Protein AF-M4RIV8-F1 (afdb_monomer)

pLDDT: mean 86.68, std 16.26, range [24.42, 98.62]

Foldseek 3Di:
DDWDDDPNWIWDKDWAADAAEEEEAEAQLDALVLCPLLCVLCRPHYGYMYTGFDQADPIDHDQDADALLVSLVVVVVVCVVVVQQAHEYEAAHSRLCNVLSNLVVNVRRHQAYEHELYDQALAVPDVVVVVVLVVLLVCCVPPNQLVSLQVVLCVQDVDPVCVVVSVVSSVSSRPTDPSRSNSSSVNRNPGHPLVCQLVRAHQYEYEYECAEPCHLQNVVVSQVSHHNYDYDYDYPHYSSCCNRPVVVVSVVCNVRCVVRRDPDDDDDDDDDDDDDDDDDDDDDDDDDDDDDDDDDDDDDDDDDDDDDDDDPDFVPQFFDDFDWDCQVVDTDGPLADQFDKDKAFPVNCVQQVPFWPCSCCFVHAQWHWADAAFDHQQIWIAALLAWDRDQDPQFFILEWEEEQLHTDGGSFNVRDGDWQFGMKMWTAAADCFRNNASQHGTYIYTYHDDADQDWKKKWKWKAWPQRWTKIKIKIKHDPPHPFKIKMKIKIWTWGFAPEAQPQPGHGANTWTKIKIKMKIWGCVDPFKIKIKIKIKMKTWHWTHFWWFLDFAPVCLQVVNDDTDDTDPDGRYFNALAPGGIKIKIKIKIKMWMWGPPDPFKIKIKIKMKIKMWIKGKDQLFSHSDSAWIKIKIKIKIKIKMKIWMWGD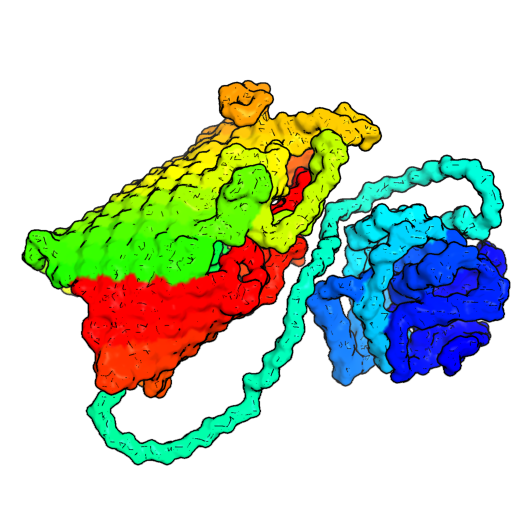DPFKTKIKMKIKMKMKMWIKMKIKHWAACVNVVNDPPPPRYDDIDIWIKMLTWMKIKIKIKIKMKMWGNPDPFKIKIKIKMKMKMKMKIFIWMFTAPDSVSPHTPPGTQDGDIDMDMDMDMKIKIKMWTHPDPFKIKMKMKTKGKHAKGADSFHGCVQPVCNRPIAGIKMKIKIKIWIWGQDPSFKTKIKIWMKIKIFLDKDFDKAFTDRPPPPDRPAIIGGIYSFWIKMKTKMKMWMWGHPDPQKIKIKIKMAMDMFTPFGAGPNDTCRVPFDRAPRFRIKMKIKIKGWDQDVLFKIKMKMKMKIWTAWGQNDRVSPVSQTWGIDMAIKMKIKMAGNVNQKIKMKIKTRPVQDWTFNHWDDCVVVVGSGTITRTDDGIMIMIMMMGMD

Structure (mmCIF, N/CA/C/O backbone):
data_AF-M4RIV8-F1
#
_entry.id   AF-M4RIV8-F1
#
loop_
_atom_site.group_PDB
_atom_site.id
_atom_site.type_symbol
_atom_site.label_atom_id
_atom_site.label_alt_id
_atom_site.label_comp_id
_atom_site.label_asym_id
_atom_site.label_entity_id
_atom_site.label_seq_id
_atom_site.pdbx_PDB_ins_code
_atom_site.Cartn_x
_atom_site.Cartn_y
_atom_site.Cartn_z
_atom_site.occupancy
_atom_site.B_iso_or_equiv
_atom_site.auth_seq_id
_atom_site.auth_comp_id
_atom_site.auth_asym_id
_atom_site.auth_atom_id
_atom_site.pdbx_PDB_model_num
ATOM 1 N N . MET A 1 1 ? 2.128 -39.794 -53.988 1.00 53.44 1 MET A N 1
ATOM 2 C CA . MET A 1 1 ? 2.038 -39.937 -52.521 1.00 53.44 1 MET A CA 1
ATOM 3 C C . MET A 1 1 ? 2.884 -41.119 -52.139 1.00 53.44 1 MET A C 1
ATOM 5 O O . MET A 1 1 ? 2.705 -42.186 -52.722 1.00 53.44 1 MET A O 1
ATOM 9 N N . ALA A 1 2 ? 3.857 -40.899 -51.270 1.00 85.31 2 ALA A N 1
ATOM 10 C CA . ALA A 1 2 ? 4.840 -41.907 -50.932 1.00 85.31 2 ALA A CA 1
ATOM 11 C C . ALA A 1 2 ? 4.856 -42.111 -49.417 1.00 85.31 2 ALA A C 1
ATOM 13 O O . ALA A 1 2 ? 4.636 -41.180 -48.645 1.00 85.31 2 ALA A O 1
ATOM 14 N N . TYR A 1 3 ? 5.067 -43.360 -49.008 1.00 94.38 3 TYR A N 1
ATOM 15 C CA . TYR A 1 3 ? 5.180 -43.739 -47.607 1.00 94.38 3 TYR A CA 1
ATOM 16 C C . TYR A 1 3 ? 6.569 -44.309 -47.352 1.00 94.38 3 TYR A C 1
ATOM 18 O O . TYR A 1 3 ? 7.156 -44.946 -48.229 1.00 94.38 3 TYR A O 1
ATOM 26 N N . PHE A 1 4 ? 7.071 -44.118 -46.141 1.00 95.25 4 PHE A N 1
ATOM 27 C CA . PHE A 1 4 ? 8.259 -44.800 -45.641 1.00 95.25 4 PHE A CA 1
ATOM 28 C C . PHE A 1 4 ? 7.998 -45.328 -44.230 1.00 95.25 4 PHE A C 1
ATOM 30 O O . PHE A 1 4 ? 7.038 -44.922 -43.571 1.00 95.25 4 PHE A O 1
ATOM 37 N N . TYR A 1 5 ? 8.834 -46.263 -43.787 1.00 94.31 5 TYR A N 1
ATOM 38 C CA . TYR A 1 5 ? 8.731 -46.856 -42.459 1.00 94.31 5 TYR A CA 1
ATOM 39 C C . TYR A 1 5 ? 9.925 -46.442 -41.610 1.00 94.31 5 TYR A C 1
ATOM 41 O O . TYR A 1 5 ? 11.071 -46.598 -42.027 1.00 94.31 5 TYR A O 1
ATOM 49 N N . HIS A 1 6 ? 9.653 -45.955 -40.404 1.00 94.56 6 HIS A N 1
ATOM 50 C CA . HIS A 1 6 ? 10.663 -45.690 -39.381 1.00 94.56 6 HIS A CA 1
ATOM 51 C C . HIS A 1 6 ? 10.020 -45.840 -38.004 1.00 94.56 6 HIS A C 1
ATOM 53 O O . HIS A 1 6 ? 8.845 -45.528 -37.837 1.00 94.56 6 HIS A O 1
ATOM 59 N N . ASP A 1 7 ? 10.763 -46.381 -37.036 1.00 90.00 7 ASP A N 1
ATOM 60 C CA . ASP A 1 7 ? 10.267 -46.627 -35.668 1.00 90.00 7 ASP A CA 1
ATOM 61 C C . ASP A 1 7 ? 8.952 -47.451 -35.612 1.00 90.00 7 ASP A C 1
ATOM 63 O O . ASP A 1 7 ? 8.078 -47.225 -34.781 1.00 90.00 7 ASP A O 1
ATOM 67 N N . ASN A 1 8 ? 8.801 -48.421 -36.529 1.00 88.88 8 ASN A N 1
ATOM 68 C CA . ASN A 1 8 ? 7.589 -49.236 -36.736 1.00 88.88 8 ASN A CA 1
ATOM 69 C C . ASN A 1 8 ? 6.311 -48.451 -37.088 1.00 88.88 8 ASN A C 1
ATOM 71 O O . ASN A 1 8 ? 5.216 -48.989 -36.940 1.00 88.88 8 ASN A O 1
ATOM 75 N N . LEU A 1 9 ? 6.436 -47.214 -37.568 1.00 92.56 9 LEU A N 1
ATOM 76 C CA . LEU A 1 9 ? 5.321 -46.392 -38.030 1.00 92.56 9 LEU A CA 1
ATOM 77 C C . LEU A 1 9 ? 5.393 -46.206 -39.543 1.00 92.56 9 LEU A C 1
ATOM 79 O O . LEU A 1 9 ? 6.470 -45.958 -40.096 1.00 92.56 9 LEU A O 1
ATOM 83 N N . ARG A 1 10 ? 4.241 -46.283 -40.216 1.00 95.81 10 ARG A N 1
ATOM 84 C CA . ARG A 1 10 ? 4.114 -45.870 -41.616 1.00 95.81 10 ARG A CA 1
ATOM 85 C C . ARG A 1 10 ? 3.889 -44.360 -41.689 1.00 95.81 10 ARG A C 1
ATOM 87 O O . ARG A 1 10 ? 2.839 -43.867 -41.280 1.00 95.81 10 ARG A O 1
ATOM 94 N N . MET A 1 11 ? 4.845 -43.630 -42.251 1.00 95.75 11 MET A N 1
ATOM 95 C CA . MET A 1 11 ? 4.776 -42.175 -42.391 1.00 95.75 11 MET A CA 1
ATOM 96 C C . MET A 1 11 ? 4.590 -41.750 -43.842 1.00 95.75 11 MET A C 1
ATOM 98 O O . MET A 1 11 ? 5.171 -42.345 -44.750 1.00 95.75 11 MET A O 1
ATOM 102 N N . HIS A 1 12 ? 3.769 -40.727 -44.047 1.00 96.56 12 HIS A N 1
ATOM 103 C CA . HIS A 1 12 ? 3.420 -40.170 -45.346 1.00 96.56 12 HIS A CA 1
ATOM 104 C C . HIS A 1 12 ? 4.257 -38.929 -45.672 1.00 96.56 12 HIS A C 1
ATOM 106 O O . HIS A 1 12 ? 4.550 -38.111 -44.801 1.00 96.56 12 HIS A O 1
ATOM 112 N N . TYR A 1 13 ? 4.608 -38.760 -46.945 1.00 97.38 13 TYR A N 1
ATOM 113 C CA . TYR A 1 13 ? 5.195 -37.528 -47.452 1.00 97.38 13 TYR A CA 1
ATOM 114 C C . TYR A 1 13 ? 4.775 -37.245 -48.901 1.00 97.38 13 TYR A C 1
ATOM 116 O O . TYR A 1 13 ? 4.408 -38.136 -49.680 1.00 97.38 13 TYR A O 1
ATOM 124 N N . LEU A 1 14 ? 4.863 -35.969 -49.263 1.00 96.50 14 LEU A N 1
ATOM 125 C CA . LEU A 1 14 ? 4.780 -35.476 -50.634 1.00 96.50 14 LEU A CA 1
ATOM 126 C C . LEU A 1 14 ? 6.192 -35.174 -51.142 1.00 96.50 14 LEU A C 1
ATOM 128 O O . LEU A 1 14 ? 7.031 -34.726 -50.367 1.00 96.50 14 LEU A O 1
ATOM 132 N N . ASP A 1 15 ? 6.442 -35.414 -52.427 1.00 95.50 15 ASP A N 1
ATOM 133 C CA . ASP A 1 15 ? 7.724 -35.165 -53.098 1.00 95.50 15 ASP A CA 1
ATOM 134 C C . ASP A 1 15 ? 7.426 -34.648 -54.509 1.00 95.50 15 ASP A C 1
ATOM 136 O O . ASP A 1 15 ? 6.780 -35.343 -55.301 1.00 95.50 15 ASP A O 1
ATOM 140 N N . GLN A 1 16 ? 7.805 -33.401 -54.784 1.00 95.31 16 GLN A N 1
ATOM 141 C CA . GLN A 1 16 ? 7.481 -32.701 -56.025 1.00 95.31 16 GLN A CA 1
ATOM 142 C C . GLN A 1 16 ? 8.617 -31.759 -56.444 1.00 95.31 16 GLN A C 1
ATOM 144 O O . GLN A 1 16 ? 9.271 -31.145 -55.607 1.00 95.31 16 GLN A O 1
ATOM 149 N N . GLY A 1 17 ? 8.822 -31.606 -57.754 1.00 91.25 17 GLY A N 1
ATOM 150 C CA . GLY A 1 17 ? 9.868 -30.745 -58.314 1.00 91.25 17 GLY A CA 1
ATOM 151 C C . GLY A 1 17 ? 11.208 -31.457 -58.519 1.00 91.25 17 GLY A C 1
ATOM 152 O O . GLY A 1 17 ? 11.319 -32.679 -58.404 1.00 91.25 17 GLY A O 1
ATOM 153 N N . GLN A 1 18 ? 12.225 -30.681 -58.884 1.00 87.06 18 GLN A N 1
ATOM 154 C CA . GLN A 1 18 ? 13.603 -31.114 -59.151 1.00 87.06 18 GLN A CA 1
ATOM 155 C C . GLN A 1 18 ? 14.561 -30.013 -58.672 1.00 87.06 18 GLN A C 1
ATOM 157 O O . GLN A 1 18 ? 14.175 -28.851 -58.615 1.00 87.06 18 GLN A O 1
ATOM 162 N N . GLY A 1 19 ? 15.812 -30.348 -58.349 1.00 88.81 19 GLY A N 1
ATOM 163 C CA . GLY A 1 19 ? 16.811 -29.374 -57.883 1.00 88.81 19 GLY A CA 1
ATOM 164 C C . GLY A 1 19 ? 17.256 -29.614 -56.442 1.00 88.81 19 GLY A C 1
ATOM 165 O O . GLY A 1 19 ? 17.209 -30.748 -55.961 1.00 88.81 19 GLY A O 1
ATOM 166 N N . SER A 1 20 ? 17.722 -28.563 -55.756 1.00 90.12 20 SER A N 1
ATOM 167 C CA . SER A 1 20 ? 18.224 -28.703 -54.383 1.00 90.12 20 SER A CA 1
ATOM 168 C C . SER A 1 20 ? 17.087 -29.102 -53.425 1.00 90.12 20 SER A C 1
ATOM 170 O O . SER A 1 20 ? 15.998 -28.524 -53.516 1.00 90.12 20 SER A O 1
ATOM 172 N N . PRO A 1 21 ? 17.284 -30.097 -52.536 1.00 96.12 21 PRO A N 1
ATOM 173 C CA . PRO A 1 21 ? 16.193 -30.603 -51.707 1.00 96.12 21 PRO A CA 1
ATOM 174 C C . PRO A 1 21 ? 15.770 -29.628 -50.603 1.00 96.12 21 PRO A C 1
ATOM 176 O O . PRO A 1 21 ? 16.613 -29.129 -49.853 1.00 96.12 21 PRO A O 1
ATOM 179 N N . VAL A 1 22 ? 14.459 -29.415 -50.459 1.00 97.50 22 VAL A N 1
ATOM 180 C CA . VAL A 1 22 ? 13.844 -28.597 -49.401 1.00 97.50 22 VAL A CA 1
ATOM 181 C C . VAL A 1 22 ? 12.796 -29.427 -48.662 1.00 97.50 22 VAL A C 1
ATOM 183 O O . VAL A 1 22 ? 11.799 -29.841 -49.247 1.00 97.50 22 VAL A O 1
ATOM 186 N N . LEU A 1 23 ? 13.004 -29.653 -47.367 1.00 98.06 23 LEU A N 1
ATOM 187 C CA . LEU A 1 23 ? 12.079 -30.367 -46.490 1.00 98.06 23 LEU A CA 1
ATOM 188 C C . LEU A 1 23 ? 11.131 -29.388 -45.782 1.00 98.06 23 LEU A C 1
ATOM 190 O O . LEU A 1 23 ? 11.582 -28.518 -45.042 1.00 98.06 23 LEU A O 1
ATOM 194 N N . LEU A 1 24 ? 9.823 -29.566 -45.951 1.00 98.25 24 LEU A N 1
ATOM 195 C CA . LEU A 1 24 ? 8.771 -28.797 -45.288 1.00 98.25 24 LEU A CA 1
ATOM 196 C C . LEU A 1 24 ? 8.186 -29.583 -44.106 1.00 98.25 24 LEU A C 1
ATOM 198 O O . LEU A 1 24 ? 7.744 -30.725 -44.265 1.00 98.25 24 LEU A O 1
ATOM 202 N N . LEU A 1 25 ? 8.143 -28.952 -42.929 1.00 98.19 25 LEU A N 1
ATOM 203 C CA . LEU A 1 25 ? 7.615 -29.524 -41.686 1.00 98.19 25 LEU A CA 1
ATOM 204 C C . LEU A 1 25 ? 6.471 -28.658 -41.146 1.00 98.19 25 LEU A C 1
ATOM 206 O O . LEU A 1 25 ? 6.653 -27.477 -40.851 1.00 98.19 25 LEU A O 1
ATOM 210 N N . HIS A 1 26 ? 5.278 -29.241 -41.026 1.00 96.31 26 HIS A N 1
ATOM 211 C CA . HIS A 1 26 ? 4.049 -28.522 -40.675 1.00 96.31 26 HIS A CA 1
ATOM 212 C C . HIS A 1 26 ? 3.862 -28.297 -39.158 1.00 96.31 26 HIS A C 1
ATOM 214 O O . HIS A 1 26 ? 4.545 -28.882 -38.315 1.00 96.31 26 HIS A O 1
ATOM 220 N N . GLY A 1 27 ? 2.880 -27.459 -38.809 1.00 93.69 27 GLY A N 1
ATOM 221 C CA . GLY A 1 27 ? 2.515 -27.137 -37.427 1.00 93.69 27 GLY A CA 1
ATOM 222 C C . GLY A 1 27 ? 1.645 -28.189 -36.731 1.00 93.69 27 GLY A C 1
ATOM 223 O O . GLY A 1 27 ? 1.191 -29.162 -37.335 1.00 93.69 27 GLY A O 1
ATOM 224 N N . LEU A 1 28 ? 1.368 -27.978 -35.443 1.00 91.75 28 LEU A N 1
ATOM 225 C CA . LEU A 1 28 ? 0.462 -28.835 -34.675 1.00 91.75 28 LEU A CA 1
ATOM 226 C C . LEU A 1 28 ? -0.973 -28.709 -35.214 1.00 91.75 28 LEU A C 1
ATOM 228 O O . LEU A 1 28 ? -1.502 -27.601 -35.304 1.00 91.75 28 LEU A O 1
ATOM 232 N N . GLY A 1 29 ? -1.620 -29.836 -35.520 1.00 86.88 29 GLY A N 1
ATOM 233 C CA . GLY A 1 29 ? -2.974 -29.829 -36.093 1.00 86.88 29 GLY A CA 1
ATOM 234 C C . GLY A 1 29 ? -3.049 -29.496 -37.585 1.00 86.88 29 GLY A C 1
ATOM 235 O O . GLY A 1 29 ? -4.139 -29.292 -38.115 1.00 86.88 29 GLY A O 1
ATOM 236 N N . SER A 1 30 ? -1.890 -29.446 -38.240 1.00 90.81 30 SER A N 1
ATOM 237 C CA . SER A 1 30 ? -1.699 -29.232 -39.674 1.00 90.81 30 SER A CA 1
ATOM 238 C C . SER A 1 30 ? -1.207 -30.532 -40.335 1.00 90.81 30 SER A C 1
ATOM 240 O O . SER A 1 30 ? -1.018 -31.540 -39.650 1.00 90.81 30 SER A O 1
ATOM 242 N N . CYS A 1 31 ? -1.038 -30.530 -41.657 1.00 92.75 31 CYS A N 1
ATOM 243 C CA . CYS A 1 31 ? -0.463 -31.634 -42.433 1.00 92.75 31 CYS A CA 1
ATOM 244 C C . CYS A 1 31 ? 0.297 -31.114 -43.668 1.00 92.75 31 CYS A C 1
ATOM 246 O O . CYS A 1 31 ? 0.262 -29.924 -43.982 1.00 92.75 31 CYS A O 1
ATOM 248 N N . ALA A 1 32 ? 0.948 -32.001 -44.417 1.00 92.44 32 ALA A N 1
ATOM 249 C CA . ALA A 1 32 ? 1.683 -31.707 -45.646 1.00 92.44 32 ALA A CA 1
ATOM 250 C C . ALA A 1 32 ? 0.832 -30.962 -46.690 1.00 92.44 32 ALA A C 1
ATOM 252 O O . ALA A 1 32 ? 1.346 -30.149 -47.452 1.00 92.44 32 ALA A O 1
ATOM 253 N N . GLN A 1 33 ? -0.489 -31.159 -46.690 1.00 90.69 33 GLN A N 1
ATOM 254 C CA . GLN A 1 33 ? -1.399 -30.442 -47.586 1.00 90.69 33 GLN A CA 1
ATOM 255 C C . GLN A 1 33 ? -1.612 -28.960 -47.211 1.00 90.69 33 GLN A C 1
ATOM 257 O O . GLN A 1 33 ? -2.317 -28.258 -47.936 1.00 90.69 33 GLN A O 1
ATOM 262 N N . ASP A 1 34 ? -1.146 -28.473 -46.053 1.00 91.25 34 ASP A N 1
ATOM 263 C CA . ASP A 1 34 ? -1.141 -27.030 -45.735 1.00 91.25 34 ASP A CA 1
ATOM 264 C C . ASP A 1 34 ? -0.034 -26.290 -46.489 1.00 91.25 34 ASP A C 1
ATOM 266 O O . ASP A 1 34 ? -0.121 -25.079 -46.649 1.00 91.25 34 ASP A O 1
ATOM 270 N N . TRP A 1 35 ? 0.948 -27.020 -47.021 1.00 94.56 35 TRP A N 1
ATOM 271 C CA . TRP A 1 35 ? 2.056 -26.468 -47.789 1.00 94.56 35 TRP A CA 1
ATOM 272 C C . TRP A 1 35 ? 1.790 -26.367 -49.292 1.00 94.56 35 TRP A C 1
ATOM 274 O O . TRP A 1 35 ? 2.702 -26.017 -50.024 1.00 94.56 35 TRP A O 1
ATOM 284 N N . LEU A 1 36 ? 0.585 -26.674 -49.792 1.00 93.19 36 LEU A N 1
ATOM 285 C CA . LEU A 1 36 ? 0.332 -26.760 -51.244 1.00 93.19 36 LEU A CA 1
ATOM 286 C C . LEU A 1 36 ? 0.772 -25.504 -52.017 1.00 93.19 36 LEU A C 1
ATOM 288 O O . LEU A 1 36 ? 1.392 -25.640 -53.065 1.00 93.19 36 LEU A O 1
ATOM 292 N N . LEU A 1 37 ? 0.523 -24.308 -51.470 1.00 94.31 37 LEU A N 1
ATOM 293 C CA . LEU A 1 37 ? 0.918 -23.038 -52.095 1.00 94.31 37 LEU A CA 1
ATOM 294 C C . LEU A 1 37 ? 2.439 -22.824 -52.095 1.00 94.31 37 LEU A C 1
ATOM 296 O O . LEU A 1 37 ? 2.976 -22.203 -53.007 1.00 94.31 37 LEU A O 1
ATOM 300 N N . GLN A 1 38 ? 3.142 -23.335 -51.083 1.00 97.00 38 GLN A N 1
ATOM 301 C CA . GLN A 1 38 ? 4.604 -23.294 -51.017 1.00 97.00 38 GLN A CA 1
ATOM 302 C C . GLN A 1 38 ? 5.232 -24.377 -51.897 1.00 97.00 38 GLN A C 1
ATOM 304 O O . GLN A 1 38 ? 6.250 -24.127 -52.526 1.00 97.00 38 GLN A O 1
ATOM 309 N N . ILE A 1 39 ? 4.637 -25.573 -51.957 1.00 96.00 39 ILE A N 1
ATOM 310 C CA . ILE A 1 39 ? 5.086 -26.665 -52.828 1.00 96.00 39 ILE A CA 1
ATOM 311 C C . ILE A 1 39 ? 4.999 -26.214 -54.283 1.00 96.00 39 ILE A C 1
ATOM 313 O O . ILE A 1 39 ? 5.976 -26.363 -55.007 1.00 96.00 39 ILE A O 1
ATOM 317 N N . GLU A 1 40 ? 3.874 -25.625 -54.691 1.00 94.12 40 GLU A N 1
ATOM 318 C CA . GLU A 1 40 ? 3.691 -25.094 -56.043 1.00 94.12 40 GLU A CA 1
ATOM 319 C C . GLU A 1 40 ? 4.782 -24.071 -56.386 1.00 94.12 40 GLU A C 1
ATOM 321 O O . GLU A 1 40 ? 5.532 -24.297 -57.333 1.00 94.12 40 GLU A O 1
ATOM 326 N N . ALA A 1 41 ? 4.962 -23.042 -55.551 1.00 93.69 41 ALA A N 1
ATOM 327 C CA . ALA A 1 41 ? 5.942 -21.982 -55.790 1.00 93.69 41 ALA A CA 1
ATOM 328 C C . ALA A 1 41 ? 7.408 -22.458 -55.754 1.00 93.69 41 ALA A C 1
ATOM 330 O O . ALA A 1 41 ? 8.216 -22.054 -56.584 1.00 93.69 41 ALA A O 1
ATOM 331 N N . LEU A 1 42 ? 7.781 -23.317 -54.801 1.00 94.56 42 LEU A N 1
ATOM 332 C CA . LEU A 1 42 ? 9.174 -23.747 -54.632 1.00 94.56 42 LEU A CA 1
ATOM 333 C C . LEU A 1 42 ? 9.570 -24.867 -55.606 1.00 94.56 42 LEU A C 1
ATOM 335 O O . LEU A 1 42 ? 10.750 -24.994 -55.937 1.00 94.56 42 LEU A O 1
ATOM 339 N N . SER A 1 43 ? 8.612 -25.671 -56.087 1.00 93.94 43 SER A N 1
ATOM 340 C CA . SER A 1 43 ? 8.890 -26.806 -56.984 1.00 93.94 43 SER A CA 1
ATOM 341 C C . SER A 1 43 ? 9.383 -26.407 -58.378 1.00 93.94 43 SER A C 1
ATOM 343 O O . SER A 1 43 ? 9.896 -27.259 -59.107 1.00 93.94 43 SER A O 1
ATOM 345 N N . GLU A 1 44 ? 9.289 -25.120 -58.731 1.00 89.69 44 GLU A N 1
ATOM 346 C CA . GLU A 1 44 ? 9.867 -24.562 -59.958 1.00 89.69 44 GLU A CA 1
ATOM 347 C C . GLU A 1 44 ? 11.404 -24.637 -59.972 1.00 89.69 44 GLU A C 1
ATOM 349 O O . GLU A 1 44 ? 12.016 -24.751 -61.038 1.00 89.69 44 GLU A O 1
ATOM 354 N N . HIS A 1 45 ? 12.040 -24.594 -58.795 1.00 88.44 45 HIS A N 1
ATOM 355 C CA . HIS A 1 45 ? 13.500 -24.505 -58.658 1.00 88.44 45 HIS A CA 1
ATOM 356 C C . HIS A 1 45 ? 14.108 -25.484 -57.644 1.00 88.44 45 HIS A C 1
ATOM 358 O O . HIS A 1 45 ? 15.331 -25.649 -57.605 1.00 88.44 45 HIS A O 1
ATOM 364 N N . HIS A 1 46 ? 13.277 -26.134 -56.831 1.00 93.81 46 HIS A N 1
ATOM 365 C CA . HIS A 1 46 ? 13.700 -27.043 -55.774 1.00 93.81 46 HIS A CA 1
ATOM 366 C C . HIS A 1 46 ? 12.953 -28.377 -55.851 1.00 93.81 46 HIS A C 1
ATOM 368 O O . HIS A 1 46 ? 11.816 -28.460 -56.315 1.00 93.81 46 HIS A O 1
ATOM 374 N N . ARG A 1 47 ? 13.575 -29.439 -55.327 1.00 95.62 47 ARG A N 1
ATOM 375 C CA . ARG A 1 47 ? 12.860 -30.681 -55.014 1.00 95.62 47 ARG A CA 1
ATOM 376 C C . ARG A 1 47 ? 12.252 -30.532 -53.622 1.00 95.62 47 ARG A C 1
ATOM 378 O O . ARG A 1 47 ? 12.970 -30.572 -52.625 1.00 95.62 47 ARG A O 1
ATOM 385 N N . VAL A 1 48 ? 10.945 -30.321 -53.553 1.00 97.00 48 VAL A N 1
ATOM 386 C CA . VAL A 1 48 ? 10.216 -30.005 -52.323 1.00 97.00 48 VAL A CA 1
ATOM 387 C C . VAL A 1 48 ? 9.600 -31.269 -51.742 1.00 97.00 48 VAL A C 1
ATOM 389 O O . VAL A 1 48 ? 8.804 -31.947 -52.390 1.00 97.00 48 VAL A O 1
ATOM 392 N N . ILE A 1 49 ? 9.950 -31.563 -50.494 1.00 97.75 49 ILE A N 1
ATOM 393 C CA . ILE A 1 49 ? 9.503 -32.745 -49.766 1.00 97.75 49 ILE A CA 1
ATOM 394 C C . ILE A 1 49 ? 8.711 -32.278 -48.551 1.00 97.75 49 ILE A C 1
ATOM 396 O O . ILE A 1 49 ? 9.271 -31.632 -47.677 1.00 97.75 49 ILE A O 1
ATOM 400 N N . ALA A 1 50 ? 7.421 -32.593 -48.461 1.00 97.69 50 ALA A N 1
ATOM 401 C CA . ALA A 1 50 ? 6.591 -32.227 -47.312 1.00 97.69 50 ALA A CA 1
ATOM 402 C C . ALA A 1 50 ? 6.227 -33.474 -46.504 1.00 97.69 50 ALA A C 1
ATOM 404 O O . ALA A 1 50 ? 5.509 -34.344 -46.997 1.00 97.69 50 ALA A O 1
ATOM 405 N N . LEU A 1 51 ? 6.729 -33.564 -45.272 1.00 97.62 51 LEU A N 1
ATOM 406 C CA . LEU A 1 51 ? 6.509 -34.706 -44.382 1.00 97.62 51 LEU A CA 1
ATOM 407 C C . LEU A 1 51 ? 5.265 -34.480 -43.518 1.00 97.62 51 LEU A C 1
ATOM 409 O O . LEU A 1 51 ? 5.159 -33.453 -42.846 1.00 97.62 51 LEU A O 1
ATOM 413 N N . ASP A 1 52 ? 4.376 -35.472 -43.472 1.00 96.44 52 ASP A N 1
ATOM 414 C CA . ASP A 1 52 ? 3.402 -35.589 -42.390 1.00 96.44 52 ASP A CA 1
ATOM 415 C C . ASP A 1 52 ? 4.097 -36.166 -41.154 1.00 96.44 52 ASP A C 1
ATOM 417 O O . ASP A 1 52 ? 4.525 -37.323 -41.142 1.00 96.44 52 ASP A O 1
ATOM 421 N N . LEU A 1 53 ? 4.215 -35.368 -40.095 1.00 95.56 53 LEU A N 1
ATOM 422 C CA . LEU A 1 53 ? 4.793 -35.821 -38.829 1.00 95.56 53 LEU A CA 1
ATOM 423 C C . LEU A 1 53 ? 3.958 -36.966 -38.232 1.00 95.56 53 LEU A C 1
ATOM 425 O O . LEU A 1 53 ? 2.747 -37.036 -38.449 1.00 95.56 53 LEU A O 1
ATOM 429 N N . ARG A 1 54 ? 4.577 -37.853 -37.435 1.00 94.31 54 ARG A N 1
ATOM 430 C CA . ARG A 1 54 ? 3.855 -38.960 -36.773 1.00 94.31 54 ARG A CA 1
ATOM 431 C C . ARG A 1 54 ? 2.572 -38.458 -36.088 1.00 94.31 54 ARG A C 1
ATOM 433 O O . ARG A 1 54 ? 2.570 -37.416 -35.422 1.00 94.31 54 ARG A O 1
ATOM 440 N N . GLY A 1 55 ? 1.465 -39.175 -36.284 1.00 91.94 55 GLY A N 1
ATOM 441 C CA . GLY A 1 55 ? 0.152 -38.798 -35.757 1.00 91.94 55 GLY A CA 1
ATOM 442 C C . GLY A 1 55 ? -0.553 -37.614 -36.435 1.00 91.94 55 GLY A C 1
ATOM 443 O O . GLY A 1 55 ? -1.589 -37.181 -35.929 1.00 91.94 55 GLY A O 1
ATOM 444 N N . HIS A 1 56 ? -0.021 -37.088 -37.542 1.00 93.31 56 HIS A N 1
ATOM 445 C CA . HIS A 1 56 ? -0.622 -36.012 -38.333 1.00 93.31 56 HIS A CA 1
ATOM 446 C C . HIS A 1 56 ? -0.848 -36.446 -39.786 1.00 93.31 56 HIS A C 1
ATOM 448 O O . HIS A 1 56 ? -0.165 -37.332 -40.293 1.00 93.31 56 HIS A O 1
ATOM 454 N N . GLY A 1 57 ? -1.798 -35.794 -40.464 1.00 92.19 57 GLY A N 1
ATOM 455 C CA . GLY A 1 57 ? -2.092 -36.054 -41.875 1.00 92.19 57 GLY A CA 1
ATOM 456 C C . GLY A 1 57 ? -2.400 -37.526 -42.152 1.00 92.19 57 GLY A C 1
ATOM 457 O O . GLY A 1 57 ? -3.280 -38.104 -41.515 1.00 92.19 57 GLY A O 1
ATOM 458 N N . GLU A 1 58 ? -1.684 -38.117 -43.108 1.00 93.31 58 GLU A N 1
ATOM 459 C CA . GLU A 1 58 ? -1.816 -39.539 -43.461 1.00 93.31 58 GLU A CA 1
ATOM 460 C C . GLU A 1 58 ? -0.772 -40.447 -42.784 1.00 93.31 58 GLU A C 1
ATOM 462 O O . GLU A 1 58 ? -0.745 -41.659 -43.032 1.00 93.31 58 GLU A O 1
ATOM 467 N N . SER A 1 59 ? 0.087 -39.884 -41.928 1.00 94.75 59 SER A N 1
ATOM 468 C CA . SER A 1 59 ? 1.014 -40.659 -41.103 1.00 94.75 59 SER A CA 1
ATOM 469 C C . SER A 1 59 ? 0.271 -41.392 -39.988 1.00 94.75 59 SER A C 1
ATOM 471 O O . SER A 1 59 ? -0.723 -40.915 -39.439 1.00 94.75 59 SER A O 1
ATOM 473 N N . GLU A 1 60 ? 0.762 -42.580 -39.644 1.00 93.75 60 GLU A N 1
ATOM 474 C CA . GLU A 1 60 ? 0.119 -43.460 -38.673 1.00 93.75 60 GLU A CA 1
ATOM 475 C C . GLU A 1 60 ? -0.047 -42.800 -37.291 1.00 93.75 60 GLU A C 1
ATOM 477 O O . GLU A 1 60 ? 0.814 -42.052 -36.812 1.00 93.75 60 GLU A O 1
ATOM 482 N N . THR A 1 61 ? -1.188 -43.068 -36.649 1.00 91.44 61 THR A N 1
ATOM 483 C CA . THR A 1 61 ? -1.516 -42.567 -35.308 1.00 91.44 61 THR A CA 1
ATOM 484 C C . THR A 1 61 ? -0.618 -43.190 -34.251 1.00 91.44 61 THR A C 1
ATOM 486 O O . THR A 1 61 ? -0.265 -44.365 -34.337 1.00 91.44 61 THR A O 1
ATOM 489 N N . VAL A 1 62 ? -0.320 -42.440 -33.195 1.00 91.38 62 VAL A N 1
ATOM 490 C CA . VAL A 1 62 ? 0.617 -42.855 -32.147 1.00 91.38 62 VAL A CA 1
ATOM 491 C C . VAL A 1 62 ? -0.076 -43.018 -30.800 1.00 91.38 62 VAL A C 1
ATOM 493 O O . VAL A 1 62 ? -0.902 -42.205 -30.391 1.00 91.38 62 VAL A O 1
ATOM 496 N N . SER A 1 63 ? 0.283 -44.086 -30.088 1.00 87.00 63 SER A N 1
ATOM 497 C CA . SER A 1 63 ? -0.311 -44.459 -28.794 1.00 87.00 63 SER A CA 1
ATOM 498 C C . SER A 1 63 ? 0.673 -44.398 -27.623 1.00 87.00 63 SER A C 1
ATOM 500 O O . SER A 1 63 ? 0.270 -44.556 -26.470 1.00 87.00 63 SER A O 1
ATOM 502 N N . ARG A 1 64 ? 1.963 -44.156 -27.896 1.00 88.88 64 ARG A N 1
ATOM 503 C CA . ARG A 1 64 ? 3.036 -44.089 -26.894 1.00 88.88 64 ARG A CA 1
ATOM 504 C C . ARG A 1 64 ? 3.669 -42.695 -26.858 1.00 88.88 64 ARG A C 1
ATOM 506 O O . ARG A 1 64 ? 3.834 -42.102 -27.924 1.00 88.88 64 ARG A O 1
ATOM 513 N N . PRO A 1 65 ? 4.044 -42.181 -25.670 1.00 90.62 65 PRO A N 1
ATOM 514 C CA . PRO A 1 65 ? 4.740 -40.904 -25.552 1.00 90.62 65 PRO A CA 1
ATOM 515 C C . PRO A 1 65 ? 6.024 -40.849 -26.375 1.00 90.62 65 PRO A C 1
ATOM 517 O O . PRO A 1 65 ? 6.751 -41.835 -26.472 1.00 90.62 65 PRO A O 1
ATOM 520 N N . TYR A 1 66 ? 6.302 -39.671 -26.924 1.00 93.75 66 TYR A N 1
ATOM 521 C CA . TYR A 1 66 ? 7.523 -39.364 -27.654 1.00 93.75 66 TYR A CA 1
ATOM 522 C C . TYR A 1 66 ? 7.964 -37.930 -27.343 1.00 93.75 66 TYR A C 1
ATOM 524 O O . TYR A 1 66 ? 7.216 -37.120 -26.801 1.00 93.75 66 TYR A O 1
ATOM 532 N N . GLU A 1 67 ? 9.208 -37.635 -27.688 1.00 93.81 67 GLU A N 1
ATOM 533 C CA . GLU A 1 67 ? 9.861 -36.330 -27.509 1.00 93.81 67 GLU A CA 1
ATOM 534 C C . GLU A 1 67 ? 10.197 -35.698 -28.867 1.00 93.81 67 GLU A C 1
ATOM 536 O O . GLU A 1 67 ? 10.209 -36.397 -29.882 1.00 93.81 67 GLU A O 1
ATOM 541 N N . MET A 1 68 ? 10.562 -34.411 -28.882 1.00 95.06 68 MET A N 1
ATOM 542 C CA . MET A 1 68 ? 10.915 -33.686 -30.113 1.00 95.06 68 MET A CA 1
ATOM 543 C C . MET A 1 68 ? 12.030 -34.369 -30.925 1.00 95.06 68 MET A C 1
ATOM 545 O O . MET A 1 68 ? 11.938 -34.445 -32.147 1.00 95.06 68 MET A O 1
ATOM 549 N N . LYS A 1 69 ? 13.021 -34.980 -30.257 1.00 94.38 69 LYS A N 1
ATOM 550 C CA . LYS A 1 69 ? 14.095 -35.759 -30.902 1.00 94.38 69 LYS A CA 1
ATOM 551 C C . LYS A 1 69 ? 13.597 -36.917 -31.771 1.00 94.38 69 LYS A C 1
ATOM 553 O O . LYS A 1 69 ? 14.250 -37.262 -32.749 1.00 94.38 69 LYS A O 1
ATOM 558 N N . HIS A 1 70 ? 12.436 -37.496 -31.455 1.00 95.38 70 HIS A N 1
ATOM 559 C CA . HIS A 1 70 ? 11.846 -38.565 -32.263 1.00 95.38 70 HIS A CA 1
ATOM 560 C C . HIS A 1 70 ? 11.235 -38.004 -33.553 1.00 95.38 70 HIS A C 1
ATOM 562 O O . HIS A 1 70 ? 11.431 -38.587 -34.611 1.00 95.38 70 HIS A O 1
ATOM 568 N N . LEU A 1 71 ? 10.586 -36.834 -33.486 1.00 95.75 71 LEU A N 1
ATOM 569 C CA . LEU A 1 71 ? 10.091 -36.127 -34.675 1.00 95.75 71 LEU A CA 1
ATOM 570 C C . LEU A 1 71 ? 11.242 -35.687 -35.594 1.00 95.75 71 LEU A C 1
ATOM 572 O O . LEU A 1 71 ? 11.136 -35.782 -36.814 1.00 95.75 71 LEU A O 1
ATOM 576 N N . ALA A 1 72 ? 12.364 -35.242 -35.021 1.00 96.19 72 ALA A N 1
ATOM 577 C CA . ALA A 1 72 ? 13.573 -34.938 -35.790 1.00 96.19 72 ALA A CA 1
ATOM 578 C C . ALA A 1 72 ? 14.175 -36.204 -36.424 1.00 96.19 72 ALA A C 1
ATOM 580 O O . ALA A 1 72 ? 14.565 -36.195 -37.592 1.00 96.19 72 ALA A O 1
ATOM 581 N N . SER A 1 73 ? 14.183 -37.319 -35.687 1.00 95.69 73 SER A N 1
ATOM 582 C CA . SER A 1 73 ? 14.618 -38.616 -36.209 1.00 95.69 73 SER A CA 1
ATOM 583 C C . SER A 1 73 ? 13.770 -39.083 -37.397 1.00 95.69 73 SER A C 1
ATOM 585 O O . SER A 1 73 ? 14.337 -39.601 -38.356 1.00 95.69 73 SER A O 1
ATOM 587 N N . ASP A 1 74 ? 12.453 -38.847 -37.383 1.00 95.75 74 ASP A N 1
ATOM 588 C CA . ASP A 1 74 ? 11.558 -39.151 -38.511 1.00 95.75 74 ASP A CA 1
ATOM 589 C C . ASP A 1 74 ? 11.958 -38.396 -39.779 1.00 95.75 74 ASP A C 1
ATOM 591 O O . ASP A 1 74 ? 12.100 -38.987 -40.850 1.00 95.75 74 ASP A O 1
ATOM 595 N N . ALA A 1 75 ? 12.189 -37.089 -39.644 1.00 96.44 75 ALA A N 1
ATOM 596 C CA . ALA A 1 75 ? 12.636 -36.240 -40.738 1.00 96.44 75 ALA A CA 1
ATOM 597 C C . ALA A 1 75 ? 13.994 -36.698 -41.297 1.00 96.44 75 ALA A C 1
ATOM 599 O O . ALA A 1 75 ? 14.147 -36.841 -42.510 1.00 96.44 75 ALA A O 1
ATOM 600 N N . MET A 1 76 ? 14.965 -37.006 -40.432 1.00 95.44 76 MET A N 1
ATOM 601 C CA . MET A 1 76 ? 16.265 -37.546 -40.853 1.00 95.44 76 MET A CA 1
ATOM 602 C C . MET A 1 76 ? 16.144 -38.904 -41.550 1.00 95.44 76 MET A C 1
ATOM 604 O O . MET A 1 76 ? 16.832 -39.150 -42.543 1.00 95.44 76 MET A O 1
ATOM 608 N N . ALA A 1 77 ? 15.286 -39.791 -41.043 1.00 95.19 77 ALA A N 1
ATOM 609 C CA . ALA A 1 77 ? 15.050 -41.098 -41.639 1.00 95.19 77 ALA A CA 1
ATOM 610 C C . ALA A 1 77 ? 14.448 -40.973 -43.043 1.00 95.19 77 ALA A C 1
ATOM 612 O O . ALA A 1 77 ? 14.881 -41.694 -43.940 1.00 95.19 77 ALA A O 1
ATOM 613 N N . LEU A 1 78 ? 13.535 -40.018 -43.262 1.00 96.19 78 LEU A N 1
ATOM 614 C CA . LEU A 1 78 ? 13.015 -39.720 -44.597 1.00 96.19 78 LEU A CA 1
ATOM 615 C C . LEU A 1 78 ? 14.127 -39.255 -45.542 1.00 96.19 78 LEU A C 1
ATOM 617 O O . LEU A 1 78 ? 14.261 -39.798 -46.636 1.00 96.19 78 LEU A O 1
ATOM 621 N N . MET A 1 79 ? 14.947 -38.285 -45.123 1.00 95.50 79 MET A N 1
ATOM 622 C CA . MET A 1 79 ? 16.041 -37.769 -45.960 1.00 95.50 79 MET A CA 1
ATOM 623 C C . MET A 1 79 ? 17.047 -38.870 -46.312 1.00 95.50 79 MET A C 1
ATOM 625 O O . MET A 1 79 ? 17.488 -38.969 -47.455 1.00 95.50 79 MET A O 1
ATOM 629 N N . LYS A 1 80 ? 17.347 -39.763 -45.360 1.00 94.00 80 LYS A N 1
ATOM 630 C CA . LYS A 1 80 ? 18.188 -40.942 -45.595 1.00 94.00 80 LYS A CA 1
ATOM 631 C C . LYS A 1 80 ? 17.534 -41.940 -46.555 1.00 94.00 80 LYS A C 1
ATOM 633 O O . LYS A 1 80 ? 18.216 -42.453 -47.434 1.00 94.00 80 LYS A O 1
ATOM 638 N N . ASN A 1 81 ? 16.238 -42.213 -46.398 1.00 94.69 81 ASN A N 1
ATOM 639 C CA . ASN A 1 81 ? 15.478 -43.120 -47.264 1.00 94.69 81 ASN A CA 1
ATOM 640 C C . ASN A 1 81 ? 15.384 -42.609 -48.711 1.00 94.69 81 ASN A C 1
ATOM 642 O O . ASN A 1 81 ? 15.308 -43.405 -49.638 1.00 94.69 81 ASN A O 1
ATOM 646 N N . LEU A 1 82 ? 15.397 -41.289 -48.898 1.00 94.56 82 LEU A N 1
ATOM 647 C CA . LEU A 1 82 ? 15.419 -40.637 -50.208 1.00 94.56 82 LEU A CA 1
ATOM 648 C C . LEU A 1 82 ? 16.835 -40.435 -50.773 1.00 94.56 82 LEU A C 1
ATOM 650 O O . LEU A 1 82 ? 16.970 -39.841 -51.841 1.00 94.56 82 LEU A O 1
ATOM 654 N N . GLU A 1 83 ? 17.864 -40.914 -50.065 1.00 94.19 83 GLU A N 1
ATOM 655 C CA . GLU A 1 83 ? 19.279 -40.775 -50.430 1.00 94.19 83 GLU A CA 1
ATOM 656 C C . GLU A 1 83 ? 19.706 -39.310 -50.636 1.00 94.19 83 GLU A C 1
ATOM 658 O O . GLU A 1 83 ? 20.439 -38.977 -51.564 1.00 94.19 83 GLU A O 1
ATOM 663 N N . LEU A 1 84 ? 19.249 -38.414 -49.752 1.00 92.31 84 LEU A N 1
ATOM 664 C CA . LEU A 1 84 ? 19.529 -36.977 -49.809 1.00 92.31 84 LEU A CA 1
ATOM 665 C C . LEU A 1 84 ? 20.580 -36.588 -48.755 1.00 92.31 84 LEU A C 1
ATOM 667 O O . LEU A 1 84 ? 20.228 -36.324 -47.602 1.00 92.31 84 LEU A O 1
ATOM 671 N N . PRO A 1 85 ? 21.880 -36.547 -49.114 1.00 81.62 85 PRO A N 1
ATOM 672 C CA . PRO A 1 85 ? 22.957 -36.289 -48.158 1.00 81.62 85 PRO A CA 1
ATOM 673 C C . PRO A 1 85 ? 23.044 -34.820 -47.725 1.00 81.62 85 PRO A C 1
ATOM 675 O O . PRO A 1 85 ? 23.707 -34.526 -46.732 1.00 81.62 85 PRO A O 1
ATOM 678 N N . ALA A 1 86 ? 22.399 -33.903 -48.451 1.00 91.00 86 ALA A N 1
ATOM 679 C CA . ALA A 1 86 ? 22.346 -32.491 -48.112 1.00 91.00 86 ALA A CA 1
ATOM 680 C C . ALA A 1 86 ? 20.985 -31.889 -48.489 1.00 91.00 86 ALA A C 1
ATOM 682 O O . ALA A 1 86 ? 20.476 -32.153 -49.579 1.00 91.00 86 ALA A O 1
ATOM 683 N N . TYR A 1 87 ? 20.390 -31.111 -47.585 1.00 95.12 87 TYR A N 1
ATOM 684 C CA . TYR A 1 87 ? 19.056 -30.532 -47.769 1.00 95.12 87 TYR A CA 1
ATOM 685 C C . TYR A 1 87 ? 18.870 -29.255 -46.940 1.00 95.12 87 TYR A C 1
ATOM 687 O O . TYR A 1 87 ? 19.594 -29.004 -45.973 1.00 95.12 87 TYR A O 1
ATOM 695 N N . GLN A 1 88 ? 17.875 -28.455 -47.316 1.00 96.75 88 GLN A N 1
ATOM 696 C CA . GLN A 1 88 ? 17.401 -27.291 -46.565 1.00 96.75 88 GLN A CA 1
ATOM 697 C C . GLN A 1 88 ? 16.077 -27.631 -45.868 1.00 96.75 88 GLN A C 1
ATOM 699 O O . GLN A 1 88 ? 15.349 -28.507 -46.333 1.00 96.75 88 GLN A O 1
ATOM 704 N N . VAL A 1 89 ? 15.743 -26.966 -44.759 1.00 97.94 89 VAL A N 1
ATOM 705 C CA . VAL A 1 89 ? 14.496 -27.233 -44.009 1.00 97.94 89 VAL A CA 1
ATOM 706 C C . VAL A 1 89 ? 13.682 -25.960 -43.829 1.00 97.94 89 VAL A C 1
ATOM 708 O O . VAL A 1 89 ? 14.236 -24.919 -43.502 1.00 97.94 89 VAL A O 1
ATOM 711 N N . VAL A 1 90 ? 12.362 -26.053 -43.972 1.00 98.38 90 VAL A N 1
ATOM 712 C CA . VAL A 1 90 ? 11.401 -25.009 -43.604 1.00 98.38 90 VAL A CA 1
ATOM 713 C C . VAL A 1 90 ? 10.420 -25.589 -42.591 1.00 98.38 90 VAL A C 1
ATOM 715 O O . VAL A 1 90 ? 9.612 -26.463 -42.908 1.00 98.38 90 VAL A O 1
ATOM 718 N N . GLY A 1 91 ? 10.492 -25.111 -41.352 1.00 97.81 91 GLY A N 1
ATOM 719 C CA . GLY A 1 91 ? 9.664 -25.580 -40.249 1.00 97.81 91 GLY A CA 1
ATOM 720 C C . GLY A 1 91 ? 8.673 -24.527 -39.774 1.00 97.81 91 GLY A C 1
ATOM 721 O O . GLY A 1 91 ? 9.070 -23.450 -39.337 1.00 97.81 91 GLY A O 1
ATOM 722 N N . PHE A 1 92 ? 7.382 -24.861 -39.783 1.00 96.19 92 PHE A N 1
ATOM 723 C CA . PHE A 1 92 ? 6.313 -24.011 -39.260 1.00 96.19 92 PHE A CA 1
ATOM 724 C C . PHE A 1 92 ? 5.806 -24.515 -37.901 1.00 96.19 92 PHE A C 1
ATOM 726 O O . PHE A 1 92 ? 5.401 -25.671 -37.783 1.00 96.19 92 PHE A O 1
ATOM 733 N N . SER A 1 93 ? 5.767 -23.646 -36.880 1.00 94.06 93 SER A N 1
ATOM 734 C CA . SER A 1 93 ? 5.208 -23.956 -35.552 1.00 94.06 93 SER A CA 1
ATOM 735 C C . SER A 1 93 ? 5.859 -25.217 -34.949 1.00 94.06 93 SER A C 1
ATOM 737 O O . SER A 1 93 ? 7.073 -25.229 -34.757 1.00 94.06 93 SER A O 1
ATOM 739 N N . LEU A 1 94 ? 5.117 -26.310 -34.710 1.00 95.25 94 LEU A N 1
ATOM 740 C CA . LEU A 1 94 ? 5.691 -27.613 -34.323 1.00 95.25 94 LEU A CA 1
ATOM 741 C C . LEU A 1 94 ? 6.874 -28.022 -35.221 1.00 95.25 94 LEU A C 1
ATOM 743 O O . LEU A 1 94 ? 7.921 -28.402 -34.706 1.00 95.25 94 LEU A O 1
ATOM 747 N N . GLY A 1 95 ? 6.755 -27.883 -36.542 1.00 96.94 95 GLY A N 1
ATOM 748 C CA . GLY A 1 95 ? 7.837 -28.170 -37.483 1.00 96.94 95 GLY A CA 1
ATOM 749 C C . GLY A 1 95 ? 9.071 -27.284 -37.290 1.00 96.94 95 GLY A C 1
ATOM 750 O O . GLY A 1 95 ? 10.190 -27.731 -37.528 1.00 96.94 95 GLY A O 1
ATOM 751 N N . GLY A 1 96 ? 8.906 -26.057 -36.789 1.00 96.31 96 GLY A N 1
ATOM 752 C CA . GLY A 1 96 ? 10.022 -25.190 -36.401 1.00 96.31 96 GLY A CA 1
ATOM 753 C C . GLY A 1 96 ? 10.780 -25.732 -35.185 1.00 96.31 96 GLY A C 1
ATOM 754 O O . GLY A 1 96 ? 12.006 -25.719 -35.169 1.00 96.31 96 GLY A O 1
ATOM 755 N N . MET A 1 97 ? 10.074 -26.293 -34.197 1.00 96.12 97 MET A N 1
ATOM 756 C CA . MET A 1 97 ? 10.705 -26.984 -33.058 1.00 96.12 97 MET A CA 1
ATOM 757 C C . MET A 1 97 ? 11.472 -28.233 -33.506 1.00 96.12 97 MET A C 1
ATOM 759 O O . MET A 1 97 ? 12.597 -28.465 -33.069 1.00 96.12 97 MET A O 1
ATOM 763 N N . VAL A 1 98 ? 10.898 -28.998 -34.440 1.00 97.38 98 VAL A N 1
ATOM 764 C CA . VAL A 1 98 ? 11.587 -30.135 -35.069 1.00 97.38 98 VAL A CA 1
ATOM 765 C C . VAL A 1 98 ? 12.840 -29.669 -35.817 1.00 97.38 98 VAL A C 1
ATOM 767 O O . VAL A 1 98 ? 13.866 -30.334 -35.761 1.00 97.38 98 VAL A O 1
ATOM 770 N N . THR A 1 99 ? 12.790 -28.505 -36.465 1.00 97.25 99 THR A N 1
ATOM 771 C CA . THR A 1 99 ? 13.925 -27.924 -37.202 1.00 97.25 99 THR A CA 1
ATOM 772 C C . THR A 1 99 ? 15.084 -27.547 -36.279 1.00 97.25 99 THR A C 1
ATOM 774 O O . THR A 1 99 ? 16.234 -27.861 -36.578 1.00 97.25 99 THR A O 1
ATOM 777 N N . PHE A 1 100 ? 14.796 -26.954 -35.121 1.00 96.00 100 PHE A N 1
ATOM 778 C CA . PHE A 1 100 ? 15.809 -26.686 -34.098 1.00 96.00 100 PHE A CA 1
ATOM 779 C C . PHE A 1 100 ? 16.496 -27.965 -33.603 1.00 96.00 100 PHE A C 1
ATOM 781 O O . PHE A 1 100 ? 17.718 -28.019 -33.476 1.00 96.00 100 PHE A O 1
ATOM 788 N N . GLU A 1 101 ? 15.714 -29.011 -33.353 1.00 95.56 101 GLU A N 1
ATOM 789 C CA . GLU A 1 101 ? 16.231 -30.313 -32.936 1.00 95.56 101 GLU A CA 1
ATOM 790 C C . GLU A 1 101 ? 17.068 -30.974 -34.053 1.00 95.56 101 GLU A C 1
ATOM 792 O O . GLU A 1 101 ? 18.155 -31.498 -33.798 1.00 95.56 101 GLU A O 1
ATOM 797 N N . LEU A 1 102 ? 16.621 -30.871 -35.311 1.00 93.94 102 LEU A N 1
ATOM 798 C CA . LEU A 1 102 ? 17.370 -31.307 -36.493 1.00 93.94 102 LEU A CA 1
ATOM 799 C C . LEU A 1 102 ? 18.723 -30.602 -36.603 1.00 93.94 102 LEU A C 1
ATOM 801 O O . LEU A 1 102 ? 19.720 -31.262 -36.882 1.00 93.94 102 LEU A O 1
ATOM 805 N N . ALA A 1 103 ? 18.797 -29.296 -36.349 1.00 93.25 103 ALA A N 1
ATOM 806 C CA . ALA A 1 103 ? 20.047 -28.541 -36.448 1.00 93.25 103 ALA A CA 1
ATOM 807 C C . ALA A 1 103 ? 21.138 -29.038 -35.482 1.00 93.25 103 ALA A C 1
ATOM 809 O O . ALA A 1 103 ? 22.329 -28.948 -35.797 1.00 93.25 103 ALA A O 1
ATOM 810 N N . LEU A 1 104 ? 20.750 -29.616 -34.338 1.00 90.56 104 LEU A N 1
ATOM 811 C CA . LEU A 1 104 ? 21.683 -30.233 -33.390 1.00 90.56 104 LEU A CA 1
ATOM 812 C C . LEU A 1 104 ? 22.166 -31.615 -33.840 1.00 90.56 104 LEU A C 1
ATOM 814 O O . LEU A 1 104 ? 23.326 -31.956 -33.601 1.00 90.56 104 LEU A O 1
ATOM 818 N N . GLN A 1 105 ? 21.294 -32.397 -34.481 1.00 88.44 105 GLN A N 1
ATOM 819 C CA . GLN A 1 105 ? 21.555 -33.796 -34.841 1.00 88.44 105 GLN A CA 1
ATOM 820 C C . GLN A 1 105 ? 22.154 -33.960 -36.251 1.00 88.44 105 GLN A C 1
ATOM 822 O O . GLN A 1 105 ? 22.948 -34.868 -36.487 1.00 88.44 105 GLN A O 1
ATOM 827 N N . ALA A 1 106 ? 21.824 -33.059 -37.179 1.00 85.38 106 ALA A N 1
ATOM 828 C CA . ALA A 1 106 ? 22.129 -33.129 -38.609 1.00 85.38 106 ALA A CA 1
ATOM 829 C C . ALA A 1 106 ? 23.140 -32.048 -39.051 1.00 85.38 106 ALA A C 1
ATOM 831 O O . ALA A 1 106 ? 23.010 -31.446 -40.116 1.00 85.38 106 ALA A O 1
ATOM 832 N N . LYS A 1 107 ? 24.165 -31.777 -38.225 1.00 79.56 107 LYS A N 1
ATOM 833 C CA . LYS A 1 107 ? 25.106 -30.649 -38.409 1.00 79.56 107 LYS A CA 1
ATOM 834 C C . LYS A 1 107 ? 25.813 -30.613 -39.768 1.00 79.56 107 LYS A C 1
ATOM 836 O O . LYS A 1 107 ? 26.133 -29.534 -40.252 1.00 79.56 107 LYS A O 1
ATOM 841 N N . THR A 1 108 ? 26.088 -31.774 -40.360 1.00 78.69 108 THR A N 1
ATOM 842 C CA . THR A 1 108 ? 26.828 -31.898 -41.627 1.00 78.69 108 THR A CA 1
ATOM 843 C C . THR A 1 108 ? 25.935 -32.040 -42.859 1.00 78.69 108 THR A C 1
ATOM 845 O O . THR A 1 108 ? 26.428 -31.857 -43.968 1.00 78.69 108 THR A O 1
ATOM 848 N N . THR A 1 109 ? 24.649 -32.359 -42.683 1.00 86.88 109 THR A N 1
ATOM 849 C CA . THR A 1 109 ? 23.697 -32.617 -43.777 1.00 86.88 109 THR A CA 1
ATOM 850 C C . THR A 1 109 ? 22.678 -31.483 -43.954 1.00 86.88 109 THR A C 1
ATOM 852 O O . THR A 1 109 ? 22.201 -31.258 -45.064 1.00 86.88 109 THR A O 1
ATOM 855 N N . LEU A 1 110 ? 22.370 -30.716 -42.900 1.00 92.50 110 LEU A N 1
ATOM 856 C CA . LEU A 1 110 ? 21.501 -29.539 -42.976 1.00 92.50 110 LEU A CA 1
ATOM 857 C C . LEU A 1 110 ? 22.269 -28.321 -43.518 1.00 92.50 110 LEU A C 1
ATOM 859 O O . LEU A 1 110 ? 23.163 -27.805 -42.848 1.00 92.50 110 LEU A O 1
ATOM 863 N N . GLN A 1 111 ? 21.912 -27.852 -44.717 1.00 93.19 111 GLN A N 1
ATOM 864 C CA . GLN A 1 111 ? 22.597 -26.746 -45.403 1.00 93.19 111 GLN A CA 1
ATOM 865 C C . GLN A 1 111 ? 22.118 -25.362 -44.959 1.00 93.19 111 GLN A C 1
ATOM 867 O O . GLN A 1 111 ? 22.940 -24.465 -44.797 1.00 93.19 111 GLN A O 1
ATOM 872 N N . ALA A 1 112 ? 20.809 -25.197 -44.769 1.00 95.19 112 ALA A N 1
ATOM 873 C CA . ALA A 1 112 ? 20.168 -23.974 -44.293 1.00 95.19 112 ALA A CA 1
ATOM 874 C C . ALA A 1 112 ? 18.811 -24.317 -43.668 1.00 95.19 112 ALA A C 1
ATOM 876 O O . ALA A 1 112 ? 18.231 -25.367 -43.971 1.00 95.19 112 ALA A O 1
ATOM 877 N N . MET A 1 113 ? 18.295 -23.441 -42.808 1.00 96.62 113 MET A N 1
ATOM 878 C CA . MET A 1 113 ? 16.995 -23.651 -42.178 1.00 96.62 113 MET A CA 1
ATOM 879 C C . MET A 1 113 ? 16.148 -22.386 -42.082 1.00 96.62 113 MET A C 1
ATOM 881 O O . MET A 1 113 ? 16.657 -21.291 -41.858 1.00 96.62 113 MET A O 1
ATOM 885 N N . VAL A 1 114 ? 14.836 -22.558 -42.219 1.00 98.19 114 VAL A N 1
ATOM 886 C CA . VAL A 1 114 ? 13.827 -21.519 -42.040 1.00 98.19 114 VAL A CA 1
ATOM 887 C C . VAL A 1 114 ? 12.889 -21.910 -40.903 1.00 98.19 114 VAL A C 1
ATOM 889 O O . VAL A 1 114 ? 12.371 -23.027 -40.876 1.00 98.19 114 VAL A O 1
ATOM 892 N N . ILE A 1 115 ? 12.645 -20.988 -39.974 1.00 97.88 115 ILE A N 1
ATOM 893 C CA . ILE A 1 115 ? 11.792 -21.189 -38.799 1.00 97.88 115 ILE A CA 1
ATOM 894 C C . ILE A 1 115 ? 10.648 -20.177 -38.847 1.00 97.88 115 ILE A C 1
ATOM 896 O O . ILE A 1 115 ? 10.872 -18.981 -38.690 1.00 97.88 115 ILE A O 1
ATOM 900 N N . ILE A 1 116 ? 9.415 -20.648 -39.031 1.00 97.50 116 ILE A N 1
ATOM 901 C CA . ILE A 1 116 ? 8.221 -19.800 -39.154 1.00 97.50 116 ILE A CA 1
ATOM 902 C C . ILE A 1 116 ? 7.386 -19.912 -37.877 1.00 97.50 116 ILE A C 1
ATOM 904 O O . ILE A 1 116 ? 6.943 -21.009 -37.520 1.00 97.50 116 ILE A O 1
ATOM 908 N N . ASN A 1 117 ? 7.146 -18.781 -37.205 1.00 95.19 117 ASN A N 1
ATOM 909 C CA . ASN A 1 117 ? 6.297 -18.677 -36.007 1.00 95.19 117 ASN A CA 1
ATOM 910 C C . ASN A 1 117 ? 6.567 -19.761 -34.947 1.00 95.19 117 ASN A C 1
ATOM 912 O O . ASN A 1 117 ? 5.651 -20.418 -34.451 1.00 95.19 117 ASN A O 1
ATOM 916 N N . SER A 1 118 ? 7.840 -19.985 -34.620 1.00 94.44 118 SER A N 1
ATOM 917 C CA . SER A 1 118 ? 8.277 -20.968 -33.622 1.00 94.44 118 SER A CA 1
ATOM 918 C C . SER A 1 118 ? 9.443 -20.418 -32.798 1.00 94.44 118 SER A C 1
ATOM 920 O O . SER A 1 118 ? 9.957 -19.348 -33.101 1.00 94.44 118 SER A O 1
ATOM 922 N N . GLY A 1 119 ? 9.857 -21.143 -31.758 1.00 92.31 119 GLY A N 1
ATOM 923 C CA . GLY A 1 119 ? 11.019 -20.817 -30.933 1.00 92.31 119 GLY A CA 1
ATOM 924 C C . GLY A 1 119 ? 11.748 -22.072 -30.435 1.00 92.31 119 GLY A C 1
ATOM 925 O O . GLY A 1 119 ? 11.201 -23.176 -30.520 1.00 92.31 119 GLY A O 1
ATOM 926 N N . PRO A 1 120 ? 12.978 -21.924 -29.919 1.00 92.44 120 PRO A N 1
ATOM 927 C CA . PRO A 1 120 ? 13.842 -23.038 -29.513 1.00 92.44 120 PRO A CA 1
ATOM 928 C C . PRO A 1 120 ? 13.489 -23.632 -28.145 1.00 92.44 120 PRO A C 1
ATOM 930 O O . PRO A 1 120 ? 14.134 -24.578 -27.698 1.00 92.44 120 PRO A O 1
ATOM 933 N N . GLN A 1 121 ? 12.490 -23.094 -27.445 1.00 88.88 121 GLN A N 1
ATOM 934 C CA . GLN A 1 121 ? 12.016 -23.663 -26.191 1.00 88.88 121 GLN A CA 1
ATOM 935 C C . GLN A 1 121 ? 10.548 -23.375 -25.912 1.00 88.88 121 GLN A C 1
ATOM 937 O O . GLN A 1 121 ? 9.994 -22.348 -26.296 1.00 88.88 121 GLN A O 1
ATOM 942 N N . VAL A 1 122 ? 9.960 -24.291 -25.150 1.00 76.50 122 VAL A N 1
ATOM 943 C CA . VAL A 1 122 ? 8.693 -24.126 -24.431 1.00 76.50 122 VAL A CA 1
ATOM 944 C C . VAL A 1 122 ? 8.904 -24.356 -22.925 1.00 76.50 122 VAL A C 1
ATOM 946 O O . VAL A 1 122 ? 8.153 -23.819 -22.101 1.00 76.50 122 VAL A O 1
ATOM 949 N N . ALA A 1 123 ? 9.939 -25.119 -22.536 1.00 45.59 123 ALA A N 1
ATOM 950 C CA . ALA A 1 123 ? 10.301 -25.341 -21.136 1.00 45.59 123 ALA A CA 1
ATOM 951 C C . ALA A 1 123 ? 10.731 -24.018 -20.467 1.00 45.59 123 ALA A C 1
ATOM 953 O O . ALA A 1 123 ? 11.610 -23.319 -20.957 1.00 45.59 123 ALA A O 1
ATOM 954 N N . GLY A 1 124 ? 10.062 -23.662 -19.362 1.00 49.47 124 GLY A N 1
ATOM 955 C CA . GLY A 1 124 ? 10.027 -22.295 -18.805 1.00 49.47 124 GLY A CA 1
ATOM 956 C C . GLY A 1 124 ? 8.645 -21.615 -18.885 1.00 49.47 124 GLY A C 1
ATOM 957 O O . GLY A 1 124 ? 8.537 -20.398 -18.712 1.00 49.47 124 GLY A O 1
ATOM 958 N N . MET A 1 125 ? 7.588 -22.392 -19.173 1.00 52.50 125 MET A N 1
ATOM 959 C CA . MET A 1 125 ? 6.210 -21.920 -19.384 1.00 52.50 125 MET A CA 1
ATOM 960 C C . MET A 1 125 ? 5.727 -20.875 -18.364 1.00 52.50 125 MET A C 1
ATOM 962 O O . MET A 1 125 ? 5.753 -21.119 -17.156 1.00 52.50 125 MET A O 1
ATOM 966 N N . SER A 1 126 ? 5.142 -19.778 -18.858 1.00 54.00 126 SER A N 1
ATOM 967 C CA . SER A 1 126 ? 4.234 -18.951 -18.056 1.00 54.00 126 SER A CA 1
ATOM 968 C C . SER A 1 126 ? 3.030 -19.791 -17.591 1.00 54.00 126 SER A C 1
ATOM 970 O O . SER A 1 126 ? 2.584 -20.716 -18.283 1.00 54.00 126 SER A O 1
ATOM 972 N N . ARG A 1 127 ? 2.454 -19.471 -16.423 1.00 53.06 127 ARG A N 1
ATOM 973 C CA . ARG A 1 127 ? 1.218 -20.123 -15.938 1.00 53.06 127 ARG A CA 1
ATOM 974 C C . ARG A 1 127 ? 0.066 -19.987 -16.947 1.00 53.06 127 ARG A C 1
ATOM 976 O O . ARG A 1 127 ? -0.731 -20.914 -17.074 1.00 53.06 127 ARG A O 1
ATOM 983 N N . SER A 1 128 ? 0.038 -18.906 -17.732 1.00 54.00 128 SER A N 1
ATOM 984 C CA . SER A 1 128 ? -0.944 -18.689 -18.801 1.00 54.00 128 SER A CA 1
ATOM 985 C C . SER A 1 128 ? -0.846 -19.719 -19.933 1.00 54.00 128 SER A C 1
ATOM 987 O O . SER A 1 128 ? -1.877 -20.216 -20.382 1.00 54.00 128 SER A O 1
ATOM 989 N N . LEU A 1 129 ? 0.359 -20.121 -20.354 1.00 57.38 129 LEU A N 1
ATOM 990 C CA . LEU A 1 129 ? 0.528 -21.141 -21.394 1.00 57.38 129 LEU A CA 1
ATOM 991 C C . LEU A 1 129 ? 0.191 -22.546 -20.869 1.00 57.38 129 LEU A C 1
ATOM 993 O O . LEU A 1 129 ? -0.483 -23.309 -21.560 1.00 57.38 129 LEU A O 1
ATOM 997 N N . ARG A 1 130 ? 0.552 -22.863 -19.613 1.00 63.44 130 ARG A N 1
ATOM 998 C CA . ARG A 1 130 ? 0.119 -24.104 -18.927 1.00 63.44 130 ARG A CA 1
ATOM 999 C C . ARG A 1 130 ? -1.396 -24.200 -18.835 1.00 63.44 130 ARG A C 1
ATOM 1001 O O . ARG A 1 130 ? -1.962 -25.257 -19.099 1.00 63.44 130 ARG A O 1
ATOM 1008 N N . TRP A 1 131 ? -2.043 -23.093 -18.487 1.00 65.62 131 TRP A N 1
ATOM 1009 C CA . TRP A 1 131 ? -3.493 -22.990 -18.428 1.00 65.62 131 TRP A CA 1
ATOM 1010 C C . TRP A 1 131 ? -4.128 -23.152 -19.810 1.00 65.62 131 TRP A C 1
ATOM 1012 O O . TRP A 1 131 ? -5.067 -23.924 -19.952 1.00 65.62 131 TRP A O 1
ATOM 1022 N N . GLN A 1 132 ? -3.583 -22.525 -20.856 1.00 67.19 132 GLN A N 1
ATOM 1023 C CA . GLN A 1 132 ? -4.070 -22.706 -22.228 1.00 67.19 132 GLN A CA 1
ATOM 1024 C C . GLN A 1 132 ? -3.914 -24.152 -22.718 1.00 67.19 132 GLN A C 1
ATOM 1026 O O . GLN A 1 132 ? -4.840 -24.693 -23.321 1.00 67.19 132 GLN A O 1
ATOM 1031 N N . LEU A 1 133 ? -2.782 -24.804 -22.436 1.00 71.12 133 LEU A N 1
ATOM 1032 C CA . LEU A 1 133 ? -2.576 -26.225 -22.732 1.00 71.12 133 LEU A CA 1
ATOM 1033 C C . LEU A 1 133 ? -3.548 -27.103 -21.929 1.00 71.12 133 LEU A C 1
ATOM 1035 O O . LEU A 1 133 ? -4.179 -27.991 -22.499 1.00 71.12 133 LEU A O 1
ATOM 1039 N N . GLY A 1 134 ? -3.744 -26.806 -20.642 1.00 75.06 134 GLY A N 1
ATOM 1040 C CA . GLY A 1 134 ? -4.720 -27.466 -19.774 1.00 75.06 134 GLY A CA 1
ATOM 1041 C C . GLY A 1 134 ? -6.159 -27.316 -20.271 1.00 75.06 134 GLY A C 1
ATOM 1042 O O . GLY A 1 134 ? -6.883 -28.305 -20.342 1.00 75.06 134 GLY A O 1
ATOM 1043 N N . ILE A 1 135 ? -6.552 -26.119 -20.716 1.00 77.69 135 ILE A N 1
ATOM 1044 C CA . ILE A 1 135 ? -7.846 -25.859 -21.357 1.00 77.69 135 ILE A CA 1
ATOM 1045 C C . ILE A 1 135 ? -7.972 -26.678 -22.637 1.00 77.69 135 ILE A C 1
ATOM 1047 O O . ILE A 1 135 ? -9.011 -27.289 -22.848 1.00 77.69 135 ILE A O 1
ATOM 1051 N N . ARG A 1 136 ? -6.943 -26.739 -23.491 1.00 80.81 136 ARG A N 1
ATOM 1052 C CA . ARG A 1 136 ? -6.998 -27.559 -24.714 1.00 80.81 136 ARG A CA 1
ATOM 1053 C C . ARG A 1 136 ? -7.202 -29.034 -24.372 1.00 80.81 136 ARG A C 1
ATOM 1055 O O . ARG A 1 136 ? -8.069 -29.669 -24.962 1.00 80.81 136 ARG A O 1
ATOM 1062 N N . LEU A 1 137 ? -6.484 -29.560 -23.378 1.00 81.81 137 LEU A N 1
ATOM 1063 C CA . LEU A 1 137 ? -6.668 -30.932 -22.892 1.00 81.81 137 LEU A CA 1
ATOM 1064 C C . LEU A 1 137 ? -8.075 -31.162 -22.312 1.00 81.81 137 LEU A C 1
ATOM 1066 O O . LEU A 1 137 ? -8.684 -32.198 -22.588 1.00 81.81 137 LEU A O 1
ATOM 1070 N N . LEU A 1 138 ? -8.615 -30.192 -21.566 1.00 81.19 138 LEU A N 1
ATOM 1071 C CA . LEU A 1 138 ? -9.972 -30.225 -21.016 1.00 81.19 138 LEU A CA 1
ATOM 1072 C C . LEU A 1 138 ? -11.033 -30.187 -22.124 1.00 81.19 138 LEU A C 1
ATOM 1074 O O . LEU A 1 138 ? -11.943 -31.008 -22.122 1.00 81.19 138 LEU A O 1
ATOM 1078 N N . VAL A 1 139 ? -10.897 -29.291 -23.104 1.00 83.44 139 VAL A N 1
ATOM 1079 C CA . VAL A 1 139 ? -11.800 -29.174 -24.258 1.00 83.44 139 VAL A CA 1
ATOM 1080 C C . VAL A 1 139 ? -11.794 -30.463 -25.070 1.00 83.44 139 VAL A C 1
ATOM 1082 O O . VAL A 1 139 ? -12.862 -30.943 -25.427 1.00 83.44 139 VAL A O 1
ATOM 1085 N N . ILE A 1 140 ? -10.635 -31.087 -25.301 1.00 85.81 140 ILE A N 1
ATOM 1086 C CA . ILE A 1 140 ? -10.582 -32.395 -25.974 1.00 85.81 140 ILE A CA 1
ATOM 1087 C C . ILE A 1 140 ? -11.329 -33.450 -25.156 1.00 85.81 140 ILE A C 1
ATOM 1089 O O . ILE A 1 140 ? -12.070 -34.247 -25.724 1.00 85.81 140 ILE A O 1
ATOM 1093 N N . LYS A 1 141 ? -11.147 -33.458 -23.828 1.00 79.56 141 LYS A N 1
ATOM 1094 C CA . LYS A 1 141 ? -11.777 -34.435 -22.929 1.00 79.56 141 LYS A CA 1
ATOM 1095 C C . LYS A 1 141 ? -13.298 -34.264 -22.835 1.00 79.56 141 LYS A C 1
ATOM 1097 O O . LYS A 1 141 ? -13.994 -35.265 -22.723 1.00 79.56 141 LYS A O 1
ATOM 1102 N N . VAL A 1 142 ? -13.799 -33.029 -22.8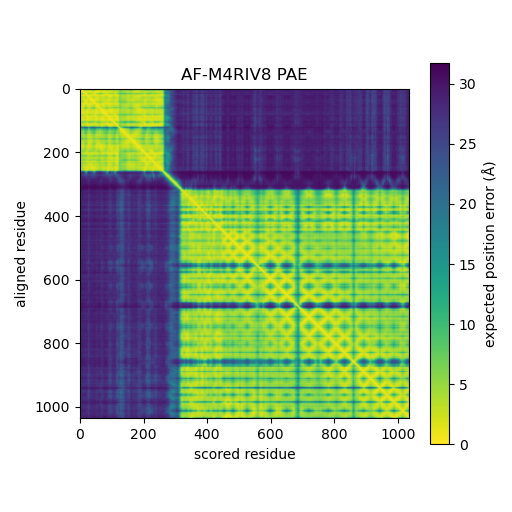57 1.00 81.81 142 VAL A N 1
ATOM 1103 C CA . VAL A 1 142 ? -15.217 -32.707 -22.607 1.00 81.81 142 VAL A CA 1
ATOM 1104 C C . VAL A 1 142 ? -16.013 -32.512 -23.902 1.00 81.81 142 VAL A C 1
ATOM 1106 O O . VAL A 1 142 ? -17.175 -32.896 -23.968 1.00 81.81 142 VAL A O 1
ATOM 1109 N N . LEU A 1 143 ? -15.408 -31.915 -24.932 1.00 84.81 143 LEU A N 1
ATOM 1110 C CA . LEU A 1 143 ? -16.091 -31.419 -26.136 1.00 84.81 143 LEU A CA 1
ATOM 1111 C C . LEU A 1 143 ? -15.545 -31.994 -27.460 1.00 84.81 143 LEU A C 1
ATOM 1113 O O . LEU A 1 143 ? -16.152 -31.779 -28.511 1.00 84.81 143 LEU A O 1
ATOM 1117 N N . GLY A 1 144 ? -14.421 -32.717 -27.426 1.00 88.44 144 GLY A N 1
ATOM 1118 C CA . GLY A 1 144 ? -13.816 -33.391 -28.581 1.00 88.44 144 GLY A CA 1
ATOM 1119 C C . GLY A 1 144 ? -13.024 -32.486 -29.541 1.00 88.44 144 GLY A C 1
ATOM 1120 O O . GLY A 1 144 ? -13.006 -31.258 -29.426 1.00 88.44 144 GLY A O 1
ATOM 1121 N N . MET A 1 145 ? -12.359 -33.113 -30.523 1.00 89.75 145 MET A N 1
ATOM 1122 C CA . MET A 1 145 ? -11.447 -32.445 -31.472 1.00 89.75 145 MET A CA 1
ATOM 1123 C C . MET A 1 145 ? -12.138 -31.423 -32.382 1.00 89.75 145 MET A C 1
ATOM 1125 O O . MET A 1 145 ? -11.561 -30.378 -32.672 1.00 89.75 145 MET A O 1
ATOM 1129 N N . ARG A 1 146 ? -13.403 -31.654 -32.760 1.00 90.06 146 ARG A N 1
ATOM 1130 C CA . ARG A 1 146 ? -14.173 -30.722 -33.602 1.00 90.06 146 ARG A CA 1
ATOM 1131 C C . ARG A 1 146 ? -14.340 -29.348 -32.952 1.00 90.06 146 ARG A C 1
ATOM 1133 O O . ARG A 1 146 ? -14.091 -28.318 -33.571 1.00 90.06 146 ARG A O 1
ATOM 1140 N N . ARG A 1 147 ? -14.731 -29.320 -31.672 1.00 89.12 147 ARG A N 1
ATOM 1141 C CA . ARG A 1 147 ? -14.901 -28.064 -30.923 1.00 89.12 147 ARG A CA 1
ATOM 1142 C C . ARG A 1 147 ? -13.571 -27.352 -30.711 1.00 89.12 147 ARG A C 1
ATOM 1144 O O . ARG A 1 147 ? -13.531 -26.127 -30.794 1.00 89.12 147 ARG A O 1
ATOM 1151 N N . LEU A 1 148 ? -12.494 -28.106 -30.493 1.00 89.00 148 LEU A N 1
ATOM 1152 C CA . LEU A 1 148 ? -11.150 -27.544 -30.435 1.00 89.00 148 LEU A CA 1
ATOM 1153 C C . LEU A 1 148 ? -10.749 -26.899 -31.774 1.00 89.00 148 LEU A C 1
ATOM 1155 O O . LEU A 1 148 ? -10.267 -25.767 -31.774 1.00 89.00 148 LEU A O 1
ATOM 1159 N N . GLY A 1 149 ? -10.993 -27.585 -32.895 1.00 88.50 149 GLY A N 1
ATOM 1160 C CA . GLY A 1 149 ? -10.728 -27.086 -34.245 1.00 88.50 149 GLY A CA 1
ATOM 1161 C C . GLY A 1 149 ? -11.445 -25.768 -34.535 1.00 88.50 149 GLY A C 1
ATOM 1162 O O . GLY A 1 149 ? -10.805 -24.814 -34.965 1.00 88.50 149 GLY A O 1
ATOM 1163 N N . HIS A 1 150 ? -12.735 -25.669 -34.196 1.00 89.88 150 HIS A N 1
ATOM 1164 C CA . HIS A 1 150 ? -13.519 -24.435 -34.353 1.00 89.88 150 HIS A CA 1
ATOM 1165 C C . HIS A 1 150 ? -12.957 -23.258 -33.538 1.00 89.88 150 HIS A C 1
ATOM 1167 O O . HIS A 1 150 ? -12.831 -22.141 -34.044 1.00 89.88 150 HIS A O 1
ATOM 1173 N N . LEU A 1 151 ? -12.596 -23.496 -32.270 1.00 87.94 151 LEU A N 1
ATOM 1174 C CA . LEU A 1 151 ? -12.046 -22.459 -31.387 1.00 87.94 151 LEU A CA 1
ATOM 1175 C C . LEU A 1 151 ? -10.678 -21.960 -31.867 1.00 87.94 151 LEU A C 1
ATOM 1177 O O . LEU A 1 151 ? -10.434 -20.754 -31.881 1.00 87.94 151 LEU A O 1
ATOM 1181 N N . ILE A 1 152 ? -9.794 -22.876 -32.273 1.00 87.62 152 ILE A N 1
ATOM 1182 C CA . ILE A 1 152 ? -8.463 -22.521 -32.775 1.00 87.62 152 ILE A CA 1
ATOM 1183 C C . ILE A 1 152 ? -8.575 -21.851 -34.149 1.00 87.62 152 ILE A C 1
ATOM 1185 O O . ILE A 1 152 ? -7.955 -20.811 -34.357 1.00 87.62 152 ILE A O 1
ATOM 1189 N N . GLY A 1 153 ? -9.416 -22.368 -35.048 1.00 88.44 153 GLY A N 1
ATOM 1190 C CA . GLY A 1 153 ? -9.622 -21.811 -36.385 1.00 88.44 153 GLY A CA 1
ATOM 1191 C C . GLY A 1 153 ? -10.082 -20.353 -36.353 1.00 88.44 153 GLY A C 1
ATOM 1192 O O . GLY A 1 153 ? -9.533 -19.527 -37.076 1.00 88.44 153 GLY A O 1
ATOM 1193 N N . LYS A 1 154 ? -11.011 -19.994 -35.454 1.00 88.69 154 LYS A N 1
ATOM 1194 C CA . LYS A 1 154 ? -11.420 -18.591 -35.251 1.00 88.69 154 LYS A CA 1
ATOM 1195 C C . LYS A 1 154 ? -10.284 -17.680 -34.784 1.00 88.69 154 LYS A C 1
ATOM 1197 O O . LYS A 1 154 ? -10.278 -16.505 -35.129 1.00 88.69 154 LYS A O 1
ATOM 1202 N N . LYS A 1 155 ? -9.352 -18.204 -33.985 1.00 86.62 155 LYS A N 1
ATOM 1203 C CA . LYS A 1 155 ? -8.212 -17.433 -33.472 1.00 86.62 155 LYS A CA 1
ATOM 1204 C C . LYS A 1 155 ? -7.122 -17.249 -34.532 1.00 86.62 155 LYS A C 1
ATOM 1206 O O . LYS A 1 155 ? -6.536 -16.171 -34.604 1.00 86.62 155 LYS A O 1
ATOM 1211 N N . LEU A 1 156 ? -6.856 -18.293 -35.322 1.00 85.75 156 LEU A N 1
ATOM 1212 C CA . LEU A 1 156 ? -5.874 -18.267 -36.411 1.00 85.75 156 LEU A CA 1
ATOM 1213 C C . LEU A 1 156 ? -6.334 -17.375 -37.565 1.00 85.75 156 LEU A C 1
ATOM 1215 O O . LEU A 1 156 ? -5.531 -16.627 -38.108 1.00 85.75 156 LEU A O 1
ATOM 1219 N N . PHE A 1 157 ? -7.627 -17.412 -37.884 1.00 91.25 157 PHE A N 1
ATOM 1220 C CA . PHE A 1 157 ? -8.202 -16.713 -39.026 1.00 91.25 157 PHE A CA 1
ATOM 1221 C C . PHE A 1 157 ? -9.413 -15.878 -38.579 1.00 91.25 157 PHE A C 1
ATOM 1223 O O . PHE A 1 157 ? -10.544 -16.364 -38.669 1.00 91.25 157 PHE A O 1
ATOM 1230 N N . PRO A 1 158 ? -9.236 -14.669 -38.020 1.00 84.31 158 PRO A N 1
ATOM 1231 C CA . PRO A 1 158 ? -10.339 -13.881 -37.465 1.00 84.31 158 PRO A CA 1
ATOM 1232 C C . PRO A 1 158 ? -11.104 -13.050 -38.505 1.00 84.31 158 PRO A C 1
ATOM 1234 O O . PRO A 1 158 ? -12.249 -12.688 -38.249 1.00 84.31 158 PRO A O 1
ATOM 1237 N N . LEU A 1 159 ? -10.521 -12.764 -39.675 1.00 85.25 159 LEU A N 1
ATOM 1238 C CA . LEU A 1 159 ? -11.112 -11.843 -40.652 1.00 85.25 159 LEU A CA 1
ATOM 1239 C C . LEU A 1 159 ? -12.334 -12.465 -41.345 1.00 85.25 159 LEU A C 1
ATOM 1241 O O . LEU A 1 159 ? -12.387 -13.680 -41.572 1.00 85.25 159 LEU A O 1
ATOM 1245 N N . GLU A 1 160 ? -13.330 -11.654 -41.704 1.00 80.50 160 GLU A N 1
ATOM 1246 C CA . GLU A 1 160 ? -14.576 -12.146 -42.315 1.00 80.50 160 GLU A CA 1
ATOM 1247 C C . GLU A 1 160 ? -14.311 -12.927 -43.616 1.00 80.50 160 GLU A C 1
ATOM 1249 O O . GLU A 1 160 ? -14.838 -14.030 -43.777 1.00 80.50 160 GLU A O 1
ATOM 1254 N N . GLY A 1 161 ? -13.375 -12.462 -44.452 1.00 84.31 161 GLY A N 1
ATOM 1255 C CA . GLY A 1 161 ? -12.970 -13.118 -45.705 1.00 84.31 161 GLY A CA 1
ATOM 1256 C C . GLY A 1 161 ? -12.254 -14.472 -45.563 1.00 84.31 161 GLY A C 1
ATOM 1257 O O . GLY A 1 161 ? -12.108 -15.193 -46.544 1.00 84.31 161 GLY A O 1
ATOM 1258 N N . GLN A 1 162 ? -11.843 -14.882 -44.357 1.00 90.25 162 GLN A N 1
ATOM 1259 C CA . GLN A 1 162 ? -11.059 -16.111 -44.143 1.00 90.25 162 GLN A CA 1
ATOM 1260 C C . GLN A 1 162 ? -11.917 -17.350 -43.807 1.00 90.25 162 GLN A C 1
ATOM 1262 O O . GLN A 1 162 ? -11.440 -18.328 -43.227 1.00 90.25 162 GLN A O 1
ATOM 1267 N N . GLN A 1 163 ? -13.207 -17.349 -44.156 1.00 88.75 163 GLN A N 1
ATOM 1268 C CA . GLN A 1 163 ? -14.124 -18.445 -43.816 1.00 88.75 163 GLN A CA 1
ATOM 1269 C C . GLN A 1 163 ? -13.727 -19.794 -44.440 1.00 88.75 163 GLN A C 1
ATOM 1271 O O . GLN A 1 163 ? -13.878 -20.839 -43.797 1.00 88.75 163 GLN A O 1
ATOM 1276 N N . ALA A 1 164 ? -13.172 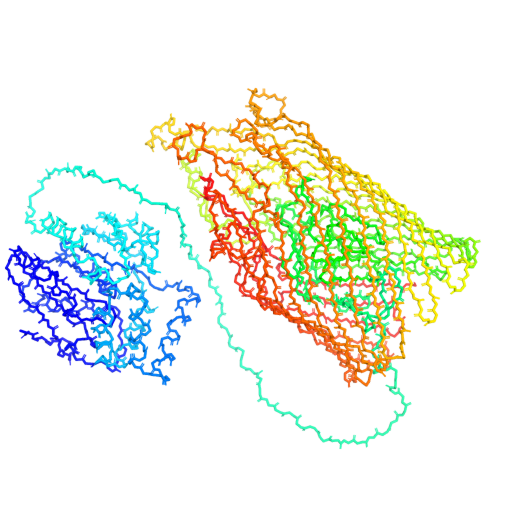-19.778 -45.655 1.00 87.94 164 ALA A N 1
ATOM 1277 C CA . ALA A 1 164 ? -12.670 -20.980 -46.316 1.00 87.94 164 ALA A CA 1
ATOM 1278 C C . ALA A 1 164 ? -11.467 -21.592 -45.570 1.00 87.94 164 ALA A C 1
ATOM 1280 O O . ALA A 1 164 ? -11.422 -22.809 -45.380 1.00 87.94 164 ALA A O 1
ATOM 1281 N N . LEU A 1 165 ? -10.542 -20.757 -45.075 1.00 89.00 165 LEU A N 1
ATOM 1282 C CA . LEU A 1 165 ? -9.387 -21.194 -44.278 1.00 89.00 165 LEU A CA 1
ATOM 1283 C C . LEU A 1 165 ? -9.830 -21.806 -42.943 1.00 89.00 165 LEU A C 1
ATOM 1285 O O . LEU A 1 165 ? -9.409 -22.913 -42.608 1.00 89.00 165 LEU A O 1
ATOM 1289 N N . ARG A 1 166 ? -10.766 -21.152 -42.235 1.00 91.75 166 ARG A N 1
ATOM 1290 C CA . ARG A 1 166 ? -11.365 -21.687 -40.995 1.00 91.75 166 ARG A CA 1
ATOM 1291 C C . ARG A 1 166 ? -11.972 -23.072 -41.203 1.00 91.75 166 ARG A C 1
ATOM 1293 O O . ARG A 1 166 ? -11.692 -23.981 -40.429 1.00 91.75 166 ARG A O 1
ATOM 1300 N N . SER A 1 167 ? -12.769 -23.229 -42.258 1.00 88.62 167 SER A N 1
ATOM 1301 C CA . SER A 1 167 ? -13.485 -24.479 -42.541 1.00 88.62 167 SER A CA 1
ATOM 1302 C C . SER A 1 167 ? -12.523 -25.619 -42.892 1.00 88.62 167 SER A C 1
ATOM 1304 O O . SER A 1 167 ? -12.688 -26.739 -42.411 1.00 88.62 167 SER A O 1
ATOM 1306 N N . ARG A 1 168 ? -11.478 -25.333 -43.684 1.00 88.19 168 ARG A N 1
ATOM 1307 C CA . ARG A 1 168 ? -10.430 -26.310 -44.027 1.00 88.19 168 ARG A CA 1
ATOM 1308 C C . ARG A 1 168 ? -9.622 -26.732 -42.799 1.00 88.19 168 ARG A C 1
ATOM 1310 O O . ARG A 1 168 ? -9.402 -27.926 -42.607 1.00 88.19 168 ARG A O 1
ATOM 1317 N N . PHE A 1 169 ? -9.226 -25.779 -41.957 1.00 88.81 169 PHE A N 1
ATOM 1318 C CA . PHE A 1 169 ? -8.496 -26.061 -40.722 1.00 88.81 169 PHE A CA 1
ATOM 1319 C C . PHE A 1 169 ? -9.344 -26.866 -39.723 1.00 88.81 169 PHE A C 1
ATOM 1321 O O . PHE A 1 169 ? -8.870 -27.852 -39.164 1.00 88.81 169 PHE A O 1
ATOM 1328 N N . GLU A 1 170 ? -10.621 -26.509 -39.535 1.00 90.12 170 GLU A N 1
ATOM 1329 C CA . GLU A 1 170 ? -11.538 -27.251 -38.660 1.00 90.12 170 GLU A CA 1
ATOM 1330 C C . GLU A 1 170 ? -11.727 -28.701 -39.130 1.00 90.12 170 GLU A C 1
ATOM 1332 O O . GLU A 1 170 ? -11.688 -29.620 -38.306 1.00 90.12 170 GLU A O 1
ATOM 1337 N N . ALA A 1 171 ? -11.886 -28.926 -40.439 1.00 88.12 171 ALA A N 1
ATOM 1338 C CA . ALA A 1 171 ? -12.006 -30.269 -41.003 1.00 88.12 171 ALA A CA 1
ATOM 1339 C C . ALA A 1 171 ? -10.757 -31.124 -40.720 1.00 88.12 171 ALA A C 1
ATOM 1341 O O . ALA A 1 171 ? -10.885 -32.272 -40.293 1.00 88.12 171 ALA A O 1
ATOM 1342 N N . ARG A 1 172 ? -9.555 -30.550 -40.871 1.00 86.31 172 ARG A N 1
ATOM 1343 C CA . ARG A 1 172 ? -8.275 -31.232 -40.602 1.00 86.31 172 ARG A CA 1
ATOM 1344 C C . ARG A 1 172 ? -8.086 -31.551 -39.124 1.00 86.31 172 ARG A C 1
ATOM 1346 O O . ARG A 1 172 ? -7.797 -32.689 -38.769 1.00 86.31 172 ARG A O 1
ATOM 1353 N N . MET A 1 173 ? -8.359 -30.581 -38.255 1.00 86.50 173 MET A N 1
ATOM 1354 C CA . MET A 1 173 ? -8.335 -30.780 -36.805 1.00 86.50 173 MET A CA 1
ATOM 1355 C C . MET A 1 173 ? -9.333 -31.844 -36.342 1.00 86.50 173 MET A C 1
ATOM 1357 O O . MET A 1 173 ? -9.051 -32.573 -35.395 1.00 86.50 173 MET A O 1
ATOM 1361 N N . THR A 1 174 ? -10.491 -31.944 -36.999 1.00 86.81 174 THR A N 1
ATOM 1362 C CA . THR A 1 174 ? -11.509 -32.957 -36.687 1.00 86.81 174 THR A CA 1
ATOM 1363 C C . THR A 1 174 ? -11.076 -34.362 -37.109 1.00 86.81 174 THR A C 1
ATOM 1365 O O . THR A 1 174 ? -11.428 -35.321 -36.428 1.00 86.81 174 THR A O 1
ATOM 1368 N N . ALA A 1 175 ? -10.320 -34.487 -38.203 1.00 85.94 175 ALA A N 1
ATOM 1369 C CA . ALA A 1 175 ? -9.830 -35.767 -38.714 1.00 85.94 175 ALA A CA 1
ATOM 1370 C C . ALA A 1 175 ? -8.627 -36.330 -37.930 1.00 85.94 175 ALA A C 1
ATOM 1372 O O . ALA A 1 175 ? -8.325 -37.515 -38.048 1.00 85.94 175 ALA A O 1
ATOM 1373 N N . MET A 1 176 ? -7.946 -35.506 -37.131 1.00 88.00 176 MET A N 1
ATOM 1374 C CA . MET A 1 176 ? -6.761 -35.917 -36.378 1.00 88.00 176 MET A CA 1
ATOM 1375 C C . MET A 1 176 ? -7.120 -36.716 -35.117 1.00 88.00 176 MET A C 1
ATOM 1377 O O . MET A 1 176 ? -8.022 -36.350 -34.358 1.00 88.00 176 MET A O 1
ATOM 1381 N N . ASP A 1 177 ? -6.356 -37.775 -34.847 1.00 90.25 177 ASP A N 1
ATOM 1382 C CA . ASP A 1 177 ? -6.517 -38.577 -33.637 1.00 90.25 177 ASP A CA 1
ATOM 1383 C C . ASP A 1 177 ? -6.210 -37.762 -32.365 1.00 90.25 177 ASP A C 1
ATOM 1385 O O . ASP A 1 177 ? -5.156 -37.138 -32.204 1.00 90.25 177 ASP A O 1
ATOM 1389 N N . ALA A 1 178 ? -7.149 -37.797 -31.419 1.00 89.94 178 ALA A N 1
ATOM 1390 C CA . ALA A 1 178 ? -7.067 -37.037 -30.179 1.00 89.94 178 ALA A CA 1
ATOM 1391 C C . ALA A 1 178 ? -5.912 -37.498 -29.279 1.00 89.94 178 ALA A C 1
ATOM 1393 O O . ALA A 1 178 ? -5.395 -36.696 -28.498 1.00 89.94 178 ALA A O 1
ATOM 1394 N N . THR A 1 179 ? -5.522 -38.775 -29.345 1.00 90.62 179 THR A N 1
ATOM 1395 C CA . THR A 1 179 ? -4.399 -39.304 -28.555 1.00 90.62 179 THR A CA 1
ATOM 1396 C C . THR A 1 179 ? -3.083 -38.770 -29.102 1.00 90.62 179 THR A C 1
ATOM 1398 O O . THR A 1 179 ? -2.311 -38.172 -28.353 1.00 90.62 179 THR A O 1
ATOM 1401 N N . SER A 1 180 ? -2.893 -38.864 -30.414 1.00 92.19 180 SER A N 1
ATOM 1402 C CA . SER A 1 180 ? -1.739 -38.335 -31.138 1.00 92.19 180 SER A CA 1
ATOM 1403 C C . SER A 1 180 ? -1.546 -36.837 -30.880 1.00 92.19 180 SER A C 1
ATOM 1405 O O . SER A 1 180 ? -0.451 -36.406 -30.524 1.00 92.19 180 SER A O 1
ATOM 1407 N N . TYR A 1 181 ? -2.627 -36.048 -30.911 1.00 92.50 181 TYR A N 1
ATOM 1408 C CA . TYR A 1 181 ? -2.567 -34.620 -30.585 1.00 92.50 181 TYR A CA 1
ATOM 1409 C C . TYR A 1 181 ? -2.125 -34.338 -29.143 1.00 92.50 181 TYR A C 1
ATOM 1411 O O . TYR A 1 181 ? -1.339 -33.425 -28.891 1.00 92.50 181 TYR A O 1
ATOM 1419 N N . LYS A 1 182 ? -2.620 -35.114 -28.168 1.00 90.44 182 LYS A N 1
ATOM 1420 C CA . LYS A 1 182 ? -2.224 -34.966 -26.757 1.00 90.44 182 LYS A CA 1
ATOM 1421 C C . LYS A 1 182 ? -0.749 -35.294 -26.553 1.00 90.44 182 LYS A C 1
ATOM 1423 O O . LYS A 1 182 ? -0.080 -34.578 -25.814 1.00 90.44 182 LYS A O 1
ATOM 1428 N N . LEU A 1 183 ? -0.253 -36.345 -27.202 1.00 92.38 183 LEU A N 1
ATOM 1429 C CA . LEU A 1 183 ? 1.153 -36.738 -27.133 1.00 92.38 183 LEU A CA 1
ATOM 1430 C C . LEU A 1 183 ? 2.053 -35.685 -27.798 1.00 92.38 183 LEU A C 1
ATOM 1432 O O . LEU A 1 183 ? 3.072 -35.312 -27.222 1.00 92.38 183 LEU A O 1
ATOM 1436 N N . ALA A 1 184 ? 1.626 -35.103 -28.923 1.00 91.94 184 ALA A N 1
ATOM 1437 C CA . ALA A 1 184 ? 2.308 -33.967 -29.540 1.00 91.94 184 ALA A CA 1
ATOM 1438 C C . ALA A 1 184 ? 2.348 -32.741 -28.609 1.00 91.94 184 ALA A C 1
ATOM 1440 O O . ALA A 1 184 ? 3.397 -32.122 -28.446 1.00 91.94 184 ALA A O 1
ATOM 1441 N N . LEU A 1 185 ? 1.239 -32.413 -27.933 1.00 89.88 185 LEU A N 1
ATOM 1442 C CA . LEU A 1 185 ? 1.204 -31.338 -26.932 1.00 89.88 185 LEU A CA 1
ATOM 1443 C C . LEU A 1 185 ? 2.148 -31.600 -25.751 1.00 89.88 185 LEU A C 1
ATOM 1445 O O . LEU A 1 185 ? 2.755 -30.660 -25.242 1.00 89.88 185 LEU A O 1
ATOM 1449 N N . GLN A 1 186 ? 2.275 -32.853 -25.310 1.00 88.00 186 GLN A N 1
ATOM 1450 C CA . GLN A 1 186 ? 3.219 -33.238 -24.258 1.00 88.00 186 GLN A CA 1
ATOM 1451 C C . GLN A 1 186 ? 4.671 -33.087 -24.723 1.00 88.00 186 GLN A C 1
ATOM 1453 O O . GLN A 1 186 ? 5.478 -32.521 -23.988 1.00 88.00 186 GLN A O 1
ATOM 1458 N N . ALA A 1 187 ? 4.984 -33.517 -25.949 1.00 90.88 187 ALA A N 1
ATOM 1459 C CA . ALA A 1 187 ? 6.303 -33.339 -26.551 1.00 90.88 187 ALA A CA 1
ATOM 1460 C C . ALA A 1 187 ? 6.672 -31.851 -26.678 1.00 90.88 187 ALA A C 1
ATOM 1462 O O . ALA A 1 187 ? 7.780 -31.462 -26.317 1.00 90.88 187 ALA A O 1
ATOM 1463 N N . ILE A 1 188 ? 5.725 -31.009 -27.113 1.00 90.56 188 ILE A N 1
ATOM 1464 C CA . ILE A 1 188 ? 5.880 -29.547 -27.165 1.00 90.56 188 ILE A CA 1
ATOM 1465 C C . ILE A 1 188 ? 6.140 -28.988 -25.765 1.00 90.56 188 ILE A C 1
ATOM 1467 O O . ILE A 1 188 ? 7.079 -28.225 -25.579 1.00 90.56 188 ILE A O 1
ATOM 1471 N N . ALA A 1 189 ? 5.346 -29.372 -24.761 1.00 85.44 189 ALA A N 1
ATOM 1472 C CA . ALA A 1 189 ? 5.485 -28.852 -23.399 1.00 85.44 189 ALA A CA 1
ATOM 1473 C C . ALA A 1 189 ? 6.836 -29.199 -22.743 1.00 85.44 189 ALA A C 1
ATOM 1475 O O . ALA A 1 189 ? 7.285 -28.470 -21.857 1.00 85.44 189 ALA A O 1
ATOM 1476 N N . ALA A 1 190 ? 7.467 -30.298 -23.168 1.00 86.12 190 ALA A N 1
ATOM 1477 C CA . ALA A 1 190 ? 8.772 -30.748 -22.693 1.00 86.12 190 ALA A CA 1
ATOM 1478 C C . ALA A 1 190 ? 9.958 -30.225 -23.531 1.00 86.12 190 ALA A C 1
ATOM 1480 O O . ALA A 1 190 ? 11.105 -30.438 -23.146 1.00 86.12 190 ALA A O 1
ATOM 1481 N N . PHE A 1 191 ? 9.712 -29.553 -24.660 1.00 91.94 191 PHE A N 1
ATOM 1482 C CA . PHE A 1 191 ? 10.764 -29.148 -25.591 1.00 91.94 191 PHE A CA 1
ATOM 1483 C C . PHE A 1 191 ? 11.580 -27.949 -25.083 1.00 91.94 191 PHE A C 1
ATOM 1485 O O . PHE A 1 191 ? 11.028 -26.895 -24.747 1.00 91.94 191 PHE A O 1
ATOM 1492 N N . SER A 1 192 ? 12.909 -28.086 -25.075 1.00 91.12 192 SER A N 1
ATOM 1493 C CA . SER A 1 192 ? 13.848 -26.965 -24.997 1.00 91.12 192 SER A CA 1
ATOM 1494 C C . SER A 1 192 ? 15.219 -27.345 -25.540 1.00 91.12 192 SER A C 1
ATOM 1496 O O . SER A 1 192 ? 15.822 -28.323 -25.107 1.00 91.12 192 SER A O 1
ATOM 1498 N N . VAL A 1 193 ? 15.720 -26.517 -26.451 1.00 93.19 193 VAL A N 1
ATOM 1499 C CA . VAL A 1 193 ? 17.106 -26.513 -26.925 1.00 93.19 193 VAL A CA 1
ATOM 1500 C C . VAL A 1 193 ? 17.744 -25.126 -26.826 1.00 93.19 193 VAL A C 1
ATOM 1502 O O . VAL A 1 193 ? 18.817 -24.911 -27.382 1.00 93.19 193 VAL A O 1
ATOM 1505 N N . GLN A 1 194 ? 17.122 -24.189 -26.098 1.00 91.56 194 GLN A N 1
ATOM 1506 C CA . GLN A 1 194 ? 17.575 -22.795 -25.954 1.00 91.56 194 GLN A CA 1
ATOM 1507 C C . GLN A 1 194 ? 19.062 -22.687 -25.607 1.00 91.56 194 GLN A C 1
ATOM 1509 O O . GLN A 1 194 ? 19.773 -21.872 -26.179 1.00 91.56 194 GLN A O 1
ATOM 1514 N N . GLN A 1 195 ? 19.549 -23.535 -24.701 1.00 88.94 195 GLN A N 1
ATOM 1515 C CA . GLN A 1 195 ? 20.949 -23.514 -24.271 1.00 88.94 195 GLN A CA 1
ATOM 1516 C C . GLN A 1 195 ? 21.933 -23.931 -25.373 1.00 88.94 195 GLN A C 1
ATOM 1518 O O . GLN A 1 195 ? 23.120 -23.677 -25.238 1.00 88.94 195 GLN A O 1
ATOM 1523 N N . HIS A 1 196 ? 21.466 -24.537 -26.466 1.00 91.69 196 HIS A N 1
ATOM 1524 C CA . HIS A 1 196 ? 22.302 -25.079 -27.538 1.00 91.69 196 HIS A CA 1
ATOM 1525 C C . HIS A 1 196 ? 22.202 -24.297 -28.855 1.00 91.69 196 HIS A C 1
ATOM 1527 O O . HIS A 1 196 ? 22.910 -24.634 -29.802 1.00 91.69 196 HIS A O 1
ATOM 1533 N N . ILE A 1 197 ? 21.357 -23.263 -28.950 1.00 92.94 197 ILE A N 1
ATOM 1534 C CA . ILE A 1 197 ? 21.143 -22.537 -30.216 1.00 92.94 197 ILE A CA 1
ATOM 1535 C C . ILE A 1 197 ? 22.400 -21.810 -30.710 1.00 92.94 197 ILE A C 1
ATOM 1537 O O . ILE A 1 197 ? 22.628 -21.732 -31.912 1.00 92.94 197 ILE A O 1
ATOM 1541 N N . HIS A 1 198 ? 23.272 -21.381 -29.794 1.00 90.25 198 HIS A N 1
ATOM 1542 C CA . HIS A 1 198 ? 24.556 -20.755 -30.120 1.00 90.25 198 HIS A CA 1
ATOM 1543 C C . HIS A 1 198 ? 25.536 -21.716 -30.824 1.00 90.25 198 HIS A C 1
ATOM 1545 O O . HIS A 1 198 ? 26.513 -21.287 -31.434 1.00 90.25 198 HIS A O 1
ATOM 1551 N N . LEU A 1 199 ? 25.287 -23.031 -30.754 1.00 88.31 199 LEU A N 1
ATOM 1552 C CA . LEU A 1 199 ? 26.083 -24.060 -31.428 1.00 88.31 199 LEU A CA 1
ATOM 1553 C C . LEU A 1 199 ? 25.626 -24.315 -32.873 1.00 88.31 199 LEU A C 1
ATOM 1555 O O . LEU A 1 199 ? 26.279 -25.084 -33.583 1.00 88.31 199 LEU A O 1
ATOM 1559 N N . MET A 1 200 ? 24.506 -23.727 -33.302 1.00 91.62 200 MET A N 1
ATOM 1560 C CA . MET A 1 200 ? 23.959 -23.882 -34.651 1.00 91.62 200 MET A CA 1
ATOM 1561 C C . MET A 1 200 ? 24.681 -22.916 -35.593 1.00 91.62 200 MET A C 1
ATOM 1563 O O . MET A 1 200 ? 24.713 -21.717 -35.351 1.00 91.62 200 MET A O 1
ATOM 1567 N N . GLN A 1 201 ? 25.314 -23.446 -36.639 1.00 86.94 201 GLN A N 1
ATOM 1568 C CA . GLN A 1 201 ? 26.164 -22.672 -37.561 1.00 86.94 201 GLN A CA 1
ATOM 1569 C C . GLN A 1 201 ? 25.531 -22.505 -38.949 1.00 86.94 201 GLN A C 1
ATOM 1571 O O . GLN A 1 201 ? 26.068 -21.795 -39.801 1.00 86.94 201 GLN A O 1
ATOM 1576 N N . GLN A 1 202 ? 24.414 -23.190 -39.195 1.00 90.00 202 GLN A N 1
ATOM 1577 C CA . GLN A 1 202 ? 23.694 -23.169 -40.459 1.00 90.00 202 GLN A CA 1
ATOM 1578 C C . GLN A 1 202 ? 23.085 -21.777 -40.702 1.00 90.00 202 GLN A C 1
ATOM 1580 O O . GLN A 1 202 ? 22.506 -21.211 -39.770 1.00 90.00 202 GLN A O 1
ATOM 1585 N N . PRO A 1 203 ? 23.146 -21.238 -41.937 1.00 95.50 203 PRO A N 1
ATOM 1586 C CA . PRO A 1 203 ? 22.357 -20.075 -42.324 1.00 95.50 203 PRO A CA 1
ATOM 1587 C C . PRO A 1 203 ? 20.897 -20.268 -41.920 1.00 95.50 203 PRO A C 1
ATOM 1589 O O . PRO A 1 203 ? 20.277 -21.279 -42.271 1.00 95.50 203 PRO A O 1
ATOM 1592 N N . THR A 1 204 ? 20.371 -19.316 -41.156 1.00 96.94 204 THR A N 1
ATOM 1593 C CA . THR A 1 204 ? 19.054 -19.427 -40.535 1.00 96.94 204 THR A CA 1
ATOM 1594 C C . THR A 1 204 ? 18.204 -18.209 -40.861 1.00 96.94 204 THR A C 1
ATOM 1596 O O . THR A 1 204 ? 18.597 -17.078 -40.595 1.00 96.94 204 THR A O 1
ATOM 1599 N N . LEU A 1 205 ? 17.004 -18.436 -41.384 1.00 97.69 205 LEU A N 1
ATOM 1600 C CA . LEU A 1 205 ? 15.990 -17.401 -41.538 1.00 97.69 205 LEU A CA 1
ATOM 1601 C C . LEU A 1 205 ? 14.848 -17.659 -40.560 1.00 97.69 205 LEU A C 1
ATOM 1603 O O . LEU A 1 205 ? 14.199 -18.700 -40.591 1.00 97.69 205 LEU A O 1
ATOM 1607 N N . VAL A 1 206 ? 14.568 -16.697 -39.697 1.00 97.69 206 VAL A N 1
ATOM 1608 C CA . VAL A 1 206 ? 13.413 -16.721 -38.807 1.00 97.69 206 VAL A CA 1
ATOM 1609 C C . VAL A 1 206 ? 12.349 -15.802 -39.379 1.00 97.69 206 VAL A C 1
ATOM 1611 O O . VAL A 1 206 ? 12.616 -14.638 -39.639 1.00 97.69 206 VAL A O 1
ATOM 1614 N N . ILE A 1 207 ? 11.136 -16.314 -39.559 1.00 97.50 207 ILE A N 1
ATOM 1615 C CA . ILE A 1 207 ? 9.992 -15.551 -40.058 1.00 97.50 207 ILE A CA 1
ATOM 1616 C C . ILE A 1 207 ? 8.964 -15.429 -38.934 1.00 97.50 207 ILE A C 1
ATOM 1618 O O . ILE A 1 207 ? 8.481 -16.436 -38.401 1.00 97.50 207 ILE A O 1
ATOM 1622 N N . SER A 1 208 ? 8.618 -14.193 -38.583 1.00 96.06 208 SER A N 1
ATOM 1623 C CA . SER A 1 208 ? 7.545 -13.876 -37.644 1.00 96.06 208 SER A CA 1
ATOM 1624 C C . SER A 1 208 ? 6.380 -13.204 -38.350 1.00 96.06 208 SER A C 1
ATOM 1626 O O . SER A 1 208 ? 6.567 -12.244 -39.085 1.00 96.06 208 SER A O 1
ATOM 1628 N N . ALA A 1 209 ? 5.163 -13.624 -38.043 1.00 94.00 209 ALA A N 1
ATOM 1629 C CA . ALA A 1 209 ? 3.995 -12.771 -38.205 1.00 94.00 209 ALA A CA 1
ATOM 1630 C C . ALA A 1 209 ? 4.027 -11.621 -37.179 1.00 94.00 209 ALA A C 1
ATOM 1632 O O . ALA A 1 209 ? 4.467 -11.821 -36.040 1.00 94.00 209 ALA A O 1
ATOM 1633 N N . ASP A 1 210 ? 3.554 -10.436 -37.570 1.00 92.19 210 ASP A N 1
ATOM 1634 C CA . ASP A 1 210 ? 3.429 -9.256 -36.699 1.00 92.19 210 ASP A CA 1
ATOM 1635 C C . ASP A 1 210 ? 2.343 -9.426 -35.622 1.00 92.19 210 ASP A C 1
ATOM 1637 O O . ASP A 1 210 ? 2.486 -8.922 -34.511 1.00 92.19 210 ASP A O 1
ATOM 1641 N N . GLN A 1 211 ? 1.293 -10.203 -35.914 1.00 89.38 211 GLN A N 1
ATOM 1642 C CA . GLN A 1 211 ? 0.209 -10.536 -34.980 1.00 89.38 211 GLN A CA 1
ATOM 1643 C C . GLN A 1 211 ? 0.265 -11.998 -34.498 1.00 89.38 211 GLN A C 1
ATOM 1645 O O . GLN A 1 211 ? -0.766 -12.612 -34.190 1.00 89.38 211 GLN A O 1
ATOM 1650 N N . ASP A 1 212 ? 1.457 -12.600 -34.459 1.00 85.75 212 ASP A N 1
ATOM 1651 C CA . ASP A 1 212 ? 1.639 -13.946 -33.921 1.00 85.75 212 ASP A CA 1
ATOM 1652 C C . ASP A 1 212 ? 1.397 -14.005 -32.400 1.00 85.75 212 ASP A C 1
ATOM 1654 O O . ASP A 1 212 ? 1.659 -13.055 -31.666 1.00 85.75 212 ASP A O 1
ATOM 1658 N N . TYR A 1 213 ? 0.927 -15.149 -31.889 1.00 76.75 213 TYR A N 1
ATOM 1659 C CA . TYR A 1 213 ? 0.759 -15.313 -30.440 1.00 76.75 213 TYR A CA 1
ATOM 1660 C C . TYR A 1 213 ? 2.086 -15.532 -29.699 1.00 76.75 213 TYR A C 1
ATOM 1662 O O . TYR A 1 213 ? 2.102 -15.443 -28.470 1.00 76.75 213 TYR A O 1
ATOM 1670 N N . THR A 1 214 ? 3.173 -15.866 -30.407 1.00 74.88 214 THR A N 1
ATOM 1671 C CA . THR A 1 214 ? 4.533 -15.716 -29.879 1.00 74.88 214 THR A CA 1
ATOM 1672 C C . THR A 1 214 ? 5.076 -14.370 -30.368 1.00 74.88 214 THR A C 1
ATOM 1674 O O . THR A 1 214 ? 5.190 -14.188 -31.579 1.00 74.88 214 THR A O 1
ATOM 1677 N N . PRO A 1 215 ? 5.371 -13.406 -29.479 1.00 79.31 215 PRO A N 1
ATOM 1678 C CA . PRO A 1 215 ? 5.748 -12.056 -29.894 1.00 79.31 215 PRO A CA 1
ATOM 1679 C C . PRO A 1 215 ? 6.967 -12.023 -30.823 1.00 79.31 215 PRO A C 1
ATOM 1681 O O . PRO A 1 215 ? 7.844 -12.886 -30.738 1.00 79.31 215 PRO A O 1
ATOM 1684 N N . VAL A 1 216 ? 7.044 -10.999 -31.679 1.00 87.62 216 VAL A N 1
ATOM 1685 C CA . VAL A 1 216 ? 8.227 -10.725 -32.517 1.00 87.62 216 VAL A CA 1
ATOM 1686 C C . VAL A 1 216 ? 9.473 -10.549 -31.641 1.00 87.62 216 VAL A C 1
ATOM 1688 O O . VAL A 1 216 ? 10.519 -11.110 -31.960 1.00 87.62 216 VAL A O 1
ATOM 1691 N N . SER A 1 217 ? 9.340 -9.865 -30.498 1.00 82.12 217 SER A N 1
ATOM 1692 C CA . SER A 1 217 ? 10.424 -9.641 -29.531 1.00 82.12 217 SER A CA 1
ATOM 1693 C C . SER A 1 217 ? 11.060 -10.944 -29.041 1.00 82.12 217 SER A C 1
ATOM 1695 O O . SER A 1 217 ? 12.273 -11.087 -29.099 1.00 82.12 217 SER A O 1
ATOM 1697 N N . MET A 1 218 ? 10.255 -11.955 -28.693 1.00 83.75 218 MET A N 1
ATOM 1698 C CA . MET A 1 218 ? 10.766 -13.275 -28.291 1.00 83.75 218 MET A CA 1
ATOM 1699 C C . MET A 1 218 ? 11.652 -13.911 -29.373 1.00 83.75 218 MET A C 1
ATOM 1701 O O . MET A 1 218 ? 12.617 -14.608 -29.058 1.00 83.75 218 MET A O 1
ATOM 1705 N N . LYS A 1 219 ? 11.311 -13.715 -30.653 1.00 91.62 219 LYS A N 1
ATOM 1706 C CA . LYS A 1 219 ? 12.098 -14.256 -31.765 1.00 91.62 219 LYS A CA 1
ATOM 1707 C C . LYS A 1 219 ? 13.357 -13.440 -32.013 1.00 91.62 219 LYS A C 1
ATOM 1709 O O . LYS A 1 219 ? 14.406 -14.030 -32.251 1.00 91.62 219 LYS A O 1
ATOM 1714 N N . ALA A 1 220 ? 13.269 -12.117 -31.891 1.00 88.38 220 ALA A N 1
ATOM 1715 C CA . ALA A 1 220 ? 14.432 -11.238 -31.928 1.00 88.38 220 ALA A CA 1
ATOM 1716 C C . ALA A 1 220 ? 15.463 -11.637 -30.857 1.00 88.38 220 ALA A C 1
ATOM 1718 O O . ALA A 1 220 ? 16.642 -11.776 -31.179 1.00 88.38 220 ALA A O 1
ATOM 1719 N N . ASP A 1 221 ? 15.010 -11.944 -29.637 1.00 84.81 221 ASP A N 1
ATOM 1720 C CA . ASP A 1 221 ? 15.869 -12.334 -28.513 1.00 84.81 221 ASP A CA 1
ATOM 1721 C C . ASP A 1 221 ? 16.712 -13.588 -28.813 1.00 84.81 221 ASP A C 1
ATOM 1723 O O . ASP A 1 221 ? 17.920 -13.613 -28.563 1.00 84.81 221 ASP A O 1
ATOM 1727 N N . TYR A 1 222 ? 16.119 -14.658 -29.362 1.00 91.25 222 TYR A N 1
ATOM 1728 C CA . TYR A 1 222 ? 16.894 -15.871 -29.652 1.00 91.25 222 TYR A CA 1
ATOM 1729 C C . TYR A 1 222 ? 17.685 -15.774 -30.962 1.00 91.25 222 TYR A C 1
ATOM 1731 O O . TYR A 1 222 ? 18.732 -16.411 -31.068 1.00 91.25 222 TYR A O 1
ATOM 1739 N N . VAL A 1 223 ? 17.236 -14.972 -31.937 1.00 93.44 223 VAL A N 1
ATOM 1740 C CA . VAL A 1 223 ? 17.979 -14.720 -33.185 1.00 93.44 223 VAL A CA 1
ATOM 1741 C C . VAL A 1 223 ? 19.311 -14.033 -32.896 1.00 93.44 223 VAL A C 1
ATOM 1743 O O . VAL A 1 223 ? 20.322 -14.429 -33.467 1.00 93.44 223 VAL A O 1
ATOM 1746 N N . GLN A 1 224 ? 19.351 -13.091 -31.947 1.00 88.88 224 GLN A N 1
ATOM 1747 C CA . GLN A 1 224 ? 20.600 -12.450 -31.506 1.00 88.88 224 GLN A CA 1
ATOM 1748 C C . GLN A 1 224 ? 21.634 -13.448 -30.957 1.00 88.88 224 GLN A C 1
ATOM 1750 O O . GLN A 1 224 ? 22.833 -13.193 -31.006 1.00 88.88 224 GLN A O 1
ATOM 1755 N N . ASN A 1 225 ? 21.174 -14.598 -30.461 1.00 86.88 225 ASN A N 1
ATOM 1756 C CA . ASN A 1 225 ? 22.005 -15.644 -29.869 1.00 86.88 225 ASN A CA 1
ATOM 1757 C C . ASN A 1 225 ? 22.311 -16.802 -30.839 1.00 86.88 225 ASN A C 1
ATOM 1759 O O . ASN A 1 225 ? 22.879 -17.818 -30.429 1.00 86.88 225 ASN A O 1
ATOM 1763 N N . MET A 1 226 ? 21.932 -16.675 -32.115 1.00 91.44 226 MET A N 1
ATOM 1764 C CA . MET A 1 226 ? 22.178 -17.672 -33.155 1.00 91.44 226 MET A CA 1
ATOM 1765 C C . MET A 1 226 ? 23.155 -17.139 -34.209 1.00 91.44 226 MET A C 1
ATOM 1767 O O . MET A 1 226 ? 22.851 -16.168 -34.905 1.00 91.44 226 MET A O 1
ATOM 1771 N N . PRO A 1 227 ? 24.315 -17.790 -34.388 1.00 81.44 227 PRO A N 1
ATOM 1772 C CA . PRO A 1 227 ? 25.228 -17.468 -35.475 1.00 81.44 227 PRO A CA 1
ATOM 1773 C C . PRO A 1 227 ? 24.529 -17.597 -36.835 1.00 81.44 227 PRO A C 1
ATOM 1775 O O . PRO A 1 227 ? 23.883 -18.604 -37.112 1.00 81.44 227 PRO A O 1
ATOM 1778 N N . ASN A 1 228 ? 24.692 -16.598 -37.707 1.00 89.19 228 ASN A N 1
ATOM 1779 C CA . ASN A 1 228 ? 24.136 -16.586 -39.069 1.00 89.19 228 ASN A CA 1
ATOM 1780 C C . ASN A 1 228 ? 22.595 -16.647 -39.144 1.00 89.19 228 ASN A C 1
ATOM 1782 O O . ASN A 1 228 ? 22.056 -17.159 -40.131 1.00 89.19 228 ASN A O 1
ATOM 1786 N N . ALA A 1 229 ? 21.891 -16.137 -38.126 1.00 94.88 229 ALA A N 1
ATOM 1787 C CA . ALA A 1 229 ? 20.437 -16.005 -38.137 1.00 94.88 229 ALA A CA 1
ATOM 1788 C C . ALA A 1 229 ? 19.973 -14.584 -38.499 1.00 94.88 229 ALA A C 1
ATOM 1790 O O . ALA A 1 229 ? 20.537 -13.598 -38.030 1.00 94.88 229 ALA A O 1
ATOM 1791 N N . VAL A 1 230 ? 18.911 -14.483 -39.300 1.00 94.75 230 VAL A N 1
ATOM 1792 C CA . VAL A 1 230 ? 18.214 -13.225 -39.620 1.00 94.75 230 VAL A CA 1
ATOM 1793 C C . VAL A 1 230 ? 16.724 -13.343 -39.307 1.00 94.75 230 VAL A C 1
ATOM 1795 O O . VAL A 1 230 ? 16.154 -14.427 -39.430 1.00 94.75 230 VAL A O 1
ATOM 1798 N N . LEU A 1 231 ? 16.096 -12.242 -38.887 1.00 96.12 231 LEU A N 1
ATOM 1799 C CA . LEU A 1 231 ? 14.666 -12.168 -38.579 1.00 96.12 231 LEU A CA 1
ATOM 1800 C C . LEU A 1 231 ? 13.937 -11.331 -39.635 1.00 96.12 231 LEU A C 1
ATOM 1802 O O . LEU A 1 231 ? 14.265 -10.165 -39.822 1.00 96.12 231 LEU A O 1
ATOM 1806 N N . GLU A 1 232 ? 12.907 -11.909 -40.244 1.00 96.69 232 GLU A N 1
ATOM 1807 C CA . GLU A 1 232 ? 11.967 -11.242 -41.145 1.00 96.69 232 GLU A CA 1
ATOM 1808 C C . GLU A 1 232 ? 10.574 -11.192 -40.514 1.00 96.69 232 GLU A C 1
ATOM 1810 O O . GLU A 1 232 ? 10.103 -12.176 -39.932 1.00 96.69 232 GLU A O 1
ATOM 1815 N N . VAL A 1 233 ? 9.894 -10.049 -40.638 1.00 95.94 233 VAL A N 1
ATOM 1816 C CA . VAL A 1 233 ? 8.546 -9.847 -40.089 1.00 95.94 233 VAL A CA 1
ATOM 1817 C C . VAL A 1 233 ? 7.547 -9.636 -41.223 1.00 95.94 233 VAL A C 1
ATOM 1819 O O . VAL A 1 233 ? 7.646 -8.680 -41.987 1.00 95.94 233 VAL A O 1
ATOM 1822 N N . ILE A 1 234 ? 6.553 -10.519 -41.323 1.00 93.06 234 ILE A N 1
ATOM 1823 C CA . ILE A 1 234 ? 5.467 -10.406 -42.299 1.00 93.06 234 ILE A CA 1
ATOM 1824 C C . ILE A 1 234 ? 4.307 -9.650 -41.653 1.00 93.06 234 ILE A C 1
ATOM 1826 O O . ILE A 1 234 ? 3.638 -10.167 -40.758 1.00 93.06 234 ILE A O 1
ATOM 1830 N N . ALA A 1 235 ? 4.074 -8.428 -42.137 1.00 88.81 235 ALA A N 1
ATOM 1831 C CA . ALA A 1 235 ? 2.965 -7.583 -41.711 1.00 88.81 235 ALA A CA 1
ATOM 1832 C C . ALA A 1 235 ? 1.602 -8.126 -42.172 1.00 88.81 235 ALA A C 1
ATOM 1834 O O . ALA A 1 235 ? 1.491 -8.679 -43.278 1.00 88.81 235 ALA A O 1
ATOM 1835 N N . ASP A 1 236 ? 0.570 -7.876 -41.363 1.00 87.81 236 ASP A N 1
ATOM 1836 C CA . ASP A 1 236 ? -0.804 -8.364 -41.546 1.00 87.81 236 ASP A CA 1
ATOM 1837 C C . ASP A 1 236 ? -0.892 -9.902 -41.606 1.00 87.81 236 ASP A C 1
ATOM 1839 O O . ASP A 1 236 ? -1.657 -10.489 -42.373 1.00 87.81 236 ASP A O 1
ATOM 1843 N N . SER A 1 237 ? -0.064 -10.580 -40.808 1.00 90.88 237 SER A N 1
ATOM 1844 C CA . SER A 1 237 ? -0.035 -12.041 -40.706 1.00 90.88 237 SER A CA 1
ATOM 1845 C C . SER A 1 237 ? -0.265 -12.474 -39.264 1.00 90.88 237 SER A C 1
ATOM 1847 O O . SER A 1 237 ? 0.017 -11.751 -38.310 1.00 90.88 237 SER A O 1
ATOM 1849 N N . ARG A 1 238 ? -0.785 -13.683 -39.078 1.00 89.94 238 ARG A N 1
ATOM 1850 C CA . ARG A 1 238 ? -0.958 -14.320 -37.770 1.00 89.94 238 ARG A CA 1
ATOM 1851 C C . ARG A 1 238 ? -0.160 -15.609 -37.722 1.00 89.94 238 ARG A C 1
ATOM 1853 O O . ARG A 1 238 ? 0.650 -15.908 -38.589 1.00 89.94 238 ARG A O 1
ATOM 1860 N N . HIS A 1 239 ? -0.393 -16.408 -36.683 1.00 92.31 239 HIS A N 1
ATOM 1861 C CA . HIS A 1 239 ? 0.355 -17.642 -36.481 1.00 92.31 239 HIS A CA 1
ATOM 1862 C C . HIS A 1 239 ? 0.361 -18.558 -37.711 1.00 92.31 239 HIS A C 1
ATOM 1864 O O . HIS A 1 239 ? 1.372 -19.186 -37.983 1.00 92.31 239 HIS A O 1
ATOM 1870 N N . ALA A 1 240 ? -0.723 -18.624 -38.486 1.00 91.44 240 ALA A N 1
ATOM 1871 C CA . ALA A 1 240 ? -0.852 -19.499 -39.650 1.00 91.44 240 ALA A CA 1
ATOM 1872 C C . ALA A 1 240 ? -0.283 -18.888 -40.953 1.00 91.44 240 ALA A C 1
ATOM 1874 O O . ALA A 1 240 ? -0.899 -19.035 -42.009 1.00 91.44 240 ALA A O 1
ATOM 1875 N N . THR A 1 241 ? 0.898 -18.259 -40.894 1.00 93.75 241 THR A N 1
ATOM 1876 C CA . THR A 1 241 ? 1.533 -17.533 -42.013 1.00 93.75 241 THR A CA 1
ATOM 1877 C C . THR A 1 241 ? 1.553 -18.262 -43.362 1.00 93.75 241 THR A C 1
ATOM 1879 O O . THR A 1 241 ? 1.198 -17.636 -44.361 1.00 93.75 241 THR A O 1
ATOM 1882 N N . PRO A 1 242 ? 1.874 -19.575 -43.448 1.00 94.44 242 PRO A N 1
ATOM 1883 C CA . PRO A 1 242 ? 1.842 -20.290 -44.730 1.00 94.44 242 PRO A CA 1
ATOM 1884 C C . PRO A 1 242 ? 0.481 -20.298 -45.435 1.00 94.44 242 PRO A C 1
ATOM 1886 O O . PRO A 1 242 ? 0.418 -20.442 -46.654 1.00 94.44 242 PRO A O 1
ATOM 1889 N N . MET A 1 243 ? -0.601 -20.133 -44.672 1.00 92.94 243 MET A N 1
ATOM 1890 C CA . MET A 1 243 ? -1.976 -20.146 -45.165 1.00 92.94 243 MET A CA 1
ATOM 1891 C C . MET A 1 243 ? -2.575 -18.741 -45.293 1.00 92.94 243 MET A C 1
ATOM 1893 O O . MET A 1 243 ? -3.442 -18.546 -46.141 1.00 92.94 243 MET A O 1
ATOM 1897 N N . ASP A 1 244 ? -2.176 -17.788 -44.440 1.00 89.50 244 ASP A N 1
ATOM 1898 C CA . ASP A 1 244 ? -2.769 -16.444 -44.410 1.00 89.50 244 ASP A CA 1
ATOM 1899 C C . ASP A 1 244 ? -2.062 -15.417 -45.314 1.00 89.50 244 ASP A C 1
ATOM 1901 O O . ASP A 1 244 ? -2.744 -14.578 -45.898 1.00 89.50 244 ASP A O 1
ATOM 1905 N N . GLN A 1 245 ? -0.740 -15.520 -45.491 1.00 93.88 245 GLN A N 1
ATOM 1906 C CA . GLN A 1 245 ? 0.091 -14.628 -46.312 1.00 93.88 245 GLN A CA 1
ATOM 1907 C C . GLN A 1 245 ? 1.043 -15.443 -47.219 1.00 93.88 245 GLN A C 1
ATOM 1909 O O . GLN A 1 245 ? 2.265 -15.256 -47.173 1.00 93.88 245 GLN A O 1
ATOM 1914 N N . PRO A 1 246 ? 0.513 -16.364 -48.052 1.00 94.50 246 PRO A N 1
ATOM 1915 C CA . PRO A 1 246 ? 1.320 -17.301 -48.835 1.00 94.50 246 PRO A CA 1
ATOM 1916 C C . PRO A 1 246 ? 2.236 -16.606 -49.847 1.00 94.50 246 PRO A C 1
ATOM 1918 O O . PRO A 1 246 ? 3.383 -17.012 -49.981 1.00 94.50 246 PRO A O 1
ATOM 1921 N N . ASP A 1 247 ? 1.784 -15.535 -50.504 1.00 94.00 247 ASP A N 1
ATOM 1922 C CA . ASP A 1 247 ? 2.567 -14.856 -51.548 1.00 94.00 247 ASP A CA 1
ATOM 1923 C C . ASP A 1 247 ? 3.808 -14.160 -50.974 1.00 94.00 247 ASP A C 1
ATOM 1925 O O . ASP A 1 247 ? 4.920 -14.325 -51.482 1.00 94.00 247 ASP A O 1
ATOM 1929 N N . LYS A 1 248 ? 3.637 -13.430 -49.860 1.00 94.69 248 LYS A N 1
ATOM 1930 C CA . LYS A 1 248 ? 4.747 -12.779 -49.144 1.00 94.69 248 LYS A CA 1
ATOM 1931 C C . LYS A 1 248 ? 5.731 -13.816 -48.609 1.00 94.69 248 LYS A C 1
ATOM 1933 O O . LYS A 1 248 ? 6.940 -13.644 -48.746 1.00 94.69 248 LYS A O 1
ATOM 1938 N N . LEU A 1 249 ? 5.212 -14.903 -48.029 1.00 96.06 249 LEU A N 1
ATOM 1939 C CA . LEU A 1 249 ? 6.043 -15.992 -47.530 1.00 96.06 249 LEU A CA 1
ATOM 1940 C C . LEU A 1 249 ? 6.842 -16.647 -48.665 1.00 96.06 249 LEU A C 1
ATOM 1942 O O . LEU A 1 249 ? 8.045 -16.838 -48.523 1.00 96.06 249 LEU A O 1
ATOM 1946 N N . ASN A 1 250 ? 6.200 -16.960 -49.790 1.00 96.50 250 ASN A N 1
ATOM 1947 C CA . ASN A 1 250 ? 6.831 -17.619 -50.933 1.00 96.50 250 ASN A CA 1
ATOM 1948 C C . ASN A 1 250 ? 7.969 -16.779 -51.523 1.00 96.50 250 ASN A C 1
ATOM 1950 O O . ASN A 1 250 ? 9.017 -17.334 -51.858 1.00 96.50 250 ASN A O 1
ATOM 1954 N N . LEU A 1 251 ? 7.798 -15.455 -51.600 1.00 93.94 251 LEU A N 1
ATOM 1955 C CA . LEU A 1 251 ? 8.843 -14.537 -52.055 1.00 93.94 251 LEU A CA 1
ATOM 1956 C C . LEU A 1 251 ? 10.087 -14.612 -51.156 1.00 93.94 251 LEU A C 1
ATOM 1958 O O . LEU A 1 251 ? 11.199 -14.816 -51.646 1.00 93.94 251 LEU A O 1
ATOM 1962 N N . ILE A 1 252 ? 9.884 -14.512 -49.840 1.00 94.44 252 ILE A N 1
ATOM 1963 C CA . ILE A 1 252 ? 10.956 -14.554 -48.838 1.00 94.44 252 ILE A CA 1
ATOM 1964 C C . ILE A 1 252 ? 11.655 -15.925 -48.842 1.00 94.44 252 ILE A C 1
ATOM 1966 O O . ILE A 1 252 ? 12.886 -16.000 -48.863 1.00 94.44 252 ILE A O 1
ATOM 1970 N N . LEU A 1 253 ? 10.880 -17.017 -48.869 1.00 95.44 253 LEU A N 1
ATOM 1971 C CA . LEU A 1 253 ? 11.411 -18.381 -48.917 1.00 95.44 253 LEU A CA 1
ATOM 1972 C C . LEU A 1 253 ? 12.260 -18.609 -50.167 1.00 95.44 253 LEU A C 1
ATOM 1974 O O . LEU A 1 253 ? 13.371 -19.121 -50.057 1.00 95.44 253 LEU A O 1
ATOM 1978 N N . SER A 1 254 ? 11.767 -18.202 -51.337 1.00 91.56 254 SER A N 1
ATOM 1979 C CA . SER A 1 254 ? 12.475 -18.397 -52.605 1.00 91.56 254 SER A CA 1
ATOM 1980 C C . SER A 1 254 ? 13.813 -17.659 -52.614 1.00 91.56 254 SER A C 1
ATOM 1982 O O . SER A 1 254 ? 14.827 -18.226 -53.014 1.00 91.56 254 SER A O 1
ATOM 1984 N N . GLN A 1 255 ? 13.852 -16.425 -52.104 1.00 90.88 255 GLN A N 1
ATOM 1985 C CA . GLN A 1 255 ? 15.082 -15.637 -52.032 1.00 90.88 255 GLN A CA 1
ATOM 1986 C C . GLN A 1 255 ? 16.136 -16.290 -51.123 1.00 90.88 255 GLN A C 1
ATOM 1988 O O . GLN A 1 255 ? 17.303 -16.417 -51.508 1.00 90.88 255 GLN A O 1
ATOM 1993 N N . PHE A 1 256 ? 15.736 -16.738 -49.933 1.00 94.62 256 PHE A N 1
ATOM 1994 C CA . PHE A 1 256 ? 16.655 -17.348 -48.973 1.00 94.62 256 PHE A CA 1
ATOM 1995 C C . PHE A 1 256 ? 17.138 -18.736 -49.422 1.00 94.62 256 PHE A C 1
ATOM 1997 O O . PHE A 1 256 ? 18.344 -18.994 -49.458 1.00 94.62 256 PHE A O 1
ATOM 2004 N N . LEU A 1 257 ? 16.211 -19.612 -49.825 1.00 93.06 257 LEU A N 1
ATOM 2005 C CA . LEU A 1 257 ? 16.513 -20.992 -50.220 1.00 93.06 257 LEU A CA 1
ATOM 2006 C C . LEU A 1 257 ? 17.330 -21.068 -51.514 1.00 93.06 257 LEU A C 1
ATOM 2008 O O . LEU A 1 257 ? 18.140 -21.983 -51.677 1.00 93.06 257 LEU A O 1
ATOM 2012 N N . HIS A 1 258 ? 17.159 -20.108 -52.426 1.00 86.81 258 HIS A N 1
ATOM 2013 C CA . HIS A 1 258 ? 17.986 -20.018 -53.624 1.00 86.81 258 HIS A CA 1
ATOM 2014 C C . HIS A 1 258 ? 19.417 -19.576 -53.290 1.00 86.81 258 HIS A C 1
ATOM 2016 O O . HIS A 1 258 ? 20.376 -20.174 -53.777 1.00 86.81 258 HIS A O 1
ATOM 2022 N N . THR A 1 259 ? 19.567 -18.577 -52.413 1.00 85.38 259 THR A N 1
ATOM 2023 C CA . THR A 1 259 ? 20.875 -18.037 -52.000 1.00 85.38 259 THR A CA 1
ATOM 2024 C C . THR A 1 259 ? 21.733 -19.083 -51.284 1.00 85.38 259 THR A C 1
ATOM 2026 O O . THR A 1 259 ? 22.947 -19.127 -51.478 1.00 85.38 259 THR A O 1
ATOM 2029 N N . HIS A 1 260 ? 21.111 -19.955 -50.486 1.00 85.00 260 HIS A N 1
ATOM 2030 C CA . HIS A 1 260 ? 21.816 -20.962 -49.687 1.00 85.00 260 HIS A CA 1
ATOM 2031 C C . HIS A 1 260 ? 21.737 -22.395 -50.240 1.00 85.00 260 HIS A C 1
ATOM 2033 O O . HIS A 1 260 ? 22.347 -23.300 -49.673 1.00 85.00 260 HIS A O 1
ATOM 2039 N N . GLY A 1 261 ? 21.047 -22.598 -51.367 1.00 66.88 261 GLY A N 1
ATOM 2040 C CA . GLY A 1 261 ? 20.879 -23.897 -52.026 1.00 66.88 261 GLY A CA 1
ATOM 2041 C C . GLY A 1 261 ? 21.870 -24.210 -53.155 1.00 66.88 261 GLY A C 1
ATOM 2042 O O . GLY A 1 261 ? 21.759 -25.279 -53.752 1.00 66.88 261 GLY A O 1
ATOM 2043 N N . GLN A 1 262 ? 22.801 -23.304 -53.480 1.00 61.41 262 GLN A N 1
ATOM 2044 C CA . GLN A 1 262 ? 23.835 -23.501 -54.511 1.00 61.41 262 GLN A CA 1
ATOM 2045 C C . GLN A 1 262 ? 25.119 -24.092 -53.898 1.00 61.41 262 GLN A C 1
ATOM 2047 O O . GLN A 1 262 ? 25.550 -23.675 -52.821 1.00 61.41 262 GLN A O 1
ATOM 2052 N N . GLU A 1 263 ? 25.755 -25.061 -54.570 1.00 47.72 263 GLU A N 1
ATOM 2053 C CA . GLU A 1 263 ? 27.004 -25.685 -54.100 1.00 47.72 263 GLU A CA 1
ATOM 2054 C C . GLU A 1 263 ? 28.107 -24.641 -53.823 1.00 47.72 263 GLU A C 1
ATOM 2056 O O . GLU A 1 263 ? 28.378 -23.752 -54.633 1.00 47.72 263 GLU A O 1
ATOM 2061 N N . LYS A 1 264 ? 28.768 -24.761 -52.660 1.00 38.78 264 LYS A N 1
ATOM 2062 C CA . LYS A 1 264 ? 29.782 -23.820 -52.155 1.00 38.78 264 LYS A CA 1
ATOM 2063 C C . LYS A 1 264 ? 30.899 -23.534 -53.175 1.00 38.78 264 LYS A C 1
ATOM 2065 O O . LYS A 1 264 ? 31.815 -24.336 -53.347 1.00 38.78 264 LYS A O 1
ATOM 2070 N N . LYS A 1 265 ? 30.937 -22.297 -53.679 1.00 28.38 265 LYS A N 1
ATOM 2071 C CA . LYS A 1 265 ? 32.181 -21.538 -53.899 1.00 28.38 265 LYS A CA 1
ATOM 2072 C C . LYS A 1 265 ? 32.168 -20.313 -52.975 1.00 28.38 265 LYS A C 1
ATOM 2074 O O . LYS A 1 265 ? 31.216 -19.547 -52.969 1.00 28.38 265 LYS A O 1
ATOM 2079 N N . VAL A 1 266 ? 33.209 -20.165 -52.163 1.00 29.88 266 VAL A N 1
ATOM 2080 C CA . VAL A 1 266 ? 33.438 -19.073 -51.189 1.00 29.88 266 VAL A CA 1
ATOM 2081 C C . VAL A 1 266 ? 34.363 -18.020 -51.838 1.00 29.88 266 VAL A C 1
ATOM 2083 O O . VAL A 1 266 ? 35.211 -18.456 -52.621 1.00 29.88 266 VAL A O 1
ATOM 2086 N N . PRO A 1 267 ? 34.377 -16.710 -51.480 1.00 46.25 267 PRO A N 1
ATOM 2087 C CA . PRO A 1 267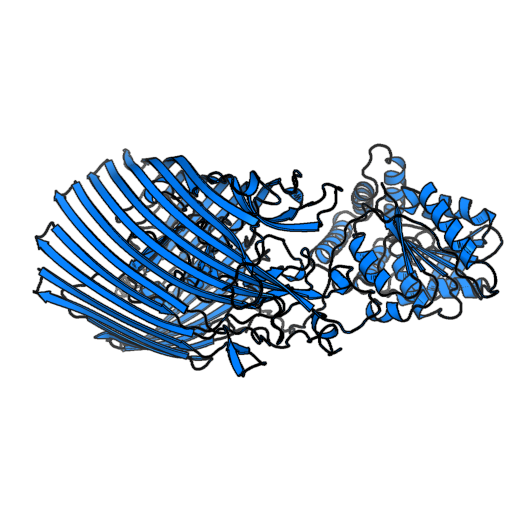 ? 33.373 -15.821 -50.850 1.00 46.25 267 PRO A CA 1
ATOM 2088 C C . PRO A 1 267 ? 33.153 -14.474 -51.602 1.00 46.25 267 PRO A C 1
ATOM 2090 O O . PRO A 1 267 ? 34.004 -14.056 -52.376 1.00 46.25 267 PRO A O 1
ATOM 2093 N N . HIS A 1 268 ? 32.098 -13.721 -51.249 1.00 27.42 268 HIS A N 1
ATOM 2094 C CA . HIS A 1 268 ? 32.132 -12.258 -51.007 1.00 27.42 268 HIS A CA 1
ATOM 2095 C C . HIS A 1 268 ? 30.886 -11.837 -50.193 1.00 27.42 268 HIS A C 1
ATOM 2097 O O . HIS A 1 268 ? 29.816 -12.403 -50.421 1.00 27.42 268 HIS A O 1
ATOM 2103 N N . PRO A 1 269 ? 30.981 -10.878 -49.250 1.00 34.91 269 PRO A N 1
ATOM 2104 C CA . PRO A 1 269 ? 29.820 -10.401 -48.504 1.00 34.91 269 PRO A CA 1
ATOM 2105 C C . PRO A 1 269 ? 29.008 -9.424 -49.368 1.00 34.91 269 PRO A C 1
ATOM 2107 O O . PRO A 1 269 ? 29.522 -8.393 -49.799 1.00 34.91 269 PRO A O 1
ATOM 2110 N N . ILE A 1 270 ? 27.743 -9.753 -49.629 1.00 32.09 270 ILE A N 1
ATOM 2111 C CA . ILE A 1 270 ? 26.773 -8.850 -50.260 1.00 32.09 270 ILE A CA 1
ATOM 2112 C C . ILE A 1 270 ? 25.901 -8.267 -49.143 1.00 32.09 270 ILE A C 1
ATOM 2114 O O . ILE A 1 270 ? 25.241 -9.008 -48.418 1.00 32.09 270 ILE A O 1
ATOM 2118 N N . ASN A 1 271 ? 25.920 -6.940 -49.003 1.00 31.06 271 ASN A N 1
ATOM 2119 C CA . ASN A 1 271 ? 25.013 -6.188 -48.135 1.00 31.06 271 ASN A CA 1
ATOM 2120 C C . ASN A 1 271 ? 23.578 -6.275 -48.676 1.00 31.06 271 ASN A C 1
ATOM 2122 O O . ASN A 1 271 ? 23.325 -5.852 -49.805 1.00 31.06 271 ASN A O 1
ATOM 2126 N N . PHE A 1 272 ? 22.637 -6.739 -47.855 1.00 28.34 272 PHE A N 1
ATOM 2127 C CA . PHE A 1 272 ? 21.207 -6.527 -48.080 1.00 28.34 272 PHE A CA 1
ATOM 2128 C C . PHE A 1 272 ? 20.753 -5.265 -47.326 1.00 28.34 272 PHE A C 1
ATOM 2130 O O . PHE A 1 272 ? 21.035 -5.150 -46.134 1.00 28.34 272 PHE A O 1
ATOM 2137 N N . PRO A 1 273 ? 20.055 -4.314 -47.973 1.00 30.39 273 PRO A N 1
ATOM 2138 C CA . PRO A 1 273 ? 19.449 -3.181 -47.292 1.00 30.39 273 PRO A CA 1
ATOM 2139 C C . PRO A 1 273 ? 17.997 -3.528 -46.944 1.00 30.39 273 PRO A C 1
ATOM 2141 O O . PRO A 1 273 ? 17.154 -3.594 -47.835 1.00 30.39 273 PRO A O 1
ATOM 2144 N N . ILE A 1 274 ? 17.680 -3.732 -45.664 1.00 30.97 274 ILE A N 1
ATOM 2145 C CA . ILE A 1 274 ? 16.287 -3.823 -45.202 1.00 30.97 274 ILE A CA 1
ATOM 2146 C C . ILE A 1 274 ? 16.122 -2.965 -43.945 1.00 30.97 274 ILE A C 1
ATOM 2148 O O . ILE A 1 274 ? 16.856 -3.100 -42.969 1.00 30.97 274 ILE A O 1
ATOM 2152 N N . LYS A 1 275 ? 15.159 -2.038 -44.015 1.00 28.23 275 LYS A N 1
ATOM 2153 C CA . LYS A 1 275 ? 14.696 -1.182 -42.919 1.00 28.23 275 LYS A CA 1
ATOM 2154 C C . LYS A 1 275 ? 13.891 -2.025 -41.930 1.00 28.23 275 LYS A C 1
ATOM 2156 O O . LYS A 1 275 ? 12.831 -2.527 -42.289 1.00 28.23 275 LYS A O 1
ATOM 2161 N N . LEU A 1 276 ? 14.349 -2.108 -40.685 1.00 26.88 276 LEU A N 1
ATOM 2162 C CA . LEU A 1 276 ? 13.553 -2.613 -39.570 1.00 26.88 276 LEU A CA 1
ATOM 2163 C C . LEU A 1 276 ? 12.710 -1.465 -38.995 1.00 26.88 276 LEU A C 1
ATOM 2165 O O . LEU A 1 276 ? 13.239 -0.499 -38.457 1.00 26.88 276 LEU A O 1
ATOM 2169 N N . HIS A 1 277 ? 11.391 -1.573 -39.132 1.00 27.92 277 HIS A N 1
ATOM 2170 C CA . HIS A 1 277 ? 10.421 -0.945 -38.237 1.00 27.92 277 HIS A CA 1
ATOM 2171 C C . HIS A 1 277 ? 9.869 -2.068 -37.363 1.00 27.92 277 HIS A C 1
ATOM 2173 O O . HIS A 1 277 ? 9.051 -2.836 -37.856 1.00 27.92 277 HIS A O 1
ATOM 2179 N N . TYR A 1 278 ? 10.326 -2.196 -36.116 1.00 27.77 278 TYR A N 1
ATOM 2180 C CA . TYR A 1 278 ? 9.438 -2.278 -34.952 1.00 27.77 278 TYR A CA 1
ATOM 2181 C C . TYR A 1 278 ? 10.215 -2.404 -33.637 1.00 27.77 278 TYR A C 1
ATOM 2183 O O . TYR A 1 278 ? 11.266 -3.037 -33.566 1.00 27.77 278 TYR A O 1
ATOM 2191 N N . ASN A 1 279 ? 9.604 -1.809 -32.616 1.00 25.05 279 ASN A N 1
ATOM 2192 C CA . ASN A 1 279 ? 9.987 -1.706 -31.216 1.00 25.05 279 ASN A CA 1
ATOM 2193 C C . ASN A 1 279 ? 10.384 -3.036 -30.555 1.00 25.05 279 ASN A C 1
ATOM 2195 O O . ASN A 1 279 ? 9.606 -3.992 -30.513 1.00 25.05 279 ASN A O 1
ATOM 2199 N N . ASN A 1 280 ? 11.570 -3.023 -29.945 1.00 27.47 280 ASN A N 1
ATOM 2200 C CA . ASN A 1 280 ? 11.930 -3.868 -28.805 1.00 27.47 280 ASN A CA 1
ATOM 2201 C C . ASN A 1 280 ? 11.167 -3.352 -27.557 1.00 27.47 280 ASN A C 1
ATOM 2203 O O . ASN A 1 280 ? 10.787 -2.188 -27.529 1.00 27.47 280 ASN A O 1
ATOM 2207 N N . LYS A 1 281 ? 10.880 -4.098 -26.488 1.00 29.50 281 LYS A N 1
ATOM 2208 C CA . LYS A 1 281 ? 11.644 -5.128 -25.762 1.00 29.50 281 LYS A CA 1
ATOM 2209 C C . LYS A 1 281 ? 10.658 -5.979 -24.887 1.00 29.50 281 LYS A C 1
ATOM 2211 O O . LYS A 1 281 ? 9.458 -5.938 -25.150 1.00 29.50 281 LYS A O 1
ATOM 2216 N N . PRO A 1 282 ? 11.073 -6.681 -23.811 1.00 35.19 282 PRO A N 1
ATOM 2217 C CA . PRO A 1 282 ? 11.897 -7.897 -23.772 1.00 35.19 282 PRO A CA 1
ATOM 2218 C C . PRO A 1 282 ? 11.209 -9.033 -22.967 1.00 35.19 282 PRO A C 1
ATOM 2220 O O . PRO A 1 282 ? 10.126 -8.855 -22.415 1.00 35.19 282 PRO A O 1
ATOM 2223 N N . GLU A 1 283 ? 11.831 -10.217 -22.884 1.00 33.09 283 GLU A N 1
ATOM 2224 C CA . GLU A 1 283 ? 12.329 -10.789 -21.609 1.00 33.09 283 GLU A CA 1
ATOM 2225 C C . GLU A 1 283 ? 12.339 -12.328 -21.580 1.00 33.09 283 GLU A C 1
ATOM 2227 O O . GLU A 1 283 ? 11.320 -12.993 -21.803 1.00 33.09 283 GLU A O 1
ATOM 2232 N N . LYS A 1 284 ? 13.447 -12.887 -21.067 1.00 30.39 284 LYS A N 1
ATOM 2233 C CA . LYS A 1 284 ? 13.380 -13.679 -19.824 1.00 30.39 284 LYS A CA 1
ATOM 2234 C C . LYS A 1 284 ? 14.737 -13.975 -19.189 1.00 30.39 284 LYS A C 1
ATOM 2236 O O . LYS A 1 284 ? 15.649 -14.457 -19.855 1.00 30.39 284 LYS A O 1
ATOM 2241 N N . LEU A 1 285 ? 14.770 -13.868 -17.858 1.00 27.08 285 LEU A N 1
ATOM 2242 C CA . LEU A 1 285 ? 15.637 -14.671 -16.995 1.00 27.08 285 LEU A CA 1
ATOM 2243 C C . LEU A 1 285 ? 15.004 -16.014 -16.611 1.00 27.08 285 LEU A C 1
ATOM 2245 O O . LEU A 1 285 ? 13.789 -16.161 -16.453 1.00 27.08 285 LEU A O 1
ATOM 2249 N N . MET A 1 286 ? 15.914 -16.966 -16.409 1.00 29.55 286 MET A N 1
ATOM 2250 C CA . MET A 1 286 ? 15.815 -18.192 -15.612 1.00 29.55 286 MET A CA 1
ATOM 2251 C C . MET A 1 286 ? 15.763 -17.845 -14.113 1.00 29.55 286 MET A C 1
ATOM 2253 O O . MET A 1 286 ? 16.447 -16.937 -13.667 1.00 29.55 286 MET A O 1
ATOM 2257 N N . ASN A 1 287 ? 14.814 -18.395 -13.352 1.00 25.78 287 ASN A N 1
ATOM 2258 C CA . ASN A 1 287 ? 14.801 -19.699 -12.658 1.00 25.78 287 ASN A CA 1
ATOM 2259 C C . ASN A 1 287 ? 15.741 -19.782 -11.447 1.00 25.78 287 ASN A C 1
ATOM 2261 O O . ASN A 1 287 ? 16.943 -19.963 -11.603 1.00 25.78 287 ASN A O 1
ATOM 2265 N N . MET A 1 288 ? 15.139 -19.865 -10.257 1.00 24.42 288 MET A N 1
ATOM 2266 C CA . MET A 1 288 ? 15.741 -20.535 -9.107 1.00 24.42 288 MET A CA 1
ATOM 2267 C C . MET A 1 288 ? 14.717 -21.471 -8.451 1.00 24.42 288 MET A C 1
ATOM 2269 O O . MET A 1 288 ? 13.513 -21.214 -8.438 1.00 24.42 288 MET A O 1
ATOM 2273 N N . ASN A 1 289 ? 15.214 -22.637 -8.041 1.00 27.28 289 ASN A N 1
ATOM 2274 C CA . ASN A 1 289 ? 14.460 -23.832 -7.678 1.00 27.28 289 ASN A CA 1
ATOM 2275 C C . ASN A 1 289 ? 13.859 -23.731 -6.271 1.00 27.28 289 ASN A C 1
ATOM 2277 O O . ASN A 1 289 ? 14.565 -23.381 -5.333 1.00 27.28 289 ASN A O 1
ATOM 2281 N N . MET A 1 290 ? 12.610 -24.178 -6.097 1.00 25.77 290 MET A N 1
ATOM 2282 C CA . MET A 1 290 ? 12.060 -24.494 -4.776 1.00 25.77 290 MET A CA 1
ATOM 2283 C C . MET A 1 290 ? 11.630 -25.955 -4.661 1.00 25.77 290 MET A C 1
ATOM 2285 O O . MET A 1 290 ? 11.064 -26.570 -5.570 1.00 25.77 290 MET A O 1
ATOM 2289 N N . CYS A 1 291 ? 11.970 -26.469 -3.486 1.00 25.48 291 CYS A N 1
ATOM 2290 C CA . CYS A 1 291 ? 11.911 -27.832 -3.004 1.00 25.48 291 CYS A CA 1
ATOM 2291 C C . CYS A 1 291 ? 10.478 -28.391 -2.988 1.00 25.48 291 CYS A C 1
ATOM 2293 O O . CYS A 1 291 ? 9.524 -27.720 -2.599 1.00 25.48 291 CYS A O 1
ATOM 2295 N N . ARG A 1 292 ? 10.332 -29.649 -3.413 1.00 28.55 292 ARG A N 1
ATOM 2296 C CA . ARG A 1 292 ? 9.070 -30.396 -3.415 1.00 28.55 292 ARG A CA 1
ATOM 2297 C C . ARG A 1 292 ? 8.897 -31.118 -2.078 1.00 28.55 292 ARG A C 1
ATOM 2299 O O . ARG A 1 292 ? 9.663 -32.031 -1.797 1.00 28.55 292 ARG A O 1
ATOM 2306 N N . THR A 1 293 ? 7.839 -30.819 -1.332 1.00 26.22 293 THR A N 1
ATOM 2307 C CA . THR A 1 293 ? 7.225 -31.770 -0.386 1.00 26.22 293 THR A CA 1
ATOM 2308 C C . THR A 1 293 ? 5.694 -31.650 -0.453 1.00 26.22 293 THR A C 1
ATOM 2310 O O . THR A 1 293 ? 5.179 -30.535 -0.542 1.00 26.22 293 THR A O 1
ATOM 2313 N N . PRO A 1 294 ? 4.942 -32.769 -0.501 1.00 34.06 294 PRO A N 1
ATOM 2314 C CA . PRO A 1 294 ? 3.499 -32.743 -0.703 1.00 34.06 294 PRO A CA 1
ATOM 2315 C C . PRO A 1 294 ? 2.752 -32.691 0.636 1.00 34.06 294 PRO A C 1
ATOM 2317 O O . PRO A 1 294 ? 2.905 -33.570 1.482 1.00 34.06 294 PRO A O 1
ATOM 2320 N N . LEU A 1 295 ? 1.894 -31.683 0.803 1.00 26.05 295 LEU A N 1
ATOM 2321 C CA . LEU A 1 295 ? 0.914 -31.614 1.883 1.00 26.05 295 LEU A CA 1
ATOM 2322 C C . LEU A 1 295 ? -0.354 -32.372 1.450 1.00 26.05 295 LEU A C 1
ATOM 2324 O O . LEU A 1 295 ? -1.254 -31.820 0.822 1.00 26.05 295 LEU A O 1
ATOM 2328 N N . THR A 1 296 ? -0.414 -33.664 1.760 1.00 31.95 296 THR A N 1
ATOM 2329 C CA . THR A 1 296 ? -1.663 -34.439 1.810 1.00 31.95 296 THR A CA 1
ATOM 2330 C C . THR A 1 296 ? -2.029 -34.639 3.271 1.00 31.95 296 THR A C 1
ATOM 2332 O O . THR A 1 296 ? -1.464 -35.528 3.894 1.00 31.95 296 THR A O 1
ATOM 2335 N N . LEU A 1 297 ? -2.960 -33.844 3.811 1.00 27.11 297 LEU A N 1
ATOM 2336 C CA . LEU A 1 297 ? -3.869 -34.280 4.880 1.00 27.11 297 LEU A CA 1
ATOM 2337 C C . LEU A 1 297 ? -4.983 -33.239 5.103 1.00 27.11 297 LEU A C 1
ATOM 2339 O O . LEU A 1 297 ? -4.804 -32.275 5.837 1.00 27.11 297 LEU A O 1
ATOM 2343 N N . LEU A 1 298 ? -6.150 -33.435 4.483 1.00 30.11 298 LEU A N 1
ATOM 2344 C CA . LEU A 1 298 ? -7.411 -32.883 4.989 1.00 30.11 298 LEU A CA 1
ATOM 2345 C C . LEU A 1 298 ? -8.582 -33.686 4.413 1.00 30.11 298 LEU A C 1
ATOM 2347 O O . LEU A 1 298 ? -9.106 -33.360 3.355 1.00 30.11 298 LEU A O 1
ATOM 2351 N N . ALA A 1 299 ? -8.942 -34.779 5.086 1.00 32.25 299 ALA A N 1
ATOM 2352 C CA . ALA A 1 299 ? -10.254 -35.417 4.971 1.00 32.25 299 ALA A CA 1
ATOM 2353 C C . ALA A 1 299 ? -10.377 -36.560 5.990 1.00 32.25 299 ALA A C 1
ATOM 2355 O O . ALA A 1 299 ? -10.166 -37.715 5.641 1.00 32.25 299 ALA A O 1
ATOM 2356 N N . THR A 1 300 ? -10.773 -36.253 7.228 1.00 28.31 300 THR A N 1
ATOM 2357 C CA . THR A 1 300 ? -11.620 -37.189 7.985 1.00 28.31 300 THR A CA 1
ATOM 2358 C C . THR A 1 300 ? -12.421 -36.455 9.052 1.00 28.31 300 THR A C 1
ATOM 2360 O O . THR A 1 300 ? -11.867 -35.795 9.925 1.00 28.31 300 THR A O 1
ATOM 2363 N N . LEU A 1 301 ? -13.741 -36.592 8.923 1.00 32.38 301 LEU A N 1
ATOM 2364 C CA . LEU A 1 301 ? -14.775 -36.334 9.916 1.00 32.38 301 LEU A CA 1
ATOM 2365 C C . LEU A 1 301 ? -14.357 -36.769 11.330 1.00 32.38 301 LEU A C 1
ATOM 2367 O O . LEU A 1 301 ? -13.958 -37.915 11.519 1.00 32.38 301 LEU A O 1
ATOM 2371 N N . CYS A 1 302 ? -14.655 -35.930 12.321 1.00 25.41 302 CYS A N 1
ATOM 2372 C CA . CYS A 1 302 ? -15.043 -36.400 13.649 1.00 25.41 302 CYS A CA 1
ATOM 2373 C C . CYS A 1 302 ? -16.438 -35.855 13.970 1.00 25.41 302 CYS A C 1
ATOM 2375 O O . CYS A 1 302 ? -16.609 -34.689 14.314 1.00 25.41 302 CYS A O 1
ATOM 2377 N N . ILE A 1 303 ? -17.436 -36.728 13.831 1.00 34.41 303 ILE A N 1
ATOM 2378 C CA . ILE A 1 303 ? -18.719 -36.628 14.527 1.00 34.41 303 ILE A CA 1
ATOM 2379 C C . ILE A 1 303 ? -18.405 -36.915 16.000 1.00 34.41 303 ILE A C 1
ATOM 2381 O O . ILE A 1 303 ? -17.933 -38.009 16.307 1.00 34.41 303 ILE A O 1
ATOM 2385 N N . LEU A 1 304 ? -18.636 -35.960 16.903 1.00 30.66 304 LEU A N 1
ATOM 2386 C CA . LEU A 1 304 ? -18.609 -36.215 18.346 1.00 30.66 304 LEU A CA 1
ATOM 2387 C C . LEU A 1 304 ? -20.042 -36.209 18.895 1.00 30.66 304 LEU A C 1
ATOM 2389 O O . LEU A 1 304 ? -20.834 -35.343 18.515 1.00 30.66 304 LEU A O 1
ATOM 2393 N N . PRO A 1 305 ? -20.398 -37.177 19.758 1.00 39.06 305 PRO A N 1
ATOM 2394 C CA . PRO A 1 305 ? -21.717 -37.253 20.353 1.00 39.06 305 PRO A CA 1
ATOM 2395 C C . PRO A 1 305 ? -21.862 -36.192 21.446 1.00 39.06 305 PRO A C 1
ATOM 2397 O O . PRO A 1 305 ? -20.936 -35.918 22.209 1.00 39.06 305 PRO A O 1
ATOM 2400 N N . ALA A 1 306 ? -23.062 -35.626 21.531 1.00 30.69 306 ALA A N 1
ATOM 2401 C CA . ALA A 1 306 ? -23.488 -34.801 22.644 1.00 30.69 306 ALA A CA 1
ATOM 2402 C C . ALA A 1 306 ? -23.451 -35.619 23.945 1.00 30.69 306 ALA A C 1
ATOM 2404 O O . ALA A 1 306 ? -24.156 -36.620 24.075 1.00 30.69 306 ALA A O 1
ATOM 2405 N N . VAL A 1 307 ? -22.667 -35.162 24.919 1.00 30.08 307 VAL A N 1
ATOM 2406 C CA . VAL A 1 307 ? -22.840 -35.533 26.324 1.00 30.08 307 VAL A CA 1
ATOM 2407 C C . VAL A 1 307 ? -23.059 -34.239 27.089 1.00 30.08 307 VAL A C 1
ATOM 2409 O O . VAL A 1 307 ? -22.164 -33.409 27.217 1.00 30.08 307 VAL A O 1
ATOM 2412 N N . ALA A 1 308 ? -24.297 -34.057 27.534 1.00 32.81 308 ALA A N 1
ATOM 2413 C CA . ALA A 1 308 ? -24.695 -32.994 28.432 1.00 32.81 308 ALA A CA 1
ATOM 2414 C C . ALA A 1 308 ? -24.166 -33.295 29.840 1.00 32.81 308 ALA A C 1
ATOM 2416 O O . ALA A 1 308 ? -24.550 -34.302 30.432 1.00 32.81 308 ALA A O 1
ATOM 2417 N N . GLN A 1 309 ? -23.339 -32.404 30.386 1.00 28.92 309 GLN A N 1
ATOM 2418 C CA . GLN A 1 309 ? -23.213 -32.201 31.827 1.00 28.92 309 GLN A CA 1
ATOM 2419 C C . GLN A 1 309 ? -23.112 -30.702 32.121 1.00 28.92 309 GLN A C 1
ATOM 2421 O O . GLN A 1 309 ? -22.358 -29.962 31.498 1.00 28.92 309 GLN A O 1
ATOM 2426 N N . SER A 1 310 ? -23.964 -30.294 33.051 1.00 30.81 310 SER A N 1
ATOM 2427 C CA . SER A 1 310 ? -24.160 -28.970 33.627 1.00 30.81 310 SER A CA 1
ATOM 2428 C C . SER A 1 310 ? -23.003 -28.526 34.524 1.00 30.81 310 SER A C 1
ATOM 2430 O O . SER A 1 310 ? -22.599 -29.310 35.380 1.00 30.81 310 SER A O 1
ATOM 2432 N N . SER A 1 311 ? -22.614 -27.249 34.453 1.00 26.61 311 SER A N 1
ATOM 2433 C CA . SER A 1 311 ? -22.421 -26.399 35.645 1.00 26.61 311 SER A CA 1
ATOM 2434 C C . SER A 1 311 ? -22.139 -24.939 35.257 1.00 26.61 311 SER A C 1
ATOM 2436 O O . SER A 1 311 ? -21.196 -24.654 34.521 1.00 26.61 311 SER A O 1
ATOM 2438 N N . ASP A 1 312 ? -22.968 -24.046 35.795 1.00 29.16 312 ASP A N 1
ATOM 2439 C CA . ASP A 1 312 ? -23.120 -22.594 35.588 1.00 29.16 312 ASP A CA 1
ATOM 2440 C C . ASP A 1 312 ? -21.910 -21.694 35.945 1.00 29.16 312 ASP A C 1
ATOM 2442 O O . ASP A 1 312 ? -22.054 -20.722 36.680 1.00 29.16 312 ASP A O 1
ATOM 2446 N N . LEU A 1 313 ? -20.699 -21.952 35.437 1.00 30.59 313 LEU A N 1
ATOM 2447 C CA . LEU A 1 313 ? -19.540 -21.067 35.705 1.00 30.59 313 LEU A CA 1
ATOM 2448 C C . LEU A 1 313 ? -18.707 -20.669 34.471 1.00 30.59 313 LEU A C 1
ATOM 2450 O O . LEU A 1 313 ? -17.598 -20.169 34.615 1.00 30.59 313 LEU A O 1
ATOM 2454 N N . GLN A 1 314 ? -19.239 -20.831 33.255 1.00 30.00 314 GLN A N 1
ATOM 2455 C CA . GLN A 1 314 ? -18.502 -20.580 32.000 1.00 30.00 314 GLN A CA 1
ATOM 2456 C C . GLN A 1 314 ? -19.082 -19.457 31.120 1.00 30.00 314 GLN A C 1
ATOM 2458 O O . GLN A 1 314 ? -18.722 -19.315 29.952 1.00 30.00 314 GLN A O 1
ATOM 2463 N N . GLN A 1 315 ? -19.998 -18.648 31.656 1.00 29.06 315 GLN A N 1
ATOM 2464 C CA . GLN A 1 315 ? -20.802 -17.728 30.844 1.00 29.06 315 GLN A CA 1
ATOM 2465 C C . GLN A 1 315 ? -20.073 -16.436 30.426 1.00 29.06 315 GLN A C 1
ATOM 2467 O O . GLN A 1 315 ? -20.610 -15.677 29.627 1.00 29.06 315 GLN A O 1
ATOM 2472 N N . GLN A 1 316 ? -18.846 -16.202 30.907 1.00 35.75 316 GLN A N 1
ATOM 2473 C CA . GLN A 1 316 ? -18.087 -14.975 30.625 1.00 35.75 316 GLN A CA 1
ATOM 2474 C C . GLN A 1 316 ? -17.023 -15.136 29.518 1.00 35.75 316 GLN A C 1
ATOM 2476 O O . GLN A 1 316 ? -16.581 -14.142 28.958 1.00 35.75 316 GLN A O 1
ATOM 2481 N N . GLU A 1 317 ? -16.662 -16.367 29.128 1.00 43.28 317 GLU A N 1
ATOM 2482 C CA . GLU A 1 317 ? -15.640 -16.635 28.091 1.00 43.28 317 GLU A CA 1
ATOM 2483 C C . GLU A 1 317 ? -16.189 -16.722 26.652 1.00 43.28 317 GLU A C 1
ATOM 2485 O O . GLU A 1 317 ? -15.417 -16.822 25.699 1.00 43.28 317 GLU A O 1
ATOM 2490 N N . THR A 1 318 ? -17.513 -16.722 26.459 1.00 51.28 318 THR A N 1
ATOM 2491 C CA . THR A 1 318 ? -18.135 -16.998 25.145 1.00 51.28 318 THR A CA 1
ATOM 2492 C C . THR A 1 318 ? -18.694 -15.773 24.420 1.00 51.28 318 THR A C 1
ATOM 2494 O O . THR A 1 318 ? -19.090 -15.905 23.264 1.00 51.28 318 THR A O 1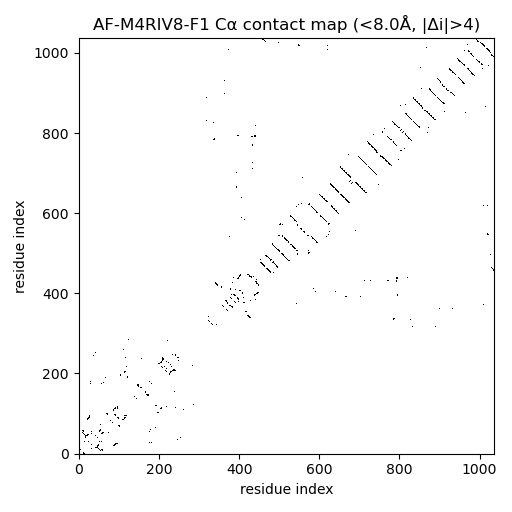
ATOM 2497 N N . SER A 1 319 ? -18.713 -14.588 25.038 1.00 57.22 319 SER A N 1
ATOM 2498 C CA . SER A 1 319 ? -19.210 -13.364 24.396 1.00 57.22 319 SER A CA 1
ATOM 2499 C C . SER A 1 319 ? -18.089 -12.576 23.718 1.00 57.22 319 SER A C 1
ATOM 2501 O O . SER A 1 319 ? -17.126 -12.186 24.375 1.00 57.22 319 SER A O 1
ATOM 2503 N N . ILE A 1 320 ? -18.236 -12.283 22.425 1.00 75.25 320 ILE A N 1
ATOM 2504 C CA . ILE A 1 320 ? -17.347 -11.368 21.702 1.00 75.25 320 ILE A CA 1
ATOM 2505 C C . ILE A 1 320 ? -17.531 -9.939 22.236 1.00 75.25 320 ILE A C 1
ATOM 2507 O O . ILE A 1 320 ? -18.641 -9.403 22.224 1.00 75.25 320 ILE A O 1
ATOM 2511 N N . GLU A 1 321 ? -16.435 -9.305 22.654 1.00 74.62 321 GLU A N 1
ATOM 2512 C CA . GLU A 1 321 ? -16.424 -7.901 23.071 1.00 74.62 321 GLU A CA 1
ATOM 2513 C C . GLU A 1 321 ? -16.799 -6.960 21.915 1.00 74.62 321 GLU A C 1
ATOM 2515 O O . GLU A 1 321 ? -16.386 -7.128 20.763 1.00 74.62 321 GLU A O 1
ATOM 2520 N N . LYS A 1 322 ? -17.609 -5.942 22.225 1.00 81.69 322 LYS A N 1
ATOM 2521 C CA . LYS A 1 322 ? -18.016 -4.922 21.256 1.00 81.69 322 LYS A CA 1
ATOM 2522 C C . LYS A 1 322 ? -16.894 -3.896 21.101 1.00 81.69 322 LYS A C 1
ATOM 2524 O O . LYS A 1 322 ? -16.679 -3.077 21.989 1.00 81.69 322 LYS A O 1
ATOM 2529 N N . ILE A 1 323 ? -16.215 -3.917 19.956 1.00 83.56 323 ILE A N 1
ATOM 2530 C CA . ILE A 1 323 ? -15.175 -2.935 19.626 1.00 83.56 323 ILE A CA 1
ATOM 2531 C C . ILE A 1 323 ? -15.839 -1.596 19.277 1.00 83.56 323 ILE A C 1
ATOM 2533 O O . ILE A 1 323 ? -16.629 -1.513 18.329 1.00 83.56 323 ILE A O 1
ATOM 2537 N N . GLN A 1 324 ? -15.505 -0.561 20.048 1.00 90.00 324 GLN A N 1
ATOM 2538 C CA . GLN A 1 324 ? -15.899 0.823 19.788 1.00 90.00 324 GLN A CA 1
ATOM 2539 C C . GLN A 1 324 ? -14.880 1.484 18.862 1.00 90.00 324 GLN A C 1
ATOM 2541 O O . GLN A 1 324 ? -13.671 1.332 19.041 1.00 90.00 324 GLN A O 1
ATOM 2546 N N . VAL A 1 325 ? -15.367 2.234 17.880 1.00 90.94 325 VAL A N 1
ATOM 2547 C CA . VAL A 1 325 ? -14.530 2.970 16.931 1.00 90.94 325 VAL A CA 1
ATOM 2548 C C . VAL A 1 325 ? -15.038 4.395 16.771 1.00 90.94 325 VAL A C 1
ATOM 2550 O O . VAL A 1 325 ? -16.219 4.669 16.967 1.00 90.94 325 VAL A O 1
ATOM 2553 N N . THR A 1 326 ? -14.155 5.304 16.362 1.00 89.44 326 THR A N 1
ATOM 2554 C CA . THR A 1 326 ? -14.499 6.702 16.057 1.00 89.44 326 THR A CA 1
ATOM 2555 C C . THR A 1 326 ? -14.463 6.990 14.558 1.00 89.44 326 THR A C 1
ATOM 2557 O O . THR A 1 326 ? -14.134 8.096 14.120 1.00 89.44 326 THR A O 1
ATOM 2560 N N . ALA A 1 327 ? -14.801 5.983 13.748 1.00 83.88 327 ALA A N 1
ATOM 2561 C CA . ALA A 1 327 ? -14.762 6.027 12.285 1.00 83.88 327 ALA A CA 1
ATOM 2562 C C . ALA A 1 327 ? -15.664 7.117 11.676 1.00 83.88 327 ALA A C 1
ATOM 2564 O O . ALA A 1 327 ? -15.410 7.577 10.571 1.00 83.88 327 ALA A O 1
ATOM 2565 N N . ARG A 1 328 ? -16.710 7.560 12.387 1.00 86.88 328 ARG A N 1
ATOM 2566 C CA . ARG A 1 328 ? -17.573 8.676 11.961 1.00 86.88 328 ARG A CA 1
ATOM 2567 C C . ARG A 1 328 ? -17.404 9.934 12.814 1.00 86.88 328 ARG A C 1
ATOM 2569 O O . ARG A 1 328 ? -18.363 10.672 13.005 1.00 86.88 328 ARG A O 1
ATOM 2576 N N . LYS A 1 329 ? -16.203 10.138 13.377 1.00 87.38 329 LYS A N 1
ATOM 2577 C CA . LYS A 1 329 ? -15.898 11.205 14.356 1.00 87.38 329 LYS A CA 1
ATOM 2578 C C . LYS A 1 329 ? -16.774 11.146 15.627 1.00 87.38 329 LYS A C 1
ATOM 2580 O O . LYS A 1 329 ? -16.807 12.085 16.409 1.00 87.38 329 LYS A O 1
ATOM 2585 N N . ARG A 1 330 ? -17.429 10.005 15.863 1.00 86.12 330 ARG A N 1
ATOM 2586 C CA . ARG A 1 330 ? -18.289 9.690 17.012 1.00 86.12 330 ARG A CA 1
ATOM 2587 C C . ARG A 1 330 ? -18.070 8.241 17.440 1.00 86.12 330 ARG A C 1
ATOM 2589 O O . ARG A 1 330 ? -17.729 7.423 16.588 1.00 86.12 330 ARG A O 1
ATOM 2596 N N . SER A 1 331 ? -18.231 7.948 18.728 1.00 86.00 331 SER A N 1
ATOM 2597 C CA . SER A 1 331 ? -18.005 6.608 19.286 1.00 86.00 331 SER A CA 1
ATOM 2598 C C . SER A 1 331 ? -19.171 5.679 18.950 1.00 86.00 331 SER A C 1
ATOM 2600 O O . SER A 1 331 ? -20.301 5.937 19.358 1.00 86.00 331 SER A O 1
ATOM 2602 N N . GLU A 1 332 ? -18.911 4.620 18.186 1.00 87.94 332 GLU A N 1
ATOM 2603 C CA . GLU A 1 332 ? -19.919 3.639 17.780 1.00 87.94 332 GLU A CA 1
ATOM 2604 C C . GLU A 1 332 ? -19.345 2.226 17.731 1.00 87.94 332 GLU A C 1
ATOM 2606 O O . GLU A 1 332 ? -18.172 2.011 17.418 1.00 87.94 332 GLU A O 1
ATOM 2611 N N . THR A 1 333 ? -20.202 1.230 17.955 1.00 90.31 333 THR A N 1
ATOM 2612 C CA . THR A 1 333 ? -19.810 -0.171 17.805 1.00 90.31 333 THR A CA 1
ATOM 2613 C C . THR A 1 333 ? -19.611 -0.504 16.329 1.00 90.31 333 THR A C 1
ATOM 2615 O O . THR A 1 333 ? -20.490 -0.254 15.508 1.00 90.31 333 THR A O 1
ATOM 2618 N N . MET A 1 334 ? -18.489 -1.144 15.986 1.00 89.38 334 MET A N 1
ATOM 2619 C CA . MET A 1 334 ? -18.116 -1.478 14.601 1.00 89.38 334 MET A CA 1
ATOM 2620 C C . MET A 1 334 ? -19.211 -2.236 13.814 1.00 89.38 334 MET A C 1
ATOM 2622 O O . MET A 1 334 ? -19.373 -2.025 12.606 1.00 89.38 334 MET A O 1
ATOM 2626 N N . GLN A 1 335 ? -19.989 -3.088 14.496 1.00 90.44 335 GLN A N 1
ATOM 2627 C CA . GLN A 1 335 ? -21.100 -3.858 13.912 1.00 90.44 335 GLN A CA 1
ATOM 2628 C C . GLN A 1 335 ? -22.320 -2.997 13.532 1.00 90.44 335 GLN A C 1
ATOM 2630 O O . GLN A 1 335 ? -23.143 -3.428 12.731 1.00 90.44 335 GLN A O 1
ATOM 2635 N N . HIS A 1 336 ? -22.432 -1.771 14.053 1.00 91.38 336 HIS A N 1
ATOM 2636 C CA . HIS A 1 336 ? -23.567 -0.860 13.826 1.00 91.38 336 HIS A CA 1
ATOM 2637 C C . HIS A 1 336 ? -23.247 0.294 12.865 1.00 91.38 336 HIS A C 1
ATOM 2639 O O . HIS A 1 336 ? -24.100 1.145 12.591 1.00 91.38 336 HIS A O 1
ATOM 2645 N N . ILE A 1 337 ? -22.026 0.322 12.326 1.00 92.00 337 ILE A N 1
ATOM 2646 C CA . ILE A 1 337 ? -21.575 1.345 11.381 1.00 92.00 337 ILE A CA 1
ATOM 2647 C C . ILE A 1 337 ? -21.826 0.863 9.945 1.00 92.00 337 ILE A C 1
ATOM 2649 O O . ILE A 1 337 ? -21.313 -0.199 9.571 1.00 92.00 337 ILE A O 1
ATOM 2653 N N . PRO A 1 338 ? -22.539 1.636 9.106 1.00 92.81 338 PRO A N 1
ATOM 2654 C CA . PRO A 1 338 ? -22.835 1.283 7.717 1.00 92.81 338 PRO A CA 1
ATOM 2655 C C . PRO A 1 338 ? -21.669 1.640 6.778 1.00 92.81 338 PRO A C 1
ATOM 2657 O O . PRO A 1 338 ? -21.768 2.491 5.889 1.00 92.81 338 PRO A O 1
ATOM 2660 N N . LEU A 1 339 ? -20.514 1.043 7.064 1.00 91.88 339 LEU A N 1
ATOM 2661 C CA . LEU A 1 339 ? -19.260 1.193 6.331 1.00 91.88 339 LEU A CA 1
ATOM 2662 C C . LEU A 1 339 ? -18.378 -0.038 6.574 1.00 91.88 339 LEU A C 1
ATOM 2664 O O . LEU A 1 339 ? -18.340 -0.565 7.693 1.00 91.88 339 LEU A O 1
ATOM 2668 N N . ALA A 1 340 ? -17.621 -0.458 5.563 1.00 93.69 340 ALA A N 1
ATOM 2669 C CA . ALA A 1 340 ? -16.551 -1.437 5.720 1.00 93.69 340 ALA A CA 1
ATOM 2670 C C . ALA A 1 340 ? -15.411 -0.870 6.596 1.00 93.69 340 ALA A C 1
ATOM 2672 O O . ALA A 1 340 ? -14.606 -0.045 6.160 1.00 93.69 340 ALA A O 1
ATOM 2673 N N . VAL A 1 341 ? -15.352 -1.315 7.853 1.00 93.31 341 VAL A N 1
ATOM 2674 C CA . VAL A 1 341 ? -14.359 -0.904 8.857 1.00 93.31 341 VAL A CA 1
ATOM 2675 C C . VAL A 1 341 ? -13.747 -2.150 9.474 1.00 93.31 341 VAL A C 1
ATOM 2677 O O . VAL A 1 341 ? -14.470 -3.080 9.822 1.00 93.31 341 VAL A O 1
ATOM 2680 N N . SER A 1 342 ? -12.426 -2.142 9.623 1.00 92.62 342 SER A N 1
ATOM 2681 C CA . SER A 1 342 ? -11.692 -3.098 10.454 1.00 92.62 342 SER A CA 1
ATOM 2682 C C . SER A 1 342 ? -11.058 -2.342 11.615 1.00 92.62 342 SER A C 1
ATOM 2684 O O . SER A 1 342 ? -10.515 -1.258 11.414 1.00 92.62 342 SER A O 1
ATOM 2686 N N . ALA A 1 343 ? -11.116 -2.894 12.823 1.00 91.88 343 ALA A N 1
ATOM 2687 C CA . ALA A 1 343 ? -10.485 -2.296 13.990 1.00 91.88 343 ALA A CA 1
ATOM 2688 C C . ALA A 1 343 ? -9.753 -3.355 14.810 1.00 91.88 343 ALA A C 1
ATOM 2690 O O . ALA A 1 343 ? -10.278 -4.444 15.040 1.00 91.88 343 ALA A O 1
ATOM 2691 N N . LEU A 1 344 ? -8.537 -3.020 15.232 1.00 91.06 344 LEU A N 1
ATOM 2692 C CA . LEU A 1 344 ? -7.706 -3.857 16.084 1.00 91.06 344 LEU A CA 1
ATOM 2693 C C . LEU A 1 344 ? -7.399 -3.093 17.365 1.00 91.06 344 LEU A C 1
ATOM 2695 O O . LEU A 1 344 ? -6.699 -2.084 17.327 1.00 91.06 344 LEU A O 1
ATOM 2699 N N . ASP A 1 345 ? -7.929 -3.575 18.483 1.00 90.56 345 ASP A N 1
ATOM 2700 C CA . ASP A 1 345 ? -7.582 -3.079 19.813 1.00 90.56 345 ASP A CA 1
ATOM 2701 C C . ASP A 1 345 ? -6.209 -3.597 20.279 1.00 90.56 345 ASP A C 1
ATOM 2703 O O . ASP A 1 345 ? -5.591 -4.463 19.649 1.00 90.56 345 ASP A O 1
ATOM 2707 N N . LYS A 1 346 ? -5.735 -3.074 21.413 1.00 85.94 346 LYS A N 1
ATOM 2708 C CA . LYS A 1 346 ? -4.493 -3.499 22.074 1.00 85.94 346 LYS A CA 1
ATOM 2709 C C . LYS A 1 346 ? -4.361 -5.022 22.176 1.00 85.94 346 LYS A C 1
ATOM 2711 O O . LYS A 1 346 ? -3.300 -5.572 21.887 1.00 85.94 346 LYS A O 1
ATOM 2716 N N . THR A 1 347 ? -5.417 -5.715 22.590 1.00 82.88 347 THR A N 1
ATOM 2717 C CA . THR A 1 347 ? -5.373 -7.159 22.824 1.00 82.88 347 THR A CA 1
ATOM 2718 C C . THR A 1 347 ? -5.266 -7.936 21.511 1.00 82.88 347 THR A C 1
ATOM 2720 O O . THR A 1 347 ? -4.535 -8.925 21.441 1.00 82.88 347 THR A O 1
ATOM 2723 N N . ALA A 1 348 ? -5.951 -7.495 20.456 1.00 85.56 348 ALA A N 1
ATOM 2724 C CA . ALA A 1 348 ? -5.845 -8.062 19.116 1.00 85.56 348 ALA A CA 1
ATOM 2725 C C . ALA A 1 348 ? -4.460 -7.822 18.493 1.00 85.56 348 ALA A C 1
ATOM 2727 O O . ALA A 1 348 ? -3.904 -8.744 17.888 1.00 85.56 348 ALA A O 1
ATOM 2728 N N . ILE A 1 349 ? -3.896 -6.623 18.682 1.00 88.56 349 ILE A N 1
ATOM 2729 C CA . ILE A 1 349 ? -2.541 -6.242 18.250 1.00 88.56 349 ILE A CA 1
ATOM 2730 C C . ILE A 1 349 ? -1.495 -7.159 18.896 1.00 88.56 349 ILE A C 1
ATOM 2732 O O . ILE A 1 349 ? -0.700 -7.774 18.185 1.00 88.56 349 ILE A O 1
ATOM 2736 N N . GLU A 1 350 ? -1.540 -7.319 20.225 1.00 82.44 350 GLU A N 1
ATOM 2737 C CA . GLU A 1 350 ? -0.605 -8.169 20.977 1.00 82.44 350 GLU A CA 1
ATOM 2738 C C . GLU A 1 350 ? -0.742 -9.653 20.579 1.00 82.44 350 GLU A C 1
ATOM 2740 O O . GLU A 1 350 ? 0.250 -10.315 20.279 1.00 82.44 350 GLU A O 1
ATOM 2745 N N . ARG A 1 351 ? -1.972 -10.184 20.502 1.00 82.38 351 ARG A N 1
ATOM 2746 C CA . ARG A 1 351 ? -2.225 -11.602 20.157 1.00 82.38 351 ARG A CA 1
ATOM 2747 C C . ARG A 1 351 ? -1.831 -11.976 18.730 1.00 82.38 351 ARG A C 1
ATOM 2749 O O . ARG A 1 351 ? -1.558 -13.151 18.477 1.00 82.38 351 ARG A O 1
ATOM 2756 N N . SER A 1 352 ? -1.852 -11.008 17.818 1.00 84.44 352 SER A N 1
ATOM 2757 C CA . SER A 1 352 ? -1.525 -11.210 16.402 1.00 84.44 352 SER A CA 1
ATOM 2758 C C . SER A 1 352 ? -0.091 -10.787 16.063 1.00 84.44 352 SER A C 1
ATOM 2760 O O . SER A 1 352 ? 0.271 -10.795 14.889 1.00 84.44 352 SER A O 1
ATOM 2762 N N . ALA A 1 353 ? 0.721 -10.427 17.070 1.00 86.62 353 ALA A N 1
ATOM 2763 C CA . ALA A 1 353 ? 2.105 -9.973 16.907 1.00 86.62 353 ALA A CA 1
ATOM 2764 C C . ALA A 1 353 ? 2.254 -8.834 15.873 1.00 86.62 353 ALA A C 1
ATOM 2766 O O . ALA A 1 353 ? 3.180 -8.820 15.053 1.00 86.62 353 ALA A O 1
ATOM 2767 N N . ILE A 1 354 ? 1.308 -7.887 15.891 1.00 88.56 354 ILE A N 1
ATOM 2768 C CA . ILE A 1 354 ? 1.343 -6.687 15.048 1.00 88.56 354 ILE A CA 1
ATOM 2769 C C . ILE A 1 354 ? 2.294 -5.694 15.717 1.00 88.56 354 ILE A C 1
ATOM 2771 O O . ILE A 1 354 ? 1.995 -5.157 16.781 1.00 88.56 354 ILE A O 1
ATOM 2775 N N . ASN A 1 355 ? 3.454 -5.469 15.107 1.00 86.94 355 ASN A N 1
ATOM 2776 C CA . ASN A 1 355 ? 4.521 -4.636 15.661 1.00 86.94 355 ASN A CA 1
ATOM 2777 C C . ASN A 1 355 ? 4.586 -3.257 14.985 1.00 86.94 355 ASN A C 1
ATOM 2779 O O . ASN A 1 355 ? 4.997 -2.288 15.622 1.00 86.94 355 ASN A O 1
ATOM 2783 N N . ASN A 1 356 ? 4.124 -3.153 13.737 1.00 87.75 356 ASN A N 1
ATOM 2784 C CA . ASN A 1 356 ? 4.053 -1.914 12.958 1.00 87.75 356 ASN A CA 1
ATOM 2785 C C . ASN A 1 356 ? 2.854 -1.927 11.992 1.00 87.75 356 ASN A C 1
ATOM 2787 O O . ASN A 1 356 ? 2.117 -2.913 11.903 1.00 87.75 356 ASN A O 1
ATOM 2791 N N . LEU A 1 357 ? 2.655 -0.833 11.248 1.00 85.94 357 LEU A N 1
ATOM 2792 C CA . LEU A 1 357 ? 1.543 -0.727 10.297 1.00 85.94 357 LEU A CA 1
ATOM 2793 C C . LEU A 1 357 ? 1.616 -1.723 9.125 1.00 85.94 357 LEU A C 1
ATOM 2795 O O . LEU A 1 357 ? 0.564 -2.083 8.602 1.00 85.94 357 LEU A O 1
ATOM 2799 N N . VAL A 1 358 ? 2.800 -2.209 8.727 1.00 88.38 358 VAL A N 1
ATOM 2800 C CA . VAL A 1 358 ? 2.933 -3.200 7.636 1.00 88.38 358 VAL A CA 1
ATOM 2801 C C . VAL A 1 358 ? 2.239 -4.513 8.006 1.00 88.38 358 VAL A C 1
ATOM 2803 O O . VAL A 1 358 ? 1.556 -5.120 7.182 1.00 88.38 358 VAL A O 1
ATOM 2806 N N . ASP A 1 359 ? 2.328 -4.918 9.275 1.00 89.06 359 ASP A N 1
ATOM 2807 C CA . ASP A 1 359 ? 1.702 -6.148 9.769 1.00 89.06 359 ASP A CA 1
ATOM 2808 C C . ASP A 1 359 ? 0.161 -6.133 9.649 1.00 89.06 359 ASP A C 1
ATOM 2810 O O . ASP A 1 359 ? -0.468 -7.195 9.537 1.00 89.06 359 ASP A O 1
ATOM 2814 N N . LEU A 1 360 ? -0.463 -4.943 9.610 1.00 89.00 360 LEU A N 1
ATOM 2815 C CA . LEU A 1 360 ? -1.915 -4.786 9.439 1.00 89.00 360 LEU A CA 1
ATOM 2816 C C . LEU A 1 360 ? -2.417 -5.341 8.109 1.00 89.00 360 LEU A C 1
ATOM 2818 O O . LEU A 1 360 ? -3.587 -5.714 8.022 1.00 89.00 360 LEU A O 1
ATOM 2822 N N . GLN A 1 361 ? -1.547 -5.439 7.098 1.00 87.44 361 GLN A N 1
ATOM 2823 C CA . GLN A 1 361 ? -1.881 -6.030 5.804 1.00 87.44 361 GLN A CA 1
ATOM 2824 C C . GLN A 1 361 ? -2.520 -7.418 5.954 1.00 87.44 361 GLN A C 1
ATOM 2826 O O . GLN A 1 361 ? -3.421 -7.781 5.204 1.00 87.44 361 GLN A O 1
ATOM 2831 N N . SER A 1 362 ? -2.083 -8.188 6.953 1.00 83.19 362 SER A N 1
ATOM 2832 C CA . SER A 1 362 ? -2.605 -9.530 7.229 1.00 83.19 362 SER A CA 1
ATOM 2833 C C . SER A 1 362 ? -3.997 -9.532 7.876 1.00 83.19 362 SER A C 1
ATOM 2835 O O . SER A 1 362 ? -4.710 -10.535 7.823 1.00 83.19 362 SER A O 1
ATOM 2837 N N . GLN A 1 363 ? -4.403 -8.419 8.487 1.00 89.25 363 GLN A N 1
ATOM 2838 C CA . GLN A 1 363 ? -5.602 -8.322 9.323 1.00 89.25 363 GLN A CA 1
ATOM 2839 C C . GLN A 1 363 ? -6.744 -7.552 8.656 1.00 89.25 363 GLN A C 1
ATOM 2841 O O . GLN A 1 363 ? -7.871 -7.609 9.145 1.00 89.25 363 GLN A O 1
ATOM 2846 N N . VAL A 1 364 ? -6.492 -6.891 7.522 1.00 93.25 364 VAL A N 1
ATOM 2847 C CA . VAL A 1 364 ? -7.485 -6.060 6.832 1.00 93.25 364 VAL A CA 1
ATOM 2848 C C . VAL A 1 364 ? -7.644 -6.476 5.362 1.00 93.25 364 VAL A C 1
ATOM 2850 O O . VAL A 1 364 ? -6.650 -6.507 4.634 1.00 93.25 364 VAL A O 1
ATOM 2853 N N . PRO A 1 365 ? -8.876 -6.735 4.879 1.00 90.44 365 PRO A N 1
ATOM 2854 C CA . PRO A 1 365 ? -9.153 -6.984 3.468 1.00 90.44 365 PRO A CA 1
ATOM 2855 C C . PRO A 1 365 ? -8.656 -5.883 2.555 1.00 90.44 365 PRO A C 1
ATOM 2857 O O . PRO A 1 365 ? -8.824 -4.699 2.847 1.00 90.44 365 PRO A O 1
ATOM 2860 N N . SER A 1 366 ? -8.131 -6.289 1.398 1.00 92.38 366 SER A N 1
ATOM 2861 C CA . SER A 1 366 ? -7.784 -5.370 0.308 1.00 92.38 366 SER A CA 1
ATOM 2862 C C . SER A 1 366 ? -6.805 -4.256 0.690 1.00 92.38 366 SER A C 1
ATOM 2864 O O . SER A 1 366 ? -6.664 -3.302 -0.077 1.00 92.38 366 SER A O 1
ATOM 2866 N N . LEU A 1 367 ? -6.141 -4.370 1.843 1.00 94.38 367 LEU A N 1
ATOM 2867 C CA . LEU A 1 367 ? -5.053 -3.504 2.255 1.00 94.38 367 LEU A CA 1
ATOM 2868 C C . LEU A 1 367 ? -3.755 -4.054 1.662 1.00 94.38 367 LEU A C 1
ATOM 2870 O O . LEU A 1 367 ? -3.477 -5.252 1.733 1.00 94.38 367 LEU A O 1
ATOM 2874 N N . SER A 1 368 ? -2.946 -3.172 1.093 1.00 91.88 368 SER A N 1
ATOM 2875 C CA . SER A 1 368 ? -1.534 -3.426 0.850 1.00 91.88 368 SER A CA 1
ATOM 2876 C C . SER A 1 368 ? -0.740 -2.272 1.423 1.00 91.88 368 SER A C 1
ATOM 2878 O O . SER A 1 368 ? -1.049 -1.113 1.156 1.00 91.88 368 SER A O 1
ATOM 2880 N N . ILE A 1 369 ? 0.240 -2.586 2.259 1.00 91.44 369 ILE A N 1
ATOM 2881 C CA . ILE A 1 369 ? 1.090 -1.596 2.904 1.00 91.44 369 ILE A CA 1
ATOM 2882 C C . ILE A 1 369 ? 2.509 -2.139 2.955 1.00 91.44 369 ILE A C 1
ATOM 2884 O O . ILE A 1 369 ? 2.727 -3.275 3.362 1.00 91.44 369 ILE A O 1
ATOM 2888 N N . TYR A 1 370 ? 3.469 -1.350 2.492 1.00 89.62 370 TYR A N 1
ATOM 2889 C CA . TYR A 1 370 ? 4.874 -1.737 2.456 1.00 89.62 370 TYR A CA 1
ATOM 2890 C C . TYR A 1 370 ? 5.771 -0.498 2.453 1.00 89.62 370 TYR A C 1
ATOM 2892 O O . TYR A 1 370 ? 5.324 0.608 2.143 1.00 89.62 370 TYR A O 1
ATOM 2900 N N . ALA A 1 371 ? 7.041 -0.682 2.813 1.00 89.00 371 ALA A N 1
ATOM 2901 C CA . ALA A 1 371 ? 8.042 0.373 2.715 1.00 89.00 371 ALA A CA 1
ATOM 2902 C C . ALA A 1 371 ? 8.302 0.736 1.251 1.00 89.00 371 ALA A C 1
ATOM 2904 O O . ALA A 1 371 ? 8.391 -0.154 0.397 1.00 89.00 371 ALA A O 1
ATOM 2905 N N . ALA A 1 372 ? 8.422 2.030 0.965 1.00 85.31 372 ALA A N 1
ATOM 2906 C CA . ALA A 1 372 ? 8.724 2.522 -0.368 1.00 85.31 372 ALA A CA 1
ATOM 2907 C C . ALA A 1 372 ? 10.088 2.007 -0.874 1.00 85.31 372 ALA A C 1
ATOM 2909 O O . ALA A 1 372 ? 10.828 1.271 -0.215 1.00 85.31 372 ALA A O 1
ATOM 2910 N N . ARG A 1 373 ? 10.403 2.346 -2.120 1.00 82.50 373 ARG A N 1
ATOM 2911 C CA . ARG A 1 373 ? 11.667 1.959 -2.747 1.00 82.50 373 ARG A CA 1
ATOM 2912 C C . ARG A 1 373 ? 12.807 2.794 -2.163 1.00 82.50 373 ARG A C 1
ATOM 2914 O O . ARG A 1 373 ? 12.647 3.999 -2.010 1.00 82.50 373 ARG A O 1
ATOM 2921 N N . GLY A 1 374 ? 13.923 2.151 -1.827 1.00 76.31 374 GLY A N 1
ATOM 2922 C CA . GLY A 1 374 ? 15.110 2.814 -1.272 1.00 76.31 374 GLY A CA 1
ATOM 2923 C C . GLY A 1 374 ? 15.026 3.210 0.208 1.00 76.31 374 GLY A C 1
ATOM 2924 O O . GLY A 1 374 ? 16.063 3.420 0.828 1.00 76.31 374 GLY A O 1
ATOM 2925 N N . THR A 1 375 ? 13.833 3.234 0.810 1.00 82.19 375 THR A N 1
ATOM 2926 C CA . THR A 1 375 ? 13.632 3.621 2.215 1.00 82.19 375 THR A CA 1
ATOM 2927 C C . THR A 1 375 ? 12.919 2.531 3.015 1.00 82.19 375 THR A C 1
ATOM 2929 O O . THR A 1 375 ? 12.171 1.720 2.465 1.00 82.19 375 THR A O 1
ATOM 2932 N N . SER A 1 376 ? 13.154 2.504 4.328 1.00 80.44 376 SER A N 1
ATOM 2933 C CA . SER A 1 376 ? 12.574 1.507 5.243 1.00 80.44 376 SER A CA 1
ATOM 2934 C C . SER A 1 376 ? 11.354 2.030 6.018 1.00 80.44 376 SER A C 1
ATOM 2936 O O . SER A 1 376 ? 10.578 1.229 6.535 1.00 80.44 376 SER A O 1
ATOM 2938 N N . SER A 1 377 ? 11.132 3.350 6.049 1.00 82.25 377 SER A N 1
ATOM 2939 C CA . SER A 1 377 ? 10.104 4.010 6.876 1.00 82.25 377 SER A CA 1
ATOM 2940 C C . SER A 1 377 ? 9.074 4.847 6.110 1.00 82.25 377 SER A C 1
ATOM 2942 O O . SER A 1 377 ? 8.075 5.284 6.689 1.00 82.25 377 SER A O 1
ATOM 2944 N N . THR A 1 378 ? 9.250 5.045 4.800 1.00 88.12 378 THR A N 1
ATOM 2945 C CA . THR A 1 378 ? 8.240 5.711 3.965 1.00 88.12 378 THR A CA 1
ATOM 2946 C C . THR A 1 378 ? 7.115 4.738 3.617 1.00 88.12 378 THR A C 1
ATOM 2948 O O . THR A 1 378 ? 7.356 3.699 3.000 1.00 88.12 378 THR A O 1
ATOM 2951 N N . ALA A 1 379 ? 5.873 5.068 3.971 1.00 88.81 379 ALA A N 1
ATOM 2952 C CA . ALA A 1 379 ? 4.731 4.185 3.746 1.00 88.81 379 ALA A CA 1
ATOM 2953 C C . ALA A 1 379 ? 4.200 4.273 2.307 1.00 88.81 379 ALA A C 1
ATOM 2955 O O . ALA A 1 379 ? 3.824 5.342 1.833 1.00 88.81 379 ALA A O 1
ATOM 2956 N N . THR A 1 380 ? 4.079 3.131 1.633 1.00 90.44 380 THR A N 1
ATOM 2957 C CA . THR A 1 380 ? 3.246 2.978 0.434 1.00 90.44 380 THR A CA 1
ATOM 2958 C C . THR A 1 380 ? 1.986 2.216 0.815 1.00 90.44 380 THR A C 1
ATOM 2960 O O . THR A 1 380 ? 2.087 1.102 1.324 1.00 90.44 380 THR A O 1
ATOM 2963 N N . VAL A 1 381 ? 0.806 2.806 0.595 1.00 92.06 381 VAL A N 1
ATOM 2964 C CA . VAL A 1 381 ? -0.478 2.246 1.050 1.00 92.06 381 VAL A CA 1
ATOM 2965 C C . VAL A 1 381 ? -1.495 2.207 -0.087 1.00 92.06 381 VAL A C 1
ATOM 2967 O O . VAL A 1 381 ? -1.738 3.215 -0.752 1.00 92.06 381 VAL A O 1
ATOM 2970 N N . TYR A 1 382 ? -2.132 1.050 -0.253 1.00 93.25 382 TYR A N 1
ATOM 2971 C CA . TYR A 1 382 ? -3.259 0.816 -1.148 1.00 93.25 382 TYR A CA 1
ATOM 2972 C C . TYR A 1 382 ? -4.429 0.218 -0.371 1.00 93.25 382 TYR A C 1
ATOM 2974 O O . TYR A 1 382 ? -4.258 -0.745 0.375 1.00 93.25 382 TYR A O 1
ATOM 2982 N N . ILE A 1 383 ? -5.635 0.741 -0.587 1.00 95.38 383 ILE A N 1
ATOM 2983 C CA . ILE A 1 383 ? -6.884 0.129 -0.116 1.00 95.38 383 ILE A CA 1
ATOM 2984 C C . ILE A 1 383 ? -7.799 -0.056 -1.321 1.00 95.38 383 ILE A C 1
ATOM 2986 O O . ILE A 1 383 ? -8.030 0.885 -2.079 1.00 95.38 383 ILE A O 1
ATOM 2990 N N . ARG A 1 384 ? -8.300 -1.283 -1.529 1.00 94.25 384 ARG A N 1
ATOM 2991 C CA . ARG A 1 384 ? -9.123 -1.651 -2.702 1.00 94.25 384 ARG A CA 1
ATOM 2992 C C . ARG A 1 384 ? -8.449 -1.297 -4.036 1.00 94.25 384 ARG A C 1
ATOM 2994 O O . ARG A 1 384 ? -9.125 -0.983 -5.007 1.00 94.25 384 ARG A O 1
ATOM 3001 N N . GLY A 1 385 ? -7.117 -1.341 -4.079 1.00 90.44 385 GLY A N 1
ATOM 3002 C CA . GLY A 1 385 ? -6.319 -1.003 -5.261 1.00 90.44 385 GLY A CA 1
ATOM 3003 C C . GLY A 1 385 ? -6.205 0.485 -5.588 1.00 90.44 385 GLY A C 1
ATOM 3004 O O . GLY A 1 385 ? -5.710 0.834 -6.655 1.00 90.44 385 GLY A O 1
ATOM 3005 N N . VAL A 1 386 ? -6.642 1.360 -4.681 1.00 91.88 386 VAL A N 1
ATOM 3006 C CA . VAL A 1 386 ? -6.441 2.809 -4.766 1.00 91.88 386 VAL A CA 1
ATOM 3007 C C . VAL A 1 386 ? -5.320 3.202 -3.808 1.00 91.88 386 VAL A C 1
ATOM 3009 O O . VAL A 1 386 ? -5.401 2.913 -2.614 1.00 91.88 386 VAL A O 1
ATOM 3012 N N . GLY A 1 387 ? -4.281 3.851 -4.324 1.00 88.06 387 GLY A N 1
ATOM 3013 C CA . GLY A 1 387 ? -3.091 4.245 -3.571 1.00 88.06 387 GLY A CA 1
ATOM 3014 C C . GLY A 1 387 ? -2.079 4.961 -4.460 1.00 88.06 387 GLY A C 1
ATOM 3015 O O . GLY A 1 387 ? -2.402 5.337 -5.586 1.00 88.06 387 GLY A O 1
ATOM 3016 N N . GLN A 1 388 ? -0.870 5.178 -3.943 1.00 82.94 388 GLN A N 1
ATOM 3017 C CA . GLN A 1 388 ? 0.206 5.860 -4.662 1.00 82.94 388 GLN A CA 1
ATOM 3018 C C . GLN A 1 388 ? 1.570 5.304 -4.246 1.00 82.94 388 GLN A C 1
ATOM 3020 O O . GLN A 1 388 ? 1.842 5.197 -3.054 1.00 82.94 388 GLN A O 1
ATOM 3025 N N . SER A 1 389 ? 2.429 4.977 -5.216 1.00 74.88 389 SER A N 1
ATOM 3026 C CA . SER A 1 389 ? 3.762 4.389 -4.974 1.00 74.88 389 SER A CA 1
ATOM 3027 C C . SER A 1 389 ? 4.921 5.383 -5.002 1.00 74.88 389 SER A C 1
ATOM 3029 O O . SER A 1 389 ? 6.050 4.996 -4.711 1.00 74.88 389 SER A O 1
ATOM 3031 N N . ASP A 1 390 ? 4.685 6.615 -5.447 1.00 78.12 390 ASP A N 1
ATOM 3032 C CA . ASP A 1 390 ? 5.731 7.624 -5.620 1.00 78.12 390 ASP A CA 1
ATOM 3033 C C . ASP A 1 390 ? 5.659 8.680 -4.501 1.00 78.12 390 ASP A C 1
ATOM 3035 O O . ASP A 1 390 ? 4.713 9.474 -4.499 1.00 78.12 390 ASP A O 1
ATOM 3039 N N . PRO A 1 391 ? 6.593 8.676 -3.528 1.00 76.31 391 PRO A N 1
ATOM 3040 C CA . PRO A 1 391 ? 6.479 9.461 -2.300 1.00 76.31 391 PRO A CA 1
ATOM 3041 C C . PRO A 1 391 ? 7.118 10.862 -2.388 1.00 76.31 391 PRO A C 1
ATOM 3043 O O . PRO A 1 391 ? 7.656 11.356 -1.398 1.00 76.31 391 PRO A O 1
ATOM 3046 N N . LEU A 1 392 ? 7.101 11.517 -3.553 1.00 81.31 392 LEU A N 1
ATOM 3047 C CA . LEU A 1 392 ? 7.638 12.879 -3.687 1.00 81.31 392 LEU A CA 1
ATOM 3048 C C . LEU A 1 392 ? 6.726 13.940 -3.067 1.00 81.31 392 LEU A C 1
ATOM 3050 O O . LEU A 1 392 ? 5.507 13.812 -3.101 1.00 81.31 392 LEU A O 1
ATOM 3054 N N . TRP A 1 393 ? 7.311 15.053 -2.608 1.00 86.12 393 TRP A N 1
ATOM 3055 C CA . TRP A 1 393 ? 6.583 16.168 -1.979 1.00 86.12 393 TRP A CA 1
ATOM 3056 C C . TRP A 1 393 ? 5.552 16.844 -2.896 1.00 86.12 393 TRP A C 1
ATOM 3058 O O . TRP A 1 393 ? 4.599 17.455 -2.413 1.00 86.12 393 TRP A O 1
ATOM 3068 N N . GLY A 1 394 ? 5.733 16.716 -4.214 1.00 79.56 394 GLY A N 1
ATOM 3069 C CA . GLY A 1 394 ? 4.795 17.194 -5.226 1.00 79.56 394 GLY A CA 1
ATOM 3070 C C . GLY A 1 394 ? 3.562 16.309 -5.420 1.00 79.56 394 GLY A C 1
ATOM 3071 O O . GLY A 1 394 ? 2.665 16.716 -6.152 1.00 79.56 394 GLY A O 1
ATOM 3072 N N . ALA A 1 395 ? 3.498 15.127 -4.798 1.00 81.06 395 ALA A N 1
ATOM 3073 C CA . ALA A 1 395 ? 2.392 14.179 -4.904 1.00 81.06 395 ALA A CA 1
ATOM 3074 C C . ALA A 1 395 ? 1.877 13.777 -3.514 1.00 81.06 395 ALA A C 1
ATOM 3076 O O . ALA A 1 395 ? 2.628 13.671 -2.550 1.00 81.06 395 ALA A O 1
ATOM 3077 N N . GLU A 1 396 ? 0.574 13.533 -3.402 1.00 83.62 396 GLU A N 1
ATOM 3078 C CA . GLU A 1 396 ? -0.047 13.143 -2.132 1.00 83.62 396 GLU A CA 1
ATOM 3079 C C . GLU A 1 396 ? -0.539 11.689 -2.171 1.00 83.62 396 GLU A C 1
ATOM 3081 O O . GLU A 1 396 ? -0.873 11.176 -3.247 1.00 83.62 396 GLU A O 1
ATOM 3086 N N . PRO A 1 397 ? -0.576 10.987 -1.022 1.00 86.62 397 PRO A N 1
ATOM 3087 C CA . PRO A 1 397 ? -1.057 9.611 -0.966 1.00 86.62 397 PRO A CA 1
ATOM 3088 C C . PRO A 1 397 ? -2.571 9.525 -1.222 1.00 86.62 397 PRO A C 1
ATOM 3090 O O . PRO A 1 397 ? -3.327 10.443 -0.922 1.00 86.62 397 PRO A O 1
ATOM 3093 N N . GLY A 1 398 ? -3.039 8.399 -1.771 1.00 87.12 398 GLY A N 1
ATOM 3094 C CA . GLY A 1 398 ? -4.475 8.146 -2.008 1.00 87.12 398 GLY A CA 1
ATOM 3095 C C . GLY A 1 398 ? -5.245 7.592 -0.797 1.00 87.12 398 GLY A C 1
ATOM 3096 O O . GLY A 1 398 ? -6.471 7.446 -0.857 1.00 87.12 398 GLY A O 1
ATOM 3097 N N . VAL A 1 399 ? -4.526 7.266 0.280 1.00 93.25 399 VAL A N 1
ATOM 3098 C CA . VAL A 1 399 ? -5.042 6.753 1.555 1.00 93.25 399 VAL A CA 1
ATOM 3099 C C . VAL A 1 399 ? -4.502 7.640 2.672 1.00 93.25 399 VAL A C 1
ATOM 3101 O O . VAL A 1 399 ? -3.289 7.795 2.800 1.00 93.25 399 VAL A O 1
ATOM 3104 N N . GLY A 1 400 ? -5.394 8.205 3.487 1.00 92.50 400 GLY A N 1
ATOM 3105 C CA . GLY A 1 400 ? -5.000 9.111 4.565 1.00 92.50 400 GLY A CA 1
ATOM 3106 C C . GLY A 1 400 ? -4.595 8.360 5.829 1.00 92.50 400 GLY A C 1
ATOM 3107 O O . GLY A 1 400 ? -5.300 7.446 6.256 1.00 92.50 400 GLY A O 1
ATOM 3108 N N . ILE A 1 401 ? -3.490 8.765 6.454 1.00 92.94 401 ILE A N 1
ATOM 3109 C CA . ILE A 1 401 ? -3.053 8.250 7.757 1.00 92.94 401 ILE A CA 1
ATOM 3110 C C . ILE A 1 401 ? -3.302 9.332 8.810 1.00 92.94 401 ILE A C 1
ATOM 3112 O O . ILE A 1 401 ? -2.990 10.502 8.591 1.00 92.94 401 ILE A O 1
ATOM 3116 N N . TYR A 1 402 ? -3.883 8.943 9.943 1.00 93.19 402 TYR A N 1
ATOM 3117 C CA . TYR A 1 402 ? -4.215 9.840 11.045 1.00 93.19 402 TYR A CA 1
ATOM 3118 C C . TYR A 1 402 ? -3.600 9.345 12.351 1.00 93.19 402 TYR A C 1
ATOM 3120 O O . TYR A 1 402 ? -3.743 8.171 12.682 1.00 93.19 402 TYR A O 1
ATOM 3128 N N . LEU A 1 403 ? -2.997 10.251 13.117 1.00 92.31 403 LEU A N 1
ATOM 3129 C CA . LEU A 1 403 ? -2.539 10.030 14.488 1.00 92.31 403 LEU A CA 1
ATOM 3130 C C . LEU A 1 403 ? -3.412 10.877 15.422 1.00 92.31 403 LEU A C 1
ATOM 3132 O O . LEU A 1 403 ? -3.344 12.099 15.373 1.00 92.31 403 LEU A O 1
ATOM 3136 N N . ASP A 1 404 ? -4.285 10.242 16.206 1.00 91.38 404 ASP A N 1
ATOM 3137 C CA . ASP A 1 404 ? -5.255 10.916 17.094 1.00 91.38 404 ASP A CA 1
ATOM 3138 C C . ASP A 1 404 ? -6.065 12.029 16.401 1.00 91.38 404 ASP A C 1
ATOM 3140 O O . ASP A 1 404 ? -6.142 13.164 16.862 1.00 91.38 404 ASP A O 1
ATOM 3144 N N . ASP A 1 405 ? -6.667 11.692 15.258 1.00 91.69 405 ASP A N 1
ATOM 3145 C CA . ASP A 1 405 ? -7.413 12.609 14.379 1.00 91.69 405 ASP A CA 1
ATOM 3146 C C . ASP A 1 405 ? -6.571 13.692 13.669 1.00 91.69 405 ASP A C 1
ATOM 3148 O O . ASP A 1 405 ? -7.120 14.424 12.842 1.00 91.69 405 ASP A O 1
ATOM 3152 N N . VAL A 1 406 ? -5.252 13.752 13.880 1.00 94.25 406 VAL A N 1
ATOM 3153 C CA . VAL A 1 406 ? -4.335 14.607 13.109 1.00 94.25 406 VAL A CA 1
ATOM 3154 C C . VAL A 1 406 ? -3.931 13.901 11.818 1.00 94.25 406 VAL A C 1
ATOM 3156 O O . VAL A 1 406 ? -3.331 12.831 11.854 1.00 94.25 406 VAL A O 1
ATOM 3159 N N . TYR A 1 407 ? -4.252 14.499 10.670 1.00 92.69 407 TYR A N 1
ATOM 3160 C CA . TYR A 1 407 ? -3.833 14.002 9.355 1.00 92.69 407 TYR A CA 1
ATOM 3161 C C . TYR A 1 407 ? -2.313 14.114 9.187 1.00 92.69 407 TYR A C 1
ATOM 3163 O O . TYR A 1 407 ? -1.754 15.184 9.424 1.00 92.69 407 TYR A O 1
ATOM 3171 N N . LEU A 1 408 ? -1.661 13.041 8.741 1.00 91.12 408 LEU A N 1
ATOM 3172 C CA . LEU A 1 408 ? -0.257 13.040 8.333 1.00 91.12 408 LEU A CA 1
ATOM 3173 C C . LEU A 1 408 ? -0.184 13.242 6.813 1.00 91.12 408 LEU A C 1
ATOM 3175 O O . LEU A 1 408 ? -0.512 12.335 6.048 1.00 91.12 408 LEU A O 1
ATOM 3179 N N . ALA A 1 409 ? 0.209 14.438 6.359 1.00 86.94 409 ALA A N 1
ATOM 3180 C CA . ALA A 1 409 ? 0.199 14.776 4.933 1.00 86.94 409 ALA A CA 1
ATOM 3181 C C . ALA A 1 409 ? 1.317 14.125 4.115 1.00 86.94 409 ALA A C 1
ATOM 3183 O O . ALA A 1 409 ? 1.238 14.129 2.879 1.00 86.94 409 ALA A O 1
ATOM 3184 N N . ARG A 1 410 ? 2.346 13.592 4.778 1.00 87.94 410 ARG A N 1
ATOM 3185 C CA . ARG A 1 410 ? 3.514 12.990 4.141 1.00 87.94 410 ARG A CA 1
ATOM 3186 C C . ARG A 1 410 ? 3.701 11.533 4.565 1.00 87.94 410 ARG A C 1
ATOM 3188 O O . ARG A 1 410 ? 3.470 11.200 5.727 1.00 87.94 410 ARG A O 1
ATOM 3195 N N . PRO A 1 411 ? 4.067 10.647 3.619 1.00 83.56 411 PRO A N 1
ATOM 3196 C CA . PRO A 1 411 ? 4.293 9.234 3.903 1.00 83.56 411 PRO A CA 1
ATOM 3197 C C . PRO A 1 411 ? 5.646 8.948 4.579 1.00 83.56 411 PRO A C 1
ATOM 3199 O O . PRO A 1 411 ? 5.846 7.831 5.060 1.00 83.56 411 PRO A O 1
ATOM 3202 N N . GLN A 1 412 ? 6.585 9.901 4.592 1.00 85.75 412 GLN A N 1
ATOM 3203 C CA . GLN A 1 412 ? 7.870 9.800 5.290 1.00 85.75 412 GLN A CA 1
ATOM 3204 C C . GLN A 1 412 ? 7.641 9.627 6.797 1.00 85.75 412 GLN A C 1
ATOM 3206 O O . GLN A 1 412 ? 6.823 10.323 7.394 1.00 85.75 412 GLN A O 1
ATOM 3211 N N . GLY A 1 413 ? 8.304 8.638 7.403 1.00 79.31 413 GLY A N 1
ATOM 3212 C CA . GLY A 1 413 ? 8.106 8.296 8.815 1.00 79.31 413 GLY A CA 1
ATOM 3213 C C . GLY A 1 413 ? 6.699 7.784 9.158 1.00 79.31 413 GLY A C 1
ATOM 3214 O O . GLY A 1 413 ? 6.388 7.599 10.331 1.00 79.31 413 GLY A O 1
ATOM 3215 N N . ALA A 1 414 ? 5.833 7.541 8.165 1.00 78.19 414 ALA A N 1
ATOM 3216 C CA . ALA A 1 414 ? 4.456 7.116 8.398 1.00 78.19 414 ALA A CA 1
ATOM 3217 C C . ALA A 1 414 ? 4.315 5.602 8.617 1.00 78.19 414 ALA A C 1
ATOM 3219 O O . ALA A 1 414 ? 3.238 5.157 9.012 1.00 78.19 414 ALA A O 1
ATOM 3220 N N . LEU A 1 415 ? 5.368 4.795 8.408 1.00 75.25 415 LEU A N 1
ATOM 3221 C CA . LEU A 1 415 ? 5.421 3.406 8.885 1.00 75.25 415 LEU A CA 1
ATOM 3222 C C . LEU A 1 415 ? 5.673 3.361 10.395 1.00 75.25 415 LEU A C 1
ATOM 3224 O O . LEU A 1 415 ? 6.712 2.906 10.863 1.00 75.25 415 LEU A O 1
ATOM 3228 N N . LEU A 1 416 ? 4.693 3.842 11.155 1.00 76.19 416 LEU A N 1
ATOM 3229 C CA . LEU A 1 416 ? 4.777 3.950 12.604 1.00 76.19 416 LEU A CA 1
ATOM 3230 C C . LEU A 1 416 ? 4.939 2.564 13.243 1.00 76.19 416 LEU A C 1
ATOM 3232 O O . LEU A 1 416 ? 4.086 1.679 13.085 1.00 76.19 416 LEU A O 1
ATOM 3236 N N . ASP A 1 417 ? 6.014 2.391 14.007 1.00 81.00 417 ASP A N 1
ATOM 3237 C CA . ASP A 1 417 ? 6.096 1.317 14.988 1.00 81.00 417 ASP A CA 1
ATOM 3238 C C . ASP A 1 417 ? 5.076 1.572 16.098 1.00 81.00 417 ASP A C 1
ATOM 3240 O O . ASP A 1 417 ? 4.888 2.697 16.567 1.00 81.00 417 ASP A O 1
ATOM 3244 N N . LEU A 1 418 ? 4.379 0.516 16.516 1.00 77.38 418 LEU A N 1
ATOM 3245 C CA . LEU A 1 418 ? 3.283 0.655 17.467 1.00 77.38 418 LEU A CA 1
ATOM 3246 C C . LEU A 1 418 ? 3.838 0.947 18.877 1.00 77.38 418 LEU A C 1
ATOM 3248 O O . LEU A 1 418 ? 4.297 0.038 19.584 1.00 77.38 418 LEU A O 1
ATOM 3252 N N . LEU A 1 419 ? 3.775 2.216 19.289 1.00 83.75 419 LEU A N 1
ATOM 3253 C CA . LEU A 1 419 ? 4.132 2.746 20.609 1.00 83.75 419 LEU A CA 1
ATOM 3254 C C . LEU A 1 419 ? 2.879 3.277 21.332 1.00 83.75 419 LEU A C 1
ATOM 3256 O O . LEU A 1 419 ? 2.244 4.224 20.872 1.00 83.75 419 LEU A O 1
ATOM 3260 N N . ASP A 1 420 ? 2.537 2.664 22.470 1.00 85.19 420 ASP A N 1
ATOM 3261 C CA . ASP A 1 420 ? 1.399 3.043 23.336 1.00 85.19 420 ASP A CA 1
ATOM 3262 C C . ASP A 1 420 ? 0.047 3.180 22.593 1.00 85.19 420 ASP A C 1
ATOM 3264 O O . ASP A 1 420 ? -0.707 4.141 22.765 1.00 85.19 420 ASP A O 1
ATOM 3268 N N . VAL A 1 421 ? -0.253 2.196 21.737 1.00 89.38 421 VAL A N 1
ATOM 3269 C CA . VAL A 1 421 ? -1.493 2.114 20.946 1.00 89.38 421 VAL A CA 1
ATOM 3270 C C . VAL A 1 421 ? -2.670 1.661 21.798 1.00 89.38 421 VAL A C 1
ATOM 3272 O O . VAL A 1 421 ? -2.592 0.647 22.493 1.00 89.38 421 VAL A O 1
ATOM 3275 N N . GLU A 1 422 ? -3.795 2.360 21.670 1.00 90.94 422 GLU A N 1
ATOM 3276 C CA . GLU A 1 422 ? -5.092 1.880 22.143 1.00 90.94 422 GLU A CA 1
ATOM 3277 C C . GLU A 1 422 ? -5.747 0.979 21.096 1.00 90.94 422 GLU A C 1
ATOM 3279 O O . GLU A 1 422 ? -6.166 -0.140 21.403 1.00 90.94 422 GLU A O 1
ATOM 3284 N N . ARG A 1 423 ? -5.806 1.461 19.847 1.00 92.44 423 ARG A N 1
ATOM 3285 C CA . ARG A 1 423 ? -6.318 0.709 18.699 1.00 92.44 423 ARG A CA 1
ATOM 3286 C C . ARG A 1 423 ? -5.888 1.314 17.362 1.00 92.44 423 ARG A C 1
ATOM 3288 O O . ARG A 1 423 ? -5.524 2.489 17.284 1.00 92.44 423 ARG A O 1
ATOM 3295 N N . VAL A 1 424 ? -6.022 0.524 16.301 1.00 93.94 424 VAL A N 1
ATOM 3296 C CA . VAL A 1 424 ? -5.940 0.984 14.910 1.00 93.94 424 VAL A CA 1
ATOM 3297 C C . VAL A 1 424 ? -7.275 0.745 14.211 1.00 93.94 424 VAL A C 1
ATOM 3299 O O . VAL A 1 424 ? -7.826 -0.351 14.291 1.00 93.94 424 VAL A O 1
ATOM 3302 N N . GLU A 1 425 ? -7.792 1.757 13.516 1.00 94.56 425 GLU A N 1
ATOM 3303 C CA . GLU A 1 425 ? -9.020 1.682 12.712 1.00 94.56 425 GLU A CA 1
ATOM 3304 C C . GLU A 1 425 ? -8.668 1.835 11.224 1.00 94.56 425 GLU A C 1
ATOM 3306 O O . GLU A 1 425 ? -7.981 2.782 10.848 1.00 94.56 425 GLU A O 1
ATOM 3311 N N . VAL A 1 426 ? -9.158 0.944 10.361 1.00 95.56 426 VAL A N 1
ATOM 3312 C CA . VAL A 1 426 ? -9.007 1.042 8.901 1.00 95.56 426 VAL A CA 1
ATOM 3313 C C . VAL A 1 426 ? -10.380 1.162 8.252 1.00 95.56 426 VAL A C 1
ATOM 3315 O O . VAL A 1 426 ? -11.204 0.247 8.325 1.00 95.56 426 VAL A O 1
ATOM 3318 N N . LEU A 1 427 ? -10.614 2.304 7.611 1.00 95.38 427 LEU A N 1
ATOM 3319 C CA . LEU A 1 427 ? -11.827 2.634 6.876 1.00 95.38 427 LEU A CA 1
ATOM 3320 C C . LEU A 1 427 ? -11.601 2.331 5.396 1.00 95.38 427 LEU A C 1
ATOM 3322 O O . LEU A 1 427 ? -10.700 2.904 4.782 1.00 95.38 427 LEU A O 1
ATOM 3326 N N . ARG A 1 428 ? -12.414 1.439 4.825 1.00 95.44 428 ARG A N 1
ATOM 3327 C CA . ARG A 1 428 ? -12.281 0.996 3.433 1.00 95.44 428 ARG A CA 1
ATOM 3328 C C . ARG A 1 428 ? -13.282 1.708 2.533 1.00 95.44 428 ARG A C 1
ATOM 3330 O O . ARG A 1 428 ? -14.452 1.854 2.877 1.00 95.44 428 ARG A O 1
ATOM 3337 N N . GLY A 1 429 ? -12.815 2.120 1.358 1.00 94.06 429 GLY A N 1
ATOM 3338 C CA . GLY A 1 429 ? -13.591 2.930 0.428 1.00 94.06 429 GLY A CA 1
ATOM 3339 C C . GLY A 1 429 ? -13.569 4.425 0.776 1.00 94.06 429 GLY A C 1
ATOM 3340 O O . GLY A 1 429 ? -13.053 4.814 1.825 1.00 94.06 429 GLY A O 1
ATOM 3341 N N . PRO A 1 430 ? -14.125 5.277 -0.099 1.00 95.31 430 PRO A N 1
ATOM 3342 C CA . PRO A 1 430 ? -13.894 6.716 -0.040 1.00 95.31 430 PRO A CA 1
ATOM 3343 C C . PRO A 1 430 ? -14.396 7.378 1.253 1.00 95.31 430 PRO A C 1
ATOM 3345 O O . PRO A 1 430 ? -15.548 7.180 1.640 1.00 95.31 430 PRO A O 1
ATOM 3348 N N . GLN A 1 431 ? -13.557 8.213 1.880 1.00 93.00 431 GLN A N 1
ATOM 3349 C CA . GLN A 1 431 ? -13.853 8.923 3.141 1.00 93.00 431 GLN A CA 1
ATOM 3350 C C . GLN A 1 431 ? -13.884 10.458 3.001 1.00 93.00 431 GLN A C 1
ATOM 3352 O O . GLN A 1 431 ? -13.731 11.197 3.980 1.00 93.00 431 GLN A O 1
ATOM 3357 N N . GLY A 1 432 ? -14.153 10.952 1.788 1.00 90.56 432 GLY A N 1
ATOM 3358 C CA . GLY A 1 432 ? -14.082 12.377 1.453 1.00 90.56 432 GLY A CA 1
ATOM 3359 C C . GLY A 1 432 ? -14.974 13.289 2.300 1.00 90.56 432 GLY A C 1
ATOM 3360 O O . GLY A 1 432 ? -14.618 14.437 2.535 1.00 90.56 432 GLY A O 1
ATOM 3361 N N . THR A 1 433 ? -16.111 12.808 2.809 1.00 93.19 433 THR A N 1
ATOM 3362 C CA . THR A 1 433 ? -17.037 13.638 3.598 1.00 93.19 433 THR A CA 1
ATOM 3363 C C . THR A 1 433 ? -16.474 14.033 4.971 1.00 93.19 433 THR A C 1
ATOM 3365 O O . THR A 1 433 ? -16.441 15.216 5.298 1.00 93.19 433 THR A O 1
ATOM 3368 N N . LEU A 1 434 ? -16.013 13.074 5.780 1.00 91.56 434 LEU A N 1
ATOM 3369 C CA . LEU A 1 434 ? -15.569 13.346 7.158 1.00 91.56 434 LEU A CA 1
ATOM 3370 C C . LEU A 1 434 ? -14.066 13.598 7.274 1.00 91.56 434 LEU A C 1
ATOM 3372 O O . LEU A 1 434 ? -13.636 14.358 8.136 1.00 91.56 434 LEU A O 1
ATOM 3376 N N . TYR A 1 435 ? -13.270 12.972 6.410 1.00 90.56 435 TYR A N 1
ATOM 3377 C CA . TYR A 1 435 ? -11.810 13.025 6.479 1.00 90.56 435 TYR A CA 1
ATOM 3378 C C . TYR A 1 435 ? -11.207 13.921 5.393 1.00 90.56 435 TYR A C 1
ATOM 3380 O O . TYR A 1 435 ? -10.116 14.462 5.569 1.00 90.56 435 TYR A O 1
ATOM 3388 N N . GLY A 1 436 ? -11.966 14.192 4.327 1.00 87.94 436 GLY A N 1
ATOM 3389 C CA . GLY A 1 436 ? -11.599 15.170 3.313 1.00 87.94 436 GLY A CA 1
ATOM 3390 C C . GLY A 1 436 ? -10.628 14.626 2.277 1.00 87.94 436 GLY A C 1
ATOM 3391 O O . GLY A 1 436 ? -10.732 13.483 1.830 1.00 87.94 436 GLY A O 1
ATOM 3392 N N . ARG A 1 437 ? -9.719 15.502 1.857 1.00 85.44 437 ARG A N 1
ATOM 3393 C CA . ARG A 1 437 ? -8.733 15.240 0.810 1.00 85.44 437 ARG A CA 1
ATOM 3394 C C . ARG A 1 437 ? -7.925 13.971 1.078 1.00 85.44 437 ARG A C 1
ATOM 3396 O O . ARG A 1 437 ? -7.684 13.621 2.229 1.00 85.44 437 ARG A O 1
ATOM 3403 N N . ASN A 1 438 ? -7.468 13.330 0.005 1.00 84.31 438 ASN A N 1
ATOM 3404 C CA . ASN A 1 438 ? -6.478 12.246 0.038 1.00 84.31 438 ASN A CA 1
ATOM 3405 C C . ASN A 1 438 ? -6.957 10.981 0.769 1.00 84.31 438 ASN A C 1
ATOM 3407 O O . ASN A 1 438 ? -6.166 10.173 1.246 1.00 84.31 438 ASN A O 1
ATOM 3411 N N . THR A 1 439 ? -8.277 10.785 0.820 1.00 89.88 439 THR A N 1
ATOM 3412 C CA . THR A 1 439 ? -8.924 9.589 1.382 1.00 89.88 439 THR A CA 1
ATOM 3413 C C . THR A 1 439 ? -9.789 8.870 0.346 1.00 89.88 439 THR A C 1
ATOM 3415 O O . THR A 1 439 ? -10.910 8.427 0.606 1.00 89.88 439 THR A O 1
ATOM 3418 N N . VAL A 1 440 ? -9.271 8.780 -0.881 1.00 91.12 440 VAL A N 1
ATOM 3419 C CA . VAL A 1 440 ? -9.967 8.194 -2.036 1.00 91.12 440 VAL A CA 1
ATOM 3420 C C . VAL A 1 440 ? -10.140 6.688 -1.871 1.00 91.12 440 VAL A C 1
ATOM 3422 O O . VAL A 1 440 ? -11.232 6.168 -2.099 1.00 91.12 440 VAL A O 1
ATOM 3425 N N . GLY A 1 441 ? -9.075 5.994 -1.459 1.00 90.75 441 GLY A N 1
ATOM 3426 C CA . GLY A 1 441 ? -9.111 4.556 -1.181 1.00 90.75 441 GLY A CA 1
ATOM 3427 C C . GLY A 1 441 ? -9.646 4.225 0.211 1.00 90.75 441 GLY A C 1
ATOM 3428 O O . GLY A 1 441 ? -10.236 3.162 0.413 1.00 90.75 441 GLY A O 1
ATOM 3429 N N . GLY A 1 442 ? -9.461 5.142 1.162 1.00 94.94 442 GLY A N 1
ATOM 3430 C CA . GLY A 1 442 ? -9.819 4.955 2.562 1.00 94.94 442 GLY A CA 1
ATOM 3431 C C . GLY A 1 442 ? -8.957 5.780 3.508 1.00 94.94 442 GLY A C 1
ATOM 3432 O O . GLY A 1 442 ? -8.298 6.739 3.096 1.00 94.94 442 GLY A O 1
ATOM 3433 N N . ALA A 1 443 ? -8.959 5.387 4.779 1.00 94.50 443 ALA A N 1
ATOM 3434 C CA . ALA A 1 443 ? -8.131 5.998 5.812 1.00 94.50 443 ALA A CA 1
ATOM 3435 C C . ALA A 1 443 ? -7.690 4.975 6.870 1.00 94.50 443 ALA A C 1
ATOM 3437 O O . ALA A 1 443 ? -8.410 4.020 7.160 1.00 94.50 443 ALA A O 1
ATOM 3438 N N . ILE A 1 444 ? -6.520 5.203 7.465 1.00 94.19 444 ILE A N 1
ATOM 3439 C CA . ILE A 1 444 ? -5.975 4.451 8.599 1.00 94.19 444 ILE A CA 1
ATOM 3440 C C . ILE A 1 444 ? -5.840 5.418 9.771 1.00 94.19 444 ILE A C 1
ATOM 3442 O O . ILE A 1 444 ? -5.216 6.469 9.643 1.00 94.19 444 ILE A O 1
ATOM 3446 N N . LYS A 1 445 ? -6.409 5.072 10.922 1.00 93.62 445 LYS A N 1
ATOM 3447 C CA . LYS A 1 445 ? -6.327 5.871 12.143 1.00 93.62 445 LYS A CA 1
ATOM 3448 C C . LYS A 1 445 ? -5.576 5.102 13.211 1.00 93.62 445 LYS A C 1
ATOM 3450 O O . LYS A 1 445 ? -5.990 4.016 13.605 1.00 93.62 445 LYS A O 1
ATOM 3455 N N . TYR A 1 446 ? -4.512 5.709 13.700 1.00 92.06 446 TYR A N 1
ATOM 3456 C CA . TYR A 1 446 ? -3.758 5.295 14.865 1.00 92.06 446 TYR A CA 1
ATOM 3457 C C . TYR A 1 446 ? -4.273 6.081 16.069 1.00 92.06 446 TYR A C 1
ATOM 3459 O O . TYR A 1 446 ? -4.192 7.311 16.091 1.00 92.06 446 TYR A O 1
ATOM 3467 N N . ILE A 1 447 ? -4.838 5.380 17.052 1.00 93.06 447 ILE A N 1
ATOM 3468 C CA . ILE A 1 447 ? -5.363 5.991 18.273 1.00 93.06 447 ILE A CA 1
ATOM 3469 C C . ILE A 1 447 ? -4.488 5.569 19.444 1.00 93.06 447 ILE A C 1
ATOM 3471 O O . ILE A 1 447 ? -4.313 4.377 19.716 1.00 93.06 447 ILE A O 1
ATOM 3475 N N . THR A 1 448 ? -3.934 6.561 20.128 1.00 92.56 448 THR A N 1
ATOM 3476 C CA . THR A 1 448 ? -3.039 6.364 21.269 1.00 92.56 448 THR A CA 1
ATOM 3477 C C . THR A 1 448 ? -3.810 6.214 22.563 1.00 92.56 448 THR A C 1
ATOM 3479 O O . THR A 1 448 ? -4.926 6.715 22.706 1.00 92.56 448 THR A O 1
ATOM 3482 N N . ARG A 1 449 ? -3.201 5.521 23.524 1.00 90.81 449 ARG A N 1
ATOM 3483 C CA . ARG A 1 449 ? -3.791 5.340 24.845 1.00 90.81 449 ARG A CA 1
ATOM 3484 C C . ARG A 1 449 ? -3.883 6.679 25.574 1.00 90.81 449 ARG A C 1
ATOM 3486 O O . ARG A 1 449 ? -2.879 7.361 25.783 1.00 90.81 449 ARG A O 1
ATOM 3493 N N . ARG A 1 450 ? -5.090 7.039 26.014 1.00 90.50 450 ARG A N 1
ATOM 3494 C CA . ARG A 1 450 ? -5.290 8.215 26.876 1.00 90.50 450 ARG A CA 1
ATOM 3495 C C . ARG A 1 450 ? -4.817 7.925 28.315 1.00 90.50 450 ARG A C 1
ATOM 3497 O O . ARG A 1 450 ? -5.015 6.808 28.798 1.00 90.50 450 ARG A O 1
ATOM 3504 N N . PRO A 1 451 ? -4.210 8.901 29.023 1.00 91.69 451 PRO A N 1
ATOM 3505 C CA . PRO A 1 451 ? -3.846 8.742 30.430 1.00 91.69 451 PRO A CA 1
ATOM 3506 C C . PRO A 1 451 ? -5.070 8.514 31.329 1.00 91.69 451 PRO A C 1
ATOM 3508 O O . PRO A 1 451 ? -6.109 9.141 31.128 1.00 91.69 451 PRO A O 1
ATOM 3511 N N . SER A 1 452 ? -4.913 7.680 32.357 1.00 89.25 452 SER A N 1
ATOM 3512 C CA . SER A 1 452 ? -5.903 7.437 33.416 1.00 89.25 452 SER A CA 1
ATOM 3513 C C . SER A 1 452 ? -5.426 7.973 34.770 1.00 89.25 452 SER A C 1
ATOM 3515 O O . SER A 1 452 ? -4.242 8.252 34.952 1.00 89.25 452 SER A O 1
ATOM 3517 N N . ASP A 1 453 ? -6.339 8.095 35.740 1.00 89.19 453 ASP A N 1
ATOM 3518 C CA . ASP A 1 453 ? -5.990 8.440 37.129 1.00 89.19 453 ASP A CA 1
ATOM 3519 C C . ASP A 1 453 ? -5.147 7.357 37.809 1.00 89.19 453 ASP A C 1
ATOM 3521 O O . ASP A 1 453 ? -4.242 7.661 38.589 1.00 89.19 453 ASP A O 1
ATOM 3525 N N . GLU A 1 454 ? -5.428 6.092 37.501 1.00 92.00 454 GLU A N 1
ATOM 3526 C CA . GLU A 1 454 ? -4.642 4.973 38.001 1.00 92.00 454 GLU A CA 1
ATOM 3527 C C . GLU A 1 454 ? -3.245 5.000 37.390 1.00 92.00 454 GLU A C 1
ATOM 3529 O O . GLU A 1 454 ? -3.083 5.086 36.167 1.00 92.00 454 GLU A O 1
ATOM 3534 N N . PHE A 1 455 ? -2.238 4.931 38.263 1.00 93.75 455 PHE A N 1
ATOM 3535 C CA . PHE A 1 455 ? -0.864 4.787 37.822 1.00 93.75 455 PHE A CA 1
ATOM 3536 C C . PHE A 1 455 ? -0.699 3.420 37.163 1.00 93.75 455 PHE A C 1
ATOM 3538 O O . PHE A 1 455 ? -1.000 2.400 37.776 1.00 93.75 455 PHE A O 1
ATOM 3545 N N . SER A 1 456 ? -0.199 3.415 35.934 1.00 92.94 456 SER A N 1
ATOM 3546 C CA . SER A 1 456 ? 0.192 2.205 35.222 1.00 92.94 456 SER A CA 1
ATOM 3547 C C . SER A 1 456 ? 1.565 2.403 34.607 1.00 92.94 456 SER A C 1
ATOM 3549 O O . SER A 1 456 ? 1.865 3.472 34.069 1.00 92.94 456 SER A O 1
ATOM 3551 N N . ALA A 1 457 ? 2.394 1.368 34.645 1.00 93.56 457 ALA A N 1
ATOM 3552 C CA . ALA A 1 457 ? 3.658 1.351 33.923 1.00 93.56 457 ALA A CA 1
ATOM 3553 C C . ALA A 1 457 ? 3.807 0.037 33.162 1.00 93.56 457 ALA A C 1
ATOM 3555 O O . ALA A 1 457 ? 3.429 -1.022 33.645 1.00 93.56 457 ALA A O 1
ATOM 3556 N N . LYS A 1 458 ? 4.355 0.096 31.954 1.00 93.69 458 LYS A N 1
ATOM 3557 C CA . LYS A 1 458 ? 4.604 -1.056 31.094 1.00 93.69 458 LYS A CA 1
ATOM 3558 C C . LYS A 1 458 ? 6.032 -0.980 30.575 1.00 93.69 458 LYS A C 1
ATOM 3560 O O . LYS A 1 458 ? 6.445 0.065 30.081 1.00 93.69 458 LYS A O 1
ATOM 3565 N N . ALA A 1 459 ? 6.763 -2.079 30.668 1.00 95.44 459 ALA A N 1
ATOM 3566 C CA . ALA A 1 459 ? 8.042 -2.270 30.005 1.00 95.44 459 ALA A CA 1
ATOM 3567 C C . ALA A 1 459 ? 7.945 -3.500 29.100 1.00 95.44 459 ALA A C 1
ATOM 3569 O O . ALA A 1 459 ? 7.478 -4.552 29.531 1.00 95.44 459 ALA A O 1
ATOM 3570 N N . ASP A 1 460 ? 8.380 -3.378 27.853 1.00 94.38 460 ASP A N 1
ATOM 3571 C CA . ASP A 1 460 ? 8.463 -4.475 26.894 1.00 94.38 460 ASP A CA 1
ATOM 3572 C C . ASP A 1 460 ? 9.897 -4.564 26.375 1.00 94.38 460 ASP A C 1
ATOM 3574 O O . ASP A 1 460 ? 10.443 -3.571 25.899 1.00 94.38 460 ASP A O 1
ATOM 3578 N N . VAL A 1 461 ? 10.490 -5.753 26.419 1.00 96.88 461 VAL A N 1
ATOM 3579 C CA . VAL A 1 461 ? 11.791 -6.049 25.808 1.00 96.88 461 VAL A CA 1
ATOM 3580 C C . VAL A 1 461 ? 11.608 -7.197 24.828 1.00 96.88 461 VAL A C 1
ATOM 3582 O O . VAL A 1 461 ? 11.004 -8.211 25.178 1.00 96.88 461 VAL A O 1
ATOM 3585 N N . ALA A 1 462 ? 12.112 -7.053 23.607 1.00 96.94 462 ALA A N 1
ATOM 3586 C CA . ALA A 1 462 ? 12.095 -8.107 22.601 1.00 96.94 462 ALA A CA 1
ATOM 3587 C C . ALA A 1 462 ? 13.509 -8.407 22.114 1.00 96.94 462 ALA A C 1
ATOM 3589 O O . ALA A 1 462 ? 14.245 -7.490 21.767 1.00 96.94 462 ALA A O 1
ATOM 3590 N N . LEU A 1 463 ? 13.857 -9.692 22.089 1.00 98.06 463 LEU A N 1
ATOM 3591 C CA . LEU A 1 463 ? 15.125 -10.213 21.592 1.00 98.06 463 LEU A CA 1
ATOM 3592 C C . LEU A 1 463 ? 14.837 -11.184 20.452 1.00 98.06 463 LEU A C 1
ATOM 3594 O O . LEU A 1 463 ? 13.974 -12.050 20.605 1.00 98.06 463 LEU A O 1
ATOM 3598 N N . GLY A 1 464 ? 15.529 -11.081 19.322 1.00 97.38 464 GLY A N 1
ATOM 3599 C CA . GLY A 1 464 ? 15.155 -11.882 18.156 1.00 97.38 464 GLY A CA 1
ATOM 3600 C C . GLY A 1 464 ? 16.242 -12.110 17.118 1.00 97.38 464 GLY A C 1
ATOM 3601 O O . GLY A 1 464 ? 17.428 -11.892 17.353 1.00 97.38 464 GLY A O 1
ATOM 3602 N N . SER A 1 465 ? 15.811 -12.624 15.966 1.00 97.50 465 SER A N 1
ATOM 3603 C CA . SER A 1 465 ? 16.642 -12.793 14.770 1.00 97.50 465 SER A CA 1
ATOM 3604 C C . SER A 1 465 ? 17.307 -11.478 14.357 1.00 97.50 465 SER A C 1
ATOM 3606 O O . SER A 1 465 ? 16.758 -10.415 14.624 1.00 97.50 465 SER A O 1
ATOM 3608 N N . TYR A 1 466 ? 18.455 -11.569 13.675 1.00 96.62 466 TYR A N 1
ATOM 3609 C CA . TYR A 1 466 ? 19.223 -10.404 13.207 1.00 96.62 466 TYR A CA 1
ATOM 3610 C C . TYR A 1 466 ? 19.586 -9.445 14.347 1.00 96.62 466 TYR A C 1
ATOM 3612 O O . TYR A 1 466 ? 19.336 -8.254 14.266 1.00 96.62 466 TYR A O 1
ATOM 3620 N N . GLY A 1 467 ? 20.045 -9.984 15.480 1.00 97.44 467 GLY A N 1
ATOM 3621 C CA . GLY A 1 467 ? 20.451 -9.153 16.616 1.00 97.44 467 GLY A CA 1
ATOM 3622 C C . GLY A 1 467 ? 19.340 -8.275 17.202 1.00 97.44 467 GLY A C 1
ATOM 3623 O O . GLY A 1 467 ? 19.656 -7.343 17.933 1.00 97.44 467 GLY A O 1
ATOM 3624 N N . GLN A 1 468 ? 18.058 -8.548 16.909 1.00 97.75 468 GLN A N 1
ATOM 3625 C CA . GLN A 1 468 ? 16.954 -7.669 17.295 1.00 97.75 468 GLN A CA 1
ATOM 3626 C C . GLN A 1 468 ? 16.959 -7.387 18.801 1.00 97.75 468 GLN A C 1
ATOM 3628 O O . GLN A 1 468 ? 16.925 -8.324 19.604 1.00 97.75 468 GLN A O 1
ATOM 3633 N N . VAL A 1 469 ? 16.919 -6.102 19.159 1.00 97.75 469 VAL A N 1
ATOM 3634 C CA . VAL A 1 469 ? 16.713 -5.596 20.518 1.00 97.75 469 VAL A CA 1
ATOM 3635 C C . VAL A 1 469 ? 15.737 -4.424 20.467 1.00 97.75 469 VAL A C 1
ATOM 3637 O O . VAL A 1 469 ? 16.119 -3.276 20.224 1.00 97.75 469 VAL A O 1
ATOM 3640 N N . ASP A 1 470 ? 14.470 -4.713 20.763 1.00 96.69 470 ASP A N 1
ATOM 3641 C CA . ASP A 1 470 ? 13.463 -3.673 20.968 1.00 96.69 470 ASP A CA 1
ATOM 3642 C C . ASP A 1 470 ? 13.247 -3.448 22.463 1.00 96.69 470 ASP A C 1
ATOM 3644 O O . ASP A 1 470 ? 13.066 -4.402 23.224 1.00 96.69 470 ASP A O 1
ATOM 3648 N N . ALA A 1 471 ? 13.176 -2.190 22.881 1.00 96.69 471 ALA A N 1
ATOM 3649 C CA . ALA A 1 471 ? 12.834 -1.801 24.242 1.00 96.69 471 ALA A CA 1
ATOM 3650 C C . ALA A 1 471 ? 11.754 -0.718 24.215 1.00 96.69 471 ALA A C 1
ATOM 3652 O O . ALA A 1 471 ? 11.974 0.369 23.688 1.00 96.69 471 ALA A O 1
ATOM 3653 N N . LYS A 1 472 ? 10.589 -0.993 24.807 1.00 95.88 472 LYS A N 1
ATOM 3654 C CA . LYS A 1 472 ? 9.513 -0.015 25.008 1.00 95.88 472 LYS A CA 1
ATOM 3655 C C . LYS A 1 472 ? 9.293 0.198 26.496 1.00 95.88 472 LYS A C 1
ATOM 3657 O O . LYS A 1 472 ? 9.264 -0.755 27.269 1.00 95.88 472 LYS A O 1
ATOM 3662 N N . MET A 1 473 ? 9.064 1.438 26.890 1.00 95.50 473 MET A N 1
ATOM 3663 C CA . MET A 1 473 ? 8.580 1.792 28.216 1.00 95.50 473 MET A CA 1
ATOM 3664 C C . MET A 1 473 ? 7.437 2.782 28.073 1.00 95.50 473 MET A C 1
ATOM 3666 O O . MET A 1 473 ? 7.534 3.727 27.298 1.00 95.50 473 MET A O 1
ATOM 3670 N N . ALA A 1 474 ? 6.367 2.585 28.829 1.00 95.19 474 ALA A N 1
ATOM 3671 C CA . ALA A 1 474 ? 5.268 3.528 28.926 1.00 95.19 474 ALA A CA 1
ATOM 3672 C C . ALA A 1 474 ? 4.835 3.667 30.383 1.00 95.19 474 ALA A C 1
ATOM 3674 O O . ALA A 1 474 ? 4.752 2.677 31.102 1.00 95.19 474 ALA A O 1
ATOM 3675 N N . ALA A 1 475 ? 4.529 4.878 30.821 1.00 95.12 475 ALA A N 1
ATOM 3676 C CA . ALA A 1 475 ? 3.965 5.151 32.133 1.00 95.12 475 ALA A CA 1
ATOM 3677 C C . ALA A 1 475 ? 2.840 6.171 31.994 1.00 95.12 475 ALA A C 1
ATOM 3679 O O . ALA A 1 475 ? 2.951 7.111 31.211 1.00 95.12 475 ALA A O 1
ATOM 3680 N N . ALA A 1 476 ? 1.763 5.991 32.746 1.00 95.69 476 ALA A N 1
ATOM 3681 C CA . ALA A 1 476 ? 0.642 6.916 32.794 1.00 95.69 476 ALA A CA 1
ATOM 3682 C C . ALA A 1 476 ? 0.108 7.030 34.223 1.00 95.69 476 ALA A C 1
ATOM 3684 O O . ALA A 1 476 ? 0.201 6.074 34.987 1.00 95.69 476 ALA A O 1
ATOM 3685 N N . GLY A 1 477 ? -0.449 8.181 34.586 1.00 95.50 477 GLY A N 1
ATOM 3686 C CA . GLY A 1 477 ? -1.089 8.385 35.884 1.00 95.50 477 GLY A CA 1
ATOM 3687 C C . GLY A 1 477 ? -1.458 9.843 36.150 1.00 95.50 477 GLY A C 1
ATOM 3688 O O . GLY A 1 477 ? -1.206 10.732 35.332 1.00 95.50 477 GLY A O 1
ATOM 3689 N N . SER A 1 478 ? -2.020 10.113 37.329 1.00 96.12 478 SER A N 1
ATOM 3690 C CA . SER A 1 478 ? -2.357 11.475 37.751 1.00 96.12 478 SER A CA 1
ATOM 3691 C C . SER A 1 478 ? -1.144 12.256 38.285 1.00 96.12 478 SER A C 1
ATOM 3693 O O . SER A 1 478 ? -0.512 11.827 39.250 1.00 96.12 478 SER A O 1
ATOM 3695 N N . LEU A 1 479 ? -0.873 13.445 37.739 1.00 95.12 479 LEU A N 1
ATOM 3696 C CA . LEU A 1 479 ? -0.008 14.468 38.350 1.00 95.12 479 LEU A CA 1
ATOM 3697 C C . LEU A 1 479 ? -0.758 15.251 39.437 1.00 95.12 479 LEU A C 1
ATOM 3699 O O . LEU A 1 479 ? -0.210 15.569 40.490 1.00 95.12 479 LEU A O 1
ATOM 3703 N N . VAL A 1 480 ? -2.033 15.545 39.176 1.00 95.25 480 VAL A N 1
ATOM 3704 C CA . VAL A 1 480 ? -2.998 16.060 40.149 1.00 95.25 480 VAL A CA 1
ATOM 3705 C C . VAL A 1 480 ? -4.235 15.188 40.036 1.00 95.25 480 VAL A C 1
ATOM 3707 O O . VAL A 1 480 ? -4.892 15.185 38.996 1.00 95.25 480 VAL A O 1
ATOM 3710 N N . LYS A 1 481 ? -4.542 14.449 41.102 1.00 92.44 481 LYS A N 1
ATOM 3711 C CA . LYS A 1 481 ? -5.641 13.479 41.135 1.00 92.44 481 LYS A CA 1
ATOM 3712 C C . LYS A 1 481 ? -6.948 14.069 40.588 1.00 92.44 481 LYS A C 1
ATOM 3714 O O . LYS A 1 481 ? -7.358 15.147 41.026 1.00 92.44 481 LYS A O 1
ATOM 3719 N N . ASN A 1 482 ? -7.576 13.357 39.653 1.00 90.38 482 ASN A N 1
ATOM 3720 C CA . ASN A 1 482 ? -8.826 13.693 38.970 1.00 90.38 482 ASN A CA 1
ATOM 3721 C C . ASN A 1 482 ? -8.818 15.051 38.238 1.00 90.38 482 ASN A C 1
ATOM 3723 O O . ASN A 1 482 ? -9.875 15.631 38.001 1.00 90.38 482 ASN A O 1
ATOM 3727 N N . LYS A 1 483 ? -7.643 15.623 37.948 1.00 95.50 483 LYS A N 1
ATOM 3728 C CA . LYS A 1 483 ? -7.527 16.942 37.302 1.00 95.50 483 LYS A CA 1
ATOM 3729 C C . LYS A 1 483 ? -6.476 16.975 36.216 1.00 95.50 483 LYS A C 1
ATOM 3731 O O . LYS A 1 483 ? -6.754 17.449 35.128 1.00 95.50 483 LYS A O 1
ATOM 3736 N N . LEU A 1 484 ? -5.261 16.536 36.510 1.00 97.38 484 LEU A N 1
ATOM 3737 C CA . LEU A 1 484 ? -4.146 16.607 35.577 1.00 97.38 484 LEU A CA 1
ATOM 3738 C C . LEU A 1 484 ? -3.503 15.235 35.481 1.00 97.38 484 LEU A C 1
ATOM 3740 O O . LEU A 1 484 ? -2.885 14.779 36.440 1.00 97.38 484 LEU A O 1
ATOM 3744 N N . LEU A 1 485 ? -3.663 14.592 34.334 1.00 97.88 485 LEU A N 1
ATOM 3745 C CA . LEU A 1 485 ? -3.157 13.260 34.037 1.00 97.88 485 LEU A CA 1
ATOM 3746 C C . LEU A 1 485 ? -2.038 13.373 33.009 1.00 97.88 485 LEU A C 1
ATOM 3748 O O . LEU A 1 485 ? -2.086 14.237 32.137 1.00 97.88 485 LEU A O 1
ATOM 3752 N N . ALA A 1 486 ? -1.038 12.509 33.094 1.00 97.25 486 ALA A N 1
ATOM 3753 C CA . ALA A 1 486 ? 0.057 12.487 32.140 1.00 97.25 486 ALA A CA 1
ATOM 3754 C C . ALA A 1 486 ? 0.388 11.059 31.721 1.00 97.25 486 ALA A C 1
ATOM 3756 O O . ALA A 1 486 ? 0.240 10.125 32.509 1.00 97.25 486 ALA A O 1
ATOM 3757 N N . SER A 1 487 ? 0.865 10.904 30.492 1.00 96.12 487 SER A N 1
ATOM 3758 C CA . SER A 1 487 ? 1.533 9.695 30.034 1.00 96.12 487 SER A CA 1
ATOM 3759 C C . SER A 1 487 ? 2.819 10.034 29.299 1.00 96.12 487 SER A C 1
ATOM 3761 O O . SER A 1 487 ? 2.944 11.093 28.686 1.00 96.12 487 SER A O 1
ATOM 3763 N N . ILE A 1 488 ? 3.776 9.121 29.374 1.00 96.44 488 ILE A N 1
ATOM 3764 C CA . ILE A 1 488 ? 5.006 9.132 28.597 1.00 96.44 488 ILE A CA 1
ATOM 3765 C C . ILE A 1 488 ? 5.242 7.726 28.061 1.00 96.44 488 ILE A C 1
ATOM 3767 O O . ILE A 1 488 ? 5.074 6.749 28.787 1.00 96.44 488 ILE A O 1
ATOM 3771 N N . ALA A 1 489 ? 5.638 7.625 26.802 1.00 96.44 489 ALA A N 1
ATOM 3772 C CA . ALA A 1 489 ? 6.041 6.393 26.157 1.00 96.44 489 ALA A CA 1
ATOM 3773 C C . ALA A 1 489 ? 7.325 6.632 25.364 1.00 96.44 489 ALA A C 1
ATOM 3775 O O . ALA A 1 489 ? 7.450 7.633 24.664 1.00 96.44 489 ALA A O 1
ATOM 3776 N N . VAL A 1 490 ? 8.284 5.721 25.474 1.00 97.00 490 VAL A N 1
ATOM 3777 C CA . VAL A 1 490 ? 9.549 5.740 24.736 1.00 97.00 490 VAL A CA 1
ATOM 3778 C C . VAL A 1 490 ? 9.797 4.340 24.194 1.00 97.00 490 VAL A C 1
ATOM 3780 O O . VAL A 1 490 ? 9.608 3.357 24.908 1.00 97.00 490 VAL A O 1
ATOM 3783 N N . GLY A 1 491 ? 10.198 4.242 22.934 1.00 96.25 491 GLY A N 1
ATOM 3784 C CA . GLY A 1 491 ? 10.531 2.996 22.262 1.00 96.25 491 GLY A CA 1
ATOM 3785 C C . GLY A 1 491 ? 11.838 3.131 21.497 1.00 96.25 491 GLY A C 1
ATOM 3786 O O . GLY A 1 491 ? 12.024 4.110 20.783 1.00 96.25 491 GLY A O 1
ATOM 3787 N N . SER A 1 492 ? 12.722 2.152 21.641 1.00 96.75 492 SER A N 1
ATOM 3788 C CA . SER A 1 492 ? 13.872 1.941 20.767 1.00 96.75 492 SER A CA 1
ATOM 3789 C C . SER A 1 492 ? 13.677 0.615 20.039 1.00 96.75 492 SER A C 1
ATOM 3791 O O . SER A 1 492 ? 13.343 -0.385 20.679 1.00 96.75 492 SER A O 1
ATOM 3793 N N . PHE A 1 493 ? 13.829 0.627 18.719 1.00 95.31 493 PHE A N 1
ATOM 3794 C CA . PHE A 1 493 ? 13.614 -0.512 17.835 1.00 95.31 493 PHE A CA 1
ATOM 3795 C C . PHE A 1 493 ? 14.871 -0.744 17.029 1.00 95.31 493 PHE A C 1
ATOM 3797 O O . PHE A 1 493 ? 15.216 0.106 16.209 1.00 95.31 493 PHE A O 1
ATOM 3804 N N . ASN A 1 494 ? 15.538 -1.871 17.268 1.00 96.06 494 ASN A N 1
ATOM 3805 C CA . ASN A 1 494 ? 16.812 -2.149 16.623 1.00 96.06 494 ASN A CA 1
ATOM 3806 C C . ASN A 1 494 ? 16.883 -3.585 16.138 1.00 96.06 494 ASN A C 1
ATOM 3808 O O . ASN A 1 494 ? 16.483 -4.500 16.859 1.00 96.06 494 ASN A O 1
ATOM 3812 N N . HIS A 1 495 ? 17.434 -3.777 14.948 1.00 96.06 495 HIS A N 1
ATOM 3813 C CA . HIS A 1 495 ? 17.947 -5.058 14.477 1.00 96.06 495 HIS A CA 1
ATOM 3814 C C . HIS A 1 495 ? 19.017 -4.812 13.415 1.00 96.06 495 HIS A C 1
ATOM 3816 O O . HIS A 1 495 ? 18.958 -3.812 12.703 1.00 96.06 495 HIS A O 1
ATOM 3822 N N . ASP A 1 496 ? 19.949 -5.747 13.299 1.00 96.38 496 ASP A N 1
ATOM 3823 C CA . ASP A 1 496 ? 20.982 -5.773 12.269 1.00 96.38 496 ASP A CA 1
ATOM 3824 C C . ASP A 1 496 ? 20.351 -5.956 10.877 1.00 96.38 496 ASP A C 1
ATOM 3826 O O . ASP A 1 496 ? 19.174 -6.325 10.735 1.00 96.38 496 ASP A O 1
ATOM 3830 N N . GLY A 1 497 ? 21.135 -5.712 9.832 1.00 94.31 497 GLY A N 1
ATOM 3831 C CA . GLY A 1 497 ? 20.696 -5.844 8.444 1.00 94.31 497 GLY A CA 1
ATOM 3832 C C . GLY A 1 497 ? 20.199 -7.244 8.082 1.00 94.31 497 GLY A C 1
ATOM 3833 O O . GLY A 1 497 ? 20.678 -8.260 8.587 1.00 94.31 497 GLY A O 1
ATOM 3834 N N . PHE A 1 498 ? 19.243 -7.323 7.151 1.00 94.94 498 PHE A N 1
ATOM 3835 C CA . PHE A 1 498 ? 18.880 -8.610 6.534 1.00 94.94 498 PHE A CA 1
ATOM 3836 C C . PHE A 1 498 ? 19.918 -9.096 5.519 1.00 94.94 498 PHE A C 1
ATOM 3838 O O . PHE A 1 498 ? 19.908 -10.277 5.174 1.00 94.94 498 PHE A O 1
ATOM 3845 N N . GLY A 1 499 ? 20.780 -8.192 5.063 1.00 94.44 499 GLY A N 1
ATOM 3846 C CA . GLY A 1 499 ? 21.962 -8.468 4.262 1.00 94.44 499 GLY A CA 1
ATOM 3847 C C . GLY A 1 499 ? 23.000 -7.376 4.483 1.00 94.44 499 GLY A C 1
ATOM 3848 O O . GLY A 1 499 ? 22.816 -6.481 5.313 1.00 94.44 499 GLY A O 1
ATOM 3849 N N . GLU A 1 500 ? 24.064 -7.420 3.697 1.00 94.25 500 GLU A N 1
ATOM 3850 C CA . GLU A 1 500 ? 25.192 -6.498 3.795 1.00 94.25 500 GLU A CA 1
ATOM 3851 C C . GLU A 1 500 ? 25.473 -5.818 2.448 1.00 94.25 500 GLU A C 1
ATOM 3853 O O . GLU A 1 500 ? 25.169 -6.319 1.362 1.00 94.25 500 GLU A O 1
ATOM 3858 N N . ASN A 1 501 ? 26.085 -4.642 2.500 1.00 93.06 501 ASN A N 1
ATOM 3859 C CA . ASN A 1 501 ? 26.738 -4.051 1.349 1.00 93.06 501 ASN A CA 1
ATOM 3860 C C . ASN A 1 501 ? 28.147 -4.643 1.224 1.00 93.06 501 ASN A C 1
ATOM 3862 O O . ASN A 1 501 ? 29.071 -4.266 1.941 1.00 93.06 501 ASN A O 1
ATOM 3866 N N . LEU A 1 502 ? 28.325 -5.547 0.266 1.00 91.75 502 LEU A N 1
ATOM 3867 C CA . LEU A 1 502 ? 29.569 -6.277 0.024 1.00 91.75 502 LEU A CA 1
ATOM 3868 C C . LEU A 1 502 ? 30.747 -5.369 -0.377 1.00 91.75 502 LEU A C 1
ATOM 3870 O O . LEU A 1 502 ? 31.898 -5.804 -0.315 1.00 91.75 502 LEU A O 1
ATOM 3874 N N . TYR A 1 503 ? 30.484 -4.116 -0.765 1.00 89.38 503 TYR A N 1
ATOM 3875 C CA . TYR A 1 503 ? 31.518 -3.150 -1.129 1.00 89.38 503 TYR A CA 1
ATOM 3876 C C . TYR A 1 503 ? 32.254 -2.579 0.093 1.00 89.38 503 TYR A C 1
ATOM 3878 O O . TYR A 1 503 ? 33.466 -2.366 0.044 1.00 89.38 503 TYR A O 1
ATOM 3886 N N . ASN A 1 504 ? 31.541 -2.324 1.195 1.00 90.50 504 ASN A N 1
ATOM 3887 C CA . ASN A 1 504 ? 32.079 -1.629 2.374 1.00 90.50 504 ASN A CA 1
ATOM 3888 C C . ASN A 1 504 ? 31.813 -2.348 3.716 1.00 90.50 504 ASN A C 1
ATOM 3890 O O . ASN A 1 504 ? 32.366 -1.932 4.734 1.00 90.50 504 ASN A O 1
ATOM 3894 N N . GLY A 1 505 ? 31.007 -3.412 3.717 1.00 91.50 505 GLY A N 1
ATOM 3895 C CA . GLY A 1 505 ? 30.630 -4.210 4.883 1.00 91.50 505 GLY A CA 1
ATOM 3896 C C . GLY A 1 505 ? 29.545 -3.599 5.776 1.00 91.50 505 GLY A C 1
ATOM 3897 O O . GLY A 1 505 ? 29.403 -4.046 6.908 1.00 91.50 505 GLY A O 1
ATOM 3898 N N . SER A 1 506 ? 28.823 -2.560 5.340 1.00 92.25 506 SER A N 1
ATOM 3899 C CA . SER A 1 506 ? 27.716 -1.997 6.127 1.00 92.25 506 SER A CA 1
ATOM 3900 C C . SER A 1 506 ? 26.435 -2.808 5.961 1.00 92.25 506 SER A C 1
ATOM 3902 O O . SER A 1 506 ? 26.088 -3.174 4.840 1.00 92.25 506 SER A O 1
ATOM 3904 N N . ASP A 1 507 ? 25.677 -2.984 7.037 1.00 93.69 507 ASP A N 1
ATOM 3905 C CA . ASP A 1 507 ? 24.345 -3.588 6.997 1.00 93.69 507 ASP A CA 1
ATOM 3906 C C . ASP A 1 507 ? 23.392 -2.841 6.055 1.00 93.69 507 ASP A C 1
ATOM 3908 O O . ASP A 1 507 ? 23.411 -1.609 5.975 1.00 93.69 507 ASP A O 1
ATOM 3912 N N . VAL A 1 508 ? 22.510 -3.586 5.391 1.00 92.94 508 VAL A N 1
ATOM 3913 C CA . VAL A 1 508 ? 21.378 -3.043 4.633 1.00 92.94 508 VAL A CA 1
ATOM 3914 C C . VAL A 1 508 ? 20.069 -3.622 5.151 1.00 92.94 508 VAL A C 1
ATOM 3916 O O . VAL A 1 508 ? 19.995 -4.780 5.571 1.00 92.94 508 VAL A O 1
ATOM 3919 N N . SER A 1 509 ? 18.999 -2.825 5.090 1.00 93.06 509 SER A N 1
ATOM 3920 C CA . SER A 1 509 ? 17.715 -3.190 5.705 1.00 93.06 509 SER A CA 1
ATOM 3921 C C . SER A 1 509 ? 17.817 -3.514 7.202 1.00 93.06 509 SER A C 1
ATOM 3923 O O . SER A 1 509 ? 17.091 -4.381 7.687 1.00 93.06 509 SER A O 1
ATOM 3925 N N . ASP A 1 510 ? 18.709 -2.840 7.921 1.00 94.19 510 ASP A N 1
ATOM 3926 C CA . ASP A 1 510 ? 18.710 -2.799 9.382 1.00 94.19 510 ASP A CA 1
ATOM 3927 C C . ASP A 1 510 ? 17.570 -1.899 9.885 1.00 94.19 510 ASP A C 1
ATOM 3929 O O . ASP A 1 510 ? 16.763 -1.355 9.114 1.00 94.19 510 ASP A O 1
ATOM 3933 N N . LYS A 1 511 ? 17.489 -1.771 11.206 1.00 93.44 511 LYS A N 1
ATOM 3934 C CA . LYS A 1 511 ? 16.555 -0.873 11.869 1.00 93.44 511 LYS A CA 1
ATOM 3935 C C . LYS A 1 511 ? 17.244 -0.171 13.025 1.00 93.44 511 LYS A C 1
ATOM 3937 O O . LYS A 1 511 ? 17.813 -0.843 13.877 1.00 93.44 511 LYS A O 1
ATOM 3942 N N . ASP A 1 512 ? 17.126 1.151 13.071 1.00 94.81 512 ASP A N 1
ATOM 3943 C CA . ASP A 1 512 ? 17.569 2.007 14.179 1.00 94.81 512 ASP A CA 1
ATOM 3944 C C . ASP A 1 512 ? 16.551 3.139 14.357 1.00 94.81 512 ASP A C 1
ATOM 3946 O O . ASP A 1 512 ? 16.639 4.193 13.721 1.00 94.81 512 ASP A O 1
ATOM 3950 N N . ILE A 1 513 ? 15.528 2.888 15.180 1.00 94.81 513 ILE A N 1
ATOM 3951 C CA . ILE A 1 513 ? 14.439 3.841 15.418 1.00 94.81 513 ILE A CA 1
ATOM 3952 C C . ILE A 1 513 ? 14.319 4.154 16.904 1.00 94.81 513 ILE A C 1
ATOM 3954 O O . ILE A 1 513 ? 14.184 3.264 17.745 1.00 94.81 513 ILE A O 1
ATOM 3958 N N . LEU A 1 514 ? 14.267 5.446 17.223 1.00 96.06 514 LEU A N 1
ATOM 3959 C CA . LEU A 1 514 ? 13.925 5.970 18.538 1.00 96.06 514 LEU A CA 1
ATOM 3960 C C . LEU A 1 514 ? 12.650 6.807 18.436 1.00 96.06 514 LEU A C 1
ATOM 3962 O O . LEU A 1 514 ? 12.621 7.839 17.770 1.00 96.06 514 LEU A O 1
ATOM 3966 N N . ALA A 1 515 ? 11.611 6.394 19.150 1.00 95.25 515 ALA A N 1
ATOM 3967 C CA . ALA A 1 515 ? 10.340 7.098 19.222 1.00 95.25 515 ALA A CA 1
ATOM 3968 C C . ALA A 1 515 ? 10.020 7.482 20.668 1.00 95.25 515 ALA A C 1
ATOM 3970 O O . ALA A 1 515 ? 10.220 6.701 21.599 1.00 95.25 515 ALA A O 1
ATOM 3971 N N . ALA A 1 516 ? 9.493 8.683 20.866 1.00 96.19 516 ALA A N 1
ATOM 3972 C CA . ALA A 1 516 ? 9.020 9.160 22.153 1.00 96.19 516 ALA A CA 1
ATOM 3973 C C . ALA A 1 516 ? 7.701 9.908 21.988 1.00 96.19 516 ALA A C 1
ATOM 3975 O O . ALA A 1 516 ? 7.487 10.629 21.014 1.00 96.19 516 ALA A O 1
ATOM 3976 N N . ARG A 1 517 ? 6.822 9.759 22.972 1.00 95.62 517 ARG A N 1
ATOM 3977 C CA . ARG A 1 517 ? 5.524 10.416 23.023 1.00 95.62 517 ARG A CA 1
ATOM 3978 C C . ARG A 1 517 ? 5.182 10.784 24.455 1.00 95.62 517 ARG A C 1
ATOM 3980 O O . ARG A 1 517 ? 5.366 9.981 25.362 1.00 95.62 517 ARG A O 1
ATOM 3987 N N . THR A 1 518 ? 4.624 11.970 24.645 1.00 96.31 518 THR A N 1
ATOM 3988 C CA . THR A 1 518 ? 4.112 12.435 25.934 1.00 96.31 518 THR A CA 1
ATOM 3989 C C . THR A 1 518 ? 2.728 13.030 25.733 1.00 96.31 518 THR A C 1
ATOM 3991 O O . THR A 1 518 ? 2.504 13.764 24.774 1.00 96.31 518 THR A O 1
ATOM 3994 N N . SER A 1 519 ? 1.803 12.745 26.645 1.00 96.75 519 SER A N 1
ATOM 3995 C CA . SER A 1 519 ? 0.471 13.344 26.663 1.00 96.75 519 SER A CA 1
ATOM 3996 C C . SER A 1 519 ? 0.178 13.937 28.033 1.00 96.75 519 SER A C 1
ATOM 3998 O O . SER A 1 519 ? 0.462 13.322 29.055 1.00 96.75 519 SER A O 1
ATOM 4000 N N . LEU A 1 520 ? -0.444 15.110 28.059 1.00 97.75 520 LEU A N 1
ATOM 4001 C CA . LEU A 1 520 ? -0.969 15.767 29.248 1.00 97.75 520 LEU A CA 1
ATOM 4002 C C . LEU A 1 520 ? -2.467 15.990 29.049 1.00 97.75 520 LEU A C 1
ATOM 4004 O O . LEU A 1 520 ? -2.867 16.671 28.111 1.00 97.75 520 LEU A O 1
ATOM 4008 N N . LEU A 1 521 ? -3.289 15.425 29.924 1.00 97.81 521 LEU A N 1
ATOM 4009 C CA . LEU A 1 521 ? -4.739 15.565 29.911 1.00 97.81 521 LEU A CA 1
ATOM 4010 C C . LEU A 1 521 ? -5.180 16.369 31.133 1.00 97.81 521 LEU A C 1
ATOM 4012 O O . LEU A 1 521 ? -5.049 15.925 32.271 1.00 97.81 521 LEU A O 1
ATOM 4016 N N . TRP A 1 522 ? -5.708 17.562 30.890 1.00 98.06 522 TRP A N 1
ATOM 4017 C CA . TRP A 1 522 ? -6.302 18.418 31.901 1.00 98.06 522 TRP A CA 1
ATOM 4018 C C . TRP A 1 522 ? -7.826 18.294 31.866 1.00 98.06 522 TRP A C 1
ATOM 4020 O O . TRP A 1 522 ? -8.476 18.733 30.921 1.00 98.06 522 TRP A O 1
ATOM 4030 N N . LEU A 1 523 ? -8.390 17.706 32.915 1.00 97.31 523 LEU A N 1
ATOM 4031 C CA . LEU A 1 523 ? -9.817 17.684 33.215 1.00 97.31 523 LEU A CA 1
ATOM 4032 C C . LEU A 1 523 ? -10.153 18.992 33.944 1.00 97.31 523 LEU A C 1
ATOM 4034 O O . LEU A 1 523 ? -10.007 19.104 35.165 1.00 97.31 523 LEU A O 1
ATOM 4038 N N . ALA A 1 524 ? -10.513 20.029 33.185 1.00 96.12 524 ALA A N 1
ATOM 4039 C CA . ALA A 1 524 ? -10.800 21.349 33.743 1.00 96.12 524 ALA A CA 1
ATOM 4040 C C . ALA A 1 524 ? -12.055 21.319 34.633 1.00 96.12 524 ALA A C 1
ATOM 4042 O O . ALA A 1 524 ? -12.097 21.979 35.674 1.00 96.12 524 ALA A O 1
ATOM 4043 N N . ASN A 1 525 ? -13.055 20.538 34.222 1.00 94.62 525 ASN A N 1
ATOM 4044 C CA . ASN A 1 525 ? -14.245 20.141 34.977 1.00 94.62 525 ASN A CA 1
ATOM 4045 C C . ASN A 1 525 ? -14.861 18.885 34.322 1.00 94.62 525 ASN A C 1
ATOM 4047 O O . ASN A 1 525 ? -14.298 18.368 33.359 1.00 94.62 525 ASN A O 1
ATOM 4051 N N . ASP A 1 526 ? -16.011 18.424 34.820 1.00 93.50 526 ASP A N 1
ATOM 4052 C CA . ASP A 1 526 ? -16.679 17.192 34.362 1.00 93.50 526 ASP A CA 1
ATOM 4053 C C . ASP A 1 526 ? -17.056 17.197 32.870 1.00 93.50 526 ASP A C 1
ATOM 4055 O O . ASP A 1 526 ? -17.220 16.137 32.275 1.00 93.50 526 ASP A O 1
ATOM 4059 N N . ASN A 1 527 ? -17.147 18.379 32.258 1.00 96.25 527 ASN A N 1
ATOM 4060 C CA . ASN A 1 527 ? -17.627 18.566 30.895 1.00 96.25 527 ASN A CA 1
ATOM 4061 C C . ASN A 1 527 ? -16.554 19.125 29.951 1.00 96.25 527 ASN A C 1
ATOM 4063 O O . ASN A 1 527 ? -16.820 19.300 28.769 1.00 96.25 527 ASN A O 1
ATOM 4067 N N . LEU A 1 528 ? -15.372 19.499 30.447 1.00 97.69 528 LEU A N 1
ATOM 4068 C CA . LEU A 1 528 ? -14.337 20.157 29.651 1.00 97.69 528 LEU A CA 1
ATOM 4069 C C . LEU A 1 528 ? -12.982 19.513 29.914 1.00 97.69 528 LEU A C 1
ATOM 4071 O O . LEU A 1 528 ? -12.438 19.615 31.019 1.00 97.69 528 LEU A O 1
ATOM 4075 N N . SER A 1 529 ? -12.404 18.932 28.865 1.00 97.69 529 SER A N 1
ATOM 4076 C CA . SER A 1 529 ? -11.067 18.353 28.902 1.00 97.69 529 SER A CA 1
ATOM 4077 C C . SER A 1 529 ? -10.167 18.899 27.797 1.00 97.69 529 SER A C 1
ATOM 4079 O O . SER A 1 529 ? -10.615 19.233 26.700 1.00 97.69 529 SER A O 1
ATOM 4081 N N . LEU A 1 530 ? -8.882 19.039 28.114 1.00 98.19 530 LEU A N 1
ATOM 4082 C CA . LEU A 1 530 ? -7.852 19.509 27.199 1.00 98.19 530 LEU A CA 1
ATOM 4083 C C . LEU A 1 530 ? -6.707 18.497 27.187 1.00 98.19 530 LEU A C 1
ATOM 4085 O O . LEU A 1 530 ? -6.109 18.236 28.228 1.00 98.19 530 LEU A O 1
ATOM 4089 N N . ALA A 1 531 ? -6.380 17.947 26.024 1.00 97.44 531 ALA A N 1
ATOM 4090 C CA . ALA A 1 531 ? -5.275 17.019 25.831 1.00 97.44 531 ALA A CA 1
ATOM 4091 C C . ALA A 1 531 ? -4.179 17.667 24.978 1.00 97.44 531 ALA A C 1
ATOM 4093 O O . ALA A 1 531 ? -4.414 17.991 23.816 1.00 97.44 531 ALA A O 1
ATOM 4094 N N . LEU A 1 532 ? -2.985 17.837 25.542 1.00 98.06 532 LEU A N 1
ATOM 4095 C CA . LEU A 1 532 ? -1.775 18.206 24.813 1.00 98.06 532 LEU A CA 1
ATOM 4096 C C . LEU A 1 532 ? -0.940 16.946 24.584 1.00 98.06 532 LEU A C 1
ATOM 4098 O O . LEU A 1 532 ? -0.499 16.334 25.553 1.00 98.06 532 LEU A O 1
ATOM 4102 N N . ALA A 1 533 ? -0.689 16.586 23.331 1.00 97.12 533 ALA A N 1
ATOM 4103 C CA . ALA A 1 533 ? 0.207 15.494 22.965 1.00 97.12 533 ALA A CA 1
ATOM 4104 C C . ALA A 1 533 ? 1.414 16.027 22.191 1.00 97.12 533 ALA A C 1
ATOM 4106 O O . ALA A 1 533 ? 1.271 16.921 21.357 1.00 97.12 533 ALA A O 1
ATOM 4107 N N . LEU A 1 534 ? 2.587 15.477 22.493 1.00 97.19 534 LEU A N 1
ATOM 4108 C CA . LEU A 1 534 ? 3.859 15.751 21.837 1.00 97.19 534 LEU A CA 1
ATOM 4109 C C . LEU A 1 534 ? 4.483 14.419 21.430 1.00 97.19 534 LEU A C 1
ATOM 4111 O O . LEU A 1 534 ? 4.504 13.485 22.235 1.00 97.19 534 LEU A O 1
ATOM 4115 N N . ASP A 1 535 ? 5.022 14.335 20.223 1.00 95.44 535 ASP A N 1
ATOM 4116 C CA . ASP A 1 535 ? 5.703 13.139 19.738 1.00 95.44 535 ASP A CA 1
ATOM 4117 C C . ASP A 1 535 ? 6.941 13.485 18.910 1.00 95.44 535 ASP A C 1
ATOM 4119 O O . ASP A 1 535 ? 7.026 14.554 18.301 1.00 95.44 535 ASP A O 1
ATOM 4123 N N . LYS A 1 536 ? 7.918 12.579 18.930 1.00 95.50 536 LYS A N 1
ATOM 4124 C CA . LYS A 1 536 ? 9.124 12.647 18.111 1.00 95.50 536 LYS A CA 1
ATOM 4125 C C . LYS A 1 536 ? 9.583 11.245 17.747 1.00 95.50 536 LYS A C 1
ATOM 4127 O O . LYS A 1 536 ? 9.687 10.391 18.625 1.00 95.50 536 LYS A O 1
ATOM 4132 N N . THR A 1 537 ? 9.908 11.041 16.480 1.00 94.56 537 THR A N 1
ATOM 4133 C CA . THR A 1 537 ? 10.508 9.812 15.965 1.00 94.56 537 THR A CA 1
ATOM 4134 C C . THR A 1 537 ? 11.752 10.167 15.175 1.00 94.56 537 THR A C 1
ATOM 4136 O O . THR A 1 537 ? 11.703 11.045 14.317 1.00 94.56 537 THR A O 1
ATOM 4139 N N . ARG A 1 538 ? 12.849 9.481 15.476 1.00 95.25 538 ARG A N 1
ATOM 4140 C CA . ARG A 1 538 ? 14.092 9.513 14.718 1.00 95.25 538 ARG A CA 1
ATOM 4141 C C . ARG A 1 538 ? 14.363 8.121 14.186 1.00 95.25 538 ARG A C 1
ATOM 4143 O O . ARG A 1 538 ? 14.399 7.178 14.969 1.00 95.25 538 ARG A O 1
ATOM 4150 N N . ASP A 1 539 ? 14.578 8.027 12.890 1.00 94.12 539 ASP A N 1
ATOM 4151 C CA . ASP A 1 539 ? 14.985 6.816 12.194 1.00 94.12 539 ASP A CA 1
ATOM 4152 C C . ASP A 1 539 ? 16.338 7.077 11.525 1.00 94.12 539 ASP A C 1
ATOM 4154 O O . ASP A 1 539 ? 16.469 8.030 10.758 1.00 94.12 539 ASP A O 1
ATOM 4158 N N . ASN A 1 540 ? 17.340 6.270 11.867 1.00 93.94 540 ASN A N 1
ATOM 4159 C CA . ASN A 1 540 ? 18.693 6.297 11.307 1.00 93.94 540 ASN A CA 1
ATOM 4160 C C . ASN A 1 540 ? 19.037 4.983 10.589 1.00 93.94 540 ASN A C 1
ATOM 4162 O O . ASN A 1 540 ? 20.221 4.669 10.435 1.00 93.94 540 ASN A O 1
ATOM 4166 N N . SER A 1 541 ? 18.025 4.204 10.202 1.00 92.62 541 SER A N 1
ATOM 4167 C CA . SER A 1 541 ? 18.219 2.925 9.523 1.00 92.62 541 SER A CA 1
ATOM 4168 C C . SER A 1 541 ? 18.983 3.121 8.210 1.00 92.62 541 SER A C 1
ATOM 4170 O O . SER A 1 541 ? 18.799 4.103 7.479 1.00 92.62 541 SER A O 1
ATOM 4172 N N . ASN A 1 542 ? 19.840 2.167 7.875 1.00 91.94 542 ASN A N 1
ATOM 4173 C CA . ASN A 1 542 ? 20.546 2.160 6.610 1.00 91.94 542 ASN A CA 1
ATOM 4174 C C . ASN A 1 542 ? 19.593 1.987 5.423 1.00 91.94 542 ASN A C 1
ATOM 4176 O O . ASN A 1 542 ? 18.389 1.713 5.539 1.00 91.94 542 ASN A O 1
ATOM 4180 N N . VAL A 1 543 ? 20.153 2.198 4.235 1.00 90.06 543 VAL A N 1
ATOM 4181 C CA . VAL A 1 543 ? 19.426 2.008 2.984 1.00 90.06 543 VAL A CA 1
ATOM 4182 C C . VAL A 1 543 ? 18.839 0.605 2.900 1.00 90.06 543 VAL A C 1
ATOM 4184 O O . VAL A 1 543 ? 19.356 -0.385 3.429 1.00 90.06 543 VAL A O 1
ATOM 4187 N N . ARG A 1 544 ? 17.709 0.516 2.210 1.00 90.62 544 ARG A N 1
ATOM 4188 C CA . ARG A 1 544 ? 17.018 -0.751 2.045 1.00 90.62 544 ARG A CA 1
ATOM 4189 C C . ARG A 1 544 ? 17.770 -1.637 1.048 1.00 90.62 544 ARG A C 1
ATOM 4191 O O . ARG A 1 544 ? 17.952 -1.240 -0.101 1.00 90.62 544 ARG A O 1
ATOM 4198 N N . GLY A 1 545 ? 18.121 -2.853 1.464 1.00 91.12 545 GLY A N 1
ATOM 4199 C CA . GLY A 1 545 ? 18.728 -3.869 0.609 1.00 91.12 545 GLY A CA 1
ATOM 4200 C C . GLY A 1 545 ? 17.812 -4.291 -0.542 1.00 91.12 545 GLY A C 1
ATOM 4201 O O . GLY A 1 545 ? 16.578 -4.308 -0.423 1.00 91.12 545 GLY A O 1
ATOM 4202 N N . ALA A 1 546 ? 18.419 -4.624 -1.676 1.00 92.19 546 ALA A N 1
ATOM 4203 C CA . ALA A 1 546 ? 17.723 -5.001 -2.898 1.00 92.19 546 ALA A CA 1
ATOM 4204 C C . ALA A 1 546 ? 18.579 -5.940 -3.741 1.00 92.19 546 ALA A C 1
ATOM 4206 O O . ALA A 1 546 ? 19.801 -5.949 -3.649 1.00 92.19 546 ALA A O 1
ATOM 4207 N N . ARG A 1 547 ? 17.925 -6.694 -4.626 1.00 91.56 547 ARG A N 1
ATOM 4208 C CA . ARG A 1 547 ? 18.601 -7.614 -5.538 1.00 91.56 547 ARG A CA 1
ATOM 4209 C C . ARG A 1 547 ? 18.526 -7.107 -6.965 1.00 91.56 547 ARG A C 1
ATOM 4211 O O . ARG A 1 547 ? 17.437 -6.818 -7.465 1.00 91.56 547 ARG A O 1
ATOM 4218 N N . ARG A 1 548 ? 19.659 -7.114 -7.662 1.00 89.94 548 ARG A N 1
ATOM 4219 C CA . ARG A 1 548 ? 19.672 -7.009 -9.124 1.00 89.94 548 ARG A CA 1
ATOM 4220 C C . ARG A 1 548 ? 18.942 -8.191 -9.742 1.00 89.94 548 ARG A C 1
ATOM 4222 O O . ARG A 1 548 ? 19.134 -9.334 -9.344 1.00 89.94 548 ARG A O 1
ATOM 4229 N N . MET A 1 549 ? 18.115 -7.915 -10.735 1.00 89.25 549 MET A N 1
ATOM 4230 C CA . MET A 1 549 ? 17.388 -8.948 -11.462 1.00 89.25 549 MET A CA 1
ATOM 4231 C C . MET A 1 549 ? 18.114 -9.344 -12.743 1.00 89.25 549 MET A C 1
ATOM 4233 O O . MET A 1 549 ? 17.899 -10.447 -13.217 1.00 89.25 549 MET A O 1
ATOM 4237 N N . LEU A 1 550 ? 18.990 -8.487 -13.274 1.00 84.75 550 LEU A N 1
ATOM 4238 C CA . LEU A 1 550 ? 19.817 -8.722 -14.459 1.00 84.75 550 LEU A CA 1
ATOM 4239 C C . LEU A 1 550 ? 21.302 -8.551 -14.115 1.00 84.75 550 LEU A C 1
ATOM 4241 O O . LEU A 1 550 ? 21.661 -7.885 -13.144 1.00 84.75 550 LEU A O 1
ATOM 4245 N N . VAL A 1 551 ? 22.167 -9.151 -14.931 1.00 79.62 551 VAL A N 1
ATOM 4246 C CA . VAL A 1 551 ? 23.604 -8.857 -14.903 1.00 79.62 551 VAL A CA 1
ATOM 4247 C C . VAL A 1 551 ? 23.799 -7.435 -15.427 1.00 79.62 551 VAL A C 1
ATOM 4249 O O . VAL A 1 551 ? 23.342 -7.124 -16.529 1.00 79.62 551 VAL A O 1
ATOM 4252 N N . ASN A 1 552 ? 24.466 -6.590 -14.640 1.00 68.19 552 ASN A N 1
ATOM 4253 C CA . ASN A 1 552 ? 24.862 -5.262 -15.092 1.00 68.19 552 ASN A CA 1
ATOM 4254 C C . ASN A 1 552 ? 26.105 -5.424 -15.971 1.00 68.19 552 ASN A C 1
ATOM 4256 O O . ASN A 1 552 ? 27.027 -6.141 -15.598 1.00 68.19 552 ASN A O 1
ATOM 4260 N N . GLY A 1 553 ? 26.075 -4.865 -17.179 1.00 65.00 553 GLY A N 1
ATOM 4261 C CA . GLY A 1 553 ? 27.209 -4.885 -18.103 1.00 65.00 553 GLY A CA 1
ATOM 4262 C C . GLY A 1 553 ? 28.025 -3.600 -18.055 1.00 65.00 553 GLY A C 1
ATOM 4263 O O . GLY A 1 553 ? 29.002 -3.490 -18.794 1.00 65.00 553 GLY A O 1
ATOM 4264 N N . PHE A 1 554 ? 27.622 -2.617 -17.242 1.00 70.38 554 PHE A N 1
ATOM 4265 C CA . PHE A 1 554 ? 28.283 -1.322 -17.226 1.00 70.38 554 PHE A CA 1
ATOM 4266 C C . PHE A 1 554 ? 29.740 -1.408 -16.775 1.00 70.38 554 PHE A C 1
ATOM 4268 O O . PHE A 1 554 ? 30.569 -0.640 -17.254 1.00 70.38 554 PHE A O 1
ATOM 4275 N N . GLU A 1 555 ? 30.075 -2.381 -15.933 1.00 69.06 555 GLU A N 1
ATOM 4276 C CA . GLU A 1 555 ? 31.421 -2.632 -15.424 1.00 69.06 555 GLU A CA 1
ATOM 4277 C C . GLU A 1 555 ? 32.408 -2.977 -16.543 1.00 69.06 555 GLU A C 1
ATOM 4279 O O . GLU A 1 555 ? 33.581 -2.636 -16.439 1.00 69.06 555 GLU A O 1
ATOM 4284 N N . LEU A 1 556 ? 31.941 -3.514 -17.678 1.00 62.84 556 LEU A N 1
ATOM 4285 C CA . LEU A 1 556 ? 32.782 -3.702 -18.869 1.00 62.84 556 LEU A CA 1
ATOM 4286 C C . LEU A 1 556 ? 33.318 -2.374 -19.427 1.00 62.84 556 LEU A C 1
ATOM 4288 O O . LEU A 1 556 ? 34.368 -2.357 -20.071 1.00 62.84 556 LEU A O 1
ATOM 4292 N N . TYR A 1 557 ? 32.615 -1.261 -19.197 1.00 64.31 557 TYR A N 1
ATOM 4293 C CA . TYR A 1 557 ? 33.070 0.071 -19.601 1.00 64.31 557 TYR A CA 1
ATOM 4294 C C . TYR A 1 557 ? 34.040 0.694 -18.582 1.00 64.31 557 TYR A C 1
ATOM 4296 O O . TYR A 1 557 ? 34.770 1.617 -18.944 1.00 64.31 557 TYR A O 1
ATOM 4304 N N . PHE A 1 558 ? 34.113 0.159 -17.356 1.00 62.56 558 PHE A N 1
ATOM 4305 C CA . PHE A 1 558 ? 35.085 0.530 -16.325 1.00 62.56 558 PHE A CA 1
ATOM 4306 C C . PHE A 1 558 ? 36.274 -0.443 -16.352 1.00 62.56 558 PHE A C 1
ATOM 4308 O O . PHE A 1 558 ? 36.192 -1.568 -15.875 1.00 62.56 558 PHE A O 1
ATOM 4315 N N . GLU A 1 559 ? 37.399 -0.024 -16.936 1.00 59.25 559 GLU A N 1
ATOM 4316 C CA . GLU A 1 559 ? 38.660 -0.799 -16.956 1.00 59.25 559 GLU A CA 1
ATOM 4317 C C . GLU A 1 559 ? 38.576 -2.209 -17.594 1.00 59.25 559 GLU A C 1
ATOM 4319 O O . GLU A 1 559 ? 39.511 -3.001 -17.473 1.00 59.25 559 GLU A O 1
ATOM 4324 N N . GLY A 1 560 ? 37.499 -2.525 -18.328 1.00 58.34 560 GLY A N 1
ATOM 4325 C CA . GLY A 1 560 ? 37.306 -3.836 -18.962 1.00 58.34 560 GLY A CA 1
ATOM 4326 C C . GLY A 1 560 ? 36.994 -4.960 -17.969 1.00 58.34 560 GLY A C 1
ATOM 4327 O O . GLY A 1 560 ? 37.309 -6.123 -18.238 1.00 58.34 560 GLY A O 1
ATOM 4328 N N . LEU A 1 561 ? 36.423 -4.621 -16.812 1.00 64.50 561 LEU A N 1
ATOM 4329 C CA . LEU A 1 561 ? 36.129 -5.568 -15.742 1.00 64.50 561 LEU A CA 1
ATOM 4330 C C . LEU A 1 561 ? 34.951 -6.489 -16.091 1.00 64.50 561 LEU A C 1
ATOM 4332 O O . LEU A 1 561 ? 34.065 -6.111 -16.860 1.00 64.50 561 LEU A O 1
ATOM 4336 N N . PRO A 1 562 ? 34.919 -7.720 -15.546 1.00 66.00 562 PRO A N 1
ATOM 4337 C CA . PRO A 1 562 ? 33.799 -8.621 -15.769 1.00 66.00 562 PRO A CA 1
ATOM 4338 C C . PRO A 1 562 ? 32.487 -8.015 -15.228 1.00 66.00 562 PRO A C 1
ATOM 4340 O O . PRO A 1 562 ? 32.509 -7.388 -14.168 1.00 66.00 562 PRO A O 1
ATOM 4343 N N . PRO A 1 563 ? 31.346 -8.242 -15.911 1.00 73.12 563 PRO A N 1
ATOM 4344 C CA . PRO A 1 563 ? 30.020 -7.853 -15.433 1.00 73.12 563 PRO A CA 1
ATOM 4345 C C . PRO A 1 563 ? 29.770 -8.337 -14.005 1.00 73.12 563 PRO A C 1
ATOM 4347 O O . PRO A 1 563 ? 30.103 -9.485 -13.682 1.00 73.12 563 PRO A O 1
ATOM 4350 N N . LEU A 1 564 ? 29.134 -7.520 -13.162 1.00 75.31 564 LEU A N 1
ATOM 4351 C CA . LEU A 1 564 ? 28.793 -7.984 -11.820 1.00 75.31 564 LEU A CA 1
ATOM 4352 C C . LEU A 1 564 ? 27.698 -9.057 -11.900 1.00 75.31 564 LEU A C 1
ATOM 4354 O O . LEU A 1 564 ? 26.615 -8.790 -12.434 1.00 75.31 564 LEU A O 1
ATOM 4358 N N . PRO A 1 565 ? 27.901 -10.253 -11.321 1.00 79.00 565 PRO A N 1
ATOM 4359 C CA . PRO A 1 565 ? 26.874 -11.289 -11.302 1.00 79.00 565 PRO A CA 1
ATOM 4360 C C . PRO A 1 565 ? 25.685 -10.843 -10.451 1.00 79.00 565 PRO A C 1
ATOM 4362 O O . PRO A 1 565 ? 25.848 -10.036 -9.541 1.00 79.00 565 PRO A O 1
ATOM 4365 N N . ILE A 1 566 ? 24.494 -11.377 -10.716 1.00 85.25 566 ILE A N 1
ATOM 4366 C CA . ILE A 1 566 ? 23.339 -11.196 -9.825 1.00 85.25 566 ILE A CA 1
ATOM 4367 C C . ILE A 1 566 ? 23.695 -11.765 -8.445 1.00 85.25 566 ILE A C 1
ATOM 4369 O O . ILE A 1 566 ? 24.186 -12.891 -8.375 1.00 85.25 566 ILE A O 1
ATOM 4373 N N . SER A 1 567 ? 23.439 -11.005 -7.373 1.00 83.25 567 SER A N 1
ATOM 4374 C CA . SER A 1 567 ? 23.689 -11.475 -6.003 1.00 83.25 567 SER A CA 1
ATOM 4375 C C . SER A 1 567 ? 22.945 -12.788 -5.729 1.00 83.25 567 SER A C 1
ATOM 4377 O O . SER A 1 567 ? 21.814 -12.987 -6.202 1.00 83.25 567 SER A O 1
ATOM 4379 N N . GLU A 1 568 ? 23.587 -13.703 -5.002 1.00 85.19 568 GLU A N 1
ATOM 4380 C CA . GLU A 1 568 ? 22.954 -14.948 -4.554 1.00 85.19 568 GLU A CA 1
ATOM 4381 C C . GLU A 1 568 ? 21.939 -14.679 -3.437 1.00 85.19 568 GLU A C 1
ATOM 4383 O O . GLU A 1 568 ? 20.874 -15.302 -3.430 1.00 85.19 568 GLU A O 1
ATOM 4388 N N . ASP A 1 569 ? 22.236 -13.709 -2.567 1.00 90.69 569 ASP A N 1
ATOM 4389 C CA . ASP A 1 569 ? 21.330 -13.217 -1.534 1.00 90.69 569 ASP A CA 1
ATOM 4390 C C . ASP A 1 569 ? 20.364 -12.156 -2.095 1.00 90.69 569 ASP A C 1
ATOM 4392 O O . ASP A 1 569 ? 20.639 -11.470 -3.086 1.00 90.69 569 ASP A O 1
ATOM 4396 N N . ARG A 1 570 ? 19.177 -12.057 -1.493 1.00 91.69 570 ARG A N 1
ATOM 4397 C CA . ARG A 1 570 ? 18.092 -11.172 -1.944 1.00 91.69 570 ARG A CA 1
ATOM 4398 C C . ARG A 1 570 ? 18.111 -9.779 -1.301 1.00 91.69 570 ARG A C 1
ATOM 4400 O O . ARG A 1 570 ? 17.334 -8.925 -1.731 1.00 91.69 570 ARG A O 1
ATOM 4407 N N . TYR A 1 571 ? 18.966 -9.561 -0.309 1.00 93.38 571 TYR A N 1
ATOM 4408 C CA . TYR A 1 571 ? 19.156 -8.294 0.391 1.00 93.38 571 TYR A CA 1
ATOM 4409 C C . TYR A 1 571 ? 20.539 -7.699 0.129 1.00 93.38 571 TYR A C 1
ATOM 4411 O O . TYR A 1 571 ? 20.628 -6.475 0.042 1.00 93.38 571 TYR A O 1
ATOM 4419 N N . ASP A 1 572 ? 21.571 -8.535 -0.047 1.00 92.94 572 ASP A N 1
ATOM 4420 C CA . ASP A 1 572 ? 22.941 -8.059 -0.264 1.00 92.94 572 ASP A CA 1
ATOM 4421 C C . ASP A 1 572 ? 23.063 -7.140 -1.482 1.00 92.94 572 ASP A C 1
ATOM 4423 O O . ASP A 1 572 ? 22.603 -7.448 -2.590 1.00 92.94 572 ASP A O 1
ATOM 4427 N N . THR A 1 573 ? 23.776 -6.034 -1.281 1.00 91.06 573 THR A N 1
ATOM 4428 C CA . THR A 1 573 ? 24.101 -5.055 -2.324 1.00 91.06 573 THR A CA 1
ATOM 4429 C C . THR A 1 573 ? 25.612 -4.984 -2.526 1.00 91.06 573 THR A C 1
ATOM 4431 O O . THR A 1 573 ? 26.376 -5.536 -1.742 1.00 91.06 573 THR A O 1
ATOM 4434 N N . ASN A 1 574 ? 26.073 -4.321 -3.583 1.00 89.88 574 ASN A N 1
ATOM 4435 C CA . ASN A 1 574 ? 27.496 -4.026 -3.769 1.00 89.88 574 ASN A CA 1
ATOM 4436 C C . ASN A 1 574 ? 27.703 -2.525 -4.004 1.00 89.88 574 ASN A C 1
ATOM 4438 O O . ASN A 1 574 ? 28.510 -2.138 -4.843 1.00 89.88 574 ASN A O 1
ATOM 4442 N N . SER A 1 575 ? 26.898 -1.708 -3.323 1.00 89.75 575 SER A N 1
ATOM 4443 C CA . SER A 1 575 ? 26.728 -0.286 -3.604 1.00 89.75 575 SER A CA 1
ATOM 4444 C C . SER A 1 575 ? 27.959 0.540 -3.228 1.00 89.75 575 SER A C 1
ATOM 4446 O O . SER A 1 575 ? 28.407 0.541 -2.081 1.00 89.75 575 SER A O 1
ATOM 4448 N N . GLY A 1 576 ? 28.471 1.308 -4.186 1.00 86.75 576 GLY A N 1
ATOM 4449 C CA . GLY A 1 576 ? 29.525 2.301 -3.987 1.00 86.75 576 GLY A CA 1
ATOM 4450 C C . GLY A 1 576 ? 29.004 3.685 -3.595 1.00 86.75 576 GLY A C 1
ATOM 4451 O O . GLY A 1 576 ? 29.812 4.598 -3.397 1.00 86.75 576 GLY A O 1
ATOM 4452 N N . ALA A 1 577 ? 27.681 3.859 -3.491 1.00 85.31 577 ALA A N 1
ATOM 4453 C CA . ALA A 1 577 ? 27.063 5.149 -3.212 1.00 85.31 577 ALA A CA 1
ATOM 4454 C C . ALA A 1 577 ? 27.562 5.739 -1.882 1.00 85.31 577 ALA A C 1
ATOM 4456 O O . ALA A 1 577 ? 27.792 5.035 -0.896 1.00 85.31 577 ALA A O 1
ATOM 4457 N N . LYS A 1 578 ? 27.747 7.061 -1.830 1.00 78.38 578 LYS A N 1
ATOM 4458 C CA . LYS A 1 578 ? 28.320 7.727 -0.643 1.00 78.38 578 LYS A CA 1
ATOM 4459 C C . LYS A 1 578 ? 27.386 7.692 0.569 1.00 78.38 578 LYS A C 1
ATOM 4461 O O . LYS A 1 578 ? 27.854 7.553 1.697 1.00 78.38 578 LYS A O 1
ATOM 4466 N N . LEU A 1 579 ? 26.086 7.862 0.336 1.00 78.31 579 LEU A N 1
ATOM 4467 C CA . LEU A 1 579 ? 25.056 7.827 1.367 1.00 78.31 579 LEU A CA 1
ATOM 4468 C C . LEU A 1 579 ? 24.528 6.398 1.482 1.00 78.31 579 LEU A C 1
ATOM 4470 O O . LEU A 1 579 ? 23.833 5.904 0.605 1.00 78.31 579 LEU A O 1
ATOM 4474 N N . GLN A 1 580 ? 24.892 5.739 2.576 1.00 78.31 580 GLN A N 1
ATOM 4475 C CA . GLN A 1 580 ? 24.460 4.374 2.899 1.00 78.31 580 GLN A CA 1
ATOM 4476 C C . GLN A 1 580 ? 23.422 4.359 4.030 1.00 78.31 580 GLN A C 1
ATOM 4478 O O . GLN A 1 580 ? 22.955 3.301 4.441 1.00 78.31 580 GLN A O 1
ATOM 4483 N N . ARG A 1 581 ? 23.038 5.543 4.522 1.00 85.12 581 ARG A N 1
ATOM 4484 C CA . ARG A 1 581 ? 22.068 5.730 5.596 1.00 85.12 581 ARG A CA 1
ATOM 4485 C C . ARG A 1 581 ? 20.928 6.630 5.157 1.00 85.12 581 ARG A C 1
ATOM 4487 O O . ARG A 1 581 ? 21.184 7.668 4.554 1.00 85.12 581 ARG A O 1
ATOM 4494 N N . ASN A 1 582 ? 19.709 6.245 5.522 1.00 89.12 582 ASN A N 1
ATOM 4495 C CA . ASN A 1 582 ? 18.555 7.126 5.464 1.00 89.12 582 ASN A CA 1
ATOM 4496 C C . ASN A 1 582 ? 18.342 7.744 6.849 1.00 89.12 582 ASN A C 1
ATOM 4498 O O . ASN A 1 582 ? 18.474 7.068 7.868 1.00 89.12 582 ASN A O 1
ATOM 4502 N N . THR A 1 583 ? 18.007 9.026 6.896 1.00 92.81 583 THR A N 1
ATOM 4503 C CA . THR A 1 583 ? 17.592 9.690 8.132 1.00 92.81 583 THR A CA 1
ATOM 4504 C C . THR A 1 583 ? 16.165 10.176 7.965 1.00 92.81 583 THR A C 1
ATOM 4506 O O . THR A 1 583 ? 15.773 10.680 6.917 1.00 92.81 583 THR A O 1
ATOM 4509 N N . THR A 1 584 ? 15.331 9.973 8.975 1.00 94.00 584 THR A N 1
ATOM 4510 C CA . THR A 1 584 ? 13.974 10.521 9.010 1.00 94.00 584 THR A CA 1
ATOM 4511 C C . THR A 1 584 ? 13.688 10.996 10.423 1.00 94.00 584 THR A C 1
ATOM 4513 O O . THR A 1 584 ? 13.549 10.197 11.348 1.00 94.00 584 THR A O 1
ATOM 4516 N N . ASP A 1 585 ? 13.607 12.310 10.594 1.00 95.25 585 ASP A N 1
ATOM 4517 C CA . ASP A 1 585 ? 13.216 12.964 11.836 1.00 95.25 585 ASP A CA 1
ATOM 4518 C C . ASP A 1 585 ? 11.792 13.508 11.655 1.00 95.25 585 ASP A C 1
ATOM 4520 O O . ASP A 1 585 ? 11.543 14.363 10.811 1.00 95.25 585 ASP A O 1
ATOM 4524 N N . THR A 1 586 ? 10.838 13.025 12.453 1.00 95.06 586 THR A N 1
ATOM 4525 C CA . THR A 1 586 ? 9.465 13.556 12.480 1.00 95.06 586 THR A CA 1
ATOM 4526 C C . THR A 1 586 ? 9.089 13.969 13.890 1.00 95.06 586 THR A C 1
ATOM 4528 O O . THR A 1 586 ? 9.463 13.318 14.869 1.00 95.06 586 THR A O 1
ATOM 4531 N N . GLN A 1 587 ? 8.343 15.059 14.019 1.00 96.19 587 GLN A N 1
ATOM 4532 C CA . GLN A 1 587 ? 7.880 15.549 15.312 1.00 96.19 587 GLN A CA 1
ATOM 4533 C C . GLN A 1 587 ? 6.534 16.256 15.197 1.00 96.19 587 GLN A C 1
ATOM 4535 O O . GLN A 1 587 ? 6.136 16.741 14.136 1.00 96.19 587 GLN A O 1
ATOM 4540 N N . GLY A 1 588 ? 5.808 16.304 16.309 1.00 96.44 588 GLY A N 1
ATOM 4541 C CA . GLY A 1 588 ? 4.479 16.885 16.329 1.00 96.44 588 GLY A CA 1
ATOM 4542 C C . GLY A 1 588 ? 4.027 17.370 17.686 1.00 96.44 588 GLY A C 1
ATOM 4543 O O . GLY A 1 588 ? 4.501 16.937 18.737 1.00 96.44 588 GLY A O 1
ATOM 4544 N N . ALA A 1 589 ? 3.062 18.281 17.629 1.00 98.00 589 ALA A N 1
ATOM 4545 C CA . ALA A 1 589 ? 2.310 18.750 18.773 1.00 98.00 589 ALA A CA 1
ATOM 4546 C C . ALA A 1 589 ? 0.831 18.856 18.401 1.00 98.00 589 ALA A C 1
ATOM 4548 O O . ALA A 1 589 ? 0.489 19.406 17.353 1.00 98.00 589 ALA A O 1
ATOM 4549 N N . SER A 1 590 ? -0.056 18.385 19.272 1.00 98.19 590 SER A N 1
ATOM 4550 C CA . SER A 1 590 ? -1.499 18.544 19.096 1.00 98.19 590 SER A CA 1
ATOM 4551 C C . SER A 1 590 ? -2.179 18.936 20.397 1.00 98.19 590 SER A C 1
ATOM 4553 O O . SER A 1 590 ? -1.918 18.333 21.437 1.00 98.19 590 SER A O 1
ATOM 4555 N N . LEU A 1 591 ? -3.089 19.902 20.323 1.00 98.44 591 LEU A N 1
ATOM 4556 C CA . LEU A 1 591 ? -4.008 20.273 21.388 1.00 98.44 591 LEU A CA 1
ATOM 4557 C C . LEU A 1 591 ? -5.426 19.881 20.973 1.00 98.44 591 LEU A C 1
ATOM 4559 O O . LEU A 1 591 ? -5.963 20.421 20.006 1.00 98.44 591 LEU A O 1
ATOM 4563 N N . THR A 1 592 ? -6.034 18.973 21.728 1.00 97.94 592 THR A N 1
ATOM 4564 C CA . THR A 1 592 ? -7.448 18.612 21.598 1.00 97.94 592 THR A CA 1
ATOM 4565 C C . THR A 1 592 ? -8.230 19.193 22.765 1.00 97.94 592 THR A C 1
ATOM 4567 O O . THR A 1 592 ? -7.839 19.012 23.914 1.00 97.94 592 THR A O 1
ATOM 4570 N N . ILE A 1 593 ? -9.326 19.888 22.484 1.00 98.31 593 ILE A N 1
ATOM 4571 C CA . ILE A 1 593 ? -10.275 20.392 23.477 1.00 98.31 593 ILE A CA 1
ATOM 4572 C C . ILE A 1 593 ? -11.594 19.673 23.233 1.00 98.31 593 ILE A C 1
ATOM 4574 O O . ILE A 1 593 ? -12.176 19.847 22.165 1.00 98.31 593 ILE A O 1
ATOM 4578 N N . ASP A 1 594 ? -12.052 18.898 24.208 1.00 97.06 594 ASP A N 1
ATOM 4579 C CA . ASP A 1 594 ? -13.347 18.219 24.198 1.00 97.06 594 ASP A CA 1
ATOM 4580 C C . ASP A 1 594 ? -14.259 18.926 25.223 1.00 97.06 594 ASP A C 1
ATOM 4582 O O . ASP A 1 594 ? -13.912 19.002 26.406 1.00 97.06 594 ASP A O 1
ATOM 4586 N N . TRP A 1 595 ? -15.388 19.487 24.775 1.00 97.88 595 TRP A N 1
ATOM 4587 C CA . TRP A 1 595 ? -16.353 20.210 25.611 1.00 97.88 595 TRP A CA 1
ATOM 4588 C C . TRP A 1 595 ? -17.781 19.684 25.429 1.00 97.88 595 TRP A C 1
ATOM 4590 O O . TRP A 1 595 ? -18.427 19.946 24.414 1.00 97.88 595 TRP A O 1
ATOM 4600 N N . ASP A 1 596 ? -18.304 19.017 26.450 1.00 97.31 596 ASP A N 1
ATOM 4601 C CA . ASP A 1 596 ? -19.690 18.568 26.540 1.00 97.31 596 ASP A CA 1
ATOM 4602 C C . ASP A 1 596 ? -20.575 19.713 27.055 1.00 97.31 596 ASP A C 1
ATOM 4604 O O . ASP A 1 596 ? -20.687 19.994 28.251 1.00 97.31 596 ASP A O 1
ATOM 4608 N N . VAL A 1 597 ? -21.201 20.441 26.130 1.00 96.69 597 VAL A N 1
ATOM 4609 C CA . VAL A 1 597 ? -22.044 21.602 26.459 1.00 96.69 597 VAL A CA 1
ATOM 4610 C C . VAL A 1 597 ? -23.278 21.158 27.252 1.00 96.69 597 VAL A C 1
ATOM 4612 O O . VAL A 1 597 ? -23.722 21.860 28.162 1.00 96.69 597 VAL A O 1
ATOM 4615 N N . ASN A 1 598 ? -23.842 20.006 26.888 1.00 95.12 598 ASN A N 1
ATOM 4616 C CA . ASN A 1 598 ? -24.919 19.292 27.574 1.00 95.12 598 ASN A CA 1
ATOM 4617 C C . ASN A 1 598 ? -24.995 17.849 27.039 1.00 95.12 598 ASN A C 1
ATOM 4619 O O . ASN A 1 598 ? -24.248 17.494 26.133 1.00 95.12 598 ASN A O 1
ATOM 4623 N N . ASP A 1 599 ? -25.958 17.061 27.523 1.00 92.06 599 ASP A N 1
ATOM 4624 C CA . ASP A 1 599 ? -26.159 15.650 27.148 1.00 92.06 599 ASP A CA 1
ATOM 4625 C C . ASP A 1 599 ? -26.349 15.389 25.640 1.00 92.06 599 ASP A C 1
ATOM 4627 O O . ASP A 1 599 ? -26.251 14.248 25.204 1.00 92.06 599 ASP A O 1
ATOM 4631 N N . THR A 1 600 ? -26.658 16.417 24.841 1.00 95.12 600 THR A N 1
ATOM 4632 C CA . THR A 1 600 ? -26.927 16.279 23.398 1.00 95.12 600 THR A CA 1
ATOM 4633 C C . THR A 1 600 ? -25.942 17.015 22.504 1.00 95.12 600 THR A C 1
ATOM 4635 O O . THR A 1 600 ? -25.862 16.690 21.326 1.00 95.12 600 THR A O 1
ATOM 4638 N N . TRP A 1 601 ? -25.219 18.015 23.010 1.00 96.19 601 TRP A N 1
ATOM 4639 C CA . TRP A 1 601 ? -24.312 18.841 22.214 1.00 96.19 601 TRP A CA 1
ATOM 4640 C C . TRP A 1 601 ? -22.907 18.807 22.793 1.00 96.19 601 TRP A C 1
ATOM 4642 O O . TRP A 1 601 ? -22.707 19.173 23.953 1.00 96.19 601 TRP A O 1
ATOM 4652 N N . SER A 1 602 ? -21.927 18.490 21.950 1.00 97.44 602 SER A N 1
ATOM 4653 C CA . SER A 1 602 ? -20.511 18.606 22.293 1.00 97.44 602 SER A CA 1
ATOM 4654 C C . SER A 1 602 ? -19.720 19.326 21.207 1.00 97.44 602 SER A C 1
ATOM 4656 O O . SER A 1 602 ? -20.076 19.329 20.027 1.00 97.44 602 SER A O 1
ATOM 4658 N N . ILE A 1 603 ? -18.647 19.988 21.623 1.00 97.69 603 ILE A N 1
ATOM 4659 C CA . ILE A 1 603 ? -17.723 20.713 20.759 1.00 97.69 603 ILE A CA 1
ATOM 4660 C C . ILE A 1 603 ? -16.351 20.080 20.920 1.00 97.69 603 ILE A C 1
ATOM 4662 O O . ILE A 1 603 ? -15.858 19.939 22.036 1.00 97.69 603 ILE A O 1
ATOM 4666 N N . LYS A 1 604 ? -15.712 19.746 19.802 1.00 97.50 604 LYS A N 1
ATOM 4667 C CA . LYS A 1 604 ? -14.332 19.267 19.776 1.00 97.50 604 LYS A CA 1
ATOM 4668 C C . LYS A 1 604 ? -13.485 20.186 18.911 1.00 97.50 604 LYS A C 1
ATOM 4670 O O . LYS A 1 604 ? -13.837 20.452 17.769 1.00 97.50 604 LYS A O 1
ATOM 4675 N N . SER A 1 605 ? -12.364 20.664 19.434 1.00 98.25 605 SER A N 1
ATOM 4676 C CA . SER A 1 605 ? -11.367 21.413 18.664 1.00 98.25 605 SER A CA 1
ATOM 4677 C C . SER A 1 605 ? -10.059 20.642 18.655 1.00 98.25 605 SER A C 1
ATOM 4679 O O . SER A 1 605 ? -9.566 20.284 19.717 1.00 98.25 605 SER A O 1
ATOM 4681 N N . VAL A 1 606 ? -9.470 20.432 17.482 1.00 97.88 606 VAL A N 1
ATOM 4682 C CA . VAL A 1 606 ? -8.151 19.810 17.320 1.00 97.88 606 VAL A CA 1
ATOM 4683 C C . VAL A 1 606 ? -7.252 20.799 16.597 1.00 97.88 606 VAL A C 1
ATOM 4685 O O . VAL A 1 606 ? -7.513 21.140 15.447 1.00 97.88 606 VAL A O 1
ATOM 4688 N N . THR A 1 607 ? -6.199 21.259 17.262 1.00 98.62 607 THR A N 1
ATOM 4689 C CA . THR A 1 607 ? -5.159 22.106 16.668 1.00 98.62 607 THR A CA 1
ATOM 4690 C C . THR A 1 607 ? -3.858 21.330 16.664 1.00 98.62 607 THR A C 1
ATOM 4692 O O . THR A 1 607 ? -3.460 20.816 17.706 1.00 98.62 607 THR A O 1
ATOM 4695 N N . ALA A 1 608 ? -3.179 21.249 15.524 1.00 98.38 608 ALA A N 1
ATOM 4696 C CA . ALA A 1 608 ? -1.956 20.467 15.410 1.00 98.38 608 ALA A CA 1
ATOM 4697 C C . ALA A 1 608 ? -0.890 21.143 14.551 1.00 98.38 608 ALA A C 1
ATOM 4699 O O . ALA A 1 608 ? -1.200 21.844 13.586 1.00 98.38 608 ALA A O 1
ATOM 4700 N N . TRP A 1 609 ? 0.361 20.869 14.901 1.00 98.25 609 TRP A N 1
ATOM 4701 C CA . TRP A 1 609 ? 1.565 21.194 14.150 1.00 98.25 609 TRP A CA 1
ATOM 4702 C C . TRP A 1 609 ? 2.385 19.918 13.954 1.00 98.25 609 TRP A C 1
ATOM 4704 O O . TRP A 1 609 ? 2.494 19.103 14.876 1.00 98.25 609 TRP A O 1
ATOM 4714 N N . ARG A 1 610 ? 2.928 19.728 12.754 1.00 97.06 610 ARG A N 1
ATOM 4715 C CA . ARG A 1 610 ? 3.820 18.619 12.403 1.00 97.06 610 ARG A CA 1
ATOM 4716 C C . ARG A 1 610 ? 4.963 19.149 11.555 1.00 97.06 610 ARG A C 1
ATOM 4718 O O . ARG A 1 610 ? 4.764 20.094 10.793 1.00 97.06 610 ARG A O 1
ATOM 4725 N N . ASP A 1 611 ? 6.106 18.505 11.699 1.00 96.88 611 ASP A N 1
ATOM 4726 C CA . ASP A 1 611 ? 7.356 18.848 11.038 1.00 96.88 611 ASP A CA 1
ATOM 4727 C C . ASP A 1 611 ? 8.134 17.560 10.749 1.00 96.88 611 ASP A C 1
ATOM 4729 O O . ASP A 1 611 ? 8.122 16.624 11.563 1.00 96.88 611 ASP A O 1
ATOM 4733 N N . GLY A 1 612 ? 8.752 17.508 9.576 1.00 95.81 612 GLY A N 1
ATOM 4734 C CA . GLY A 1 612 ? 9.457 16.347 9.059 1.00 95.81 612 GLY A CA 1
ATOM 4735 C C . GLY A 1 612 ? 10.679 16.758 8.249 1.00 95.81 612 GLY A C 1
ATOM 4736 O O . GLY A 1 612 ? 10.615 17.686 7.447 1.00 95.81 612 GLY A O 1
ATOM 4737 N N . ASP A 1 613 ? 11.781 16.044 8.449 1.00 95.50 613 ASP A N 1
ATOM 4738 C CA . ASP A 1 613 ? 13.006 16.151 7.658 1.00 95.50 613 ASP A CA 1
ATOM 4739 C C . ASP A 1 613 ? 13.487 14.736 7.319 1.00 95.50 613 ASP A C 1
ATOM 4741 O O . ASP A 1 613 ? 13.430 13.822 8.151 1.00 95.50 613 ASP A O 1
ATOM 4745 N N . THR A 1 614 ? 13.850 14.500 6.064 1.00 93.25 614 THR A N 1
ATOM 4746 C CA . THR A 1 614 ? 14.251 13.183 5.577 1.00 93.25 614 THR A CA 1
ATOM 4747 C C . THR A 1 614 ? 15.373 13.309 4.565 1.00 93.25 614 THR A C 1
ATOM 4749 O O . THR A 1 614 ? 15.195 13.933 3.521 1.00 93.25 614 THR A O 1
ATOM 4752 N N . GLU A 1 615 ? 16.487 12.631 4.818 1.00 92.31 615 GLU A N 1
ATOM 4753 C CA . GLU A 1 615 ? 17.525 12.385 3.822 1.00 92.31 615 GLU A CA 1
ATOM 4754 C C . GLU A 1 615 ? 17.500 10.912 3.434 1.00 92.31 615 GLU A C 1
ATOM 4756 O O . GLU A 1 615 ? 17.412 10.020 4.281 1.00 92.31 615 GLU A O 1
ATOM 4761 N N . GLY A 1 616 ? 17.591 10.638 2.141 1.00 89.62 616 GLY A N 1
ATOM 4762 C CA . GLY A 1 616 ? 17.707 9.273 1.668 1.00 89.62 616 GLY A CA 1
ATOM 4763 C C . GLY A 1 616 ? 18.501 9.156 0.387 1.00 89.62 616 GLY A C 1
ATOM 4764 O O . GLY A 1 616 ? 18.675 10.123 -0.355 1.00 89.62 616 GLY A O 1
ATOM 4765 N N . ALA A 1 617 ? 18.976 7.945 0.135 1.00 87.12 617 ALA A N 1
ATOM 4766 C CA . ALA A 1 617 ? 19.745 7.629 -1.052 1.00 87.12 617 ALA A CA 1
ATOM 4767 C C . ALA A 1 617 ? 19.247 6.353 -1.720 1.00 87.12 617 ALA A C 1
ATOM 4769 O O . ALA A 1 617 ? 18.786 5.408 -1.075 1.00 87.12 617 ALA A O 1
ATOM 4770 N N . ILE A 1 618 ? 19.343 6.343 -3.041 1.00 88.69 618 ILE A N 1
ATOM 4771 C CA . ILE A 1 618 ? 19.037 5.204 -3.889 1.00 88.69 618 ILE A CA 1
ATOM 4772 C C . ILE A 1 618 ? 20.214 5.028 -4.832 1.00 88.69 618 ILE A C 1
ATOM 4774 O O . ILE A 1 618 ? 20.464 5.871 -5.688 1.00 88.69 618 ILE A O 1
ATOM 4778 N N . ASP A 1 619 ? 20.899 3.905 -4.685 1.00 89.38 619 ASP A N 1
ATOM 4779 C CA . ASP A 1 619 ? 21.754 3.364 -5.729 1.00 89.38 619 ASP A CA 1
ATOM 4780 C C . ASP A 1 619 ? 20.884 2.467 -6.614 1.00 89.38 619 ASP A C 1
ATOM 4782 O O . ASP A 1 619 ? 20.369 1.430 -6.180 1.00 89.38 619 ASP A O 1
ATOM 4786 N N . PHE A 1 620 ? 20.645 2.911 -7.842 1.00 87.12 620 PHE A N 1
ATOM 4787 C CA . PHE A 1 620 ? 19.800 2.188 -8.778 1.00 87.12 620 PHE A CA 1
ATOM 4788 C C . PHE A 1 620 ? 20.507 0.966 -9.367 1.00 87.12 620 PHE A C 1
ATOM 4790 O O . PHE A 1 620 ? 19.836 -0.023 -9.666 1.00 87.12 620 PHE A O 1
ATOM 4797 N N . ASP A 1 621 ? 21.828 1.003 -9.539 1.00 83.94 621 ASP A N 1
ATOM 4798 C CA . ASP A 1 621 ? 22.582 -0.089 -10.148 1.00 83.94 621 ASP A CA 1
ATOM 4799 C C . ASP A 1 621 ? 23.136 -1.099 -9.135 1.00 83.94 621 ASP A C 1
ATOM 4801 O O . ASP A 1 621 ? 23.456 -2.220 -9.530 1.00 83.94 621 ASP A O 1
ATOM 4805 N N . LEU A 1 622 ? 23.149 -0.769 -7.839 1.00 88.94 622 LEU A N 1
ATOM 4806 C CA . LEU A 1 622 ? 23.628 -1.608 -6.731 1.00 88.94 622 LEU A CA 1
ATOM 4807 C C . LEU A 1 622 ? 25.072 -2.093 -6.940 1.00 88.94 622 LEU A C 1
ATOM 4809 O O . LEU A 1 622 ? 25.425 -3.212 -6.533 1.00 88.94 622 LEU A O 1
ATOM 4813 N N . GLY A 1 623 ? 25.869 -1.281 -7.634 1.00 86.69 623 GLY A N 1
ATOM 4814 C CA . GLY A 1 623 ? 27.239 -1.550 -8.036 1.00 86.69 623 GLY A CA 1
ATOM 4815 C C . GLY A 1 623 ? 28.243 -0.639 -7.321 1.00 86.69 623 GLY A C 1
ATOM 4816 O O . GLY A 1 623 ? 27.881 0.378 -6.739 1.00 86.69 623 GLY A O 1
ATOM 4817 N N . PRO A 1 624 ? 29.541 -0.979 -7.356 1.00 84.00 624 PRO A N 1
ATOM 4818 C CA . PRO A 1 624 ? 30.589 -0.262 -6.636 1.00 84.00 624 PRO A CA 1
ATOM 4819 C C . PRO A 1 624 ? 30.976 1.052 -7.328 1.00 84.00 624 PRO A C 1
ATOM 4821 O O . PRO A 1 624 ? 31.758 1.835 -6.787 1.00 84.00 624 PRO A O 1
ATOM 4824 N N . TYR A 1 625 ? 30.469 1.281 -8.539 1.00 80.75 625 TYR A N 1
ATOM 4825 C CA . TYR A 1 625 ? 30.724 2.474 -9.330 1.00 80.75 625 TYR A CA 1
ATOM 4826 C C . TYR A 1 625 ? 29.480 3.350 -9.318 1.00 80.75 625 TYR A C 1
ATOM 4828 O O . TYR A 1 625 ? 28.386 2.819 -9.453 1.00 80.75 625 TYR A O 1
ATOM 4836 N N . PRO A 1 626 ? 29.625 4.677 -9.214 1.00 78.75 626 PRO A N 1
ATOM 4837 C CA . PRO A 1 626 ? 28.484 5.548 -8.988 1.00 78.75 626 PRO A CA 1
ATOM 4838 C C . PRO A 1 626 ? 27.800 5.877 -10.326 1.00 78.75 626 PRO A C 1
ATOM 4840 O O . PRO A 1 626 ? 27.931 6.986 -10.857 1.00 78.75 626 PRO A O 1
ATOM 4843 N N . ILE A 1 627 ? 27.158 4.867 -10.923 1.00 79.50 627 ILE A N 1
ATOM 4844 C CA . ILE A 1 627 ? 26.548 4.918 -12.256 1.00 79.50 627 ILE A CA 1
ATOM 4845 C C . ILE A 1 627 ? 25.181 5.580 -12.182 1.00 79.50 627 ILE A C 1
ATOM 4847 O O . ILE A 1 627 ? 24.874 6.394 -13.049 1.00 79.50 627 ILE A O 1
ATOM 4851 N N . ALA A 1 628 ? 24.361 5.237 -11.195 1.00 84.62 628 ALA A N 1
ATOM 4852 C CA . ALA A 1 628 ? 23.015 5.772 -11.056 1.00 84.62 628 ALA A CA 1
ATOM 4853 C C . ALA A 1 628 ? 22.689 6.022 -9.577 1.00 84.62 628 ALA A C 1
ATOM 4855 O O . ALA A 1 628 ? 21.840 5.356 -8.983 1.00 84.62 628 ALA A O 1
ATOM 4856 N N . ASP A 1 629 ? 23.359 7.023 -9.009 1.00 89.25 629 ASP A N 1
ATOM 4857 C CA . ASP A 1 629 ? 23.189 7.430 -7.617 1.00 89.25 629 ASP A CA 1
ATOM 4858 C C . ASP A 1 629 ? 22.190 8.584 -7.531 1.00 89.25 629 ASP A C 1
ATOM 4860 O O . ASP A 1 629 ? 22.342 9.620 -8.190 1.00 89.25 629 ASP A O 1
ATOM 4864 N N . VAL A 1 630 ? 21.184 8.434 -6.677 1.00 89.19 630 VAL A N 1
ATOM 4865 C CA . VAL A 1 630 ? 20.206 9.481 -6.392 1.00 89.19 630 VAL A CA 1
ATOM 4866 C C . VAL A 1 630 ? 20.159 9.748 -4.902 1.00 89.19 630 VAL A C 1
ATOM 4868 O O . VAL A 1 630 ? 19.829 8.862 -4.121 1.00 89.19 630 VAL A O 1
ATOM 4871 N N . ASN A 1 631 ? 20.431 10.990 -4.518 1.00 91.19 631 ASN A N 1
ATOM 4872 C CA . ASN A 1 631 ? 20.284 11.456 -3.145 1.00 91.19 631 ASN A CA 1
ATOM 4873 C C . ASN A 1 631 ? 19.119 12.430 -3.084 1.00 91.19 631 ASN A C 1
ATOM 4875 O O . ASN A 1 631 ? 18.961 13.269 -3.969 1.00 91.19 631 ASN A O 1
ATOM 4879 N N . ALA A 1 632 ? 18.300 12.329 -2.051 1.00 90.31 632 ALA A N 1
ATOM 4880 C CA . ALA A 1 632 ? 17.153 13.190 -1.873 1.00 90.31 632 ALA A CA 1
ATOM 4881 C C . ALA A 1 632 ? 17.106 13.733 -0.451 1.00 90.31 632 ALA A C 1
ATOM 4883 O O . ALA A 1 632 ? 17.242 12.979 0.511 1.00 90.31 632 ALA A O 1
ATOM 4884 N N . HIS A 1 633 ? 16.862 15.034 -0.346 1.00 93.00 633 HIS A N 1
ATOM 4885 C CA . HIS A 1 633 ? 16.462 15.692 0.889 1.00 93.00 633 HIS A CA 1
ATOM 4886 C C . HIS A 1 633 ? 15.019 16.161 0.744 1.00 93.00 633 HIS A C 1
ATOM 4888 O O . HIS A 1 633 ? 14.649 16.751 -0.274 1.00 93.00 633 HIS A O 1
ATOM 4894 N N . TYR A 1 634 ? 14.205 15.877 1.752 1.00 91.81 634 TYR A N 1
ATOM 4895 C CA . TYR A 1 634 ? 12.806 16.262 1.835 1.00 91.81 634 TYR A CA 1
ATOM 4896 C C . TYR A 1 634 ? 12.555 16.940 3.174 1.00 91.81 634 TYR A C 1
ATOM 4898 O O . TYR A 1 634 ? 13.003 16.451 4.208 1.00 91.81 634 TYR A O 1
ATOM 4906 N N . PHE A 1 635 ? 11.768 18.007 3.167 1.00 95.19 635 PHE A N 1
ATOM 4907 C CA . PHE A 1 635 ? 11.251 18.610 4.388 1.00 95.19 635 PHE A CA 1
ATOM 4908 C C . PHE A 1 635 ? 9.763 18.923 4.240 1.00 95.19 635 PHE A C 1
ATOM 4910 O O . PHE A 1 635 ? 9.276 19.239 3.145 1.00 95.19 635 PHE A O 1
ATOM 4917 N N . ASP A 1 636 ? 9.033 18.876 5.348 1.00 95.56 636 ASP A N 1
ATOM 4918 C CA . ASP A 1 636 ? 7.636 19.280 5.408 1.00 95.56 636 ASP A CA 1
ATOM 4919 C C . ASP A 1 636 ? 7.266 19.923 6.744 1.00 95.56 636 ASP A C 1
ATOM 4921 O O . ASP A 1 636 ? 7.758 19.545 7.800 1.00 95.56 636 ASP A O 1
ATOM 4925 N N . GLU A 1 637 ? 6.367 20.902 6.684 1.00 97.00 637 GLU A N 1
ATOM 4926 C CA . GLU A 1 637 ? 5.722 21.501 7.847 1.00 97.00 637 GLU A CA 1
ATOM 4927 C C . GLU A 1 637 ? 4.221 21.598 7.563 1.00 97.00 637 GLU A C 1
ATOM 4929 O O . GLU A 1 637 ? 3.801 22.050 6.495 1.00 97.00 637 GLU A O 1
ATOM 4934 N N . GLN A 1 638 ? 3.381 21.228 8.527 1.00 96.62 638 GLN A N 1
ATOM 4935 C CA . GLN A 1 638 ? 1.942 21.463 8.440 1.00 96.62 638 GLN A CA 1
ATOM 4936 C C . GLN A 1 638 ? 1.358 21.982 9.748 1.00 96.62 638 GLN A C 1
ATOM 4938 O O . GLN A 1 638 ? 1.737 21.588 10.852 1.00 96.62 638 GLN A O 1
ATOM 4943 N N . ARG A 1 639 ? 0.350 22.836 9.608 1.00 98.31 639 ARG A N 1
ATOM 4944 C CA . ARG A 1 639 ? -0.502 23.341 10.680 1.00 98.31 639 ARG A CA 1
ATOM 4945 C C . ARG A 1 639 ? -1.943 23.075 10.306 1.00 98.31 639 ARG A C 1
ATOM 4947 O O . ARG A 1 639 ? -2.357 23.349 9.182 1.00 98.31 639 ARG A O 1
ATOM 4954 N N . SER A 1 640 ? -2.718 22.552 11.243 1.00 98.19 640 SER A N 1
ATOM 4955 C CA . SER A 1 640 ? -4.134 22.274 11.015 1.00 98.19 640 SER A CA 1
ATOM 4956 C C . SER A 1 640 ? -4.984 22.655 12.213 1.00 98.19 640 SER A C 1
ATOM 4958 O O . SER A 1 640 ? -4.524 22.620 13.356 1.00 98.19 640 SER A O 1
ATOM 4960 N N . GLN A 1 641 ? -6.227 23.024 11.927 1.00 98.25 641 GLN A N 1
ATOM 4961 C CA . GLN A 1 641 ? -7.251 23.259 12.926 1.00 98.25 641 GLN A CA 1
ATOM 4962 C C . GLN A 1 641 ? -8.579 22.681 12.443 1.00 98.25 641 GLN A C 1
ATOM 4964 O O . GLN A 1 641 ? -9.056 23.003 11.355 1.00 98.25 641 GLN A O 1
ATOM 4969 N N . GLU A 1 642 ? -9.185 21.843 13.272 1.00 98.06 642 GLU A N 1
ATOM 4970 C CA . GLU A 1 642 ? -10.514 21.293 13.056 1.00 98.06 642 GLU A CA 1
ATOM 4971 C C . GLU A 1 642 ? -11.415 21.669 14.229 1.00 98.06 642 GLU A C 1
ATOM 4973 O O . GLU A 1 642 ? -11.099 21.358 15.374 1.00 98.06 642 GLU A O 1
ATOM 4978 N N . LEU A 1 643 ? -12.542 22.317 13.945 1.00 98.31 643 LEU A N 1
ATOM 4979 C CA . LEU A 1 643 ? -13.615 22.536 14.908 1.00 98.31 643 LEU A CA 1
ATOM 4980 C C . LEU A 1 643 ? -14.792 21.649 14.520 1.00 98.31 643 LEU A C 1
ATOM 4982 O O . LEU A 1 643 ? -15.283 21.748 13.399 1.00 98.31 643 LEU A O 1
ATOM 4986 N N . GLN A 1 644 ? -15.250 20.820 15.446 1.00 97.56 644 GLN A N 1
ATOM 4987 C CA . GLN A 1 644 ? -16.365 19.899 15.285 1.00 97.56 644 GLN A CA 1
ATOM 4988 C C . GLN A 1 644 ? -17.468 20.264 16.278 1.00 97.56 644 GLN A C 1
ATOM 4990 O O . GLN A 1 644 ? -17.203 20.515 17.454 1.00 97.56 644 GLN A O 1
ATOM 4995 N N . LEU A 1 645 ? -18.705 20.269 15.802 1.00 97.62 645 LEU A N 1
ATOM 4996 C CA . LEU A 1 645 ? -19.914 20.388 16.598 1.00 97.62 645 LEU A CA 1
ATOM 4997 C C . LEU A 1 645 ? -20.712 19.098 16.420 1.00 97.62 645 LEU A C 1
ATOM 4999 O O . LEU A 1 645 ? -21.154 18.788 15.312 1.00 97.62 645 LEU A O 1
ATOM 5003 N N . ASN A 1 646 ? -20.896 18.363 17.508 1.00 96.50 646 ASN A N 1
ATOM 5004 C CA . ASN A 1 646 ? -21.603 17.093 17.524 1.00 96.50 646 ASN A CA 1
ATOM 5005 C C . ASN A 1 646 ? -22.967 17.258 18.188 1.00 96.50 646 ASN A C 1
ATOM 5007 O O . ASN A 1 646 ? -23.098 17.940 19.205 1.00 96.50 646 ASN A O 1
ATOM 5011 N N . TYR A 1 647 ? -23.960 16.597 17.610 1.00 96.31 647 TYR A N 1
ATOM 5012 C CA . TYR A 1 647 ? -25.303 16.456 18.138 1.00 96.31 647 TYR A CA 1
ATOM 5013 C C . TYR A 1 647 ? -25.636 14.970 18.284 1.00 96.31 647 TYR A C 1
ATOM 5015 O O . TYR A 1 647 ? -25.586 14.237 17.294 1.00 96.31 647 TYR A O 1
ATOM 5023 N N . ASP A 1 648 ? -25.997 14.536 19.487 1.00 93.81 648 ASP A N 1
ATOM 5024 C CA . ASP A 1 648 ? -26.425 13.168 19.788 1.00 93.81 648 ASP A CA 1
ATOM 5025 C C . ASP A 1 648 ? -27.815 13.187 20.439 1.00 93.81 648 ASP A C 1
ATOM 5027 O O . ASP A 1 648 ? -27.979 13.328 21.649 1.00 93.81 648 ASP A O 1
ATOM 5031 N N . GLY A 1 649 ? -28.850 13.137 19.602 1.00 92.62 649 GLY A N 1
ATOM 5032 C CA . GLY A 1 649 ? -30.243 13.025 20.018 1.00 92.62 649 GLY A CA 1
ATOM 5033 C C . GLY A 1 649 ? -30.820 11.644 19.702 1.00 92.62 649 GLY A C 1
ATOM 5034 O O . GLY A 1 649 ? -30.305 10.899 18.873 1.00 92.62 649 GLY A O 1
ATOM 5035 N N . ALA A 1 650 ? -31.966 11.315 20.305 1.00 87.75 650 ALA A N 1
ATOM 5036 C CA . ALA A 1 650 ? -32.568 9.982 20.180 1.00 87.75 650 ALA A CA 1
ATOM 5037 C C . ALA A 1 650 ? -32.930 9.570 18.734 1.00 87.75 650 ALA A C 1
ATOM 5039 O O . ALA A 1 650 ? -32.788 8.408 18.371 1.00 87.75 650 ALA A O 1
ATOM 5040 N N . GLN A 1 651 ? -33.417 10.506 17.910 1.00 91.62 651 GLN A N 1
ATOM 5041 C CA . GLN A 1 651 ? -33.786 10.239 16.506 1.00 91.62 651 GLN A CA 1
ATOM 5042 C C . GLN A 1 651 ? -32.772 10.784 15.499 1.00 91.62 651 GLN A C 1
ATOM 5044 O O . GLN A 1 651 ? -32.774 10.378 14.337 1.00 91.62 651 GLN A O 1
ATOM 5049 N N . TRP A 1 652 ? -31.949 11.739 15.920 1.00 94.06 652 TRP A N 1
ATOM 5050 C CA . TRP A 1 652 ? -31.067 12.501 15.051 1.00 94.06 652 TRP A CA 1
ATOM 5051 C C . TRP A 1 652 ? -29.690 12.562 15.674 1.00 94.06 652 TRP A C 1
ATOM 5053 O O . TRP A 1 652 ? -29.542 12.972 16.819 1.00 94.06 652 TRP A O 1
ATOM 5063 N N . GLN A 1 653 ? -28.689 12.220 14.883 1.00 95.12 653 GLN A N 1
ATOM 5064 C CA . GLN A 1 653 ? -27.291 12.328 15.268 1.00 95.12 653 GLN A CA 1
ATOM 5065 C C . GLN A 1 653 ? -26.563 13.043 14.149 1.00 95.12 653 GLN A C 1
ATOM 5067 O O . GLN A 1 653 ? -26.723 12.657 12.992 1.00 95.12 653 GLN A O 1
ATOM 5072 N N . ALA A 1 654 ? -25.773 14.061 14.449 1.00 95.69 654 ALA A N 1
ATOM 5073 C CA . ALA A 1 654 ? -25.077 14.817 13.421 1.00 95.69 654 ALA A CA 1
ATOM 5074 C C . ALA A 1 654 ? -23.705 15.282 13.889 1.00 95.69 654 ALA A C 1
ATOM 5076 O O . ALA A 1 654 ? -23.515 15.603 15.056 1.00 95.69 654 ALA A O 1
ATOM 5077 N N . VAL A 1 655 ? -22.765 15.359 12.956 1.00 96.50 655 VAL A N 1
ATOM 5078 C CA . VAL A 1 655 ? -21.500 16.071 13.126 1.00 96.50 655 VAL A CA 1
ATOM 5079 C C . VAL A 1 655 ? -21.425 17.163 12.075 1.00 96.50 655 VAL A C 1
ATOM 5081 O O . VAL A 1 655 ? -21.741 16.930 10.910 1.00 96.50 655 VAL A O 1
ATOM 5084 N N . PHE A 1 656 ? -20.999 18.350 12.483 1.00 97.75 656 PHE A N 1
ATOM 5085 C CA . PHE A 1 656 ? -20.648 19.459 11.606 1.00 97.75 656 PHE A CA 1
ATOM 5086 C C . PHE A 1 656 ? -19.211 19.848 11.890 1.00 97.75 656 PHE A C 1
ATOM 5088 O O . PHE A 1 656 ? -18.798 19.826 13.047 1.00 97.75 656 PHE A O 1
ATOM 5095 N N . GLY A 1 657 ? -18.454 20.251 10.877 1.00 97.44 657 GLY A N 1
ATOM 5096 C CA . GLY A 1 657 ? -17.100 20.706 11.135 1.00 97.44 657 GLY A CA 1
ATOM 5097 C C . GLY A 1 657 ? -16.541 21.695 10.135 1.00 97.44 657 GLY A C 1
ATOM 5098 O O . GLY A 1 657 ? -16.914 21.730 8.963 1.00 97.44 657 GLY A O 1
ATOM 5099 N N . LEU A 1 658 ? -15.623 22.506 10.647 1.00 98.12 658 LEU A N 1
ATOM 5100 C CA . LEU A 1 658 ? -14.791 23.442 9.910 1.00 98.12 658 LEU A CA 1
ATOM 5101 C C . LEU A 1 658 ? -13.352 22.957 9.998 1.00 98.12 658 LEU A C 1
ATOM 5103 O O . LEU A 1 658 ? -12.846 22.709 11.090 1.00 98.12 658 LEU A O 1
ATOM 5107 N N . TYR A 1 659 ? -12.702 22.830 8.850 1.00 97.50 659 TYR A N 1
ATOM 5108 C CA . TYR A 1 659 ? -11.328 22.365 8.753 1.00 97.50 659 TYR A CA 1
ATOM 5109 C C . TYR A 1 659 ? -10.477 23.394 8.018 1.00 97.50 659 TYR A C 1
ATOM 5111 O O . TYR A 1 659 ? -10.848 23.849 6.935 1.00 97.50 659 TYR A O 1
ATOM 5119 N N . TYR A 1 660 ? -9.328 23.717 8.595 1.00 97.56 660 TYR A N 1
ATOM 5120 C CA . TYR A 1 660 ? -8.291 24.548 8.003 1.00 97.56 660 TYR A CA 1
ATOM 5121 C C . TYR A 1 660 ? -6.952 23.817 8.065 1.00 97.56 660 TYR A C 1
ATOM 5123 O O . TYR A 1 660 ? -6.622 23.204 9.082 1.00 97.56 660 TYR A O 1
ATOM 5131 N N . MET A 1 661 ? -6.172 23.906 6.994 1.00 96.69 661 MET A N 1
ATOM 5132 C CA . MET A 1 661 ? -4.806 23.408 6.952 1.00 96.69 661 MET A CA 1
ATOM 5133 C C . MET A 1 661 ? -3.940 24.324 6.098 1.00 96.69 661 MET A C 1
ATOM 5135 O O . MET A 1 661 ? -4.332 24.696 4.994 1.00 96.69 661 MET A O 1
ATOM 5139 N N . GLN A 1 662 ? -2.752 24.617 6.611 1.00 97.88 662 GLN A N 1
ATOM 5140 C CA . GLN A 1 662 ? -1.652 25.215 5.874 1.00 97.88 662 GLN A CA 1
ATOM 5141 C C . GLN A 1 662 ? -0.478 24.245 5.933 1.00 97.88 662 GLN A C 1
ATOM 5143 O O . GLN A 1 662 ? -0.105 23.798 7.018 1.00 97.88 662 GLN A O 1
ATOM 5148 N N . ALA A 1 663 ? 0.079 23.893 4.784 1.00 96.38 663 ALA A N 1
ATOM 5149 C CA . ALA A 1 663 ? 1.199 22.974 4.697 1.00 96.38 663 ALA A CA 1
ATOM 5150 C C . ALA A 1 663 ? 2.216 23.461 3.673 1.00 96.38 663 ALA A C 1
ATOM 5152 O O . ALA A 1 663 ? 1.854 24.061 2.665 1.00 96.38 663 ALA A O 1
ATOM 5153 N N . LYS A 1 664 ? 3.477 23.158 3.929 1.00 96.38 664 LYS A N 1
ATOM 5154 C CA . LYS A 1 664 ? 4.608 23.402 3.049 1.00 96.38 664 LYS A CA 1
ATOM 5155 C C . LYS A 1 664 ? 5.388 22.107 2.955 1.00 96.38 664 LYS A C 1
ATOM 5157 O O . LYS A 1 664 ? 5.639 21.469 3.971 1.00 96.38 664 LYS A O 1
ATOM 5162 N N . ALA A 1 665 ? 5.776 21.717 1.752 1.00 95.81 665 ALA A N 1
ATOM 5163 C CA . ALA A 1 665 ? 6.759 20.659 1.587 1.00 95.81 665 ALA A CA 1
ATOM 5164 C C . ALA A 1 665 ? 7.675 20.971 0.423 1.00 95.81 665 ALA A C 1
ATOM 5166 O O . ALA A 1 665 ? 7.224 21.465 -0.610 1.00 95.81 665 ALA A O 1
ATOM 5167 N N . GLY A 1 666 ? 8.944 20.655 0.581 1.00 95.44 666 GLY A N 1
ATOM 5168 C CA . GLY A 1 666 ? 9.940 20.879 -0.443 1.00 95.44 666 GLY A CA 1
ATOM 5169 C C . GLY A 1 666 ? 11.082 19.902 -0.311 1.00 95.44 666 GLY A C 1
ATOM 5170 O O . GLY A 1 666 ? 11.050 18.970 0.494 1.00 95.44 666 GLY A O 1
ATOM 5171 N N . GLY A 1 667 ? 12.083 20.117 -1.143 1.00 94.50 667 GLY A N 1
ATOM 5172 C CA . GLY A 1 667 ? 13.255 19.275 -1.159 1.00 94.50 667 GLY A CA 1
ATOM 5173 C C . GLY A 1 667 ? 14.072 19.464 -2.416 1.00 94.50 667 GLY A C 1
ATOM 5174 O O . GLY A 1 667 ? 13.749 20.272 -3.295 1.00 94.50 667 GLY A O 1
ATOM 5175 N N . GLU A 1 668 ? 15.127 18.671 -2.495 1.00 93.81 668 GLU A N 1
ATOM 5176 C CA . GLU A 1 668 ? 15.970 18.571 -3.670 1.00 93.81 668 GLU A CA 1
ATOM 5177 C C . GLU A 1 668 ? 16.381 17.113 -3.880 1.00 93.81 668 GLU A C 1
ATOM 5179 O O . GLU A 1 668 ? 16.773 16.414 -2.947 1.00 93.81 668 GLU A O 1
ATOM 5184 N N . VAL A 1 669 ? 16.259 16.644 -5.121 1.00 92.56 669 VAL A N 1
ATOM 5185 C CA . VAL A 1 669 ? 16.704 15.319 -5.552 1.00 92.56 669 VAL A CA 1
ATOM 5186 C C . VAL A 1 669 ? 17.903 15.498 -6.468 1.00 92.56 669 VAL A C 1
ATOM 5188 O O . VAL A 1 669 ? 17.753 15.947 -7.605 1.00 92.56 669 VAL A O 1
ATOM 5191 N N . HIS A 1 670 ? 19.083 15.143 -5.979 1.00 93.06 670 HIS A N 1
ATOM 5192 C CA . HIS A 1 670 ? 20.341 15.128 -6.713 1.00 93.06 670 HIS A CA 1
ATOM 5193 C C . HIS A 1 670 ? 20.479 13.816 -7.471 1.00 93.06 670 HIS A C 1
ATOM 5195 O O . HIS A 1 670 ? 20.569 12.747 -6.876 1.00 93.06 670 HIS A O 1
ATOM 5201 N N . ASN A 1 671 ? 20.509 13.909 -8.792 1.00 89.94 671 ASN A N 1
ATOM 5202 C CA . ASN A 1 671 ? 20.633 12.780 -9.695 1.00 89.94 671 ASN A CA 1
ATOM 5203 C C . ASN A 1 671 ? 22.027 12.779 -10.309 1.00 89.94 671 ASN A C 1
ATOM 5205 O O . ASN A 1 671 ? 22.423 13.752 -10.959 1.00 89.94 671 ASN A O 1
ATOM 5209 N N . GLN A 1 672 ? 22.743 11.677 -10.137 1.00 89.12 672 GLN A N 1
ATOM 5210 C CA . GLN A 1 672 ? 23.996 11.401 -10.813 1.00 89.12 672 GLN A CA 1
ATOM 5211 C C . GLN A 1 672 ? 23.807 10.189 -11.724 1.00 89.12 672 GLN A C 1
ATOM 5213 O O . GLN A 1 672 ? 23.605 9.078 -11.245 1.00 89.12 672 GLN A O 1
ATOM 5218 N N . PHE A 1 673 ? 23.927 10.400 -13.036 1.00 84.19 673 PHE A N 1
ATOM 5219 C CA . PHE A 1 673 ? 23.836 9.332 -14.031 1.00 84.19 673 PHE A CA 1
ATOM 5220 C C . PHE A 1 673 ? 25.079 9.291 -14.924 1.00 84.19 673 PHE A C 1
ATOM 5222 O O . PHE A 1 673 ? 25.424 10.278 -15.572 1.00 84.19 673 PHE A O 1
ATOM 5229 N N . GLY A 1 674 ? 25.752 8.145 -14.976 1.00 78.44 674 GLY A N 1
ATOM 5230 C CA . GLY A 1 674 ? 26.878 7.861 -15.859 1.00 78.44 674 GLY A CA 1
ATOM 5231 C C . GLY A 1 674 ? 26.423 7.203 -17.161 1.00 78.44 674 GLY A C 1
ATOM 5232 O O . GLY A 1 674 ? 25.757 6.171 -17.146 1.00 78.44 674 GLY A O 1
ATOM 5233 N N . LEU A 1 675 ? 26.817 7.775 -18.300 1.00 69.88 675 LEU A N 1
ATOM 5234 C CA . LEU A 1 675 ? 26.544 7.253 -19.639 1.00 69.88 675 LEU A CA 1
ATOM 5235 C C . LEU A 1 675 ? 27.859 6.918 -20.369 1.00 69.88 675 LEU A C 1
ATOM 5237 O O . LEU A 1 675 ? 28.749 7.773 -20.459 1.00 69.88 675 LEU A O 1
ATOM 5241 N N . PRO A 1 676 ? 28.017 5.706 -20.937 1.00 63.00 676 PRO A N 1
ATOM 5242 C CA . PRO A 1 676 ? 29.172 5.388 -21.772 1.00 63.00 676 PRO A CA 1
ATOM 5243 C C . PRO A 1 676 ? 29.209 6.283 -23.021 1.00 63.00 676 PRO A C 1
ATOM 5245 O O . PRO A 1 676 ? 28.203 6.421 -23.714 1.00 63.00 676 PRO A O 1
ATOM 5248 N N . PHE A 1 677 ? 30.374 6.828 -23.389 1.00 59.19 677 PHE A N 1
ATOM 5249 C CA . PHE A 1 677 ? 30.510 7.669 -24.595 1.00 59.19 677 PHE A CA 1
ATOM 5250 C C . PHE A 1 677 ? 30.080 6.956 -25.891 1.00 59.19 677 PHE A C 1
ATOM 5252 O O . PHE A 1 677 ? 29.574 7.596 -26.812 1.00 59.19 677 PHE A O 1
ATOM 5259 N N . ALA A 1 678 ? 30.241 5.630 -25.957 1.00 54.25 678 ALA A N 1
ATOM 5260 C CA . ALA A 1 678 ? 29.760 4.816 -27.073 1.00 54.25 678 ALA A CA 1
ATOM 5261 C C . ALA A 1 678 ? 28.221 4.799 -27.174 1.00 54.25 678 ALA A C 1
ATOM 5263 O O . ALA A 1 678 ? 27.689 4.784 -28.281 1.00 54.25 678 ALA A O 1
ATOM 5264 N N . ALA A 1 679 ? 27.509 4.861 -26.041 1.00 52.62 679 ALA A N 1
ATOM 5265 C CA . ALA A 1 679 ? 26.047 4.954 -26.000 1.00 52.62 679 ALA A CA 1
ATOM 5266 C C . ALA A 1 679 ? 25.536 6.343 -26.429 1.00 52.62 679 ALA A C 1
ATOM 5268 O O . ALA A 1 679 ? 24.417 6.457 -26.912 1.00 52.62 679 ALA A O 1
ATOM 5269 N N . LEU A 1 680 ? 26.379 7.378 -26.324 1.00 56.28 680 LEU A N 1
ATOM 5270 C CA . LEU A 1 680 ? 26.110 8.735 -26.817 1.00 56.28 680 LEU A CA 1
ATOM 5271 C C . LEU A 1 680 ? 26.513 8.944 -28.291 1.00 56.28 680 LEU A C 1
ATOM 5273 O O . LEU A 1 680 ? 26.437 10.059 -28.797 1.00 56.28 680 LEU A O 1
ATOM 5277 N N . GLY A 1 681 ? 27.018 7.911 -28.981 1.00 51.03 681 GLY A N 1
ATOM 5278 C CA . GLY A 1 681 ? 27.532 8.039 -30.352 1.00 51.03 681 GLY A CA 1
ATOM 5279 C C . GLY A 1 681 ? 28.806 8.891 -30.476 1.00 51.03 681 GLY A C 1
ATOM 5280 O O . GLY A 1 681 ? 29.229 9.210 -31.586 1.00 51.03 681 GLY A O 1
ATOM 5281 N N . LEU A 1 682 ? 29.441 9.244 -29.352 1.00 47.66 682 LEU A N 1
ATOM 5282 C CA . LEU A 1 682 ? 30.623 10.113 -29.281 1.00 47.66 682 LEU A CA 1
ATOM 5283 C C . LEU A 1 682 ? 31.948 9.346 -29.438 1.00 47.66 682 LEU A C 1
ATOM 5285 O O . LEU A 1 682 ? 33.014 9.957 -29.507 1.00 47.66 682 LEU A O 1
ATOM 5289 N N . ALA A 1 683 ? 31.896 8.013 -29.503 1.00 50.53 683 ALA A N 1
ATOM 5290 C CA . ALA A 1 683 ? 33.037 7.146 -29.782 1.00 50.53 683 ALA A CA 1
ATOM 5291 C C . ALA A 1 683 ? 32.602 5.881 -30.555 1.00 50.53 683 ALA A C 1
ATOM 5293 O O . ALA A 1 683 ? 31.492 5.389 -30.339 1.00 50.53 683 ALA A O 1
ATOM 5294 N N . PRO A 1 684 ? 33.455 5.310 -31.433 1.00 49.72 684 PRO A N 1
ATOM 5295 C CA . PRO A 1 684 ? 33.188 4.025 -32.078 1.00 49.72 684 PRO A CA 1
ATOM 5296 C C . PRO A 1 684 ? 32.983 2.909 -31.044 1.00 49.72 684 PRO A C 1
ATOM 5298 O O . PRO A 1 684 ? 33.791 2.773 -30.125 1.00 49.72 684 PRO A O 1
ATOM 5301 N N . ALA A 1 685 ? 31.979 2.048 -31.247 1.00 50.78 685 ALA A N 1
ATOM 5302 C CA . ALA A 1 685 ? 31.672 0.898 -30.379 1.00 50.78 685 ALA A CA 1
ATOM 5303 C C . ALA A 1 685 ? 32.842 -0.100 -30.188 1.00 50.78 685 ALA A C 1
ATOM 5305 O O . ALA A 1 685 ? 32.767 -1.006 -29.365 1.00 50.78 685 ALA A O 1
ATOM 5306 N N . THR A 1 686 ? 33.928 0.056 -30.950 1.00 48.81 686 THR A N 1
ATOM 5307 C CA . THR A 1 686 ? 35.152 -0.752 -30.899 1.00 48.81 686 THR A CA 1
ATOM 5308 C C . THR A 1 686 ? 36.192 -0.272 -29.875 1.00 48.81 686 THR A C 1
ATOM 5310 O O . THR A 1 686 ? 37.225 -0.923 -29.735 1.00 48.81 686 THR A O 1
ATOM 5313 N N . LEU A 1 687 ? 35.973 0.848 -29.172 1.00 47.91 687 LEU A N 1
ATOM 5314 C CA . LEU A 1 687 ? 36.810 1.285 -28.043 1.00 47.91 687 LEU A CA 1
ATOM 5315 C C . LEU A 1 687 ? 36.202 0.766 -26.726 1.00 47.91 687 LEU A C 1
ATOM 5317 O O . LEU A 1 687 ? 35.243 1.324 -26.205 1.00 47.91 687 LEU A O 1
ATOM 5321 N N . ILE A 1 688 ? 36.744 -0.354 -26.244 1.00 51.97 688 ILE A N 1
ATOM 5322 C CA . ILE A 1 688 ? 36.226 -1.213 -25.163 1.00 51.97 688 ILE A CA 1
ATOM 5323 C C . ILE A 1 688 ? 37.292 -1.263 -24.037 1.00 51.97 688 ILE A C 1
ATOM 5325 O O . ILE A 1 688 ? 37.877 -2.331 -23.841 1.00 51.97 688 ILE A O 1
ATOM 5329 N N . PRO A 1 689 ? 37.757 -0.126 -23.459 1.00 51.72 689 PRO A N 1
ATOM 5330 C CA . PRO A 1 689 ? 37.027 0.756 -22.521 1.00 51.72 689 PRO A CA 1
ATOM 5331 C C . PRO A 1 689 ? 37.226 2.272 -22.811 1.00 51.72 689 PRO A C 1
ATOM 5333 O O . PRO A 1 689 ? 38.126 2.659 -23.557 1.00 51.72 689 PRO A O 1
ATOM 5336 N N . GLY A 1 690 ? 36.419 3.162 -22.219 1.00 52.19 690 GLY A N 1
ATOM 5337 C CA . GLY A 1 690 ? 36.493 4.611 -22.486 1.00 52.19 690 GLY A CA 1
ATOM 5338 C C . GLY A 1 690 ? 35.922 5.478 -21.359 1.00 52.19 690 GLY A C 1
ATOM 5339 O O . GLY A 1 690 ? 35.320 4.935 -20.436 1.00 52.19 690 GLY A O 1
ATOM 5340 N N . PRO A 1 691 ? 36.120 6.814 -21.394 1.00 56.44 691 PRO A N 1
ATOM 5341 C CA . PRO A 1 691 ? 35.593 7.702 -20.364 1.00 56.44 691 PRO A CA 1
ATOM 5342 C C . PRO A 1 691 ? 34.071 7.560 -20.268 1.00 56.44 691 PRO A C 1
ATOM 5344 O O . PRO A 1 691 ? 33.406 7.265 -21.260 1.00 56.44 691 PRO A O 1
ATOM 5347 N N . ILE A 1 692 ? 33.527 7.769 -19.074 1.00 67.44 692 ILE A N 1
ATOM 5348 C CA . ILE A 1 692 ? 32.086 7.833 -18.822 1.00 67.44 692 ILE A CA 1
ATOM 5349 C C . ILE A 1 692 ? 31.709 9.298 -18.709 1.00 67.44 692 ILE A C 1
ATOM 5351 O O . ILE A 1 692 ? 32.404 10.077 -18.053 1.00 67.44 692 ILE A O 1
ATOM 5355 N N . TYR A 1 693 ? 30.636 9.682 -19.391 1.00 73.31 693 TYR A N 1
ATOM 5356 C CA . TYR A 1 693 ? 30.073 11.013 -19.263 1.00 73.31 693 TYR A CA 1
ATOM 5357 C C . TYR A 1 693 ? 29.072 10.998 -18.115 1.00 73.31 693 TYR A C 1
ATOM 5359 O O . TYR A 1 693 ? 28.064 10.300 -18.190 1.00 73.31 693 TYR A O 1
ATOM 5367 N N . TYR A 1 694 ? 29.353 11.750 -17.057 1.00 79.69 694 TYR A N 1
ATOM 5368 C CA . TYR A 1 694 ? 28.423 11.899 -15.946 1.00 79.69 694 TYR A CA 1
ATOM 5369 C C . TYR A 1 694 ? 27.539 13.124 -16.150 1.00 79.69 694 TYR A C 1
ATOM 5371 O O . TYR A 1 694 ? 28.027 14.216 -16.447 1.00 79.69 694 TYR A O 1
ATOM 5379 N N . GLN A 1 695 ? 26.240 12.928 -15.963 1.00 84.69 695 GLN A N 1
ATOM 5380 C CA . GLN A 1 695 ? 25.246 13.981 -15.867 1.00 84.69 695 GLN A CA 1
ATOM 5381 C C . GLN A 1 695 ? 24.871 14.178 -14.404 1.00 84.69 695 GLN A C 1
ATOM 5383 O O . GLN A 1 695 ? 24.547 13.220 -13.701 1.00 84.69 695 GLN A O 1
ATOM 5388 N N . PHE A 1 696 ? 24.894 15.436 -13.976 1.00 90.88 696 PHE A N 1
ATOM 5389 C CA . PHE A 1 696 ? 24.509 15.856 -12.636 1.00 90.88 696 PHE A CA 1
ATOM 5390 C C . PHE A 1 696 ? 23.328 16.804 -12.770 1.00 90.88 696 PHE A C 1
ATOM 5392 O O . PHE A 1 696 ? 23.463 17.877 -13.360 1.00 90.88 696 PHE A O 1
ATOM 5399 N N . GLY A 1 697 ? 22.165 16.398 -12.273 1.00 91.88 697 GLY A N 1
ATOM 5400 C CA . GLY A 1 697 ? 20.947 17.199 -12.329 1.00 91.88 697 GLY A CA 1
ATOM 5401 C C . GLY A 1 697 ? 20.228 17.193 -10.993 1.00 91.88 697 GLY A C 1
ATOM 5402 O O . GLY A 1 697 ? 20.093 16.142 -10.375 1.00 91.88 697 GLY A O 1
ATOM 5403 N N . ALA A 1 698 ? 19.738 18.346 -10.557 1.00 94.25 698 ALA A N 1
ATOM 5404 C CA . ALA A 1 698 ? 18.852 18.426 -9.408 1.00 94.25 698 ALA A CA 1
ATOM 5405 C C . ALA A 1 698 ? 17.415 18.684 -9.854 1.00 94.25 698 ALA A C 1
ATOM 5407 O O . ALA A 1 698 ? 17.178 19.500 -10.748 1.00 94.25 698 ALA A O 1
ATOM 5408 N N . SER A 1 699 ? 16.468 17.988 -9.225 1.00 93.12 699 SER A N 1
ATOM 5409 C CA . SER A 1 699 ? 15.062 18.389 -9.223 1.00 93.12 699 SER A CA 1
ATOM 5410 C C . SER A 1 699 ? 14.734 18.999 -7.871 1.00 93.12 699 SER A C 1
ATOM 5412 O O . SER A 1 699 ? 14.741 18.281 -6.871 1.00 93.12 699 SER A O 1
ATOM 5414 N N . GLY A 1 700 ? 14.499 20.305 -7.833 1.00 94.00 700 GLY A N 1
ATOM 5415 C CA . GLY A 1 700 ? 14.326 21.063 -6.602 1.00 94.00 700 GLY A CA 1
ATOM 5416 C C . GLY A 1 700 ? 13.038 21.867 -6.607 1.00 94.00 700 GLY A C 1
ATOM 5417 O O . GLY A 1 700 ? 12.514 22.248 -7.656 1.00 94.00 700 GLY A O 1
ATOM 5418 N N . GLY A 1 701 ? 12.514 22.139 -5.418 1.00 94.94 701 GLY A N 1
ATOM 5419 C CA . GLY A 1 701 ? 11.366 23.020 -5.295 1.00 94.94 701 GLY A CA 1
ATOM 5420 C C . GLY A 1 701 ? 10.581 22.861 -4.010 1.00 94.94 701 GLY A C 1
ATOM 5421 O O . GLY A 1 701 ? 10.939 22.109 -3.106 1.00 94.94 701 GLY A O 1
ATOM 5422 N N . GLN A 1 702 ? 9.461 23.566 -3.970 1.00 96.56 702 GLN A N 1
ATOM 5423 C CA . GLN A 1 702 ? 8.547 23.626 -2.844 1.00 96.56 702 GLN A CA 1
ATOM 5424 C C . GLN A 1 702 ? 7.109 23.710 -3.345 1.00 96.56 702 GLN A C 1
ATOM 5426 O O . GLN A 1 702 ? 6.832 24.299 -4.387 1.00 96.56 702 GLN A O 1
ATOM 5431 N N . VAL A 1 703 ? 6.193 23.121 -2.583 1.00 96.81 703 VAL A N 1
ATOM 5432 C CA . VAL A 1 703 ? 4.752 23.244 -2.772 1.00 96.81 703 VAL A CA 1
ATOM 5433 C C . VAL A 1 703 ? 4.124 23.718 -1.468 1.00 96.81 703 VAL A C 1
ATOM 5435 O O . VAL A 1 703 ? 4.148 23.004 -0.461 1.00 96.81 703 VAL A O 1
ATOM 5438 N N . ASP A 1 704 ? 3.525 24.902 -1.513 1.00 97.19 704 ASP A N 1
ATOM 5439 C CA . ASP A 1 704 ? 2.701 25.452 -0.443 1.00 97.19 704 ASP A CA 1
ATOM 5440 C C . ASP A 1 704 ? 1.233 25.106 -0.705 1.00 97.19 704 ASP A C 1
ATOM 5442 O O . ASP A 1 704 ? 0.755 25.174 -1.836 1.00 97.19 704 ASP A O 1
ATOM 5446 N N . THR A 1 705 ? 0.516 24.678 0.332 1.00 96.38 705 THR A N 1
ATOM 5447 C CA . THR A 1 705 ? -0.874 24.215 0.266 1.00 96.38 705 THR A CA 1
ATOM 5448 C C . THR A 1 705 ? -1.716 24.912 1.326 1.00 96.38 705 THR A C 1
ATOM 5450 O O . THR A 1 705 ? -1.466 24.755 2.521 1.00 96.38 705 THR A O 1
ATOM 5453 N N . ASP A 1 706 ? -2.777 25.590 0.892 1.00 97.31 706 ASP A N 1
ATOM 5454 C CA . ASP A 1 706 ? -3.815 26.154 1.755 1.00 97.31 706 ASP A CA 1
ATOM 5455 C C . ASP A 1 706 ? -5.146 25.444 1.485 1.00 97.31 706 ASP A C 1
ATOM 5457 O O . ASP A 1 706 ? -5.633 25.426 0.353 1.00 97.31 706 ASP A O 1
ATOM 5461 N N . SER A 1 707 ? -5.767 24.876 2.519 1.00 96.00 707 SER A N 1
ATOM 5462 C CA . SER A 1 707 ? -7.028 24.138 2.407 1.00 96.00 707 SER A CA 1
ATOM 5463 C C . SER A 1 707 ? -8.033 24.588 3.463 1.00 96.00 707 SER A C 1
ATOM 5465 O O . SER A 1 707 ? -7.760 24.540 4.661 1.00 96.00 707 SER A O 1
ATOM 5467 N N . VAL A 1 708 ? -9.245 24.927 3.020 1.00 97.69 708 VAL A N 1
ATOM 5468 C CA . VAL A 1 708 ? -10.404 25.221 3.877 1.00 97.69 708 VAL A CA 1
ATOM 5469 C C . VAL A 1 708 ? -11.562 24.320 3.478 1.00 97.69 708 VAL A C 1
ATOM 5471 O O . VAL A 1 708 ? -11.859 24.170 2.293 1.00 97.69 708 VAL A O 1
ATOM 5474 N N . ALA A 1 709 ? -12.264 23.755 4.456 1.00 97.44 709 ALA A N 1
ATOM 5475 C CA . ALA A 1 709 ? -13.470 22.984 4.200 1.00 97.44 709 ALA A CA 1
ATOM 5476 C C . ALA A 1 709 ? -14.531 23.139 5.291 1.00 97.44 709 ALA A C 1
ATOM 5478 O O . ALA A 1 709 ? -14.224 23.319 6.468 1.00 97.44 709 ALA A O 1
ATOM 5479 N N . LEU A 1 710 ? -15.784 22.990 4.870 1.00 98.12 710 LEU A N 1
ATOM 5480 C CA . LEU A 1 710 ? -16.960 22.851 5.719 1.00 98.12 710 LEU A CA 1
ATOM 5481 C C . LEU A 1 710 ? -17.599 21.494 5.423 1.00 98.12 710 LEU A C 1
ATOM 5483 O O . LEU A 1 710 ? -17.738 21.108 4.258 1.00 98.12 710 LEU A O 1
ATOM 5487 N N . TYR A 1 711 ? -18.009 20.777 6.462 1.00 97.88 711 TYR A N 1
ATOM 5488 C CA . TYR A 1 711 ? -18.689 19.499 6.309 1.00 97.88 711 TYR A CA 1
ATOM 5489 C C . TYR A 1 711 ? -19.818 19.300 7.313 1.00 97.88 711 TYR A C 1
ATOM 5491 O O . TYR A 1 711 ? -19.850 19.920 8.376 1.00 97.88 711 TYR A O 1
ATOM 5499 N N . GLY A 1 712 ? -20.727 18.393 6.966 1.00 97.69 712 GLY A N 1
ATOM 5500 C CA . GLY A 1 712 ? -21.701 17.827 7.884 1.00 97.69 712 GLY A CA 1
ATOM 5501 C C . GLY A 1 712 ? -22.088 16.405 7.484 1.00 97.69 712 GLY A C 1
ATOM 5502 O O . GLY A 1 712 ? -22.177 16.109 6.294 1.00 97.69 712 GLY A O 1
ATOM 5503 N N . ASP A 1 713 ? -22.316 15.533 8.461 1.00 96.88 713 ASP A N 1
ATOM 5504 C CA . ASP A 1 713 ? -22.897 14.194 8.286 1.00 96.88 713 ASP A CA 1
ATOM 5505 C C . ASP A 1 713 ? -23.976 13.999 9.353 1.00 96.88 713 ASP A C 1
ATOM 5507 O O . ASP A 1 713 ? -23.701 14.072 10.550 1.00 96.88 713 ASP A O 1
ATOM 5511 N N . GLY A 1 714 ? -25.219 13.822 8.910 1.00 96.69 714 GLY A N 1
ATOM 5512 C CA . GLY A 1 714 ? -26.394 13.650 9.755 1.00 96.69 714 GLY A CA 1
ATOM 5513 C C . GLY A 1 714 ? -27.045 12.295 9.516 1.00 96.69 714 GLY A C 1
ATOM 5514 O O . GLY A 1 714 ? -27.146 11.835 8.383 1.00 96.69 714 GLY A O 1
ATOM 5515 N N . SER A 1 715 ? -27.510 11.656 10.582 1.00 96.50 715 SER A N 1
ATOM 5516 C CA . SER A 1 715 ? -28.208 10.374 10.577 1.00 96.50 715 SER A CA 1
ATOM 5517 C C . SER A 1 715 ? -29.571 10.524 11.238 1.00 96.50 715 SER A C 1
ATOM 5519 O O . SER A 1 715 ? -29.658 10.977 12.377 1.00 96.50 715 SER A O 1
ATOM 5521 N N . TRP A 1 716 ? -30.618 10.123 10.523 1.00 96.69 716 TRP A N 1
ATOM 5522 C CA . TRP A 1 716 ? -32.005 10.154 10.968 1.00 96.69 716 TRP A CA 1
ATOM 5523 C C . TRP A 1 716 ? -32.552 8.741 11.114 1.00 96.69 716 TRP A C 1
ATOM 5525 O O . TRP A 1 716 ? -32.707 8.021 10.124 1.00 96.69 716 TRP A O 1
ATOM 5535 N N . GLN A 1 717 ? -32.872 8.356 12.344 1.00 96.06 717 GLN A N 1
ATOM 5536 C CA . GLN A 1 717 ? -33.631 7.151 12.646 1.00 96.06 717 GLN A CA 1
ATOM 5537 C C . GLN A 1 717 ? -35.125 7.450 12.441 1.00 96.06 717 GLN A C 1
ATOM 5539 O O . GLN A 1 717 ? -35.807 7.937 13.342 1.00 96.06 717 GLN A O 1
ATOM 5544 N N . PHE A 1 718 ? -35.639 7.219 11.231 1.00 96.25 718 PHE A N 1
ATOM 5545 C CA . PHE A 1 718 ? -37.034 7.542 10.885 1.00 96.25 718 PHE A CA 1
ATOM 5546 C C . PHE A 1 718 ? -38.032 6.436 11.260 1.00 96.25 718 PHE A C 1
ATOM 5548 O O . PHE A 1 718 ? -39.244 6.627 11.164 1.00 96.25 718 PHE A O 1
ATOM 5555 N N . SER A 1 719 ? -37.531 5.274 11.675 1.00 95.12 719 SER A N 1
ATOM 5556 C CA . SER A 1 719 ? -38.290 4.186 12.300 1.00 95.12 719 SER A CA 1
ATOM 5557 C C . SER A 1 719 ? -37.347 3.348 13.158 1.00 95.12 719 SER A C 1
ATOM 5559 O O . SER A 1 719 ? -36.142 3.444 12.971 1.00 95.12 719 SER A O 1
ATOM 5561 N N . ASP A 1 720 ? -37.852 2.458 14.008 1.00 91.75 720 ASP A N 1
ATOM 5562 C CA . ASP A 1 720 ? -36.998 1.605 14.854 1.00 91.75 720 ASP A CA 1
ATOM 5563 C C . ASP A 1 720 ? -36.037 0.707 14.053 1.00 91.75 720 ASP A C 1
ATOM 5565 O O . ASP A 1 720 ? -34.992 0.317 14.559 1.00 91.75 720 ASP A O 1
ATOM 5569 N N . LEU A 1 721 ? -36.361 0.415 12.787 1.00 95.75 721 LEU A N 1
ATOM 5570 C CA . LEU A 1 721 ? -35.587 -0.495 11.937 1.00 95.75 721 LEU A CA 1
ATOM 5571 C C . LEU A 1 721 ? -34.736 0.221 10.888 1.00 95.75 721 LEU A C 1
ATOM 5573 O O . LEU A 1 721 ? -33.869 -0.411 10.296 1.00 95.75 721 LEU A O 1
ATOM 5577 N N . TRP A 1 722 ? -35.013 1.492 10.589 1.00 96.88 722 TRP A N 1
ATOM 5578 C CA . TRP A 1 722 ? -34.408 2.177 9.447 1.00 96.88 722 TRP A CA 1
ATOM 5579 C C . TRP A 1 722 ? -33.759 3.502 9.818 1.00 96.88 722 TRP A C 1
ATOM 5581 O O . TRP A 1 722 ? -34.379 4.363 10.451 1.00 96.88 722 TRP A O 1
ATOM 5591 N N . ARG A 1 723 ? -32.543 3.689 9.300 1.00 97.12 723 ARG A N 1
ATOM 5592 C CA . ARG A 1 723 ? -31.754 4.911 9.449 1.00 97.12 723 ARG A CA 1
ATOM 5593 C C . ARG A 1 723 ? -31.290 5.417 8.093 1.00 97.12 723 ARG A C 1
ATOM 5595 O O . ARG A 1 723 ? -30.749 4.654 7.300 1.00 97.12 723 ARG A O 1
ATOM 5602 N N . LEU A 1 724 ? -31.475 6.706 7.837 1.00 97.62 724 LEU A N 1
ATOM 5603 C CA . LEU A 1 724 ? -30.932 7.392 6.665 1.00 97.62 724 LEU A CA 1
ATOM 5604 C C . LEU A 1 724 ? -29.794 8.309 7.114 1.00 97.62 724 LEU A C 1
ATOM 5606 O O . LEU A 1 724 ? -30.019 9.190 7.941 1.00 97.62 724 LEU A O 1
ATOM 5610 N N . SER A 1 725 ? -28.599 8.145 6.552 1.00 97.25 725 SER A N 1
ATOM 5611 C CA . SER A 1 725 ? -27.487 9.080 6.739 1.00 97.25 725 SER A CA 1
ATOM 5612 C C . SER A 1 725 ? -27.223 9.880 5.470 1.00 97.25 725 SER A C 1
ATOM 5614 O O . SER A 1 725 ? -27.126 9.311 4.382 1.00 97.25 725 SER A O 1
ATOM 5616 N N . LEU A 1 726 ? -27.052 11.189 5.623 1.00 97.81 726 LEU A N 1
ATOM 5617 C CA . LEU A 1 726 ? -26.703 12.126 4.563 1.00 97.81 726 LEU A CA 1
ATOM 5618 C C . LEU A 1 726 ? -25.493 12.938 5.007 1.00 97.81 726 LEU A C 1
ATOM 5620 O O . LEU A 1 726 ? -25.509 13.549 6.073 1.00 97.81 726 LEU A O 1
ATOM 5624 N N . GLY A 1 727 ? -24.465 12.965 4.170 1.00 97.62 727 GLY A N 1
ATOM 5625 C CA . GLY A 1 727 ? -23.240 13.696 4.428 1.00 97.62 727 GLY A CA 1
ATOM 5626 C C . GLY A 1 727 ? -22.787 14.498 3.218 1.00 97.62 727 GLY A C 1
ATOM 5627 O O . GLY A 1 727 ? -22.985 14.098 2.069 1.00 97.62 727 GLY A O 1
ATOM 5628 N N . LEU A 1 728 ? -22.181 15.650 3.478 1.00 97.88 728 LEU A N 1
ATOM 5629 C CA . LEU A 1 728 ? -21.629 16.530 2.462 1.00 97.88 728 LEU A CA 1
ATOM 5630 C C . LEU A 1 728 ? -20.416 17.268 3.019 1.00 97.88 728 LEU A C 1
ATOM 5632 O O . LEU A 1 728 ? -20.468 17.830 4.110 1.00 97.88 728 LEU A O 1
ATOM 5636 N N . ARG A 1 729 ? -19.345 17.318 2.231 1.00 97.62 729 ARG A N 1
ATOM 5637 C CA . ARG A 1 729 ? -18.215 18.221 2.448 1.00 97.62 729 ARG A CA 1
ATOM 5638 C C . ARG A 1 729 ? -18.016 19.077 1.218 1.00 97.62 729 ARG A C 1
ATOM 5640 O O . ARG A 1 729 ? -18.026 18.546 0.111 1.00 97.62 729 ARG A O 1
ATOM 5647 N N . ALA A 1 730 ? -17.805 20.367 1.433 1.00 97.12 730 ALA A N 1
ATOM 5648 C CA . ALA A 1 730 ? -17.332 21.294 0.421 1.00 97.12 730 ALA A CA 1
ATOM 5649 C C . ALA A 1 730 ? -15.989 21.859 0.883 1.00 97.12 730 ALA A C 1
ATOM 5651 O O . ALA A 1 730 ? -15.865 22.331 2.016 1.00 97.12 730 ALA A O 1
ATOM 5652 N N . GLY A 1 731 ? -14.983 21.784 0.022 1.00 96.00 731 GLY A N 1
ATOM 5653 C CA . GLY A 1 731 ? -13.647 22.282 0.320 1.00 96.00 731 GLY A CA 1
ATOM 5654 C C . GLY A 1 731 ? -13.052 23.024 -0.859 1.00 96.00 731 GLY A C 1
ATOM 5655 O O . GLY A 1 731 ? -13.351 22.709 -2.010 1.00 96.00 731 GLY A O 1
ATOM 5656 N N . ARG A 1 732 ? -12.200 23.998 -0.554 1.00 96.12 732 ARG A N 1
ATOM 5657 C CA . ARG A 1 732 ? -11.340 24.667 -1.523 1.00 96.12 732 ARG A CA 1
ATOM 5658 C C . ARG A 1 732 ? -9.897 24.490 -1.089 1.00 96.12 732 ARG A C 1
ATOM 5660 O O . ARG A 1 732 ? -9.564 24.753 0.066 1.00 96.12 732 ARG A O 1
ATOM 5667 N N . GLU A 1 733 ? -9.066 24.086 -2.032 1.00 95.25 733 GLU A N 1
ATOM 5668 C CA . GLU A 1 733 ? -7.633 23.938 -1.841 1.00 95.25 733 GLU A CA 1
ATOM 5669 C C . GLU A 1 733 ? -6.894 24.765 -2.887 1.00 95.25 733 GLU A C 1
ATOM 5671 O O . GLU A 1 733 ? -7.279 24.765 -4.054 1.00 95.25 733 GLU A O 1
ATOM 5676 N N . SER A 1 734 ? -5.853 25.476 -2.471 1.00 96.75 734 SER A N 1
ATOM 5677 C CA . SER A 1 734 ? -4.919 26.151 -3.362 1.00 96.75 734 SER A CA 1
ATOM 5678 C C . SER A 1 734 ? -3.534 25.571 -3.155 1.00 96.75 734 SER A C 1
ATOM 5680 O O . SER A 1 734 ? -3.110 25.405 -2.013 1.00 96.75 734 SER A O 1
ATOM 5682 N N . LYS A 1 735 ? -2.825 25.319 -4.255 1.00 96.62 735 LYS A N 1
ATOM 5683 C CA . LYS A 1 735 ? -1.405 24.979 -4.225 1.00 96.62 735 LYS A CA 1
ATOM 5684 C C . LYS A 1 735 ? -0.599 25.982 -5.022 1.00 96.62 735 LYS A C 1
ATOM 5686 O O . LYS A 1 735 ? -1.038 26.410 -6.087 1.00 96.62 735 LYS A O 1
ATOM 5691 N N . GLU A 1 736 ? 0.563 26.331 -4.504 1.00 97.44 736 GLU A N 1
ATOM 5692 C CA . GLU A 1 736 ? 1.562 27.155 -5.171 1.00 97.44 736 GLU A CA 1
ATOM 5693 C C . GLU A 1 736 ? 2.865 26.368 -5.209 1.00 97.44 736 GLU A C 1
ATOM 5695 O O . GLU A 1 736 ? 3.338 25.911 -4.173 1.00 97.44 736 GLU A O 1
ATOM 5700 N N . ALA A 1 737 ? 3.384 26.131 -6.408 1.00 96.88 737 ALA A N 1
ATOM 5701 C CA . ALA A 1 737 ? 4.602 25.374 -6.625 1.00 96.88 737 ALA A CA 1
ATOM 5702 C C . ALA A 1 737 ? 5.691 26.292 -7.162 1.00 96.88 737 ALA A C 1
ATOM 5704 O O . ALA A 1 737 ? 5.500 26.950 -8.184 1.00 96.88 737 ALA A O 1
ATOM 5705 N N . GLU A 1 738 ? 6.835 26.275 -6.492 1.00 97.31 738 GLU A N 1
ATOM 5706 C CA . GLU A 1 738 ? 8.092 26.852 -6.948 1.00 97.31 738 GLU A CA 1
ATOM 5707 C C . GLU A 1 738 ? 9.010 25.694 -7.331 1.00 97.31 738 GLU A C 1
ATOM 5709 O O . GLU A 1 738 ? 9.329 24.854 -6.491 1.00 97.31 738 GLU A O 1
ATOM 5714 N N . VAL A 1 739 ? 9.403 25.608 -8.600 1.00 96.69 739 VAL A N 1
ATOM 5715 C CA . VAL A 1 739 ? 10.217 24.502 -9.120 1.00 96.69 739 VAL A CA 1
ATOM 5716 C C . VAL A 1 739 ? 11.448 25.061 -9.809 1.00 96.69 739 VAL A C 1
ATOM 5718 O O . VAL A 1 739 ? 11.334 25.926 -10.678 1.00 96.69 739 VAL A O 1
ATOM 5721 N N . LEU A 1 740 ? 12.613 24.521 -9.453 1.00 96.06 740 LEU A N 1
ATOM 5722 C CA . LEU A 1 740 ? 13.885 24.766 -10.117 1.00 96.06 740 LEU A CA 1
ATOM 5723 C C . LEU A 1 740 ? 14.589 23.431 -10.358 1.00 96.06 740 LEU A C 1
ATOM 5725 O O . LEU A 1 740 ? 15.128 22.818 -9.439 1.00 96.06 740 LEU A O 1
ATOM 5729 N N . ASN A 1 741 ? 14.627 23.023 -11.622 1.00 95.12 741 ASN A N 1
ATOM 5730 C CA . ASN A 1 741 ? 15.337 21.838 -12.076 1.00 95.12 741 ASN A CA 1
ATOM 5731 C C . ASN A 1 741 ? 16.504 22.284 -12.959 1.00 95.12 741 ASN A C 1
ATOM 5733 O O . ASN A 1 741 ? 16.310 22.978 -13.963 1.00 95.12 741 ASN A O 1
ATOM 5737 N N . GLN A 1 742 ? 17.725 21.924 -12.569 1.00 95.06 742 GLN A N 1
ATOM 5738 C CA . GLN A 1 742 ? 18.945 22.434 -13.197 1.00 95.06 742 GLN A CA 1
ATOM 5739 C C . GLN A 1 742 ? 20.091 21.422 -13.182 1.00 95.06 742 GLN A C 1
ATOM 5741 O O . GLN A 1 742 ? 20.128 20.504 -12.364 1.00 95.06 742 GLN A O 1
ATOM 5746 N N . GLY A 1 743 ? 21.032 21.603 -14.104 1.00 94.00 743 GLY A N 1
ATOM 5747 C CA . GLY A 1 743 ? 22.246 20.810 -14.228 1.00 94.00 743 GLY A CA 1
ATOM 5748 C C . GLY A 1 743 ? 23.433 21.403 -13.468 1.00 94.00 743 GLY A C 1
ATOM 5749 O O . GLY A 1 743 ? 23.547 22.618 -13.293 1.00 94.00 743 GLY A O 1
ATOM 5750 N N . PHE A 1 744 ? 24.364 20.535 -13.081 1.00 94.50 744 PHE A N 1
ATOM 5751 C CA . PHE A 1 744 ? 25.590 20.869 -12.356 1.00 94.50 744 PHE A CA 1
ATOM 5752 C C . PHE A 1 744 ? 26.834 20.376 -13.093 1.00 94.50 744 PHE A C 1
ATOM 5754 O O . PHE A 1 744 ? 26.764 19.538 -13.997 1.00 94.50 744 PHE A O 1
ATOM 5761 N N . THR A 1 745 ? 27.982 20.962 -12.761 1.00 92.25 745 THR A N 1
ATOM 5762 C CA . THR A 1 745 ? 29.266 20.634 -13.398 1.00 92.25 745 THR A CA 1
ATOM 5763 C C . THR A 1 745 ? 29.868 19.329 -12.876 1.00 92.25 745 THR A C 1
ATOM 5765 O O . THR A 1 745 ? 30.589 18.664 -13.618 1.00 92.25 745 THR A O 1
ATOM 5768 N N . ASP A 1 746 ? 29.563 18.953 -11.632 1.00 89.69 746 ASP A N 1
ATOM 5769 C CA . ASP A 1 746 ? 30.066 17.755 -10.961 1.00 89.69 746 ASP A CA 1
ATOM 5770 C C . ASP A 1 746 ? 29.112 17.256 -9.850 1.00 89.69 746 ASP A C 1
ATOM 5772 O O . ASP A 1 746 ? 28.058 17.844 -9.589 1.00 89.69 746 ASP A O 1
ATOM 5776 N N . ASN A 1 747 ? 29.501 16.172 -9.169 1.00 87.38 747 ASN A N 1
ATOM 5777 C CA . ASN A 1 747 ? 28.728 15.554 -8.084 1.00 87.38 747 ASN A CA 1
ATOM 5778 C C . ASN A 1 747 ? 28.745 16.313 -6.750 1.00 87.38 747 ASN A C 1
ATOM 5780 O O . ASN A 1 747 ? 28.228 15.793 -5.760 1.00 87.38 747 ASN A O 1
ATOM 5784 N N . SER A 1 748 ? 29.355 17.500 -6.685 1.00 89.44 748 SER A N 1
ATOM 5785 C CA . SER A 1 748 ? 29.213 18.368 -5.515 1.00 89.44 748 SER A CA 1
ATOM 5786 C C . SER A 1 748 ? 27.860 19.075 -5.500 1.00 89.44 748 SER A C 1
ATOM 5788 O O . SER A 1 748 ? 27.456 19.557 -4.447 1.00 89.44 748 SER A O 1
ATOM 5790 N N . PHE A 1 749 ? 27.187 19.170 -6.656 1.00 91.44 749 PHE A N 1
ATOM 5791 C CA . PHE A 1 749 ? 25.951 19.938 -6.838 1.00 91.44 749 PHE A CA 1
ATOM 5792 C C . PHE A 1 749 ? 26.075 21.397 -6.344 1.00 91.44 749 PHE A C 1
ATOM 5794 O O . PHE A 1 749 ? 25.098 22.025 -5.950 1.00 91.44 749 PHE A O 1
ATOM 5801 N N . THR A 1 750 ? 27.290 21.969 -6.368 1.00 93.06 750 THR A N 1
ATOM 5802 C CA . THR A 1 750 ? 27.543 23.344 -5.888 1.00 93.06 750 THR A CA 1
ATOM 5803 C C . THR A 1 750 ? 27.609 24.382 -7.004 1.00 93.06 750 THR A C 1
ATOM 5805 O O . THR A 1 750 ? 27.249 25.540 -6.795 1.00 93.06 750 THR A O 1
ATOM 5808 N N . GLN A 1 751 ? 28.061 23.991 -8.198 1.00 95.12 751 GLN A N 1
ATOM 5809 C CA . GLN A 1 751 ? 28.196 24.879 -9.348 1.00 95.12 751 GLN A CA 1
ATOM 5810 C C . GLN A 1 751 ? 27.247 24.444 -10.466 1.00 95.12 751 GLN A C 1
ATOM 5812 O O . GLN A 1 751 ? 27.440 23.404 -11.098 1.00 95.12 751 GLN A O 1
ATOM 5817 N N . ALA A 1 752 ? 26.228 25.265 -10.726 1.00 93.94 752 ALA A N 1
ATOM 5818 C CA . ALA A 1 752 ? 25.329 25.062 -11.855 1.00 93.94 752 ALA A CA 1
ATOM 5819 C C . ALA A 1 752 ? 26.108 25.130 -13.181 1.00 93.94 752 ALA A C 1
ATOM 5821 O O . ALA A 1 752 ? 26.963 25.999 -13.369 1.00 93.94 752 ALA A O 1
ATOM 5822 N N . ASN A 1 753 ? 25.792 24.236 -14.118 1.00 92.62 753 ASN A N 1
ATOM 5823 C CA . ASN A 1 753 ? 26.422 24.194 -15.444 1.00 92.62 753 ASN A CA 1
ATOM 5824 C C . ASN A 1 753 ? 25.706 25.077 -16.487 1.00 92.62 753 ASN A C 1
ATOM 5826 O O . ASN A 1 753 ? 26.124 25.128 -17.643 1.00 92.62 753 ASN A O 1
ATOM 5830 N N . GLY A 1 754 ? 24.638 25.775 -16.081 1.00 90.31 754 GLY A N 1
ATOM 5831 C CA . GLY A 1 754 ? 23.835 26.656 -16.932 1.00 90.31 754 GLY A CA 1
ATOM 5832 C C . GLY A 1 754 ? 22.646 25.981 -17.625 1.00 90.31 754 GLY A C 1
ATOM 5833 O O . GLY A 1 754 ? 21.818 26.688 -18.196 1.00 90.31 754 GLY A O 1
ATOM 5834 N N . LEU A 1 755 ? 22.515 24.650 -17.556 1.00 90.88 755 LEU A N 1
ATOM 5835 C CA . LEU A 1 755 ? 21.321 23.941 -18.018 1.00 90.88 755 LEU A CA 1
ATOM 5836 C C . LEU A 1 755 ? 20.198 24.103 -16.990 1.00 90.88 755 LEU A C 1
ATOM 5838 O O . LEU A 1 755 ? 20.333 23.661 -15.855 1.00 90.88 755 LEU A O 1
ATOM 5842 N N . ILE A 1 756 ? 19.077 24.692 -17.394 1.00 94.38 756 ILE A N 1
ATOM 5843 C CA . ILE A 1 756 ? 17.861 24.791 -16.579 1.00 94.38 756 ILE A CA 1
ATOM 5844 C C . ILE A 1 756 ? 16.766 24.047 -17.336 1.00 94.38 756 ILE A C 1
ATOM 5846 O O . ILE A 1 756 ? 16.310 24.516 -18.378 1.00 94.38 756 ILE A O 1
ATOM 5850 N N . SER A 1 757 ? 16.374 22.873 -16.841 1.00 91.44 757 SER A N 1
ATOM 5851 C CA . SER A 1 757 ? 15.310 22.069 -17.447 1.00 91.44 757 SER A CA 1
ATOM 5852 C C . SER A 1 757 ? 13.928 22.561 -17.029 1.00 91.44 757 SER A C 1
ATOM 5854 O O . SER A 1 757 ? 13.002 22.482 -17.830 1.00 91.44 757 SER A O 1
ATOM 5856 N N . ALA A 1 758 ? 13.780 23.130 -15.828 1.00 94.44 758 ALA A N 1
ATOM 5857 C CA . ALA A 1 758 ? 12.572 23.841 -15.420 1.00 94.44 758 ALA A CA 1
ATOM 5858 C C . ALA A 1 758 ? 12.866 24.975 -14.435 1.00 94.44 758 ALA A C 1
ATOM 5860 O O . ALA A 1 758 ? 13.694 24.831 -13.543 1.00 94.44 758 ALA A O 1
ATOM 5861 N N . ASN A 1 759 ? 12.171 26.101 -14.586 1.00 96.19 759 ASN A N 1
ATOM 5862 C CA . ASN A 1 759 ? 12.156 27.183 -13.604 1.00 96.19 759 ASN A CA 1
ATOM 5863 C C . ASN A 1 759 ? 10.810 27.904 -13.691 1.00 96.19 759 ASN A C 1
ATOM 5865 O O . ASN A 1 759 ? 10.574 28.652 -14.643 1.00 96.19 759 ASN A O 1
ATOM 5869 N N . PHE A 1 760 ? 9.913 27.635 -12.745 1.00 95.88 760 PHE A N 1
ATOM 5870 C CA . PHE A 1 760 ? 8.595 28.260 -12.725 1.00 95.88 760 PHE A CA 1
ATOM 5871 C C . PHE A 1 760 ? 8.037 28.401 -11.311 1.00 95.88 760 PHE A C 1
ATOM 5873 O O . PHE A 1 760 ? 8.325 27.602 -10.421 1.00 95.88 760 PHE A O 1
ATOM 5880 N N . THR A 1 761 ? 7.161 29.392 -11.161 1.00 97.38 761 THR A N 1
ATOM 5881 C CA . THR A 1 761 ? 6.262 29.533 -10.019 1.00 97.38 761 THR A CA 1
ATOM 5882 C C . THR A 1 761 ? 4.843 29.560 -10.554 1.00 97.38 761 THR A C 1
ATOM 5884 O O . THR A 1 761 ? 4.487 30.482 -11.288 1.00 97.38 761 THR A O 1
ATOM 5887 N N . ASN A 1 762 ? 4.040 28.557 -10.206 1.00 96.12 762 ASN A N 1
ATOM 5888 C CA . ASN A 1 762 ? 2.648 28.454 -10.634 1.00 96.12 762 ASN A CA 1
ATOM 5889 C C . ASN A 1 762 ? 1.729 28.213 -9.442 1.00 96.12 762 ASN A C 1
ATOM 5891 O O . ASN A 1 762 ? 2.100 27.566 -8.467 1.00 96.12 762 ASN A O 1
ATOM 5895 N N . LYS A 1 763 ? 0.495 28.704 -9.549 1.00 96.94 763 LYS A N 1
ATOM 5896 C CA . LYS A 1 763 ? -0.534 28.558 -8.524 1.00 96.94 763 LYS A CA 1
ATOM 5897 C C . LYS A 1 763 ? -1.834 28.093 -9.151 1.00 96.94 763 LYS A C 1
ATOM 5899 O O . LYS A 1 763 ? -2.243 28.644 -10.167 1.00 96.94 763 LYS A O 1
ATOM 5904 N N . GLU A 1 764 ? -2.491 27.137 -8.509 1.00 96.81 764 GLU A N 1
ATOM 5905 C CA . GLU A 1 764 ? -3.795 26.626 -8.930 1.00 96.81 764 GLU A CA 1
ATOM 5906 C C . GLU A 1 764 ? -4.718 26.411 -7.724 1.00 96.81 764 GLU A C 1
ATOM 5908 O O . GLU A 1 764 ? -4.261 26.252 -6.586 1.00 96.81 764 GLU A O 1
ATOM 5913 N N . SER A 1 765 ? -6.033 26.466 -7.952 1.00 96.81 765 SER A N 1
ATOM 5914 C CA . SER A 1 765 ? -7.055 26.254 -6.927 1.00 96.81 765 SER A CA 1
ATOM 5915 C C . SER A 1 765 ? -8.142 25.294 -7.395 1.00 96.81 765 SER A C 1
ATOM 5917 O O . SER A 1 765 ? -8.808 25.539 -8.395 1.00 96.81 765 SER A O 1
ATOM 5919 N N . TRP A 1 766 ? -8.454 24.299 -6.571 1.00 95.56 766 TRP A N 1
ATOM 5920 C CA . TRP A 1 766 ? -9.526 23.343 -6.830 1.00 95.56 766 TRP A CA 1
ATOM 5921 C C . TRP A 1 766 ? -10.623 23.433 -5.781 1.00 95.56 766 TRP A C 1
ATOM 5923 O O . TRP A 1 766 ? -10.385 23.739 -4.612 1.00 95.56 766 TRP A O 1
ATOM 5933 N N . THR A 1 767 ? -11.850 23.151 -6.208 1.00 94.75 767 THR A N 1
ATOM 5934 C CA . THR A 1 767 ? -12.999 22.988 -5.315 1.00 94.75 767 THR A CA 1
ATOM 5935 C C . THR A 1 767 ? -13.520 21.569 -5.452 1.00 94.75 767 THR A C 1
ATOM 5937 O O . THR A 1 767 ? -13.748 21.106 -6.568 1.00 94.75 767 THR A O 1
ATOM 5940 N N . ASP A 1 768 ? -13.746 20.896 -4.327 1.00 93.62 768 ASP A N 1
ATOM 5941 C CA . ASP A 1 768 ? -14.379 19.580 -4.303 1.00 93.62 768 ASP A CA 1
ATOM 5942 C C . ASP A 1 768 ? -15.666 19.590 -3.480 1.00 93.62 768 ASP A C 1
ATOM 5944 O O . ASP A 1 768 ? -15.799 20.292 -2.471 1.00 93.62 768 ASP A O 1
ATOM 5948 N N . VAL A 1 769 ? -16.606 18.760 -3.931 1.00 95.88 769 VAL A N 1
ATOM 5949 C CA . VAL A 1 769 ? -17.801 18.388 -3.188 1.00 95.88 769 VAL A CA 1
ATOM 5950 C C . VAL A 1 769 ? -17.851 16.866 -3.074 1.00 95.88 769 VAL A C 1
ATOM 5952 O O . VAL A 1 769 ? -17.947 16.162 -4.087 1.00 95.88 769 VAL A O 1
ATOM 5955 N N . SER A 1 770 ? -17.836 16.377 -1.833 1.00 96.81 770 SER A N 1
ATOM 5956 C CA . SER A 1 770 ? -17.796 14.954 -1.479 1.00 96.81 770 SER A CA 1
ATOM 5957 C C . SER A 1 770 ? -19.071 14.532 -0.733 1.00 96.81 770 SER A C 1
ATOM 5959 O O . SER A 1 770 ? -19.139 14.658 0.498 1.00 96.81 770 SER A O 1
ATOM 5961 N N . PRO A 1 771 ? -20.112 14.070 -1.457 1.00 97.25 771 PRO A N 1
ATOM 5962 C CA . PRO A 1 771 ? -21.350 13.587 -0.857 1.00 97.25 771 PRO A CA 1
ATOM 5963 C C . PRO A 1 771 ? -21.242 12.144 -0.348 1.00 97.25 771 PRO A C 1
ATOM 5965 O O . PRO A 1 771 ? -20.507 11.316 -0.897 1.00 97.25 771 PRO A O 1
ATOM 5968 N N . ARG A 1 772 ? -22.078 11.838 0.644 1.00 97.12 772 ARG A N 1
ATOM 5969 C CA . ARG A 1 772 ? -22.331 10.497 1.166 1.00 97.12 772 ARG A CA 1
ATOM 5970 C C . ARG A 1 772 ? -23.823 10.302 1.431 1.00 97.12 772 ARG A C 1
ATOM 5972 O O . ARG A 1 772 ? -24.474 11.165 2.010 1.00 97.12 772 ARG A O 1
ATOM 5979 N N . ILE A 1 773 ? -24.353 9.150 1.039 1.00 98.12 773 ILE A N 1
ATOM 5980 C CA . ILE A 1 773 ? -25.717 8.710 1.353 1.00 98.12 773 ILE A CA 1
ATOM 5981 C C . ILE A 1 773 ? -25.632 7.269 1.855 1.00 98.12 773 ILE A C 1
ATOM 5983 O O . ILE A 1 773 ? -24.951 6.456 1.236 1.00 98.12 773 ILE A O 1
ATOM 5987 N N . SER A 1 774 ? -26.310 6.945 2.954 1.00 97.81 774 SER A N 1
ATOM 5988 C CA . SER A 1 774 ? -26.430 5.577 3.474 1.00 97.81 774 SER A CA 1
ATOM 5989 C C . SER A 1 774 ? -27.853 5.300 3.917 1.00 97.81 774 SER A C 1
ATOM 5991 O O . SER A 1 774 ? -28.457 6.144 4.575 1.00 97.81 774 SER A O 1
ATOM 5993 N N . LEU A 1 775 ? -28.370 4.124 3.585 1.00 98.31 775 LEU A N 1
ATOM 5994 C CA . LEU A 1 775 ? -29.615 3.605 4.128 1.00 98.31 775 LEU A CA 1
ATOM 5995 C C . LEU A 1 775 ? -29.320 2.305 4.864 1.00 98.31 775 LEU A C 1
ATOM 5997 O O . LEU A 1 775 ? -28.798 1.357 4.275 1.00 98.31 775 LEU A O 1
ATOM 6001 N N . ASP A 1 776 ? -29.712 2.272 6.126 1.00 97.06 776 ASP A N 1
ATOM 6002 C CA . ASP A 1 776 ? -29.429 1.183 7.040 1.00 97.06 776 ASP A CA 1
ATOM 6003 C C . ASP A 1 776 ? -30.747 0.509 7.431 1.00 97.06 776 ASP A C 1
ATOM 6005 O O . ASP A 1 776 ? -31.734 1.189 7.724 1.00 97.06 776 ASP A O 1
ATOM 6009 N N . TYR A 1 777 ? -30.745 -0.818 7.469 1.00 97.69 777 TYR A N 1
ATOM 6010 C CA . TYR A 1 777 ? -31.809 -1.657 7.997 1.00 97.69 777 TYR A CA 1
ATOM 6011 C C . TYR A 1 777 ? -31.261 -2.495 9.151 1.00 97.69 777 TYR A C 1
ATOM 6013 O O . TYR A 1 777 ? -30.419 -3.376 8.950 1.00 97.69 777 TYR A O 1
ATOM 6021 N N . GLN A 1 778 ? -31.746 -2.213 10.354 1.00 96.38 778 GLN A N 1
ATOM 6022 C CA . GLN A 1 778 ? -31.325 -2.832 11.600 1.00 96.38 778 GLN A CA 1
ATOM 6023 C C . GLN A 1 778 ? -32.553 -3.375 12.342 1.00 96.38 778 GLN A C 1
ATOM 6025 O O . GLN A 1 778 ? -33.152 -2.671 13.151 1.00 96.38 778 GLN A O 1
ATOM 6030 N N . PRO A 1 779 ? -32.989 -4.615 12.057 1.00 94.50 779 PRO A N 1
ATOM 6031 C CA . PRO A 1 779 ? -34.173 -5.174 12.700 1.00 94.50 779 PRO A CA 1
ATOM 6032 C C . PRO A 1 779 ? -33.976 -5.515 14.186 1.00 94.50 779 PRO A C 1
ATOM 6034 O O . PRO A 1 779 ? -34.956 -5.717 14.899 1.00 94.50 779 PRO A O 1
ATOM 6037 N N . ASN A 1 780 ? -32.723 -5.639 14.630 1.00 93.06 780 ASN A N 1
ATOM 6038 C CA . ASN A 1 780 ? -32.300 -5.880 16.009 1.00 93.06 780 ASN A CA 1
ATOM 6039 C C . ASN A 1 780 ? -30.808 -5.513 16.170 1.00 93.06 780 ASN A C 1
ATOM 6041 O O . ASN A 1 780 ? -30.134 -5.183 15.194 1.00 93.06 780 ASN A O 1
ATOM 6045 N N . ASP A 1 781 ? -30.272 -5.611 17.389 1.00 89.31 781 ASP A N 1
ATOM 6046 C CA . ASP A 1 781 ? -28.866 -5.284 17.690 1.00 89.31 781 ASP A CA 1
ATOM 6047 C C . ASP A 1 781 ? -27.841 -6.221 17.030 1.00 89.31 781 ASP A C 1
ATOM 6049 O O . ASP A 1 781 ? -26.655 -5.888 16.968 1.00 89.31 781 ASP A O 1
ATOM 6053 N N . ASP A 1 782 ? -28.302 -7.361 16.523 1.00 93.12 782 ASP A N 1
ATOM 6054 C CA . ASP A 1 782 ? -27.485 -8.448 15.998 1.00 93.12 782 ASP A CA 1
ATOM 6055 C C . ASP A 1 782 ? -27.363 -8.421 14.472 1.00 93.12 782 ASP A C 1
ATOM 6057 O O . ASP A 1 782 ? -26.592 -9.195 13.914 1.00 93.12 782 ASP A O 1
ATOM 6061 N N . LEU A 1 783 ? -28.106 -7.573 13.759 1.00 95.38 783 LEU A N 1
ATOM 6062 C CA . LEU A 1 783 ? -28.068 -7.539 12.301 1.00 95.38 783 LEU A CA 1
ATOM 6063 C C . LEU A 1 783 ? -28.109 -6.114 11.767 1.00 95.38 783 LEU A C 1
ATOM 6065 O O . LEU A 1 783 ? -29.098 -5.412 11.945 1.00 95.38 783 LEU A O 1
ATOM 6069 N N . LEU A 1 784 ? -27.088 -5.749 10.996 1.00 97.31 784 LEU A N 1
ATOM 6070 C CA . LEU A 1 784 ? -27.099 -4.563 10.147 1.00 97.31 784 LEU A CA 1
ATOM 6071 C C . LEU A 1 784 ? -27.005 -4.960 8.669 1.00 97.31 784 LEU A C 1
ATOM 6073 O O . LEU A 1 784 ? -26.094 -5.679 8.256 1.00 97.31 784 LEU A O 1
ATOM 6077 N N . ILE A 1 785 ? -27.917 -4.434 7.858 1.00 98.25 785 ILE A N 1
ATOM 6078 C CA . ILE A 1 785 ? -27.816 -4.413 6.396 1.00 98.25 785 ILE A CA 1
ATOM 6079 C C . ILE A 1 785 ? -27.758 -2.954 5.974 1.00 98.25 785 ILE A C 1
ATOM 6081 O O . ILE A 1 785 ? -28.548 -2.155 6.465 1.00 98.25 785 ILE A O 1
ATOM 6085 N N . TYR A 1 786 ? -26.859 -2.583 5.070 1.00 98.25 786 TYR A N 1
ATOM 6086 C CA . TYR A 1 786 ? -26.798 -1.203 4.598 1.00 98.25 786 TYR A CA 1
ATOM 6087 C C . TYR A 1 786 ? -26.469 -1.118 3.116 1.00 98.25 786 TYR A C 1
ATOM 6089 O O . TYR A 1 786 ? -25.765 -1.968 2.576 1.00 98.25 786 TYR A O 1
ATOM 6097 N N . GLY A 1 787 ? -26.961 -0.068 2.471 1.00 98.50 787 GLY A N 1
ATOM 6098 C CA . GLY A 1 787 ? -26.523 0.357 1.148 1.00 98.50 787 GLY A CA 1
ATOM 6099 C C . GLY A 1 787 ? -26.005 1.786 1.218 1.00 98.50 787 GLY A C 1
ATOM 6100 O O . GLY A 1 787 ? -26.655 2.637 1.824 1.00 98.50 787 GLY A O 1
ATOM 6101 N N . SER A 1 788 ? -24.859 2.068 0.605 1.00 98.00 788 SER A N 1
ATOM 6102 C CA . SER A 1 788 ? -24.260 3.399 0.631 1.00 98.00 788 SER A CA 1
ATOM 6103 C C . SER A 1 788 ? -23.665 3.824 -0.709 1.00 98.00 788 SER A C 1
ATOM 6105 O O . SER A 1 788 ? -23.296 3.011 -1.560 1.00 98.00 788 SER A O 1
ATOM 6107 N N . VAL A 1 789 ? -23.605 5.141 -0.899 1.00 98.12 789 VAL A N 1
ATOM 6108 C CA . VAL A 1 789 ? -22.914 5.801 -2.004 1.00 98.12 789 VAL A CA 1
ATOM 6109 C C . VAL A 1 789 ? -22.032 6.886 -1.414 1.00 98.12 789 VAL A C 1
ATOM 6111 O O . VAL A 1 789 ? -22.528 7.751 -0.693 1.00 98.12 789 VAL A O 1
ATOM 6114 N N . ALA A 1 790 ? -20.738 6.850 -1.711 1.00 97.19 790 ALA A N 1
ATOM 6115 C CA . ALA A 1 790 ? -19.773 7.814 -1.195 1.00 97.19 790 ALA A CA 1
ATOM 6116 C C . ALA A 1 790 ? -18.767 8.218 -2.271 1.00 97.19 790 ALA A C 1
ATOM 6118 O O . ALA A 1 790 ? -18.307 7.381 -3.056 1.00 97.19 790 ALA A O 1
ATOM 6119 N N . LYS A 1 791 ? -18.416 9.505 -2.289 1.00 96.25 791 LYS A N 1
ATOM 6120 C CA . LYS A 1 791 ? -17.340 10.052 -3.117 1.00 96.25 791 LYS A CA 1
ATOM 6121 C C . LYS A 1 791 ? -16.154 10.447 -2.239 1.00 96.25 791 LYS A C 1
ATOM 6123 O O . LYS A 1 791 ? -16.334 11.018 -1.166 1.00 96.25 791 LYS A O 1
ATOM 6128 N N . GLY A 1 792 ? -14.949 10.184 -2.725 1.00 93.81 792 GLY A N 1
ATOM 6129 C CA . GLY A 1 792 ? -13.712 10.768 -2.210 1.00 93.81 792 GLY A CA 1
ATOM 6130 C C . GLY A 1 792 ? -12.878 11.340 -3.344 1.00 93.81 792 GLY A C 1
ATOM 6131 O O . GLY A 1 792 ? -13.094 11.004 -4.514 1.00 93.81 792 GLY A O 1
ATOM 6132 N N . PHE A 1 793 ? -11.936 12.207 -2.990 1.00 92.62 793 PHE A N 1
ATOM 6133 C CA . PHE A 1 793 ? -11.042 12.865 -3.935 1.00 92.62 793 PHE A CA 1
ATOM 6134 C C . PHE A 1 793 ? -9.621 12.969 -3.374 1.00 92.62 793 PHE A C 1
ATOM 6136 O O . PHE A 1 793 ? -9.415 12.975 -2.155 1.00 92.62 793 PHE A O 1
ATOM 6143 N N . LYS A 1 794 ? -8.650 13.033 -4.277 1.00 92.06 794 LYS A N 1
ATOM 6144 C CA . LYS A 1 794 ? -7.257 13.373 -3.989 1.00 92.06 794 LYS A CA 1
ATOM 6145 C C . LYS A 1 794 ? -6.960 14.635 -4.775 1.00 92.06 794 LYS A C 1
ATOM 6147 O O . LYS A 1 794 ? -7.430 14.786 -5.903 1.00 92.06 794 LYS A O 1
ATOM 6152 N N . SER A 1 795 ? -6.290 15.570 -4.127 1.00 89.94 795 SER A N 1
ATOM 6153 C CA . SER A 1 795 ? -6.064 16.902 -4.678 1.00 89.94 795 SER A CA 1
ATOM 6154 C C . SER A 1 795 ? -5.250 16.870 -5.976 1.00 89.94 795 SER A C 1
ATOM 6156 O O . SER A 1 795 ? -4.506 15.921 -6.237 1.00 89.94 795 SER A O 1
ATOM 6158 N N . GLY A 1 796 ? -5.389 17.921 -6.786 1.00 91.75 796 GLY A N 1
ATOM 6159 C CA . GLY A 1 796 ? -4.468 18.197 -7.887 1.00 91.75 796 GLY A CA 1
ATOM 6160 C C . GLY A 1 796 ? -3.107 18.674 -7.372 1.00 91.75 796 GLY A C 1
ATOM 6161 O O . GLY A 1 796 ? -2.882 18.786 -6.163 1.00 91.75 796 GLY A O 1
ATOM 6162 N N . GLY A 1 797 ? -2.180 18.973 -8.270 1.00 92.50 797 GLY A N 1
ATOM 6163 C CA . GLY A 1 797 ? -0.841 19.407 -7.884 1.00 92.50 797 GLY A CA 1
ATOM 6164 C C . GLY A 1 797 ? 0.049 19.735 -9.069 1.00 92.50 797 GLY A C 1
ATOM 6165 O O . GLY A 1 797 ? -0.429 19.937 -10.180 1.00 92.50 797 GLY A O 1
ATOM 6166 N N . PHE A 1 798 ? 1.353 19.803 -8.813 1.00 92.56 798 PHE A N 1
ATOM 6167 C CA . PHE A 1 798 ? 2.359 20.158 -9.809 1.00 92.56 798 PHE A CA 1
ATOM 6168 C C . PHE A 1 798 ? 3.439 19.088 -9.878 1.00 92.56 798 PHE A C 1
ATOM 6170 O O . PHE A 1 798 ? 3.829 18.509 -8.860 1.00 92.56 798 PHE A O 1
ATOM 6177 N N . ASN A 1 799 ? 3.939 18.830 -11.082 1.00 91.12 799 ASN A N 1
ATOM 6178 C CA . ASN A 1 799 ? 5.054 17.921 -11.266 1.00 91.12 799 ASN A CA 1
ATOM 6179 C C . ASN A 1 799 ? 6.372 18.613 -10.884 1.00 91.12 799 ASN A C 1
ATOM 6181 O O . ASN A 1 799 ? 6.917 19.411 -11.642 1.00 91.12 799 ASN A O 1
ATOM 6185 N N . VAL A 1 800 ? 6.918 18.271 -9.718 1.00 90.69 800 VAL A N 1
ATOM 6186 C CA . VAL A 1 800 ? 8.200 18.820 -9.233 1.00 90.69 800 VAL A CA 1
ATOM 6187 C C . VAL A 1 800 ? 9.410 18.338 -10.050 1.00 90.69 800 VAL A C 1
ATOM 6189 O O . VAL A 1 800 ? 10.477 18.931 -9.979 1.00 90.69 800 VAL A O 1
ATOM 6192 N N . ARG A 1 801 ? 9.246 17.304 -10.888 1.00 90.06 801 ARG A N 1
ATOM 6193 C CA . ARG A 1 801 ? 10.257 16.805 -11.842 1.00 90.06 801 ARG A CA 1
ATOM 6194 C C . ARG A 1 801 ? 9.996 17.269 -13.283 1.00 90.06 801 ARG A C 1
ATOM 6196 O O . ARG A 1 801 ? 10.447 16.630 -14.231 1.00 90.06 801 ARG A O 1
ATOM 6203 N N . ALA A 1 802 ? 9.252 18.360 -13.456 1.00 90.94 802 ALA A N 1
ATOM 6204 C CA . ALA A 1 802 ? 8.970 18.946 -14.762 1.00 90.94 802 ALA A CA 1
ATOM 6205 C C . ALA A 1 802 ? 10.243 19.252 -15.575 1.00 90.94 802 ALA A C 1
ATOM 6207 O O . ALA A 1 802 ? 11.325 19.488 -15.032 1.00 90.94 802 ALA A O 1
ATOM 6208 N N . ASN A 1 803 ? 10.085 19.311 -16.894 1.00 90.19 803 ASN A N 1
ATOM 6209 C CA . ASN A 1 803 ? 11.119 19.705 -17.843 1.00 90.19 803 ASN A CA 1
ATOM 6210 C C . ASN A 1 803 ? 10.492 20.680 -18.848 1.00 90.19 803 ASN A C 1
ATOM 6212 O O . ASN A 1 803 ? 10.087 20.296 -19.941 1.00 90.19 803 ASN A O 1
ATOM 6216 N N . THR A 1 804 ? 10.356 21.947 -18.453 1.00 90.56 804 THR A N 1
ATOM 6217 C CA . THR A 1 804 ? 9.728 23.000 -19.264 1.00 90.56 804 THR A CA 1
ATOM 6218 C C . THR A 1 804 ? 10.565 23.421 -20.461 1.00 90.56 804 THR A C 1
ATOM 6220 O O . THR A 1 804 ? 10.031 24.037 -21.379 1.00 90.56 804 THR A O 1
ATOM 6223 N N . LEU A 1 805 ? 11.868 23.127 -20.448 1.00 87.69 805 LEU A N 1
ATOM 6224 C CA . LEU A 1 805 ? 12.753 23.405 -21.572 1.00 87.69 805 LEU A CA 1
ATOM 6225 C C . LEU A 1 805 ? 12.353 22.578 -22.798 1.00 87.69 805 LEU A C 1
ATOM 6227 O O . LEU A 1 805 ? 12.286 23.121 -23.896 1.00 87.69 805 LEU A O 1
ATOM 6231 N N . GLN A 1 806 ? 12.072 21.286 -22.604 1.00 82.75 806 GLN A N 1
ATOM 6232 C CA . GLN A 1 806 ? 11.698 20.381 -23.694 1.00 82.75 806 GLN A CA 1
ATOM 6233 C C . GLN A 1 806 ? 10.184 20.146 -23.787 1.00 82.75 806 GLN A C 1
ATOM 6235 O O . GLN A 1 806 ? 9.648 19.973 -24.877 1.00 82.75 806 GLN A O 1
ATOM 6240 N N . VAL A 1 807 ? 9.474 20.179 -22.657 1.00 84.25 807 VAL A N 1
ATOM 6241 C CA . VAL A 1 807 ? 8.021 19.982 -22.571 1.00 84.25 807 VAL A CA 1
ATOM 6242 C C . VAL A 1 807 ? 7.417 21.148 -21.788 1.00 84.25 807 VAL A C 1
ATOM 6244 O O . VAL A 1 807 ? 7.175 21.022 -20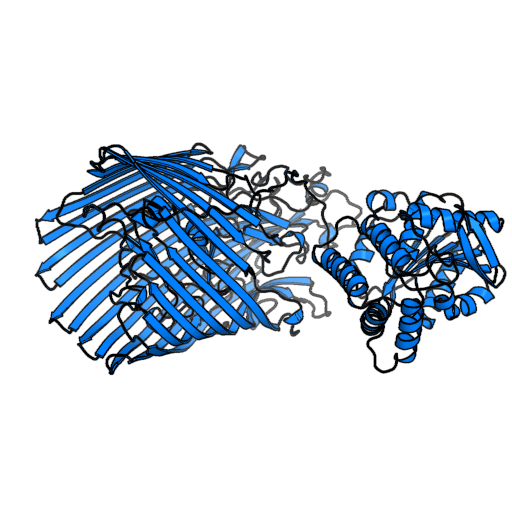.585 1.00 84.25 807 VAL A O 1
ATOM 6247 N N . PRO A 1 808 ? 7.150 22.301 -22.432 1.00 86.69 808 PRO A N 1
ATOM 6248 C CA . PRO A 1 808 ? 6.636 23.495 -21.751 1.00 86.69 808 PRO A CA 1
ATOM 6249 C C . PRO A 1 808 ? 5.376 23.239 -20.913 1.00 86.69 808 PRO A C 1
ATOM 6251 O O . PRO A 1 808 ? 5.199 23.817 -19.843 1.00 86.69 808 PRO A O 1
ATOM 6254 N N . ASP A 1 809 ? 4.531 22.312 -21.368 1.00 86.88 809 ASP A N 1
ATOM 6255 C CA . ASP A 1 809 ? 3.292 21.924 -20.696 1.00 86.88 809 ASP A CA 1
ATOM 6256 C C . ASP A 1 809 ? 3.504 21.149 -19.386 1.00 86.88 809 ASP A C 1
ATOM 6258 O O . ASP A 1 809 ? 2.575 21.066 -18.589 1.00 86.88 809 ASP A O 1
ATOM 6262 N N . SER A 1 810 ? 4.711 20.645 -19.105 1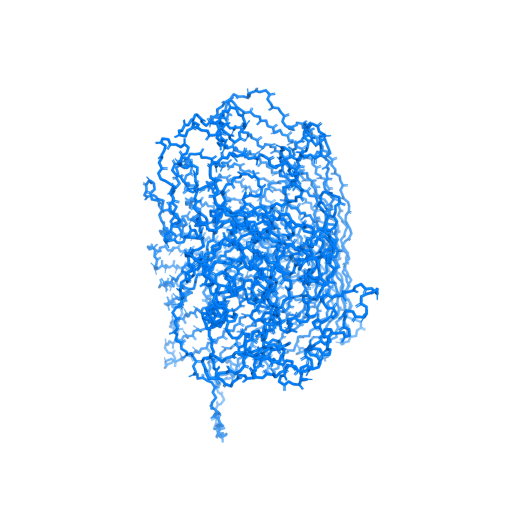.00 88.62 810 SER A N 1
ATOM 6263 C CA . SER A 1 810 ? 5.026 19.940 -17.851 1.00 88.62 810 SER A CA 1
ATOM 6264 C C . SER A 1 810 ? 4.959 20.830 -16.597 1.00 88.62 810 SER A C 1
ATOM 6266 O O . SER A 1 810 ? 4.888 20.307 -15.488 1.00 88.62 810 SER A O 1
ATOM 6268 N N . ALA A 1 811 ? 4.929 22.162 -16.753 1.00 91.19 811 ALA A N 1
ATOM 6269 C CA . ALA A 1 811 ? 4.651 23.109 -15.665 1.00 91.19 811 ALA A CA 1
ATOM 6270 C C . ALA A 1 811 ? 3.155 23.301 -15.370 1.00 91.19 811 ALA A C 1
ATOM 6272 O O . ALA A 1 811 ? 2.804 23.987 -14.402 1.00 91.19 811 ALA A O 1
ATOM 6273 N N . LYS A 1 812 ? 2.257 22.757 -16.203 1.00 91.81 812 LYS A N 1
ATOM 6274 C CA . LYS A 1 812 ? 0.816 22.841 -15.952 1.00 91.81 812 LYS A CA 1
ATOM 6275 C C . LYS A 1 812 ? 0.443 21.982 -14.739 1.00 91.81 812 LYS A C 1
ATOM 6277 O O . LYS A 1 812 ? 1.041 20.926 -14.528 1.00 91.81 812 LYS A O 1
ATOM 6282 N N . PRO A 1 813 ? -0.545 22.418 -13.943 1.00 92.56 813 PRO A N 1
ATOM 6283 C CA . PRO A 1 813 ? -1.066 21.595 -12.868 1.00 92.56 813 PRO A CA 1
ATOM 6284 C C . PRO A 1 813 ? -1.745 20.335 -13.417 1.00 92.56 813 PRO A C 1
ATOM 6286 O O . PRO A 1 813 ? -2.372 20.368 -14.478 1.00 92.56 813 PRO A O 1
ATOM 6289 N N . TYR A 1 814 ? -1.668 19.244 -12.659 1.00 92.00 814 TYR A N 1
ATOM 6290 C CA . TYR A 1 814 ? -2.537 18.086 -12.833 1.00 92.00 814 TYR A CA 1
ATOM 6291 C C . TYR A 1 814 ? -3.776 18.233 -11.933 1.00 92.00 814 TYR A C 1
ATOM 6293 O O . TYR A 1 814 ? -3.714 18.775 -10.826 1.00 92.00 814 TYR A O 1
ATOM 6301 N N . GLU A 1 815 ? -4.914 17.757 -12.419 1.00 93.44 815 GLU A N 1
ATOM 6302 C CA . GLU A 1 815 ? -6.237 17.879 -11.812 1.00 93.44 815 GLU A CA 1
ATOM 6303 C C . GLU A 1 815 ? -6.456 16.908 -10.631 1.00 93.44 815 GLU A C 1
ATOM 6305 O O . GLU A 1 815 ? -5.741 15.906 -10.476 1.00 93.44 815 GLU A O 1
ATOM 6310 N N . PRO A 1 816 ? -7.468 17.156 -9.779 1.00 92.88 816 PRO A N 1
ATOM 6311 C CA . PRO A 1 816 ? -7.886 16.220 -8.747 1.00 92.88 816 PRO A CA 1
ATOM 6312 C C . PRO A 1 816 ? -8.422 14.918 -9.348 1.00 92.88 816 PRO A C 1
ATOM 6314 O O . PRO A 1 816 ? -9.164 14.927 -10.327 1.00 92.88 816 PRO A O 1
ATOM 6317 N N . GLU A 1 817 ? -8.128 13.793 -8.704 1.00 93.19 817 GLU A N 1
ATOM 6318 C CA . GLU A 1 817 ? -8.741 12.501 -9.033 1.00 93.19 817 GLU A CA 1
ATOM 6319 C C . GLU A 1 817 ? -9.889 12.182 -8.071 1.00 93.19 817 GLU A C 1
ATOM 6321 O O . GLU A 1 817 ? -9.916 12.649 -6.927 1.00 93.19 817 GLU A O 1
ATOM 6326 N N . SER A 1 818 ? -10.850 11.360 -8.503 1.00 94.81 818 SER A N 1
ATOM 6327 C CA . SER A 1 818 ? -11.997 11.015 -7.656 1.00 94.81 818 SER A CA 1
ATOM 6328 C C . SER A 1 818 ? -12.484 9.583 -7.815 1.00 94.81 818 SER A C 1
ATOM 6330 O O . SER A 1 818 ? -12.451 9.008 -8.904 1.00 94.81 818 SER A O 1
ATOM 6332 N N . VAL A 1 819 ? -12.996 9.021 -6.717 1.00 96.25 819 VAL A N 1
ATOM 6333 C CA . VAL A 1 819 ? -13.654 7.711 -6.707 1.00 96.25 819 VAL A CA 1
ATOM 6334 C C . VAL A 1 819 ? -15.061 7.839 -6.150 1.00 96.25 819 VAL A C 1
ATOM 6336 O O . VAL A 1 819 ? -15.253 8.285 -5.020 1.00 96.25 819 VAL A O 1
ATOM 6339 N N . LEU A 1 820 ? -16.042 7.396 -6.937 1.00 97.38 820 LEU A N 1
ATOM 6340 C CA . LEU A 1 820 ? -17.425 7.208 -6.507 1.00 97.38 820 LEU A CA 1
ATOM 6341 C C . LEU A 1 820 ? -17.670 5.718 -6.275 1.00 97.38 820 LEU A C 1
ATOM 6343 O O . LEU A 1 820 ? -17.521 4.921 -7.201 1.00 97.38 820 LEU A O 1
ATOM 6347 N N . THR A 1 821 ? -18.055 5.346 -5.058 1.00 98.38 821 THR A N 1
ATOM 6348 C CA . THR A 1 821 ? -18.299 3.949 -4.683 1.00 98.38 821 THR A CA 1
ATOM 6349 C C . THR A 1 821 ? -19.753 3.730 -4.312 1.00 98.38 821 THR A C 1
ATOM 6351 O O . THR A 1 821 ? -20.312 4.488 -3.525 1.00 98.38 821 THR A O 1
ATOM 6354 N N . TYR A 1 822 ? -20.328 2.663 -4.860 1.00 98.31 822 TYR A N 1
ATOM 6355 C CA . TYR A 1 822 ? -21.582 2.058 -4.428 1.00 98.31 822 TYR A CA 1
ATOM 6356 C C . TYR A 1 822 ? -21.239 0.828 -3.591 1.00 98.31 822 TYR A C 1
ATOM 6358 O O . TYR A 1 822 ? -20.480 -0.020 -4.062 1.00 98.31 822 TYR A O 1
ATOM 6366 N N . GLU A 1 823 ? -21.781 0.719 -2.383 1.00 98.38 823 GLU A N 1
ATOM 6367 C CA . GLU A 1 823 ? -21.512 -0.387 -1.463 1.00 98.38 823 GLU A CA 1
ATOM 6368 C C . GLU A 1 823 ? -22.819 -0.965 -0.905 1.00 98.38 823 GLU A C 1
ATOM 6370 O O . GLU A 1 823 ? -23.752 -0.233 -0.583 1.00 98.38 823 GLU A O 1
ATOM 6375 N N . LEU A 1 824 ? -22.883 -2.289 -0.795 1.00 98.62 824 LEU A N 1
ATOM 6376 C CA . LEU A 1 824 ? -23.922 -3.031 -0.088 1.00 98.62 824 LEU A CA 1
ATOM 6377 C C . LEU A 1 824 ? -23.234 -3.906 0.957 1.00 98.62 824 LEU A C 1
ATOM 6379 O O . LEU A 1 824 ? -22.392 -4.731 0.598 1.00 98.62 824 LEU A O 1
ATOM 6383 N N . GLY A 1 825 ? -23.598 -3.753 2.227 1.00 97.81 825 GLY A N 1
ATOM 6384 C CA . GLY A 1 825 ? -22.988 -4.496 3.319 1.00 97.81 825 GLY A CA 1
ATOM 6385 C C . GLY A 1 825 ? -23.979 -5.242 4.202 1.00 97.81 825 GLY A C 1
ATOM 6386 O O . GLY A 1 825 ? -25.157 -4.897 4.304 1.00 97.81 825 GLY A O 1
ATOM 6387 N N . PHE A 1 826 ? -23.470 -6.297 4.833 1.00 97.25 826 PHE A N 1
ATOM 6388 C CA . PHE A 1 826 ? -24.215 -7.214 5.688 1.00 97.25 826 PHE A CA 1
ATOM 6389 C C . PHE A 1 826 ? -23.352 -7.614 6.890 1.00 97.25 826 PHE A C 1
ATOM 6391 O O . PHE A 1 826 ? -22.275 -8.188 6.714 1.00 97.25 826 PHE A O 1
ATOM 6398 N N . LYS A 1 827 ? -23.818 -7.301 8.102 1.00 97.19 827 LYS A N 1
ATOM 6399 C CA . LYS A 1 827 ? -23.082 -7.474 9.360 1.00 97.19 827 LYS A CA 1
ATOM 6400 C C . LYS A 1 827 ? -23.939 -8.158 10.435 1.00 97.19 827 LYS A C 1
ATOM 6402 O O . LYS A 1 827 ? -24.606 -7.474 11.213 1.00 97.19 827 LYS A O 1
ATOM 6407 N N . PRO A 1 828 ? -24.000 -9.499 10.449 1.00 96.31 828 PRO A N 1
ATOM 6408 C CA . PRO A 1 828 ? -24.668 -10.250 11.498 1.00 96.31 828 PRO A CA 1
ATOM 6409 C C . PRO A 1 828 ? -23.720 -10.574 12.665 1.00 96.31 828 PRO A C 1
ATOM 6411 O O . PRO A 1 828 ? -22.548 -10.909 12.475 1.00 96.31 828 PRO A O 1
ATOM 6414 N N . THR A 1 829 ? -24.278 -10.585 13.867 1.00 95.25 829 THR A N 1
ATOM 6415 C CA . THR A 1 829 ? -23.719 -11.168 15.084 1.00 95.25 829 THR A CA 1
ATOM 6416 C C . THR A 1 829 ? -24.618 -12.329 15.498 1.00 95.25 829 THR A C 1
ATOM 6418 O O . THR A 1 829 ? -25.806 -12.160 15.733 1.00 95.25 829 THR A O 1
ATOM 6421 N N . LEU A 1 830 ? -24.080 -13.544 15.549 1.00 93.38 830 LEU A N 1
ATOM 6422 C CA . LEU A 1 830 ? -24.842 -14.752 15.856 1.00 93.38 830 LEU A CA 1
ATOM 6423 C C . LEU A 1 830 ? -24.442 -15.280 17.233 1.00 93.38 830 LEU A C 1
ATOM 6425 O O . LEU A 1 830 ? -23.274 -15.599 17.471 1.00 93.38 830 LEU A O 1
ATOM 6429 N N . ALA A 1 831 ? -25.427 -15.380 18.132 1.00 88.88 831 ALA A N 1
ATOM 6430 C CA . ALA A 1 831 ? -25.290 -15.931 19.485 1.00 88.88 831 ALA A CA 1
ATOM 6431 C C . ALA A 1 831 ? -24.142 -15.317 20.315 1.00 88.88 831 ALA A C 1
ATOM 6433 O O . ALA A 1 831 ? -23.557 -16.005 21.150 1.00 88.88 831 ALA A O 1
ATOM 6434 N N . ASN A 1 832 ? -23.781 -14.053 20.051 1.00 86.88 832 ASN A N 1
ATOM 6435 C CA . ASN A 1 832 ? -22.603 -13.365 20.604 1.00 86.88 832 ASN A CA 1
ATOM 6436 C C . ASN A 1 832 ? -21.263 -14.098 20.417 1.00 86.88 832 ASN A C 1
ATOM 6438 O O . ASN A 1 832 ? -20.278 -13.726 21.044 1.00 86.88 832 ASN A O 1
ATOM 6442 N N . GLN A 1 833 ? -21.213 -15.110 19.550 1.00 90.88 833 GLN A N 1
ATOM 6443 C CA . GLN A 1 833 ? -20.050 -15.970 19.333 1.00 90.88 833 GLN A CA 1
ATOM 6444 C C . GLN A 1 833 ? -19.485 -15.847 17.925 1.00 90.88 833 GLN A C 1
ATOM 6446 O O . GLN A 1 833 ? -18.342 -16.231 17.709 1.00 90.88 833 GLN A O 1
ATOM 6451 N N . LEU A 1 834 ? -20.260 -15.361 16.954 1.00 94.44 834 LEU A N 1
ATOM 6452 C CA . LEU A 1 834 ? -19.815 -15.203 15.573 1.00 94.44 834 LEU A CA 1
ATOM 6453 C C . LEU A 1 834 ? -20.195 -13.821 15.054 1.00 94.44 834 LEU A C 1
ATOM 6455 O O . LEU A 1 834 ? -21.375 -13.529 14.899 1.00 94.44 834 LEU A O 1
ATOM 6459 N N . GLN A 1 835 ? -19.201 -12.997 14.750 1.00 94.88 835 GLN A N 1
ATOM 6460 C CA . GLN A 1 835 ? -19.365 -11.745 14.021 1.00 94.88 835 GLN A CA 1
ATOM 6461 C C . GLN A 1 835 ? -18.922 -11.948 12.577 1.00 94.88 835 GLN A C 1
ATOM 6463 O O . GLN A 1 835 ? -17.829 -12.463 12.335 1.00 94.88 835 GLN A O 1
ATOM 6468 N N . LEU A 1 836 ? -19.754 -11.531 11.627 1.00 95.62 836 LEU A N 1
ATOM 6469 C CA . LEU A 1 836 ? -19.413 -11.503 10.207 1.00 95.62 836 LEU A CA 1
ATOM 6470 C C . LEU A 1 836 ? -19.544 -10.073 9.688 1.00 95.62 836 LEU A C 1
ATOM 6472 O O . LEU A 1 836 ? -20.391 -9.305 10.135 1.00 95.62 836 LEU A O 1
ATOM 6476 N N . SER A 1 837 ? -18.739 -9.711 8.703 1.00 96.25 837 SER A N 1
ATOM 6477 C CA . SER A 1 837 ? -18.910 -8.476 7.948 1.00 96.25 837 SER A CA 1
ATOM 6478 C C . SER A 1 837 ? -18.620 -8.751 6.484 1.00 96.25 837 SER A C 1
ATOM 6480 O O . SER A 1 837 ? -17.531 -9.184 6.130 1.00 96.25 837 SER A O 1
ATOM 6482 N N . MET A 1 838 ? -19.617 -8.539 5.632 1.00 97.38 838 MET A N 1
ATOM 6483 C CA . MET A 1 838 ? -19.507 -8.673 4.182 1.00 97.38 838 MET A CA 1
ATOM 6484 C C . MET A 1 838 ? -19.795 -7.335 3.522 1.00 97.38 838 MET A C 1
ATOM 6486 O O . MET A 1 838 ? -20.746 -6.661 3.914 1.00 97.38 838 MET A O 1
ATOM 6490 N N . ALA A 1 839 ? -19.018 -6.984 2.500 1.00 98.06 839 ALA A N 1
ATOM 6491 C CA . ALA A 1 839 ? -19.246 -5.805 1.675 1.00 98.06 839 ALA A CA 1
ATOM 6492 C C . ALA A 1 839 ? -19.070 -6.144 0.191 1.00 98.06 839 ALA A C 1
ATOM 6494 O O . ALA A 1 839 ? -18.059 -6.712 -0.218 1.00 98.06 839 ALA A O 1
ATOM 6495 N N . PHE A 1 840 ? -20.052 -5.765 -0.620 1.00 98.25 840 PHE A N 1
ATOM 6496 C CA . PHE A 1 840 ? -20.015 -5.821 -2.078 1.00 98.25 840 PHE A CA 1
ATOM 6497 C C . PHE A 1 840 ? -19.925 -4.396 -2.591 1.00 98.25 840 PHE A C 1
ATOM 6499 O O . PHE A 1 840 ? -20.746 -3.564 -2.205 1.00 98.25 840 PHE A O 1
ATOM 6506 N N . PHE A 1 841 ? -18.969 -4.105 -3.466 1.00 98.00 841 PHE A N 1
ATOM 6507 C CA . PHE A 1 841 ? -18.779 -2.734 -3.922 1.00 98.00 841 PHE A CA 1
ATOM 6508 C C . PHE A 1 841 ? -18.437 -2.621 -5.404 1.00 98.00 841 PHE A C 1
ATOM 6510 O O . PHE A 1 841 ? -17.883 -3.530 -6.030 1.00 98.00 841 PHE A O 1
ATOM 6517 N N . LEU A 1 842 ? -18.775 -1.456 -5.951 1.00 98.12 842 LEU A N 1
ATOM 6518 C CA . LEU A 1 842 ? -18.421 -1.000 -7.285 1.00 98.12 842 LEU A CA 1
ATOM 6519 C C . LEU A 1 842 ? -17.924 0.443 -7.190 1.00 98.12 842 LEU A C 1
ATOM 6521 O O . LEU A 1 842 ? -18.686 1.347 -6.854 1.00 98.12 842 LEU A O 1
ATOM 6525 N N . SER A 1 843 ? -16.666 0.649 -7.546 1.00 97.94 843 SER A N 1
ATOM 6526 C CA . SER A 1 843 ? -15.978 1.931 -7.533 1.00 97.94 843 SER A CA 1
ATOM 6527 C C . SER A 1 843 ? -15.677 2.387 -8.960 1.00 97.94 843 SER A C 1
ATOM 6529 O O . SER A 1 843 ? -15.112 1.644 -9.769 1.00 97.94 843 SER A O 1
ATOM 6531 N N . GLN A 1 844 ? -16.067 3.619 -9.271 1.00 97.44 844 GLN A N 1
ATOM 6532 C CA . GLN A 1 844 ? -15.736 4.317 -10.510 1.00 97.44 844 GLN A CA 1
ATOM 6533 C C . GLN A 1 844 ? -14.637 5.333 -10.216 1.00 97.44 844 GLN A C 1
ATOM 6535 O O . GLN A 1 844 ? -14.862 6.253 -9.432 1.00 97.44 844 GLN A O 1
ATOM 6540 N N . TYR A 1 845 ? -13.477 5.163 -10.841 1.00 95.44 845 TYR A N 1
ATOM 6541 C CA . TYR A 1 845 ? -12.288 5.982 -10.635 1.00 95.44 845 TYR A CA 1
ATOM 6542 C C . TYR A 1 845 ? -12.060 6.870 -11.858 1.00 95.44 845 TYR A C 1
ATOM 6544 O O . TYR A 1 845 ? -11.961 6.374 -12.984 1.00 95.44 845 TYR A O 1
ATOM 6552 N N . LYS A 1 846 ? -12.023 8.183 -11.647 1.00 94.94 846 LYS A N 1
ATOM 6553 C CA . LYS A 1 846 ? -11.829 9.188 -12.692 1.00 94.94 846 LYS A CA 1
ATOM 6554 C C . LYS A 1 846 ? -10.560 9.990 -12.455 1.00 94.94 846 LYS A C 1
ATOM 6556 O O . LYS A 1 846 ? -10.200 10.226 -11.301 1.00 94.94 846 LYS A O 1
ATOM 6561 N N . ASP A 1 847 ? -9.961 10.408 -13.566 1.00 93.19 847 ASP A N 1
ATOM 6562 C CA . ASP A 1 847 ? -8.805 11.301 -13.628 1.00 93.19 847 ASP A CA 1
ATOM 6563 C C . ASP A 1 847 ? -7.615 10.779 -12.814 1.00 93.19 847 ASP A C 1
ATOM 6565 O O . ASP A 1 847 ? -6.915 11.552 -12.173 1.00 93.19 847 ASP A O 1
ATOM 6569 N N . ILE A 1 848 ? -7.402 9.456 -12.836 1.00 91.88 848 ILE A N 1
ATOM 6570 C CA . ILE A 1 848 ? -6.342 8.761 -12.096 1.00 91.88 848 ILE A CA 1
ATOM 6571 C C . ILE A 1 848 ? -5.011 9.432 -12.407 1.00 91.88 848 ILE A C 1
ATOM 6573 O O . ILE A 1 848 ? -4.597 9.497 -13.569 1.00 91.88 848 ILE A O 1
ATOM 6577 N N . GLN A 1 849 ? -4.350 9.889 -11.352 1.00 90.31 849 GLN A N 1
ATOM 6578 C CA . GLN A 1 849 ? -3.031 10.481 -11.420 1.00 90.31 849 GLN A CA 1
ATOM 6579 C C . GLN A 1 849 ? -1.982 9.375 -11.513 1.00 90.31 849 GLN A C 1
ATOM 6581 O O . GLN A 1 849 ? -1.878 8.520 -10.630 1.00 90.31 849 GLN A O 1
ATOM 6586 N N . LEU A 1 850 ? -1.204 9.389 -12.588 1.00 83.94 850 LEU A N 1
ATOM 6587 C CA . LEU A 1 850 ? -0.189 8.387 -12.877 1.00 83.94 850 LEU A CA 1
ATOM 6588 C C . LEU A 1 850 ? 1.191 9.041 -12.881 1.00 83.94 850 LEU A C 1
ATOM 6590 O O . LEU A 1 850 ? 1.409 10.011 -13.600 1.00 83.94 850 LEU A O 1
ATOM 6594 N N . SER A 1 851 ? 2.117 8.472 -12.103 1.00 81.62 851 SER A N 1
ATOM 6595 C CA . SER A 1 851 ? 3.551 8.769 -12.195 1.00 81.62 851 SER A CA 1
ATOM 6596 C C . SER A 1 851 ? 4.183 7.819 -13.212 1.00 81.62 851 SER A C 1
ATOM 6598 O O . SER A 1 851 ? 4.226 6.600 -12.994 1.00 81.62 851 SER A O 1
ATOM 6600 N N . ILE A 1 852 ? 4.609 8.364 -14.348 1.00 74.12 852 ILE A N 1
ATOM 6601 C CA . ILE A 1 852 ? 5.184 7.628 -15.479 1.00 74.12 852 ILE A CA 1
ATOM 6602 C C . ILE A 1 852 ? 6.450 8.332 -15.967 1.00 74.12 852 ILE A C 1
ATOM 6604 O O . ILE A 1 852 ? 6.738 9.454 -15.575 1.00 74.12 852 ILE A O 1
ATOM 6608 N N . PHE A 1 853 ? 7.215 7.684 -16.839 1.00 70.69 853 PHE A N 1
ATOM 6609 C CA . PHE A 1 853 ? 8.240 8.375 -17.614 1.00 70.69 853 PHE A CA 1
ATOM 6610 C C . PHE A 1 853 ? 7.683 8.660 -19.004 1.00 70.69 853 PHE A C 1
ATOM 6612 O O . PHE A 1 853 ? 7.219 7.740 -19.682 1.00 70.69 853 PHE A O 1
ATOM 6619 N N . THR A 1 854 ? 7.713 9.926 -19.411 1.00 71.75 854 THR A N 1
ATOM 6620 C CA . THR A 1 854 ? 7.286 10.351 -20.746 1.00 71.75 854 THR A CA 1
ATOM 6621 C C . THR A 1 854 ? 8.529 10.612 -21.585 1.00 71.75 854 THR A C 1
ATOM 6623 O O . THR A 1 854 ? 9.427 11.343 -21.165 1.00 71.75 854 THR A O 1
ATOM 6626 N N . GLY A 1 855 ? 8.594 9.971 -22.754 1.00 65.38 855 GLY A N 1
ATOM 6627 C CA . GLY A 1 855 ? 9.649 10.207 -23.734 1.00 65.38 855 GLY A CA 1
ATOM 6628 C C . GLY A 1 855 ? 9.535 11.606 -24.335 1.00 65.38 855 GLY A C 1
ATOM 6629 O O . GLY A 1 855 ? 8.434 12.125 -24.513 1.00 65.38 855 GLY A O 1
ATOM 6630 N N . VAL A 1 856 ? 10.681 12.205 -24.617 1.00 67.00 856 VAL A N 1
ATOM 6631 C CA . VAL A 1 856 ? 10.823 13.535 -25.199 1.00 67.00 856 VAL A CA 1
ATOM 6632 C C . VAL A 1 856 ? 11.497 13.372 -26.549 1.00 67.00 856 VAL A C 1
ATOM 6634 O O . VAL A 1 856 ? 12.528 12.714 -26.620 1.00 67.00 856 VAL A O 1
ATOM 6637 N N . ASP A 1 857 ? 10.912 13.972 -27.577 1.00 69.06 857 ASP A N 1
ATOM 6638 C CA . ASP A 1 857 ? 11.485 14.128 -28.913 1.00 69.06 857 ASP A CA 1
ATOM 6639 C C . ASP A 1 857 ? 12.026 15.562 -29.013 1.00 69.06 857 ASP A C 1
ATOM 6641 O O . ASP A 1 857 ? 11.260 16.520 -29.158 1.00 69.06 857 ASP A O 1
ATOM 6645 N N . SER A 1 858 ? 13.329 15.733 -28.779 1.00 64.12 858 SER A N 1
ATOM 6646 C CA . SER A 1 858 ? 13.940 17.052 -28.611 1.00 64.12 858 SER A CA 1
ATOM 6647 C C . SER A 1 858 ? 14.206 17.793 -29.925 1.00 64.12 858 SER A C 1
ATOM 6649 O O . SER A 1 858 ? 14.337 19.022 -29.907 1.00 64.12 858 SER A O 1
ATOM 6651 N N . ASP A 1 859 ? 14.232 17.086 -31.058 1.00 68.75 859 ASP A N 1
ATOM 6652 C CA . ASP A 1 859 ? 14.447 17.642 -32.399 1.00 68.75 859 ASP A CA 1
ATOM 6653 C C . ASP A 1 859 ? 13.236 17.494 -33.344 1.00 68.75 859 ASP A C 1
ATOM 6655 O O . ASP A 1 859 ? 13.259 17.995 -34.475 1.00 68.75 859 ASP A O 1
ATOM 6659 N N . ASN A 1 860 ? 12.136 16.933 -32.835 1.00 68.81 860 ASN A N 1
ATOM 6660 C CA . ASN A 1 860 ? 10.858 16.746 -33.512 1.00 68.81 860 ASN A CA 1
ATOM 6661 C C . ASN A 1 860 ? 10.988 15.856 -34.769 1.00 68.81 860 ASN A C 1
ATOM 6663 O O . ASN A 1 860 ? 10.287 16.073 -35.771 1.00 68.81 860 ASN A O 1
ATOM 6667 N N . ASP A 1 861 ? 11.904 14.882 -34.737 1.00 67.62 861 ASP A N 1
ATOM 6668 C CA . ASP A 1 861 ? 12.158 13.924 -35.817 1.00 67.62 861 ASP A CA 1
ATOM 6669 C C . ASP A 1 861 ? 11.228 12.691 -35.774 1.00 67.62 861 ASP A C 1
ATOM 6671 O O . ASP A 1 861 ? 11.196 11.887 -36.716 1.00 67.62 861 ASP A O 1
ATOM 6675 N N . GLY A 1 862 ? 10.409 12.585 -34.722 1.00 62.03 862 GLY A N 1
ATOM 6676 C CA . GLY A 1 862 ? 9.489 11.486 -34.453 1.00 62.03 862 GLY A CA 1
ATOM 6677 C C . GLY A 1 862 ? 10.067 10.376 -33.571 1.00 62.03 862 GLY A C 1
ATOM 6678 O O . GLY A 1 862 ? 9.363 9.391 -33.327 1.00 62.03 862 GLY A O 1
ATOM 6679 N N . ASN A 1 863 ? 11.307 10.506 -33.092 1.00 60.22 863 ASN A N 1
ATOM 6680 C CA . ASN A 1 863 ? 11.969 9.590 -32.173 1.00 60.22 863 ASN A CA 1
ATOM 6681 C C . ASN A 1 863 ? 12.201 10.277 -30.825 1.00 60.22 863 ASN A C 1
ATOM 6683 O O . ASN A 1 863 ? 12.758 11.362 -30.739 1.00 60.22 863 ASN A O 1
ATOM 6687 N N . ASN A 1 864 ? 11.831 9.607 -29.734 1.00 59.78 864 ASN A N 1
ATOM 6688 C CA . ASN A 1 864 ? 12.153 10.124 -28.409 1.00 59.78 864 ASN A CA 1
ATOM 6689 C C . ASN A 1 864 ? 13.648 9.909 -28.120 1.00 59.78 864 ASN A C 1
ATOM 6691 O O . ASN A 1 864 ? 14.095 8.765 -28.010 1.00 59.78 864 ASN A O 1
ATOM 6695 N N . ASP A 1 865 ? 14.397 10.994 -27.968 1.00 58.47 865 ASP A N 1
ATOM 6696 C CA . ASP A 1 865 ? 15.824 11.033 -27.636 1.00 58.47 865 ASP A CA 1
ATOM 6697 C C . ASP A 1 865 ? 16.089 11.425 -26.167 1.00 58.47 865 ASP A C 1
ATOM 6699 O O . ASP A 1 865 ? 17.225 11.363 -25.691 1.00 58.47 865 ASP A O 1
ATOM 6703 N N . GLY A 1 866 ? 15.036 11.759 -25.416 1.00 62.88 866 GLY A N 1
ATOM 6704 C CA . GLY A 1 866 ? 15.070 12.008 -23.977 1.00 62.88 866 GLY A CA 1
ATOM 6705 C C . GLY A 1 866 ? 13.869 11.424 -23.232 1.00 62.88 866 GLY A C 1
ATOM 6706 O O . GLY A 1 866 ? 12.970 10.814 -23.810 1.00 62.88 866 GLY A O 1
ATOM 6707 N N . PHE A 1 867 ? 13.838 11.616 -21.914 1.00 66.00 867 PHE A N 1
ATOM 6708 C CA . PHE A 1 867 ? 12.679 11.312 -21.075 1.00 66.00 867 PHE A CA 1
ATOM 6709 C C . PHE A 1 867 ? 12.661 12.207 -19.833 1.00 66.00 867 PHE A C 1
ATOM 6711 O O . PHE A 1 867 ? 13.693 12.731 -19.414 1.00 66.00 867 PHE A O 1
ATOM 6718 N N . PHE A 1 868 ? 11.493 12.365 -19.214 1.00 74.31 868 PHE A N 1
ATOM 6719 C CA . PHE A 1 868 ? 11.364 12.995 -17.899 1.00 74.31 868 PHE A CA 1
ATOM 6720 C C . PHE A 1 868 ? 10.341 12.249 -17.038 1.00 74.31 868 PHE A C 1
ATOM 6722 O O . PHE A 1 868 ? 9.505 11.501 -17.550 1.00 74.31 868 PHE A O 1
ATOM 6729 N N . GLY A 1 869 ? 10.433 12.420 -15.716 1.00 76.94 869 GLY A N 1
ATOM 6730 C CA . GLY A 1 869 ? 9.428 11.907 -14.787 1.00 76.94 869 GLY A CA 1
ATOM 6731 C C . GLY A 1 869 ? 8.168 12.752 -14.898 1.00 76.94 869 GLY A C 1
ATOM 6732 O O . GLY A 1 869 ? 8.173 13.911 -14.494 1.00 76.94 869 GLY A O 1
ATOM 6733 N N . ASP A 1 870 ? 7.112 12.182 -15.454 1.00 78.69 870 ASP A N 1
ATOM 6734 C CA . ASP A 1 870 ? 5.853 12.846 -15.751 1.00 78.69 870 ASP A CA 1
ATOM 6735 C C . ASP A 1 870 ? 4.750 12.413 -14.776 1.00 78.69 870 ASP A C 1
ATOM 6737 O O . ASP A 1 870 ? 4.731 11.284 -14.279 1.00 78.69 870 ASP A O 1
ATOM 6741 N N . PHE A 1 871 ? 3.825 13.325 -14.491 1.00 84.62 871 PHE A N 1
ATOM 6742 C CA . PHE A 1 871 ? 2.740 13.111 -13.543 1.00 84.62 871 PHE A CA 1
ATOM 6743 C C . PHE A 1 871 ? 1.442 13.694 -14.096 1.00 84.62 871 PHE A C 1
ATOM 6745 O O . PHE A 1 871 ? 1.267 14.911 -14.127 1.00 84.62 871 PHE A O 1
ATOM 6752 N N . THR A 1 872 ? 0.533 12.830 -14.556 1.00 81.25 872 THR A N 1
ATOM 6753 C CA . THR A 1 872 ? -0.622 13.258 -15.368 1.00 81.25 872 THR A CA 1
ATOM 6754 C C . THR A 1 872 ? -1.925 12.564 -14.971 1.00 81.25 872 THR A C 1
ATOM 6756 O O . THR A 1 872 ? -1.920 11.430 -14.486 1.00 81.25 872 THR A O 1
ATOM 6759 N N . ASN A 1 873 ? -3.066 13.222 -15.216 1.00 87.56 873 ASN A N 1
ATOM 6760 C CA . ASN A 1 873 ? -4.398 12.606 -15.144 1.00 87.56 873 ASN A CA 1
ATOM 6761 C C . ASN A 1 873 ? -4.675 11.825 -16.423 1.00 87.56 873 ASN A C 1
ATOM 6763 O O . ASN A 1 873 ? -5.374 12.282 -17.325 1.00 87.56 873 ASN A O 1
ATOM 6767 N N . ALA A 1 874 ? -4.082 10.646 -16.514 1.00 76.75 874 ALA A N 1
ATOM 6768 C CA . ALA A 1 874 ? -4.121 9.851 -17.728 1.00 76.75 874 ALA A CA 1
ATOM 6769 C C . ALA A 1 874 ? -4.992 8.595 -17.608 1.00 76.75 874 ALA A C 1
ATOM 6771 O O . ALA A 1 874 ? -5.064 7.824 -18.562 1.00 76.75 874 ALA A O 1
ATOM 6772 N N . GLY A 1 875 ? -5.661 8.352 -16.475 1.00 83.75 875 GLY A N 1
ATOM 6773 C CA . GLY A 1 875 ? -6.420 7.116 -16.276 1.00 83.75 875 GLY A CA 1
ATOM 6774 C C . GLY A 1 875 ? -7.895 7.288 -15.917 1.00 83.75 875 GLY A C 1
ATOM 6775 O O . GLY A 1 875 ? -8.294 8.177 -15.170 1.00 83.75 875 GLY A O 1
ATOM 6776 N N . ARG A 1 876 ? -8.715 6.339 -16.373 1.00 94.56 876 ARG A N 1
ATOM 6777 C CA . ARG A 1 876 ? -10.027 6.026 -15.785 1.00 94.56 876 ARG A CA 1
ATOM 6778 C C . ARG A 1 876 ? -10.071 4.550 -15.455 1.00 94.56 876 ARG A C 1
ATOM 6780 O O . ARG A 1 876 ? -9.541 3.729 -16.199 1.00 94.56 876 ARG A O 1
ATOM 6787 N N . GLY A 1 877 ? -10.730 4.192 -14.365 1.00 95.25 877 GLY A N 1
ATOM 6788 C CA . GLY A 1 877 ? -10.736 2.828 -13.861 1.00 95.25 877 GLY A CA 1
ATOM 6789 C C . GLY A 1 877 ? -12.068 2.415 -13.269 1.00 95.25 877 GLY A C 1
ATOM 6790 O O . GLY A 1 877 ? -12.880 3.232 -12.836 1.00 95.25 877 GLY A O 1
ATOM 6791 N N . ARG A 1 878 ? -12.285 1.106 -13.230 1.00 96.69 878 ARG A N 1
ATOM 6792 C CA . ARG A 1 878 ? -13.404 0.491 -12.524 1.00 96.69 878 ARG A CA 1
ATOM 6793 C C . ARG A 1 878 ? -12.871 -0.616 -11.638 1.00 96.69 878 ARG A C 1
ATOM 6795 O O . ARG A 1 878 ? -12.174 -1.505 -12.121 1.00 96.69 878 ARG A O 1
ATOM 6802 N N . ILE A 1 879 ? -13.269 -0.585 -10.374 1.00 97.31 879 ILE A N 1
ATOM 6803 C CA . ILE A 1 879 ? -12.917 -1.602 -9.388 1.00 97.31 879 ILE A CA 1
ATOM 6804 C C . ILE A 1 879 ? -14.215 -2.169 -8.840 1.00 97.31 879 ILE A C 1
ATOM 6806 O O . ILE A 1 879 ? -15.088 -1.424 -8.408 1.00 97.31 879 ILE A O 1
ATOM 6810 N N . ARG A 1 880 ? -14.377 -3.485 -8.878 1.00 97.81 880 ARG A N 1
ATOM 6811 C CA . ARG A 1 880 ? -15.494 -4.163 -8.215 1.00 97.81 880 ARG A CA 1
ATOM 6812 C C . ARG A 1 880 ? -14.961 -5.294 -7.368 1.00 97.81 880 ARG A C 1
ATOM 6814 O O . ARG A 1 880 ? -13.992 -5.945 -7.761 1.00 97.81 880 ARG A O 1
ATOM 6821 N N . GLY A 1 881 ? -15.601 -5.547 -6.240 1.00 97.75 881 GLY A N 1
ATOM 6822 C CA . GLY A 1 881 ? -15.096 -6.557 -5.334 1.00 97.75 881 GLY A CA 1
ATOM 6823 C C . GLY A 1 881 ? -16.075 -7.000 -4.271 1.00 97.75 881 GLY A C 1
ATOM 6824 O O . GLY A 1 881 ? -17.172 -6.455 -4.121 1.00 97.75 881 GLY A O 1
ATOM 6825 N N . VAL A 1 882 ? -15.637 -8.033 -3.563 1.00 98.19 882 VAL A N 1
ATOM 6826 C CA . VAL A 1 882 ? -16.292 -8.576 -2.379 1.00 98.19 882 VAL A CA 1
ATOM 6827 C C . VAL A 1 882 ? -15.249 -8.665 -1.282 1.00 98.19 882 VAL A C 1
ATOM 6829 O O . VAL A 1 882 ? -14.177 -9.227 -1.499 1.00 98.19 882 VAL A O 1
ATOM 6832 N N . GLU A 1 883 ? -15.574 -8.124 -0.119 1.00 97.88 883 GLU A N 1
ATOM 6833 C CA . GLU A 1 883 ? -14.781 -8.231 1.099 1.00 97.88 883 GLU A CA 1
ATOM 6834 C C . GLU A 1 883 ? -15.570 -8.994 2.159 1.00 97.88 883 GLU A C 1
ATOM 6836 O O . GLU A 1 883 ? -16.792 -8.859 2.268 1.00 97.88 883 GLU A O 1
ATOM 6841 N N . PHE A 1 884 ? -14.852 -9.790 2.938 1.00 96.38 884 PHE A N 1
ATOM 6842 C CA . PHE A 1 884 ? -15.378 -10.607 4.016 1.00 96.38 884 PHE A CA 1
ATOM 6843 C C . PHE A 1 884 ? -14.428 -10.551 5.209 1.00 96.38 884 PHE A C 1
ATOM 6845 O O . PHE A 1 884 ? -13.232 -10.768 5.050 1.00 96.38 884 PHE A O 1
ATOM 6852 N N . ASP A 1 885 ? -14.972 -10.318 6.396 1.00 94.44 885 ASP A N 1
ATOM 6853 C CA . ASP A 1 885 ? -14.294 -10.414 7.683 1.00 94.44 885 ASP A CA 1
ATOM 6854 C C . ASP A 1 885 ? -15.125 -11.304 8.610 1.00 94.44 885 ASP A C 1
ATOM 6856 O O . ASP A 1 885 ? -16.361 -11.245 8.602 1.00 94.44 885 ASP A O 1
ATOM 6860 N N . TYR A 1 886 ? -14.463 -12.112 9.434 1.00 94.38 886 TYR A N 1
ATOM 6861 C CA . TYR A 1 886 ? -15.144 -12.891 10.461 1.00 94.38 886 TYR A CA 1
ATOM 6862 C C . TYR A 1 886 ? -14.335 -13.001 11.751 1.00 94.38 886 TYR A C 1
ATOM 6864 O O . TYR A 1 886 ? -13.104 -13.034 11.744 1.00 94.38 886 TYR A O 1
ATOM 6872 N N . LEU A 1 887 ? -15.059 -13.134 12.859 1.00 94.31 887 LEU A N 1
ATOM 6873 C CA . LEU A 1 887 ? -14.537 -13.482 14.173 1.00 94.31 887 LEU A CA 1
ATOM 6874 C C . LEU A 1 887 ? -15.482 -14.490 14.823 1.00 94.31 887 LEU A C 1
ATOM 6876 O O . LEU A 1 887 ? -16.658 -14.203 15.024 1.00 94.31 887 LEU A O 1
ATOM 6880 N N . TRP A 1 888 ? -14.958 -15.659 15.166 1.00 95.25 888 TRP A N 1
ATOM 6881 C CA . TRP A 1 888 ? -15.694 -16.761 15.763 1.00 95.25 888 TRP A CA 1
ATOM 6882 C C . TRP A 1 888 ? -15.030 -17.227 17.059 1.00 95.25 888 TRP A C 1
ATOM 6884 O O . TRP A 1 888 ? -13.854 -17.592 17.069 1.00 95.25 888 TRP A O 1
ATOM 6894 N N . THR A 1 889 ? -15.791 -17.267 18.145 1.00 95.69 889 THR A N 1
ATOM 6895 C CA . THR A 1 889 ? -15.390 -17.783 19.457 1.00 95.69 889 THR A CA 1
ATOM 6896 C C . THR A 1 889 ? -16.323 -18.929 19.863 1.00 95.69 889 THR A C 1
ATOM 6898 O O . THR A 1 889 ? -17.228 -18.724 20.671 1.00 95.69 889 THR A O 1
ATOM 6901 N N . PRO A 1 890 ? -16.141 -20.151 19.319 1.00 92.50 890 PRO A N 1
ATOM 6902 C CA . PRO A 1 890 ? -17.019 -21.297 19.604 1.00 92.50 890 PRO A CA 1
ATOM 6903 C C . PRO A 1 890 ? -16.957 -21.822 21.049 1.00 92.50 890 PRO A C 1
ATOM 6905 O O . PRO A 1 890 ? -17.626 -22.801 21.377 1.00 92.50 890 PRO A O 1
ATOM 6908 N N . GLY A 1 891 ? -16.137 -21.213 21.906 1.00 90.19 891 GLY A N 1
ATOM 6909 C CA . GLY A 1 891 ? -15.921 -21.618 23.291 1.00 90.19 891 GLY A CA 1
ATOM 6910 C C . GLY A 1 891 ? -14.737 -22.569 23.469 1.00 90.19 891 GLY A C 1
ATOM 6911 O O . GLY A 1 891 ? -13.990 -22.870 22.535 1.00 90.19 891 GLY A O 1
ATOM 6912 N N . GLN A 1 892 ? -14.542 -23.019 24.712 1.00 88.31 892 GLN A N 1
ATOM 6913 C CA . GLN A 1 892 ? -13.426 -23.885 25.119 1.00 88.31 892 GLN A CA 1
ATOM 6914 C C . GLN A 1 892 ? -12.046 -23.290 24.784 1.00 88.31 892 GLN A C 1
ATOM 6916 O O . GLN A 1 892 ? -11.131 -24.026 24.420 1.00 88.31 892 GLN A O 1
ATOM 6921 N N . GLY A 1 893 ? -11.891 -21.965 24.831 1.00 90.12 893 GLY A N 1
ATOM 6922 C CA . GLY A 1 893 ? -10.634 -21.295 24.493 1.00 90.12 893 GLY A CA 1
ATOM 6923 C C . GLY A 1 893 ? -10.277 -21.285 23.000 1.00 90.12 893 GLY A C 1
ATOM 6924 O O . GLY A 1 893 ? -9.142 -20.971 22.659 1.00 90.12 893 GLY A O 1
ATOM 6925 N N . TRP A 1 894 ? -11.186 -21.650 22.091 1.00 94.75 894 TRP A N 1
ATOM 6926 C CA . TRP A 1 894 ? -10.956 -21.501 20.650 1.00 94.75 894 TRP A CA 1
ATOM 6927 C C . TRP A 1 894 ? -11.397 -20.126 20.154 1.00 94.75 894 TRP A C 1
ATOM 6929 O O . TRP A 1 894 ? -12.494 -19.661 20.469 1.00 94.75 894 TRP A O 1
ATOM 6939 N N . ARG A 1 895 ? -10.566 -19.514 19.310 1.00 94.88 895 ARG A N 1
ATOM 6940 C CA . ARG A 1 895 ? -10.880 -18.277 18.591 1.00 94.88 895 ARG A CA 1
ATOM 6941 C C . ARG A 1 895 ? -10.375 -18.385 17.159 1.00 94.88 895 ARG A C 1
ATOM 6943 O O . ARG A 1 895 ? -9.226 -18.747 16.933 1.00 94.88 895 ARG A O 1
ATOM 6950 N N . LEU A 1 896 ? -11.234 -18.095 16.193 1.00 95.31 896 LEU A N 1
ATOM 6951 C CA . LEU A 1 896 ? -10.907 -18.088 14.774 1.00 95.31 896 LEU A CA 1
ATOM 6952 C C . LEU A 1 896 ? -11.264 -16.722 14.213 1.00 95.31 896 LEU A C 1
ATOM 6954 O O . LEU A 1 896 ? -12.350 -16.214 14.470 1.00 95.31 896 LEU A O 1
ATOM 6958 N N . TRP A 1 897 ? -10.374 -16.128 13.439 1.00 94.31 897 TRP A N 1
ATOM 6959 C CA . TRP A 1 897 ? -10.664 -14.880 12.750 1.00 94.31 897 TRP A CA 1
ATOM 6960 C C . TRP A 1 897 ? -9.890 -14.828 11.456 1.00 94.31 897 TRP A C 1
ATOM 6962 O O . TRP A 1 897 ? -8.882 -15.511 11.274 1.00 94.31 897 TRP A O 1
ATOM 6972 N N . GLY A 1 898 ? -10.360 -14.016 10.540 1.00 94.75 898 GLY A N 1
ATOM 6973 C CA . GLY A 1 898 ? -9.739 -13.930 9.245 1.00 94.75 898 GLY A CA 1
ATOM 6974 C C . GLY A 1 898 ? -10.552 -13.057 8.338 1.00 94.75 898 GLY A C 1
ATOM 6975 O O . GLY A 1 898 ? -11.608 -12.532 8.703 1.00 94.75 898 GLY A O 1
ATOM 6976 N N . ASN A 1 899 ? -10.016 -12.904 7.147 1.00 96.19 899 ASN A N 1
ATOM 6977 C CA . ASN A 1 899 ? -10.570 -11.997 6.185 1.00 96.19 899 ASN A CA 1
ATOM 6978 C C . ASN A 1 899 ? -10.275 -12.480 4.766 1.00 96.19 899 ASN A C 1
ATOM 6980 O O . ASN A 1 899 ? -9.384 -13.299 4.545 1.00 96.19 899 ASN A O 1
ATOM 6984 N N . ALA A 1 900 ? -11.067 -12.031 3.805 1.00 97.06 900 ALA A N 1
ATOM 6985 C CA . ALA A 1 900 ? -10.884 -12.348 2.402 1.00 97.06 900 ALA A CA 1
ATOM 6986 C C . ALA A 1 900 ? -11.367 -11.194 1.529 1.00 97.06 900 ALA A C 1
ATOM 6988 O O . ALA A 1 900 ? -12.357 -10.531 1.834 1.00 97.06 900 ALA A O 1
ATOM 6989 N N . ALA A 1 901 ? -10.685 -10.991 0.411 1.00 97.50 901 ALA A N 1
ATOM 6990 C CA . ALA A 1 901 ? -11.037 -10.020 -0.601 1.00 97.50 901 ALA A CA 1
ATOM 6991 C C . ALA A 1 901 ? -10.876 -10.609 -1.998 1.00 97.50 901 ALA A C 1
ATOM 6993 O O . ALA A 1 901 ? -9.829 -11.171 -2.323 1.00 97.50 901 ALA A O 1
ATOM 6994 N N . TYR A 1 902 ? -11.892 -10.412 -2.834 1.00 97.88 902 TYR A N 1
ATOM 6995 C CA . TYR A 1 902 ? -11.808 -10.628 -4.272 1.00 97.88 902 TYR A CA 1
ATOM 6996 C C . TYR A 1 902 ? -11.975 -9.297 -5.004 1.00 97.88 902 TYR A C 1
ATOM 6998 O O . TYR A 1 902 ? -13.004 -8.641 -4.837 1.00 97.88 902 TYR A O 1
ATOM 7006 N N . LEU A 1 903 ? -10.993 -8.917 -5.823 1.00 97.50 903 LEU A N 1
ATOM 7007 C CA . LEU A 1 903 ? -10.943 -7.643 -6.541 1.00 97.50 903 LEU A CA 1
ATOM 7008 C C . LEU A 1 903 ? -10.799 -7.856 -8.053 1.00 97.50 903 LEU A C 1
ATOM 7010 O O . LEU A 1 903 ? -9.921 -8.576 -8.524 1.00 97.50 903 LEU A O 1
ATOM 7014 N N . ASP A 1 904 ? -11.636 -7.171 -8.828 1.00 96.75 904 ASP A N 1
ATOM 7015 C CA . ASP A 1 904 ? -11.524 -7.045 -10.283 1.00 96.75 904 ASP A CA 1
ATOM 7016 C C . ASP A 1 904 ? -11.376 -5.559 -10.630 1.00 96.75 904 ASP A C 1
ATOM 7018 O O . ASP A 1 904 ? -12.366 -4.826 -10.737 1.00 96.75 904 ASP A O 1
ATOM 7022 N N . ALA A 1 905 ? -10.119 -5.119 -10.728 1.00 95.62 905 ALA A N 1
ATOM 7023 C CA . ALA A 1 905 ? -9.720 -3.763 -11.091 1.00 95.62 905 ALA A CA 1
ATOM 7024 C C . ALA A 1 905 ? -9.256 -3.722 -12.550 1.00 95.62 905 ALA A C 1
ATOM 7026 O O . ALA A 1 905 ? -8.419 -4.523 -12.967 1.00 95.62 905 ALA A O 1
ATOM 7027 N N . GLN A 1 906 ? -9.812 -2.797 -13.329 1.00 95.06 906 GLN A N 1
ATOM 7028 C CA . GLN A 1 906 ? -9.522 -2.648 -14.755 1.00 95.06 906 GLN A CA 1
ATOM 7029 C C . GLN A 1 906 ? -9.433 -1.170 -15.117 1.00 95.06 906 GLN A C 1
ATOM 7031 O O . GLN A 1 906 ? -10.295 -0.381 -14.707 1.00 95.06 906 GLN A O 1
ATOM 7036 N N . TYR A 1 907 ? -8.433 -0.800 -15.919 1.00 94.06 907 TYR A N 1
ATOM 7037 C CA . TYR A 1 907 ? -8.439 0.500 -16.578 1.00 94.06 907 TYR A CA 1
ATOM 7038 C C . TYR A 1 907 ? -9.525 0.492 -17.655 1.00 94.06 907 TYR A C 1
ATOM 7040 O O . TYR A 1 907 ? -9.673 -0.457 -18.418 1.00 94.06 907 TYR A O 1
ATOM 7048 N N . GLN A 1 908 ? -10.329 1.545 -17.679 1.00 94.62 908 GLN A N 1
ATOM 7049 C CA . GLN A 1 908 ? -11.229 1.865 -18.785 1.00 94.62 908 GLN A CA 1
ATOM 7050 C C . GLN A 1 908 ? -10.531 2.784 -19.792 1.00 94.62 908 GLN A C 1
ATOM 7052 O O . GLN A 1 908 ? -10.861 2.785 -20.975 1.00 94.62 908 GLN A O 1
ATOM 7057 N N . GLU A 1 909 ? -9.570 3.565 -19.307 1.00 92.75 909 GLU A N 1
ATOM 7058 C CA . GLU A 1 909 ? -8.723 4.450 -20.089 1.00 92.75 909 GLU A CA 1
ATOM 7059 C C . GLU A 1 909 ? -7.354 4.531 -19.414 1.00 92.75 909 GLU A C 1
ATOM 7061 O O . GLU A 1 909 ? -7.284 4.604 -18.186 1.00 92.75 909 GLU A O 1
ATOM 7066 N N . TYR A 1 910 ? -6.291 4.486 -20.209 1.00 89.19 910 TYR A N 1
ATOM 7067 C CA . TYR A 1 910 ? -4.918 4.734 -19.782 1.00 89.19 910 TYR A CA 1
ATOM 7068 C C . TYR A 1 910 ? -4.200 5.427 -20.938 1.00 89.19 910 TYR A C 1
ATOM 7070 O O . TYR A 1 910 ? -3.788 4.768 -21.888 1.00 89.19 910 TYR A O 1
ATOM 7078 N N . MET A 1 911 ? -4.083 6.745 -20.906 1.00 84.25 911 MET A N 1
ATOM 7079 C CA . MET A 1 911 ? -3.470 7.524 -21.976 1.00 84.25 911 MET A CA 1
ATOM 7080 C C . MET A 1 911 ? -1.952 7.596 -21.791 1.00 84.25 911 MET A C 1
ATOM 7082 O O . MET A 1 911 ? -1.451 7.968 -20.739 1.00 84.25 911 MET A O 1
ATOM 7086 N N . SER A 1 912 ? -1.192 7.255 -22.824 1.00 77.25 912 SER A N 1
ATOM 7087 C CA . SER A 1 912 ? 0.260 7.442 -22.850 1.00 77.25 912 SER A CA 1
ATOM 7088 C C . SER A 1 912 ? 0.685 7.781 -24.271 1.00 77.25 912 SER A C 1
ATOM 7090 O O . SER A 1 912 ? 0.271 7.103 -25.211 1.00 77.25 912 SER A O 1
ATOM 7092 N N . GLY A 1 913 ? 1.418 8.885 -24.451 1.00 71.81 913 GLY A N 1
ATOM 7093 C CA . GLY A 1 913 ? 1.784 9.383 -25.785 1.00 71.81 913 GLY A CA 1
ATOM 7094 C C . GLY A 1 913 ? 0.577 9.630 -26.703 1.00 71.81 913 GLY A C 1
ATOM 7095 O O . GLY A 1 913 ? 0.650 9.383 -27.901 1.00 71.81 913 GLY A O 1
ATOM 7096 N N . GLY A 1 914 ? -0.573 10.025 -26.141 1.00 74.31 914 GLY A N 1
ATOM 7097 C CA . GLY A 1 914 ? -1.823 10.210 -26.892 1.00 74.31 914 GLY A CA 1
ATOM 7098 C C . GLY A 1 914 ? -2.552 8.917 -27.292 1.00 74.31 914 GLY A C 1
ATOM 7099 O O . GLY A 1 914 ? -3.598 8.989 -27.936 1.00 74.31 914 GLY A O 1
ATOM 7100 N N . VAL A 1 915 ? -2.060 7.741 -26.888 1.00 82.06 915 VAL A N 1
ATOM 7101 C CA . VAL A 1 915 ? -2.668 6.432 -27.176 1.00 82.06 915 VAL A CA 1
ATOM 7102 C C . VAL A 1 915 ? -3.316 5.854 -25.921 1.00 82.06 915 VAL A C 1
ATOM 7104 O O . VAL A 1 915 ? -2.728 5.886 -24.843 1.00 82.06 915 VAL A O 1
ATOM 7107 N N . ASN A 1 916 ? -4.516 5.282 -26.059 1.00 86.56 916 ASN A N 1
ATOM 7108 C CA . ASN A 1 916 ? -5.166 4.553 -24.971 1.00 86.56 916 ASN A CA 1
ATOM 7109 C C . ASN A 1 916 ? -4.626 3.114 -24.880 1.00 86.56 916 ASN A C 1
ATOM 7111 O O . ASN A 1 916 ? -4.864 2.293 -25.765 1.00 86.56 916 ASN A O 1
ATOM 7115 N N . LEU A 1 917 ? -3.933 2.808 -23.788 1.00 88.19 917 LEU A N 1
ATOM 7116 C CA . LEU A 1 917 ? -3.322 1.520 -23.465 1.00 88.19 917 LEU A CA 1
ATOM 7117 C C . LEU A 1 917 ? -4.099 0.739 -22.391 1.00 88.19 917 LEU A C 1
ATOM 7119 O O . LEU A 1 917 ? -3.548 -0.190 -21.805 1.00 88.19 917 LEU A O 1
ATOM 7123 N N . ALA A 1 918 ? -5.362 1.084 -22.116 1.00 88.69 918 ALA A N 1
ATOM 7124 C CA . ALA A 1 918 ? -6.151 0.457 -21.048 1.00 88.69 918 ALA A CA 1
ATOM 7125 C C . ALA A 1 918 ? -6.176 -1.082 -21.118 1.00 88.69 918 ALA A C 1
ATOM 7127 O O . ALA A 1 918 ? -5.984 -1.741 -20.100 1.00 88.69 918 ALA A O 1
ATOM 7128 N N . ASP A 1 919 ? -6.324 -1.656 -22.317 1.00 89.25 919 ASP A N 1
ATOM 7129 C CA . ASP A 1 919 ? -6.365 -3.115 -22.526 1.00 89.25 919 ASP A CA 1
ATOM 7130 C C . ASP A 1 919 ? -5.009 -3.815 -22.306 1.00 89.25 919 ASP A C 1
ATOM 7132 O O . ASP A 1 919 ? -4.935 -5.045 -22.282 1.00 89.25 919 ASP A O 1
ATOM 7136 N N . GLN A 1 920 ? -3.929 -3.043 -22.167 1.00 88.12 920 GLN A N 1
ATOM 7137 C CA . GLN A 1 920 ? -2.558 -3.527 -21.998 1.00 88.12 920 GLN A CA 1
ATOM 7138 C C . GLN A 1 920 ? -2.015 -3.273 -20.588 1.00 88.12 920 GLN A C 1
ATOM 7140 O O . GLN A 1 920 ? -0.904 -3.706 -20.287 1.00 88.12 920 GLN A O 1
ATOM 7145 N N . LYS A 1 921 ? -2.760 -2.555 -19.736 1.00 88.62 921 LYS A N 1
ATOM 7146 C CA . LYS A 1 921 ? -2.303 -2.133 -18.411 1.00 88.62 921 LYS A CA 1
ATOM 7147 C C . LYS A 1 921 ? -3.141 -2.774 -17.305 1.00 88.62 921 LYS A C 1
ATOM 7149 O O . LYS A 1 921 ? -4.366 -2.724 -17.306 1.00 88.62 921 LYS A O 1
ATOM 7154 N N . GLU A 1 922 ? -2.458 -3.333 -16.313 1.00 90.69 922 GLU A N 1
ATOM 7155 C CA . GLU A 1 922 ? -3.028 -3.793 -15.042 1.00 90.69 922 GLU A CA 1
ATOM 7156 C C . GLU A 1 922 ? -2.849 -2.748 -13.921 1.00 90.69 922 GLU A C 1
ATOM 7158 O O . GLU A 1 922 ? -1.911 -1.953 -13.940 1.00 90.69 922 GLU A O 1
ATOM 7163 N N . PHE A 1 923 ? -3.738 -2.747 -12.925 1.00 91.00 923 PHE A N 1
ATOM 7164 C CA . PHE A 1 923 ? -3.564 -1.916 -11.729 1.00 91.00 923 PHE A CA 1
ATOM 7165 C C . PHE A 1 923 ? -2.362 -2.392 -10.897 1.00 91.00 923 PHE A C 1
ATOM 7167 O O . PHE A 1 923 ? -2.180 -3.594 -10.684 1.00 91.00 923 PHE A O 1
ATOM 7174 N N . THR A 1 924 ? -1.580 -1.443 -10.382 1.00 88.81 924 THR A N 1
ATOM 7175 C CA . THR A 1 924 ? -0.433 -1.719 -9.507 1.00 88.81 924 THR A CA 1
ATOM 7176 C C . THR A 1 924 ? -0.890 -2.269 -8.155 1.00 88.81 924 THR A C 1
ATOM 7178 O O . THR A 1 924 ? -1.785 -1.719 -7.524 1.00 88.81 924 THR A O 1
ATOM 7181 N N . ASP A 1 925 ? -0.250 -3.349 -7.712 1.00 89.75 925 ASP A N 1
ATOM 7182 C CA . ASP A 1 925 ? -0.403 -3.987 -6.399 1.00 89.75 925 ASP A CA 1
ATOM 7183 C C . ASP A 1 925 ? -1.846 -4.379 -6.006 1.00 89.75 925 ASP A C 1
ATOM 7185 O O . ASP A 1 925 ? -2.235 -4.349 -4.837 1.00 89.75 925 ASP A O 1
ATOM 7189 N N . VAL A 1 926 ? -2.651 -4.807 -6.989 1.00 93.75 926 VAL A N 1
ATOM 7190 C CA . VAL A 1 926 ? -4.026 -5.295 -6.769 1.00 93.75 926 VAL A CA 1
ATOM 7191 C C . VAL A 1 926 ? -4.105 -6.815 -6.930 1.00 93.75 926 VAL A C 1
ATOM 7193 O O . VAL A 1 926 ? -4.278 -7.303 -8.051 1.00 93.75 926 VAL A O 1
ATOM 7196 N N . PRO A 1 927 ? -4.006 -7.603 -5.841 1.00 94.31 927 PRO A N 1
ATOM 7197 C CA . PRO A 1 927 ? -4.212 -9.043 -5.923 1.00 94.31 927 PRO A CA 1
ATOM 7198 C C . PRO A 1 927 ? -5.690 -9.339 -6.195 1.00 94.31 927 PRO A C 1
ATOM 7200 O O . PRO A 1 927 ? -6.574 -8.810 -5.519 1.00 94.31 927 PRO A O 1
ATOM 7203 N N . LYS A 1 928 ? -5.967 -10.222 -7.163 1.00 95.75 928 LYS A N 1
ATOM 7204 C CA . LYS A 1 928 ? -7.349 -10.627 -7.478 1.00 95.75 928 LYS A CA 1
ATOM 7205 C C . LYS A 1 928 ? -8.020 -11.349 -6.322 1.00 95.75 928 LYS A C 1
ATOM 7207 O O . LYS A 1 928 ? -9.202 -11.130 -6.091 1.00 95.75 928 LYS A O 1
ATOM 7212 N N . LEU A 1 929 ? -7.277 -12.195 -5.612 1.00 96.62 929 LEU A N 1
ATOM 7213 C CA . LEU A 1 929 ? -7.701 -12.839 -4.378 1.00 96.62 929 LEU A CA 1
ATOM 7214 C C . LEU A 1 929 ? -6.621 -12.641 -3.314 1.00 96.62 929 LEU A C 1
ATOM 7216 O O . LEU A 1 929 ? -5.445 -12.928 -3.545 1.00 96.62 929 LEU A O 1
ATOM 7220 N N . ALA A 1 930 ? -7.031 -12.186 -2.138 1.00 96.44 930 ALA A N 1
ATOM 7221 C CA . ALA A 1 930 ? -6.206 -12.167 -0.939 1.00 96.44 930 ALA A CA 1
ATOM 7222 C C . ALA A 1 930 ? -7.045 -12.629 0.251 1.00 96.44 930 ALA A C 1
ATOM 7224 O O . ALA A 1 930 ? -8.218 -12.272 0.344 1.00 96.44 930 ALA A O 1
ATOM 7225 N N . TYR A 1 931 ? -6.476 -13.438 1.139 1.00 96.56 931 TYR A N 1
ATOM 7226 C CA . TYR A 1 931 ? -7.161 -13.862 2.357 1.00 96.56 931 TYR A CA 1
ATOM 7227 C C . TYR A 1 931 ? -6.182 -14.161 3.484 1.00 96.56 931 TYR A C 1
ATOM 7229 O O . TYR A 1 931 ? -5.035 -14.549 3.250 1.00 96.56 931 TYR A O 1
ATOM 7237 N N . SER A 1 932 ? -6.666 -14.041 4.713 1.00 95.12 932 SER A N 1
ATOM 7238 C CA . SER A 1 932 ? -5.990 -14.515 5.910 1.00 95.12 932 SER A CA 1
ATOM 7239 C C . SER A 1 932 ? -6.913 -15.390 6.747 1.00 95.12 932 SER A C 1
ATOM 7241 O O . SER A 1 932 ? -8.126 -15.191 6.820 1.00 95.12 932 SER A O 1
ATOM 7243 N N . PHE A 1 933 ? -6.320 -16.401 7.366 1.00 95.38 933 PHE A N 1
ATOM 7244 C CA . PHE A 1 933 ? -6.976 -17.317 8.279 1.00 95.38 933 PHE A CA 1
ATOM 7245 C C . PHE A 1 933 ? -6.120 -17.441 9.532 1.00 95.38 933 PHE A C 1
ATOM 7247 O O . PHE A 1 933 ? -4.942 -17.792 9.455 1.00 95.38 933 PHE A O 1
ATOM 7254 N N . ASN A 1 934 ? -6.723 -17.184 10.684 1.00 94.94 934 ASN A N 1
ATOM 7255 C CA . ASN A 1 934 ? -6.066 -17.252 11.975 1.00 94.94 934 ASN A CA 1
ATOM 7256 C C . ASN A 1 934 ? -6.862 -18.171 12.895 1.00 94.94 934 ASN A C 1
ATOM 7258 O O . ASN A 1 934 ? -8.093 -18.099 12.975 1.00 94.94 934 ASN A O 1
ATOM 7262 N N . ILE A 1 935 ? -6.143 -19.027 13.608 1.00 96.12 935 ILE A N 1
ATOM 7263 C CA . ILE A 1 935 ? -6.698 -19.911 14.622 1.00 96.12 935 ILE A CA 1
ATOM 7264 C C . ILE A 1 935 ? -5.891 -19.766 15.900 1.00 96.12 935 ILE A C 1
ATOM 7266 O O . ILE A 1 935 ? -4.663 -19.794 15.885 1.00 96.12 935 ILE A O 1
ATOM 7270 N N . GLN A 1 936 ? -6.599 -19.633 17.011 1.00 95.81 936 GLN A N 1
ATOM 7271 C CA . GLN A 1 936 ? -6.026 -19.568 18.337 1.00 95.81 936 GLN A CA 1
ATOM 7272 C C . GLN A 1 936 ? -6.654 -20.616 19.242 1.00 95.81 936 GLN A C 1
ATOM 7274 O O . GLN A 1 936 ? -7.871 -20.834 19.227 1.00 95.81 936 GLN A O 1
ATOM 7279 N N . LYS A 1 937 ? -5.799 -21.213 20.071 1.00 96.00 937 LYS A N 1
ATOM 7280 C CA . LYS A 1 937 ? -6.185 -22.038 21.204 1.00 96.00 937 LYS A CA 1
ATOM 7281 C C . LYS A 1 937 ? -5.630 -21.447 22.494 1.00 96.00 937 LYS A C 1
ATOM 7283 O O . LYS A 1 937 ? -4.429 -21.220 22.594 1.00 96.00 937 LYS A O 1
ATOM 7288 N N . LEU A 1 938 ? -6.510 -21.239 23.462 1.00 93.88 938 LEU A N 1
ATOM 7289 C CA . LEU A 1 938 ? -6.214 -20.874 24.838 1.00 93.88 938 LEU A CA 1
ATOM 7290 C C . LEU A 1 938 ? -6.299 -22.123 25.725 1.00 93.88 938 LEU A C 1
ATOM 7292 O O . LEU A 1 938 ? -7.260 -22.897 25.640 1.00 93.88 938 LEU A O 1
ATOM 7296 N N . TRP A 1 939 ? -5.295 -22.310 26.572 1.00 93.88 939 TRP A N 1
ATOM 7297 C CA . TRP A 1 939 ? -5.274 -23.286 27.653 1.00 93.88 939 TRP A CA 1
ATOM 7298 C C . TRP A 1 939 ? -5.093 -22.556 28.976 1.00 93.88 939 TRP A C 1
ATOM 7300 O O . TRP A 1 939 ? -4.110 -21.840 29.153 1.00 93.88 939 TRP A O 1
ATOM 7310 N N . SER A 1 940 ? -5.996 -22.799 29.918 1.00 89.81 940 SER A N 1
ATOM 7311 C CA . SER A 1 940 ? -5.889 -22.287 31.284 1.00 89.81 940 SER A CA 1
ATOM 7312 C C . SER A 1 940 ? -5.312 -23.382 32.183 1.00 89.81 940 SER A C 1
ATOM 7314 O O . SER A 1 940 ? -5.867 -24.479 32.284 1.00 89.81 940 SER A O 1
ATOM 7316 N N . TRP A 1 941 ? -4.183 -23.119 32.837 1.00 84.50 941 TRP A N 1
ATOM 7317 C CA . TRP A 1 941 ? -3.520 -24.060 33.739 1.00 84.50 941 TRP A CA 1
ATOM 7318 C C . TRP A 1 941 ? -3.869 -23.763 35.190 1.00 84.50 941 TRP A C 1
ATOM 7320 O O . TRP A 1 941 ? -3.306 -22.852 35.797 1.00 84.50 941 TRP A O 1
ATOM 7330 N N . ASN A 1 942 ? -4.774 -24.559 35.769 1.00 73.12 942 ASN A N 1
ATOM 7331 C CA . ASN A 1 942 ? -5.160 -24.492 37.187 1.00 73.12 942 ASN A CA 1
ATOM 7332 C C . ASN A 1 942 ? -5.489 -23.064 37.670 1.00 73.12 942 ASN A C 1
ATOM 7334 O O . ASN A 1 942 ? -5.191 -22.716 38.808 1.00 73.12 942 ASN A O 1
ATOM 7338 N N . ASN A 1 943 ? -6.038 -22.226 36.785 1.00 72.12 943 ASN A N 1
ATOM 7339 C CA . ASN A 1 943 ? -6.288 -20.793 36.989 1.00 72.12 943 ASN A CA 1
ATOM 7340 C C . ASN A 1 943 ? -5.049 -19.942 37.327 1.00 72.12 943 ASN A C 1
ATOM 7342 O O . ASN A 1 943 ? -5.205 -18.768 37.616 1.00 72.12 943 ASN A O 1
ATOM 7346 N N . SER A 1 944 ? -3.840 -20.505 37.275 1.00 81.69 944 SER A N 1
ATOM 7347 C CA . SER A 1 944 ? -2.573 -19.840 37.616 1.00 81.69 944 SER A CA 1
ATOM 7348 C C . SER A 1 944 ? -1.910 -19.131 36.433 1.00 81.69 944 SER A C 1
ATOM 7350 O O . SER A 1 944 ? -1.177 -18.162 36.623 1.00 81.69 944 SER A O 1
ATOM 7352 N N . ALA A 1 945 ? -2.159 -19.610 35.215 1.00 89.44 945 ALA A N 1
ATOM 7353 C CA . ALA A 1 945 ? -1.641 -19.037 33.981 1.00 89.44 945 ALA A CA 1
ATOM 7354 C C . ALA A 1 945 ? -2.476 -19.482 32.778 1.00 89.44 945 ALA A C 1
ATOM 7356 O O . ALA A 1 945 ? -3.109 -20.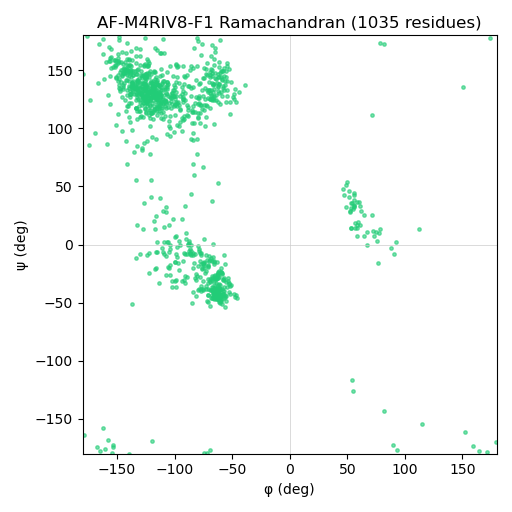539 32.791 1.00 89.44 945 ALA A O 1
ATOM 7357 N N . GLU A 1 946 ? -2.410 -18.694 31.721 1.00 92.69 946 GLU A N 1
ATOM 7358 C CA . GLU A 1 946 ? -2.981 -18.937 30.412 1.00 92.69 946 GLU A CA 1
ATOM 7359 C C . GLU A 1 946 ? -1.857 -19.063 29.385 1.00 92.69 946 GLU A C 1
ATOM 7361 O O . GLU A 1 946 ? -0.979 -18.205 29.283 1.00 92.69 946 GLU A O 1
ATOM 7366 N N . LEU A 1 947 ? -1.897 -20.127 28.592 1.00 93.25 947 LEU A N 1
ATOM 7367 C CA . LEU A 1 947 ? -1.109 -20.252 27.376 1.00 93.25 947 LEU A CA 1
ATOM 7368 C C . LEU A 1 947 ? -2.037 -20.062 26.189 1.00 93.25 947 LEU A C 1
ATOM 7370 O O . LEU A 1 947 ? -3.031 -20.771 26.062 1.00 93.25 947 LEU A O 1
ATOM 7374 N N . SER A 1 948 ? -1.680 -19.169 25.278 1.00 94.06 948 SER A N 1
ATOM 7375 C CA . SER A 1 948 ? -2.311 -19.086 23.967 1.00 94.06 948 SER A CA 1
ATOM 7376 C C . SER A 1 948 ? -1.326 -19.484 22.876 1.00 94.06 948 SER A C 1
ATOM 7378 O O . SER A 1 948 ? -0.163 -19.085 22.902 1.00 94.06 948 SER A O 1
ATOM 7380 N N . ALA A 1 949 ? -1.791 -20.286 21.923 1.00 95.88 949 ALA A N 1
ATOM 7381 C CA . ALA A 1 949 ? -1.095 -20.544 20.671 1.00 95.88 949 ALA A CA 1
ATOM 7382 C C . ALA A 1 949 ? -1.940 -20.018 19.519 1.00 95.88 949 ALA A C 1
ATOM 7384 O O . ALA A 1 949 ? -3.093 -20.423 19.373 1.00 95.88 949 ALA A O 1
ATOM 7385 N N . THR A 1 950 ? -1.351 -19.156 18.701 1.00 95.81 950 THR A N 1
ATOM 7386 C CA . THR A 1 950 ? -1.946 -18.607 17.485 1.00 95.81 950 THR A CA 1
ATOM 7387 C C . THR A 1 950 ? -1.177 -19.125 16.274 1.00 95.81 950 THR A C 1
ATOM 7389 O O . THR A 1 950 ? 0.052 -19.085 16.256 1.00 95.81 950 THR A O 1
ATOM 7392 N N . LEU A 1 951 ? -1.897 -19.583 15.253 1.00 96.12 951 LEU A N 1
ATOM 7393 C CA . LEU A 1 951 ? -1.366 -19.876 13.925 1.00 96.12 951 LEU A CA 1
ATOM 7394 C C . LEU A 1 951 ? -2.085 -18.992 12.907 1.00 96.12 951 LEU A C 1
ATOM 7396 O O . LEU A 1 951 ? -3.317 -18.970 12.867 1.00 96.12 951 LEU A O 1
ATOM 7400 N N . SER A 1 952 ? -1.313 -18.316 12.066 1.00 95.25 952 SER A N 1
ATOM 7401 C CA . SER A 1 952 ? -1.813 -17.376 11.066 1.00 95.25 952 SER A CA 1
ATOM 7402 C C . SER A 1 952 ? -1.284 -17.752 9.692 1.00 95.25 952 SER A C 1
ATOM 7404 O O . SER A 1 952 ? -0.075 -17.869 9.498 1.00 95.25 952 SER A O 1
ATOM 7406 N N . TYR A 1 953 ? -2.182 -17.929 8.730 1.00 95.88 953 TYR A N 1
ATOM 7407 C CA . TYR A 1 953 ? -1.837 -18.154 7.333 1.00 95.88 953 TYR A CA 1
ATOM 7408 C C . TYR A 1 953 ? -2.442 -17.059 6.468 1.00 95.88 953 TYR A C 1
ATOM 7410 O O . TYR A 1 953 ? -3.633 -16.772 6.569 1.00 95.88 953 TYR A O 1
ATOM 7418 N N . GLN A 1 954 ? -1.634 -16.483 5.589 1.00 94.94 954 GLN A N 1
ATOM 7419 C CA . GLN A 1 954 ? -2.073 -15.490 4.617 1.00 94.94 954 GLN A CA 1
ATOM 7420 C C . GLN A 1 954 ? -1.712 -15.934 3.209 1.00 94.94 954 GLN A C 1
ATOM 7422 O O . GLN A 1 954 ? -0.657 -16.527 2.995 1.00 94.94 954 GLN A O 1
ATOM 7427 N N . TRP A 1 955 ? -2.573 -15.616 2.252 1.00 95.75 955 TRP A N 1
ATOM 7428 C CA . TRP A 1 955 ? -2.371 -15.859 0.832 1.00 95.75 955 TRP A CA 1
ATOM 7429 C C . TRP A 1 955 ? -2.690 -14.599 0.047 1.00 95.75 955 TRP A C 1
ATOM 7431 O O . TRP A 1 955 ? -3.677 -13.915 0.330 1.00 95.75 955 TRP A O 1
ATOM 7441 N N . ARG A 1 956 ? -1.903 -14.336 -0.993 1.00 94.94 956 ARG A N 1
ATOM 7442 C CA . ARG A 1 956 ? -2.258 -13.356 -2.013 1.00 94.94 956 ARG A CA 1
ATOM 7443 C C . ARG A 1 956 ? -1.853 -13.828 -3.399 1.00 94.94 956 ARG A C 1
ATOM 7445 O O . ARG A 1 956 ? -0.799 -14.439 -3.584 1.00 94.94 956 ARG A O 1
ATOM 7452 N N . ASP A 1 957 ? -2.716 -13.530 -4.360 1.00 96.62 957 ASP A N 1
ATOM 7453 C CA . ASP A 1 957 ? -2.473 -13.790 -5.771 1.00 96.62 957 ASP A CA 1
ATOM 7454 C C . ASP A 1 957 ? -1.342 -12.917 -6.335 1.00 96.62 957 ASP A C 1
ATOM 7456 O O . ASP A 1 957 ? -0.816 -12.021 -5.674 1.00 96.62 957 ASP A O 1
ATOM 7460 N N . GLU A 1 958 ? -0.946 -13.218 -7.572 1.00 95.88 958 GLU A N 1
ATOM 7461 C CA . GLU A 1 958 ? 0.076 -12.453 -8.282 1.00 95.88 958 GLU A CA 1
ATOM 7462 C C . GLU A 1 958 ? -0.329 -10.987 -8.481 1.00 95.88 958 GLU A C 1
ATOM 7464 O O . GLU A 1 958 ? -1.506 -10.681 -8.678 1.00 95.88 958 GLU A O 1
ATOM 7469 N N . VAL A 1 959 ? 0.665 -10.097 -8.473 1.00 93.94 959 VAL A N 1
ATOM 7470 C CA . VAL A 1 959 ? 0.484 -8.650 -8.648 1.00 93.94 959 VAL A CA 1
ATOM 7471 C C . VAL A 1 959 ? 1.580 -8.048 -9.521 1.00 93.94 959 VAL A C 1
ATOM 7473 O O . VAL A 1 959 ? 2.671 -8.612 -9.650 1.00 93.94 959 VAL A O 1
ATOM 7476 N N . GLN A 1 960 ? 1.293 -6.875 -10.083 1.00 92.06 960 GLN A N 1
ATOM 7477 C CA . GLN A 1 960 ? 2.290 -5.984 -10.674 1.00 92.06 960 GLN A CA 1
ATOM 7478 C C . GLN A 1 960 ? 2.739 -4.984 -9.606 1.00 92.06 960 GLN A C 1
ATOM 7480 O O . GLN A 1 960 ? 1.956 -4.103 -9.261 1.00 92.06 960 GLN A O 1
ATOM 7485 N N . PRO A 1 961 ? 3.951 -5.089 -9.044 1.00 87.94 961 PRO A N 1
ATOM 7486 C CA . PRO A 1 961 ? 4.356 -4.215 -7.945 1.00 87.94 961 PRO A CA 1
ATOM 7487 C C . PRO A 1 961 ? 4.938 -2.867 -8.419 1.00 87.94 961 PRO A C 1
ATOM 7489 O O . PRO A 1 961 ? 5.334 -2.040 -7.597 1.00 87.94 961 PRO A O 1
ATOM 7492 N N . VAL A 1 962 ? 5.013 -2.648 -9.739 1.00 85.62 962 VAL A N 1
ATOM 7493 C CA . VAL A 1 962 ? 5.527 -1.430 -10.385 1.00 85.62 962 VAL A CA 1
ATOM 7494 C C . VAL A 1 962 ? 4.618 -0.996 -11.539 1.00 85.62 962 VAL A C 1
ATOM 7496 O O . VAL A 1 962 ? 4.050 -1.833 -12.241 1.00 85.62 962 VAL A O 1
ATOM 7499 N N . THR A 1 963 ? 4.496 0.316 -11.758 1.00 79.00 963 THR A N 1
ATOM 7500 C CA . THR A 1 963 ? 3.569 0.922 -12.737 1.00 79.00 963 THR A CA 1
ATOM 7501 C C . THR A 1 963 ? 3.926 0.630 -14.197 1.00 79.00 963 THR A C 1
ATOM 7503 O O . THR A 1 963 ? 3.031 0.537 -15.039 1.00 79.00 963 THR A O 1
ATOM 7506 N N . ASN A 1 964 ? 5.207 0.428 -14.518 1.00 77.62 964 ASN A N 1
ATOM 7507 C CA . ASN A 1 964 ? 5.642 0.048 -15.867 1.00 77.62 964 ASN A CA 1
ATOM 7508 C C . ASN A 1 964 ? 5.423 -1.440 -16.195 1.00 77.62 964 ASN A C 1
ATOM 7510 O O . ASN A 1 964 ? 5.534 -1.812 -17.358 1.00 77.62 964 ASN A O 1
ATOM 7514 N N . GLN A 1 965 ? 5.011 -2.258 -15.216 1.00 82.75 965 GLN A N 1
ATOM 7515 C CA . GLN A 1 965 ? 4.626 -3.669 -15.392 1.00 82.75 965 GLN A CA 1
ATOM 7516 C C . GLN A 1 965 ? 5.745 -4.558 -15.948 1.00 82.75 965 GLN A C 1
ATOM 7518 O O . GLN A 1 965 ? 5.491 -5.495 -16.706 1.00 82.75 965 GLN A O 1
ATOM 7523 N N . SER A 1 966 ? 6.977 -4.274 -15.521 1.00 84.69 966 SER A N 1
ATOM 7524 C CA . SER A 1 966 ? 8.151 -5.111 -15.765 1.00 84.69 966 SER A CA 1
ATOM 7525 C C . SER A 1 966 ? 7.862 -6.585 -15.466 1.00 84.69 966 SER A C 1
ATOM 7527 O O . SER A 1 966 ? 7.466 -6.953 -14.351 1.00 84.69 966 SER A O 1
ATOM 7529 N N . VAL A 1 967 ? 8.051 -7.447 -16.466 1.00 86.44 967 VAL A N 1
ATOM 7530 C CA . VAL A 1 967 ? 7.694 -8.868 -16.370 1.00 86.44 967 VAL A CA 1
ATOM 7531 C C . VAL A 1 967 ? 8.621 -9.595 -15.387 1.00 86.44 967 VAL A C 1
ATOM 7533 O O . VAL A 1 967 ? 8.153 -10.465 -14.643 1.00 86.44 967 VAL A O 1
ATOM 7536 N N . LEU A 1 968 ? 9.884 -9.180 -15.281 1.00 86.69 968 LEU A N 1
ATOM 7537 C CA . LEU A 1 968 ? 10.831 -9.670 -14.285 1.00 86.69 968 LEU A CA 1
ATOM 7538 C C . LEU A 1 968 ? 10.500 -9.192 -12.873 1.00 86.69 968 LEU A C 1
ATOM 7540 O O . LEU A 1 968 ? 10.769 -9.935 -11.927 1.00 86.69 968 LEU A O 1
ATOM 7544 N N . LEU A 1 969 ? 9.879 -8.018 -12.701 1.00 90.69 969 LEU A N 1
ATOM 7545 C CA . LEU A 1 969 ? 9.435 -7.524 -11.390 1.00 90.69 969 LEU A CA 1
ATOM 7546 C C . LEU A 1 969 ? 8.038 -7.999 -10.976 1.00 90.69 969 LEU A C 1
ATOM 7548 O O . LEU A 1 969 ? 7.682 -7.843 -9.809 1.00 90.69 969 LEU A O 1
ATOM 7552 N N . LYS A 1 970 ? 7.279 -8.659 -11.857 1.00 93.25 970 LYS A N 1
ATOM 7553 C CA . LYS A 1 970 ? 5.983 -9.254 -11.508 1.00 93.25 970 LYS A CA 1
ATOM 7554 C C . LYS A 1 970 ? 6.119 -10.220 -10.330 1.00 93.25 970 LYS A C 1
ATOM 7556 O O . LYS A 1 970 ? 6.856 -11.205 -10.418 1.00 93.25 970 LYS A O 1
ATOM 7561 N N . GLN A 1 971 ? 5.373 -9.983 -9.250 1.00 95.12 971 GLN A N 1
ATOM 7562 C CA . GLN A 1 971 ? 5.411 -10.812 -8.046 1.00 95.12 971 GLN A CA 1
ATOM 7563 C C . GLN A 1 971 ? 4.408 -11.974 -8.167 1.00 95.12 971 GLN A C 1
ATOM 7565 O O . GLN A 1 971 ? 3.204 -11.730 -8.269 1.00 95.12 971 GLN A O 1
ATOM 7570 N N . PRO A 1 972 ? 4.857 -13.247 -8.148 1.00 95.62 972 PRO A N 1
ATOM 7571 C CA . PRO A 1 972 ? 3.965 -14.400 -8.163 1.00 95.62 972 PRO A CA 1
ATOM 7572 C C . PRO A 1 972 ? 3.118 -14.498 -6.894 1.00 95.62 972 PRO A C 1
ATOM 7574 O O . PRO A 1 972 ? 3.503 -14.000 -5.838 1.00 95.62 972 PRO A O 1
ATOM 7577 N N . ALA A 1 973 ? 2.009 -15.234 -6.992 1.00 96.50 973 ALA A N 1
ATOM 7578 C CA . ALA A 1 973 ? 1.201 -15.596 -5.832 1.00 96.50 973 ALA A CA 1
ATOM 7579 C C . ALA A 1 973 ? 2.039 -16.325 -4.772 1.00 96.50 973 ALA A C 1
ATOM 7581 O O . ALA A 1 973 ? 2.823 -17.221 -5.112 1.00 96.50 973 ALA A O 1
ATOM 7582 N N . PHE A 1 974 ? 1.833 -15.973 -3.509 1.00 96.06 974 PHE A N 1
ATOM 7583 C CA . PHE A 1 974 ? 2.557 -16.531 -2.373 1.00 96.06 974 PHE A CA 1
ATOM 7584 C C . PHE A 1 974 ? 1.674 -16.556 -1.124 1.00 96.06 974 PHE A C 1
ATOM 7586 O O . PHE A 1 974 ? 0.647 -15.879 -1.051 1.00 96.06 974 PHE A O 1
ATOM 7593 N N . GLY A 1 975 ? 2.094 -17.331 -0.126 1.00 96.19 975 GLY A N 1
ATOM 7594 C CA . GLY A 1 975 ? 1.473 -17.311 1.189 1.00 96.19 975 GLY A CA 1
ATOM 7595 C C . GLY A 1 975 ? 2.504 -17.370 2.302 1.00 96.19 975 GLY A C 1
ATOM 7596 O O . GLY A 1 975 ? 3.554 -17.987 2.131 1.00 96.19 975 GLY A O 1
ATOM 7597 N N . LEU A 1 976 ? 2.206 -16.718 3.424 1.00 95.81 976 LEU A N 1
ATOM 7598 C CA . LEU A 1 976 ? 3.076 -16.663 4.599 1.00 95.81 976 LEU A CA 1
ATOM 7599 C C . LEU A 1 976 ? 2.396 -17.359 5.778 1.00 95.81 976 LEU A C 1
ATOM 7601 O O . LEU A 1 976 ? 1.182 -17.254 5.960 1.00 95.81 976 LEU A O 1
ATOM 7605 N N . LEU A 1 977 ? 3.194 -18.074 6.566 1.00 96.19 977 LEU A N 1
ATOM 7606 C CA . LEU A 1 977 ? 2.767 -18.750 7.785 1.00 96.19 977 LEU A CA 1
ATOM 7607 C C . LEU A 1 977 ? 3.480 -18.116 8.978 1.00 96.19 977 LEU A C 1
ATOM 7609 O O . LEU A 1 977 ? 4.709 -18.079 9.000 1.00 96.19 977 LEU A O 1
ATOM 7613 N N . ASN A 1 978 ? 2.714 -17.674 9.968 1.00 95.50 978 ASN A N 1
ATOM 7614 C CA . ASN A 1 978 ? 3.214 -17.106 11.215 1.00 95.50 978 ASN A CA 1
ATOM 7615 C C . ASN A 1 978 ? 2.662 -17.908 12.399 1.00 95.50 978 ASN A C 1
ATOM 7617 O O . ASN A 1 978 ? 1.588 -18.509 12.302 1.00 95.50 978 ASN A O 1
ATOM 7621 N N . ALA A 1 979 ? 3.381 -17.905 13.516 1.00 95.75 979 ALA A N 1
ATOM 7622 C CA . ALA A 1 979 ? 2.942 -18.536 14.751 1.00 95.75 979 ALA A CA 1
ATOM 7623 C C . ALA A 1 979 ? 3.336 -17.697 15.966 1.00 95.75 979 ALA A C 1
ATOM 7625 O O . ALA A 1 979 ? 4.412 -17.106 15.990 1.00 95.75 979 ALA A O 1
ATOM 7626 N N . THR A 1 980 ? 2.494 -17.706 16.994 1.00 96.00 980 THR A N 1
ATOM 7627 C CA . THR A 1 980 ? 2.767 -17.028 18.263 1.00 96.00 980 THR A CA 1
ATOM 7628 C C . THR A 1 980 ? 2.383 -17.934 19.421 1.00 96.00 980 THR A C 1
ATOM 7630 O O . THR A 1 980 ? 1.286 -18.491 19.436 1.00 96.00 980 THR A O 1
ATOM 7633 N N . LEU A 1 981 ? 3.268 -18.068 20.405 1.00 96.12 981 LEU A N 1
ATOM 7634 C CA . LEU A 1 981 ? 2.966 -18.644 21.713 1.00 96.12 981 LEU A CA 1
ATOM 7635 C C . LEU A 1 981 ? 3.033 -17.526 22.746 1.00 96.12 981 LEU A C 1
ATOM 7637 O O . LEU A 1 981 ? 4.060 -16.868 22.834 1.00 96.12 981 LEU A O 1
ATOM 7641 N N . LEU A 1 982 ? 1.979 -17.317 23.526 1.00 95.00 982 LEU A N 1
ATOM 7642 C CA . LEU A 1 982 ? 1.920 -16.273 24.547 1.00 95.00 982 LEU A CA 1
ATOM 7643 C C . LEU A 1 982 ? 1.499 -16.878 25.886 1.00 95.00 982 LEU A C 1
ATOM 7645 O O . LEU A 1 982 ? 0.407 -17.432 26.006 1.00 95.00 982 LEU A O 1
ATOM 7649 N N . LEU A 1 983 ? 2.366 -16.731 26.883 1.00 93.75 983 LEU A N 1
ATOM 7650 C CA . LEU A 1 983 ? 2.141 -17.094 28.274 1.00 93.75 983 LEU A CA 1
ATOM 7651 C C . LEU A 1 983 ? 1.752 -15.851 29.079 1.00 93.75 983 LEU A C 1
ATOM 7653 O O . LEU A 1 983 ? 2.516 -14.886 29.136 1.00 93.75 983 LEU A O 1
ATOM 7657 N N . THR A 1 984 ? 0.586 -15.901 29.717 1.00 93.25 984 THR A N 1
ATOM 7658 C CA . THR A 1 984 ? 0.057 -14.852 30.597 1.00 93.25 984 THR A CA 1
ATOM 7659 C C . THR A 1 984 ? -0.279 -15.461 31.962 1.00 93.25 984 THR A C 1
ATOM 7661 O O . THR A 1 984 ? -1.163 -16.303 32.040 1.00 93.25 984 THR A O 1
ATOM 7664 N N . PRO A 1 985 ? 0.405 -15.101 33.053 1.00 90.81 985 PRO A N 1
ATOM 7665 C CA . PRO A 1 985 ? 0.066 -15.530 34.406 1.00 90.81 985 PRO A CA 1
ATOM 7666 C C . PRO A 1 985 ? -1.250 -14.904 34.866 1.00 90.81 985 PRO A C 1
ATOM 7668 O O . PRO A 1 985 ? -1.684 -13.880 34.340 1.00 90.81 985 PRO A O 1
ATOM 7671 N N . GLN A 1 986 ? -1.853 -15.480 35.903 1.00 86.31 986 GLN A N 1
ATOM 7672 C CA . GLN A 1 986 ? -3.115 -15.001 36.470 1.00 86.31 986 GLN A CA 1
ATOM 7673 C C . GLN A 1 986 ? -3.042 -13.546 36.955 1.00 86.31 986 GLN A C 1
ATOM 7675 O O . GLN A 1 986 ? -3.998 -12.795 36.783 1.00 86.31 986 GLN A O 1
ATOM 7680 N N . ASP A 1 987 ? -1.914 -13.142 37.543 1.00 85.19 987 ASP A N 1
ATOM 7681 C CA . ASP A 1 987 ? -1.704 -11.772 38.021 1.00 85.19 987 ASP A CA 1
ATOM 7682 C C . ASP A 1 987 ? -1.523 -10.755 36.880 1.00 85.19 987 ASP A C 1
ATOM 7684 O O . ASP A 1 987 ? -1.614 -9.552 37.106 1.00 85.19 987 ASP A O 1
ATOM 7688 N N . SER A 1 988 ? -1.306 -11.234 35.647 1.00 82.50 988 SER A N 1
ATOM 7689 C CA . SER A 1 988 ? -1.071 -10.442 34.436 1.00 82.50 988 SER A CA 1
ATOM 7690 C C . SER A 1 988 ? 0.064 -9.412 34.538 1.00 82.50 988 SER A C 1
ATOM 7692 O O . SER A 1 988 ? 0.190 -8.568 33.648 1.00 82.50 988 SER A O 1
ATOM 7694 N N . HIS A 1 989 ? 0.916 -9.495 35.567 1.00 90.19 989 HIS A N 1
ATOM 7695 C CA . HIS A 1 989 ? 2.016 -8.554 35.787 1.00 90.19 989 HIS A CA 1
ATOM 7696 C C . HIS A 1 989 ? 3.162 -8.758 34.811 1.00 90.19 989 HIS A C 1
ATOM 7698 O O . HIS A 1 989 ? 3.922 -7.835 34.544 1.00 90.19 989 HIS A O 1
ATOM 7704 N N . TRP A 1 990 ? 3.308 -9.958 34.260 1.00 92.88 990 TRP A N 1
ATOM 7705 C CA . TRP A 1 990 ? 4.284 -10.221 33.217 1.00 92.88 990 TRP A CA 1
ATOM 7706 C C . TRP A 1 990 ? 3.690 -11.076 32.112 1.00 92.88 990 TRP A C 1
ATOM 7708 O O . TRP A 1 990 ? 2.688 -11.749 32.308 1.00 92.88 990 TRP A O 1
ATOM 7718 N N . ARG A 1 991 ? 4.292 -11.044 30.927 1.00 94.00 991 ARG A N 1
ATOM 7719 C CA . ARG A 1 991 ? 3.944 -11.923 29.807 1.00 94.00 991 ARG A CA 1
ATOM 7720 C C . ARG A 1 991 ? 5.204 -12.330 29.068 1.00 94.00 991 ARG A C 1
ATOM 7722 O O . ARG A 1 991 ? 6.151 -11.550 28.983 1.00 94.00 991 ARG A O 1
ATOM 7729 N N . LEU A 1 992 ? 5.199 -13.540 28.524 1.00 95.38 992 LEU A N 1
ATOM 7730 C CA . LEU A 1 992 ? 6.258 -14.038 27.650 1.00 95.38 992 LEU A CA 1
ATOM 7731 C C . LEU A 1 992 ? 5.641 -14.485 26.330 1.00 95.38 992 LEU A C 1
ATOM 7733 O O . LEU A 1 992 ? 4.758 -15.342 26.333 1.00 95.38 992 LEU A O 1
ATOM 7737 N N . ALA A 1 993 ? 6.106 -13.923 25.219 1.00 95.62 993 ALA A N 1
ATOM 7738 C CA . ALA A 1 993 ? 5.669 -14.296 23.882 1.00 95.62 993 ALA A CA 1
ATOM 7739 C C . ALA A 1 993 ? 6.842 -14.808 23.042 1.00 95.62 993 ALA A C 1
ATOM 7741 O O . ALA A 1 993 ? 7.900 -14.189 23.011 1.00 95.62 993 ALA A O 1
ATOM 7742 N N . LEU A 1 994 ? 6.646 -15.924 22.346 1.00 97.06 994 LEU A N 1
ATOM 7743 C CA . LEU A 1 994 ? 7.517 -16.390 21.275 1.00 97.06 994 LEU A CA 1
ATOM 7744 C C . LEU A 1 994 ? 6.776 -16.194 19.954 1.00 97.06 994 LEU A C 1
ATOM 7746 O O . LEU A 1 994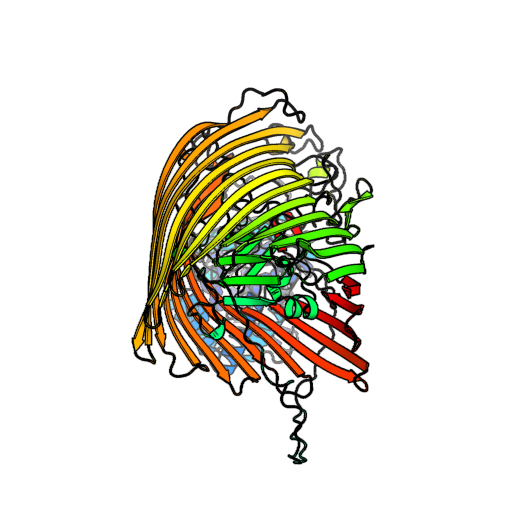 ? 5.783 -16.870 19.688 1.00 97.06 994 LEU A O 1
ATOM 7750 N N . GLU A 1 995 ? 7.251 -15.256 19.150 1.00 96.19 995 GLU A N 1
ATOM 7751 C CA . GLU A 1 995 ? 6.668 -14.838 17.880 1.00 96.19 995 GLU A CA 1
ATOM 7752 C C . GLU A 1 995 ? 7.544 -15.359 16.737 1.00 96.19 995 GLU A C 1
ATOM 7754 O O . GLU A 1 995 ? 8.758 -15.172 16.749 1.00 96.19 995 GLU A O 1
ATOM 7759 N N . ALA A 1 996 ? 6.948 -16.000 15.737 1.00 95.94 996 ALA A N 1
ATOM 7760 C CA . ALA A 1 996 ? 7.631 -16.433 14.526 1.00 95.94 996 ALA A CA 1
ATOM 7761 C C . ALA A 1 996 ? 6.879 -15.927 13.294 1.00 95.94 996 ALA A C 1
ATOM 7763 O O . ALA A 1 996 ? 5.703 -16.251 13.099 1.00 95.94 996 ALA A O 1
ATOM 7764 N N . LYS A 1 997 ? 7.558 -15.159 12.440 1.00 95.25 997 LYS A N 1
ATOM 7765 C CA . LYS A 1 997 ? 7.003 -14.626 11.189 1.00 95.25 997 LYS A CA 1
ATOM 7766 C C . LYS A 1 997 ? 7.688 -15.266 9.989 1.00 95.25 997 LYS A C 1
ATOM 7768 O O . LYS A 1 997 ? 8.876 -15.570 10.042 1.00 95.25 997 LYS A O 1
ATOM 7773 N N . ASN A 1 998 ? 6.928 -15.481 8.915 1.00 95.75 998 ASN A N 1
ATOM 7774 C CA . ASN A 1 998 ? 7.390 -16.122 7.684 1.00 95.75 998 ASN A CA 1
ATOM 7775 C C . ASN A 1 998 ? 8.122 -17.456 7.957 1.00 95.75 998 ASN A C 1
ATOM 7777 O O . ASN A 1 998 ? 9.252 -17.666 7.531 1.00 95.75 998 ASN A O 1
ATOM 7781 N N . LEU A 1 999 ? 7.486 -18.384 8.683 1.00 96.12 999 LEU A N 1
ATOM 7782 C CA . LEU A 1 999 ? 8.075 -19.673 9.089 1.00 96.12 999 LEU A CA 1
ATOM 7783 C C . LEU A 1 999 ? 8.641 -20.493 7.919 1.00 96.12 999 LEU A C 1
ATOM 7785 O O . LEU A 1 999 ? 9.614 -21.232 8.092 1.00 96.12 999 LEU A O 1
ATOM 7789 N N . GLY A 1 1000 ? 8.029 -20.361 6.740 1.00 95.75 1000 GLY A N 1
ATOM 7790 C CA . GLY A 1 1000 ? 8.467 -21.018 5.510 1.00 95.75 1000 GLY A CA 1
ATOM 7791 C C . GLY A 1 1000 ? 9.658 -20.354 4.817 1.00 95.75 1000 GLY A C 1
ATOM 7792 O O . GLY A 1 1000 ? 10.098 -20.887 3.805 1.00 95.75 1000 GLY A O 1
ATOM 7793 N N . ASP A 1 1001 ? 10.143 -19.219 5.332 1.00 95.69 1001 ASP A N 1
ATOM 7794 C CA . ASP A 1 1001 ? 11.163 -18.361 4.715 1.00 95.69 1001 ASP A CA 1
ATOM 7795 C C . ASP A 1 1001 ? 10.881 -18.085 3.228 1.00 95.69 1001 ASP A C 1
ATOM 7797 O O . ASP A 1 1001 ? 11.739 -18.167 2.348 1.00 95.69 1001 ASP A O 1
ATOM 7801 N N . VAL A 1 1002 ? 9.607 -17.817 2.941 1.00 96.88 1002 VAL A N 1
ATOM 7802 C CA . VAL A 1 1002 ? 9.116 -17.599 1.586 1.00 96.88 1002 VAL A CA 1
ATOM 7803 C C . VAL A 1 1002 ? 9.690 -16.290 1.067 1.00 96.88 1002 VAL A C 1
ATOM 7805 O O . VAL A 1 1002 ? 9.561 -15.247 1.706 1.00 96.88 1002 VAL A O 1
ATOM 7808 N N . GLU A 1 1003 ? 10.290 -16.354 -0.117 1.00 94.25 1003 GLU A N 1
ATOM 7809 C CA . GLU A 1 1003 ? 10.769 -15.194 -0.855 1.00 94.25 1003 GLU A CA 1
ATOM 7810 C C . GLU A 1 1003 ? 9.610 -14.491 -1.566 1.00 94.25 1003 GLU A C 1
ATOM 7812 O O . GLU A 1 1003 ? 8.867 -15.102 -2.341 1.00 94.25 1003 GLU A O 1
ATOM 7817 N N . TYR A 1 1004 ? 9.466 -13.190 -1.332 1.00 94.00 1004 TYR A N 1
ATOM 7818 C CA . TYR A 1 1004 ? 8.497 -12.361 -2.037 1.00 94.00 1004 TYR A CA 1
ATOM 7819 C C . TYR A 1 1004 ? 9.010 -10.931 -2.184 1.00 94.00 1004 TYR A C 1
ATOM 7821 O O . TYR A 1 1004 ? 9.643 -10.376 -1.284 1.00 94.00 1004 TYR A O 1
ATOM 7829 N N . ARG A 1 1005 ? 8.719 -10.332 -3.335 1.00 92.94 1005 ARG A N 1
ATOM 7830 C CA . ARG A 1 1005 ? 9.004 -8.936 -3.643 1.00 92.94 1005 ARG A CA 1
ATOM 7831 C C . ARG A 1 1005 ? 7.832 -8.063 -3.252 1.00 92.94 1005 ARG A C 1
ATOM 7833 O O . ARG A 1 1005 ? 6.671 -8.441 -3.391 1.00 92.94 1005 ARG A O 1
ATOM 7840 N N . THR A 1 1006 ? 8.175 -6.879 -2.783 1.00 91.56 1006 THR A N 1
ATOM 7841 C CA . THR A 1 1006 ? 7.215 -5.831 -2.428 1.00 91.56 1006 THR A CA 1
ATOM 7842 C C . THR A 1 1006 ? 7.148 -4.770 -3.519 1.00 91.56 1006 THR A C 1
ATOM 7844 O O . THR A 1 1006 ? 6.073 -4.273 -3.820 1.00 91.56 1006 THR A O 1
ATOM 7847 N N . THR A 1 1007 ? 8.286 -4.448 -4.143 1.00 91.50 1007 THR A N 1
ATOM 7848 C CA . THR A 1 1007 ? 8.418 -3.423 -5.188 1.00 91.50 1007 THR A CA 1
ATOM 7849 C C . THR A 1 1007 ? 9.775 -3.541 -5.899 1.00 91.50 1007 THR A C 1
ATOM 7851 O O . THR A 1 1007 ? 10.518 -4.493 -5.658 1.00 91.50 1007 THR A O 1
ATOM 7854 N N . GLY A 1 1008 ? 10.098 -2.613 -6.802 1.00 90.88 1008 GLY A N 1
ATOM 7855 C CA . GLY A 1 1008 ? 11.338 -2.598 -7.578 1.00 90.88 1008 GLY A CA 1
ATOM 7856 C C . GLY A 1 1008 ? 11.486 -1.367 -8.475 1.00 90.88 1008 GLY A C 1
ATOM 7857 O O . GLY A 1 1008 ? 10.599 -0.509 -8.540 1.00 90.88 1008 GLY A O 1
ATOM 7858 N N . TYR A 1 1009 ? 12.604 -1.305 -9.190 1.00 87.50 1009 TYR A N 1
ATOM 7859 C CA . TYR A 1 1009 ? 12.839 -0.346 -10.267 1.00 87.50 1009 TYR A CA 1
ATOM 7860 C C . TYR A 1 1009 ? 13.233 -1.071 -11.541 1.00 87.50 1009 TYR A C 1
ATOM 7862 O O . TYR A 1 1009 ? 14.039 -1.996 -11.506 1.00 87.50 1009 TYR A O 1
ATOM 7870 N N . ASP A 1 1010 ? 12.673 -0.612 -12.652 1.00 85.56 1010 ASP A N 1
ATOM 7871 C CA . ASP A 1 1010 ? 13.038 -1.035 -13.996 1.00 85.56 1010 ASP A CA 1
ATOM 7872 C C . ASP A 1 1010 ? 13.271 0.227 -14.827 1.00 85.56 1010 ASP A C 1
ATOM 7874 O O . ASP A 1 1010 ? 12.326 0.976 -15.086 1.00 85.56 1010 ASP A O 1
ATOM 7878 N N . LEU A 1 1011 ? 14.536 0.469 -15.175 1.00 77.44 1011 LEU A N 1
ATOM 7879 C CA . LEU A 1 1011 ? 14.978 1.577 -16.024 1.00 77.44 1011 LEU A CA 1
ATOM 7880 C C . LEU A 1 1011 ? 15.447 1.078 -17.404 1.00 77.44 1011 LEU A C 1
ATOM 7882 O O . LEU A 1 1011 ? 16.091 1.820 -18.149 1.00 77.44 1011 LEU A O 1
ATOM 7886 N N . THR A 1 1012 ? 15.118 -0.167 -17.772 1.00 74.75 1012 THR A N 1
ATOM 7887 C CA . THR A 1 1012 ? 15.570 -0.795 -19.026 1.00 74.75 1012 THR A CA 1
ATOM 7888 C C . THR A 1 1012 ? 14.984 -0.149 -20.277 1.00 74.75 1012 THR A C 1
ATOM 7890 O O . THR A 1 1012 ? 15.640 -0.131 -21.329 1.00 74.75 1012 THR A O 1
ATOM 7893 N N . ASP A 1 1013 ? 13.800 0.448 -20.157 1.00 65.31 1013 ASP A N 1
ATOM 7894 C CA . ASP A 1 1013 ? 13.168 1.257 -21.203 1.00 65.31 1013 ASP A CA 1
ATOM 7895 C C . ASP A 1 1013 ? 13.803 2.654 -21.332 1.00 65.31 1013 ASP A C 1
ATOM 7897 O O . ASP A 1 1013 ? 13.747 3.254 -22.401 1.00 65.31 1013 ASP A O 1
ATOM 7901 N N . SER A 1 1014 ? 14.489 3.134 -20.289 1.00 63.44 1014 SER A N 1
ATOM 7902 C CA . SER A 1 1014 ? 15.202 4.423 -20.255 1.00 63.44 1014 SER A CA 1
ATOM 7903 C C . SER A 1 1014 ? 16.662 4.327 -20.723 1.00 63.44 1014 SER A C 1
ATOM 7905 O O . SER A 1 1014 ? 17.432 5.267 -20.548 1.00 63.44 1014 SER A O 1
ATOM 7907 N N . GLY A 1 1015 ? 17.070 3.188 -21.293 1.00 63.94 1015 GLY A N 1
ATOM 7908 C CA . GLY A 1 1015 ? 18.424 2.975 -21.822 1.00 63.94 1015 GLY A CA 1
ATOM 7909 C C . GLY A 1 1015 ? 19.452 2.462 -20.808 1.00 63.94 1015 GLY A C 1
ATOM 7910 O O . GLY A 1 1015 ? 20.571 2.138 -21.204 1.00 63.94 1015 GLY A O 1
ATOM 7911 N N . PHE A 1 1016 ? 19.078 2.298 -19.536 1.00 71.00 1016 PHE A N 1
ATOM 7912 C CA . PHE A 1 1016 ? 19.953 1.740 -18.505 1.00 71.00 1016 PHE A CA 1
ATOM 7913 C C . PHE A 1 1016 ? 19.642 0.247 -18.284 1.00 71.00 1016 PHE A C 1
ATOM 7915 O O . PHE A 1 1016 ? 18.491 -0.078 -18.020 1.00 71.00 1016 PHE A O 1
ATOM 7922 N N . PRO A 1 1017 ? 20.606 -0.696 -18.320 1.00 74.12 1017 PRO A N 1
ATOM 7923 C CA . PRO A 1 1017 ? 20.435 -2.105 -17.926 1.00 74.12 1017 PRO A CA 1
ATOM 7924 C C . PRO A 1 1017 ? 20.191 -2.298 -16.413 1.00 74.12 1017 PRO A C 1
ATOM 7926 O O . PRO A 1 1017 ? 20.680 -3.247 -15.805 1.00 74.12 1017 PRO A O 1
ATOM 7929 N N . ILE A 1 1018 ? 19.433 -1.395 -15.796 1.00 81.19 1018 ILE A N 1
ATOM 7930 C CA . ILE A 1 1018 ? 19.134 -1.375 -14.376 1.00 81.19 1018 ILE A CA 1
ATOM 7931 C C . ILE A 1 1018 ? 17.752 -1.973 -14.143 1.00 81.19 1018 ILE A C 1
ATOM 7933 O O . ILE A 1 1018 ? 16.733 -1.469 -14.623 1.00 81.19 1018 ILE A O 1
ATOM 7937 N N . LEU A 1 1019 ? 17.738 -3.039 -13.350 1.00 88.06 1019 LEU A N 1
ATOM 7938 C CA . LEU A 1 1019 ? 16.532 -3.715 -12.918 1.00 88.06 1019 LEU A CA 1
ATOM 7939 C C . LEU A 1 1019 ? 16.756 -4.314 -11.530 1.00 88.06 1019 LEU A C 1
ATOM 7941 O O . LEU A 1 1019 ? 17.538 -5.257 -11.391 1.00 88.06 1019 LEU A O 1
ATOM 7945 N N . ILE A 1 1020 ? 16.066 -3.793 -10.516 1.00 90.88 1020 ILE A N 1
ATOM 7946 C CA . ILE A 1 1020 ? 16.250 -4.199 -9.116 1.00 90.88 1020 ILE A CA 1
ATOM 7947 C C . ILE A 1 1020 ? 14.918 -4.502 -8.430 1.00 90.88 1020 ILE A C 1
ATOM 7949 O O . ILE A 1 1020 ? 13.908 -3.841 -8.676 1.00 90.88 1020 ILE A O 1
ATOM 7953 N N . GLY A 1 1021 ? 14.909 -5.513 -7.563 1.00 92.62 1021 GLY A N 1
ATOM 7954 C CA . GLY A 1 1021 ? 13.752 -5.926 -6.773 1.00 92.62 1021 GLY A CA 1
ATOM 7955 C C . GLY A 1 1021 ? 14.009 -5.797 -5.274 1.00 92.62 1021 GLY A C 1
ATOM 7956 O O . GLY A 1 1021 ? 15.040 -6.249 -4.781 1.00 92.62 1021 GLY A O 1
ATOM 7957 N N . TYR A 1 1022 ? 13.043 -5.234 -4.548 1.00 93.50 1022 TYR A N 1
ATOM 7958 C CA . TYR A 1 1022 ? 13.050 -5.152 -3.088 1.00 93.50 1022 TYR A CA 1
ATOM 7959 C C . TYR A 1 1022 ? 12.191 -6.261 -2.485 1.00 93.50 1022 TYR A C 1
ATOM 7961 O O . TYR A 1 1022 ? 11.022 -6.444 -2.856 1.00 93.50 1022 TYR A O 1
ATOM 7969 N N . TYR A 1 1023 ? 12.740 -6.962 -1.501 1.00 93.75 1023 TYR A N 1
ATOM 7970 C CA . TYR A 1 1023 ? 12.098 -8.109 -0.867 1.00 93.75 1023 TYR A CA 1
ATOM 7971 C C . TYR A 1 1023 ? 11.425 -7.720 0.449 1.00 93.75 1023 TYR A C 1
ATOM 7973 O O . TYR A 1 1023 ? 11.742 -6.693 1.057 1.00 93.75 1023 TYR A O 1
ATOM 7981 N N . GLY A 1 1024 ? 10.420 -8.500 0.841 1.00 92.56 1024 GLY A N 1
ATOM 7982 C CA . GLY A 1 1024 ? 9.859 -8.423 2.185 1.00 92.56 1024 GLY A CA 1
ATOM 7983 C C . GLY A 1 1024 ? 10.713 -9.183 3.197 1.00 92.56 1024 GLY A C 1
ATOM 7984 O O . GLY A 1 1024 ? 11.719 -9.796 2.835 1.00 92.56 1024 GLY A O 1
ATOM 7985 N N . ASN A 1 1025 ? 10.316 -9.143 4.466 1.00 92.75 1025 ASN A N 1
ATOM 7986 C CA . ASN A 1 1025 ? 11.147 -9.655 5.553 1.00 92.75 1025 ASN A CA 1
ATOM 7987 C C . ASN A 1 1025 ? 11.366 -11.180 5.456 1.00 92.75 1025 ASN A C 1
ATOM 7989 O O . ASN A 1 1025 ? 10.433 -11.919 5.091 1.00 92.75 1025 ASN A O 1
ATOM 7993 N N . PRO A 1 1026 ? 12.572 -11.660 5.813 1.00 95.31 1026 PRO A N 1
ATOM 7994 C CA . PRO A 1 1026 ? 12.868 -13.084 5.903 1.00 95.31 1026 PRO A CA 1
ATOM 7995 C C . PRO A 1 1026 ? 12.119 -13.720 7.079 1.00 95.31 1026 PRO A C 1
ATOM 7997 O O . PRO A 1 1026 ? 11.330 -13.071 7.774 1.00 95.31 1026 PRO A O 1
ATOM 8000 N N . ARG A 1 1027 ? 12.350 -15.013 7.317 1.00 96.44 1027 ARG A N 1
ATOM 8001 C CA . ARG A 1 1027 ? 11.892 -15.636 8.563 1.00 96.44 1027 ARG A CA 1
ATOM 8002 C C . ARG A 1 1027 ? 12.506 -14.932 9.775 1.00 96.44 1027 ARG A C 1
ATOM 8004 O O . ARG A 1 1027 ? 13.726 -14.870 9.889 1.00 96.44 1027 ARG A O 1
ATOM 8011 N N . THR A 1 1028 ? 11.673 -14.512 10.723 1.00 96.44 1028 THR A N 1
ATOM 8012 C CA . THR A 1 1028 ? 12.130 -13.955 12.005 1.00 96.44 1028 THR A CA 1
ATOM 8013 C C . THR A 1 1028 ? 11.526 -14.707 13.183 1.00 96.44 1028 THR A C 1
ATOM 8015 O O . THR A 1 1028 ? 10.398 -15.205 13.119 1.00 96.44 1028 THR A O 1
ATOM 8018 N N . LEU A 1 1029 ? 12.304 -14.809 14.257 1.00 97.44 1029 LEU A N 1
ATOM 8019 C CA . LEU A 1 1029 ? 11.904 -15.345 15.550 1.00 97.44 1029 LEU A CA 1
ATOM 8020 C C . LEU A 1 1029 ? 12.198 -14.292 16.616 1.00 97.44 1029 LEU A C 1
ATOM 8022 O O . LEU A 1 1029 ? 13.325 -13.813 16.697 1.00 97.44 1029 LEU A O 1
ATOM 8026 N N . THR A 1 1030 ? 11.216 -13.978 17.450 1.00 97.44 1030 THR A N 1
ATOM 8027 C CA . THR A 1 1030 ? 11.329 -12.959 18.493 1.00 97.44 1030 THR A CA 1
ATOM 8028 C C . THR A 1 1030 ? 10.787 -13.514 19.805 1.00 97.44 1030 THR A C 1
ATOM 8030 O O . THR A 1 1030 ? 9.664 -14.009 19.870 1.00 97.44 1030 THR A O 1
ATOM 8033 N N . LEU A 1 1031 ? 11.583 -13.429 20.867 1.00 97.75 1031 LEU A N 1
ATOM 8034 C CA . LEU A 1 1031 ? 11.157 -13.641 22.243 1.00 97.75 1031 LEU A CA 1
ATOM 8035 C C . LEU A 1 1031 ? 10.891 -12.277 22.880 1.00 97.75 1031 LEU A C 1
ATOM 8037 O O . LEU A 1 1031 ? 11.797 -11.456 23.001 1.00 97.75 1031 LEU A O 1
ATOM 8041 N N . ARG A 1 1032 ? 9.658 -12.045 23.318 1.00 96.50 1032 ARG A N 1
ATOM 8042 C CA . ARG A 1 1032 ? 9.227 -10.806 23.963 1.00 96.50 1032 ARG A CA 1
ATOM 8043 C C . ARG A 1 1032 ? 8.868 -11.062 25.417 1.00 96.50 1032 ARG A C 1
ATOM 8045 O O . ARG A 1 1032 ? 8.087 -11.961 25.720 1.00 96.50 1032 ARG A O 1
ATOM 8052 N N . ALA A 1 1033 ? 9.410 -10.239 26.302 1.00 96.38 1033 ALA A N 1
ATOM 8053 C CA . ALA A 1 1033 ? 9.029 -10.166 27.699 1.00 96.38 1033 ALA A CA 1
ATOM 8054 C C . ALA A 1 1033 ? 8.363 -8.821 27.971 1.00 96.38 1033 ALA A C 1
ATOM 8056 O O . ALA A 1 1033 ? 8.920 -7.765 27.677 1.00 96.38 1033 ALA A O 1
ATOM 8057 N N . THR A 1 1034 ? 7.177 -8.871 28.555 1.00 94.50 1034 THR A N 1
ATOM 8058 C CA . THR A 1 1034 ? 6.417 -7.696 28.967 1.00 94.50 1034 THR A CA 1
ATOM 8059 C C . THR A 1 1034 ? 6.270 -7.727 30.475 1.00 94.50 1034 THR A C 1
ATOM 8061 O O . THR A 1 1034 ? 5.960 -8.777 31.029 1.00 94.50 1034 THR A O 1
ATOM 8064 N N . TYR A 1 1035 ? 6.431 -6.587 31.132 1.00 94.88 1035 TYR A N 1
ATOM 8065 C CA . TYR A 1 1035 ? 6.085 -6.388 32.532 1.00 94.88 1035 TYR A CA 1
ATOM 8066 C C . TYR A 1 1035 ? 5.147 -5.188 32.653 1.00 94.88 1035 TYR A C 1
ATOM 8068 O O . TYR A 1 1035 ? 5.414 -4.137 32.072 1.00 94.88 1035 TYR A O 1
ATOM 8076 N N . GLN A 1 1036 ? 4.047 -5.340 33.384 1.00 91.69 1036 GLN A N 1
ATOM 8077 C CA . GLN A 1 1036 ? 3.059 -4.303 33.637 1.00 91.69 1036 GLN A CA 1
ATOM 8078 C C . GLN A 1 1036 ? 2.820 -4.165 35.148 1.00 91.69 1036 GLN A C 1
ATOM 8080 O O . GLN A 1 1036 ? 2.503 -5.138 35.836 1.00 91.69 1036 GLN A O 1
ATOM 8085 N N . PHE A 1 1037 ? 2.981 -2.939 35.639 1.00 84.00 1037 PHE A N 1
ATOM 8086 C CA . PHE A 1 1037 ? 2.685 -2.505 36.999 1.00 84.00 1037 PHE A CA 1
ATOM 8087 C C . PHE A 1 1037 ? 1.371 -1.734 37.037 1.00 84.00 1037 PHE A C 1
ATOM 8089 O O . PHE A 1 1037 ? 1.173 -0.875 36.137 1.00 84.00 1037 PHE A O 1
#

Mean predicted aligned error: 15.78 Å

Nearest PDB structures (foldseek):
  7dq9-assembly4_D  TM=9.120E-01  e=1.468E-16  Alistipes shahii WAL 8301
  5egn-assembly3_C  TM=8.631E-01  e=6.194E-17  uncultured bacterium
  7ac0-assembly1_HHH  TM=7.832E-01  e=2.471E-14  Corynebacterium sp. C12
  6kxh-assembly2_C  TM=8.313E-01  e=7.407E-13  Streptomyces ambofaciens ATCC 23877
  5w15-assembly1_D-3  TM=7.955E-01  e=1.270E-11  Burkholderia ambifaria MC40-6

Organism: NCBI:txid1129794

InterPro domains:
  IPR000073 Alpha/beta hydrolase fold-1 [PF00561] (21-244)
  IPR000531 TonB-dependent receptor-like, beta-barrel [PF00593] (556-999)
  IPR012910 TonB-dependent receptor, plug domain [PF07715] (335-443)
  IPR029058 Alpha/Beta hydrolase fold [G3DSA:3.40.50.1820] (2-266)
  IPR029058 Alpha/Beta hydrolase fold [SSF53474] (3-257)
  IPR036942 TonB-dependent receptor-like, beta-barrel domain superfamily [G3DSA:2.40.170.20] (325-1037)
  IPR039426 TonB-dependent receptor-like [PS52016] (333-1037)
  IPR039426 TonB-dependent receptor-like [PTHR32552] (304-1037)

Sequence (1037 aa):
MAYFYHDNLRMHYLDQGQGSPVLLLHGLGSCAQDWLLQIEALSEHHRVIALDLRGHGESETVSRPYEMKHLASDAMALMKNLELPAYQVVGFSLGGMVTFELALQAKTTLQAMVIINSGPQVAGMSRSLRWQLGIRLLVIKVLGMRRLGHLIGKKLFPLEGQQALRSRFEARMTAMDATSYKLALQAIAAFSVQQHIHLMQQPTLVISADQDYTPVSMKADYVQNMPNAVLEVIADSRHATPMDQPDKLNLILSQFLHTHGQEKKVPHPINFPIKLHYNNKPEKLMNMNMCRTPLTLLATLCILPAVAQSSDLQQQETSIEKIQVTARKRSETMQHIPLAVSALDKTAIERSAINNLVDLQSQVPSLSIYAARGTSSTATVYIRGVGQSDPLWGAEPGVGIYLDDVYLARPQGALLDLLDVERVEVLRGPQGTLYGRNTVGGAIKYITRRPSDEFSAKADVALGSYGQVDAKMAAAGSLVKNKLLASIAVGSFNHDGFGENLYNGSDVSDKDILAARTSLLWLANDNLSLALALDKTRDNSNVRGARRMLVNGFELYFEGLPPLPISEDRYDTNSGAKLQRNTTDTQGASLTIDWDVNDTWSIKSVTAWRDGDTEGAIDFDLGPYPIADVNAHYFDEQRSQELQLNYDGAQWQAVFGLYYMQAKAGGEVHNQFGLPFAALGLAPATLIPGPIYYQFGASGGQVDTDSVALYGDGSWQFSDLWRLSLGLRAGRESKEAEVLNQGFTDNSFTQANGLISANFTNKESWTDVSPRISLDYQPNDDLLIYGSVAKGFKSGGFNVRANTLQVPDSAKPYEPESVLTYELGFKPTLANQLQLSMAFFLSQYKDIQLSIFTGVDSDNDGNNDGFFGDFTNAGRGRIRGVEFDYLWTPGQGWRLWGNAAYLDAQYQEYMSGGVNLADQKEFTDVPKLAYSFNIQKLWSWNNSAELSATLSYQWRDEVQPVTNQSVLLKQPAFGLLNATLLLTPQDSHWRLALEAKNLGDVEYRTTGYDLTDSGFPILIGYYGNPRTLTLRATYQF

Radius of gyration: 33.83 Å; Cα contacts (8 Å, |Δi|>4): 2765; chains: 1; bounding box: 77×79×101 Å

Solvent-accessible surface area (backbone atoms only — not comparable to full-atom values): 52460 Å² total; per-residue (Å²): 128,49,73,51,78,58,97,93,36,54,31,26,33,45,78,44,60,49,66,50,39,35,39,39,30,42,34,79,70,44,28,41,79,61,41,50,73,51,46,61,65,45,23,79,65,17,20,32,32,24,40,18,52,83,23,24,66,78,11,42,77,46,92,70,86,60,48,51,66,54,58,21,48,52,55,52,49,50,36,57,74,69,72,49,74,56,32,30,39,41,9,28,32,52,16,15,40,27,45,56,48,32,50,73,75,36,65,88,30,48,54,30,40,34,32,32,55,49,58,54,52,43,58,83,64,54,71,68,56,53,49,52,52,48,48,52,56,46,38,44,73,77,61,30,45,50,54,48,17,50,58,50,22,48,69,56,40,70,55,83,88,33,54,66,58,27,54,54,44,19,53,47,24,44,71,43,51,69,60,22,50,51,38,51,52,50,20,50,57,66,29,63,47,60,94,52,42,61,74,35,73,43,46,30,43,36,39,29,23,69,60,23,90,66,53,55,48,65,48,52,61,54,37,78,49,25,48,62,43,48,82,46,74,42,76,94,21,30,62,50,34,72,73,73,38,42,69,67,48,44,55,54,49,51,56,52,54,57,71,60,54,58,85,91,78,87,87,81,93,78,87,79,91,78,88,84,87,78,84,77,79,84,89,84,82,84,88,83,89,80,85,89,80,85,91,84,84,89,87,77,89,79,92,76,83,90,78,92,78,90,75,100,79,65,83,79,78,37,59,67,79,83,56,71,40,56,88,79,84,44,85,39,46,60,68,77,47,87,59,59,67,46,74,40,42,48,67,54,31,63,68,66,69,47,57,34,57,50,54,45,35,67,76,36,60,48,41,42,46,44,55,35,86,45,38,74,35,28,45,25,43,27,27,76,58,30,44,44,82,68,90,48,71,50,51,70,49,22,42,34,42,24,56,70,87,42,75,52,84,56,43,68,66,55,48,45,64,70,70,66,54,39,33,38,42,40,41,56,46,37,35,13,36,88,72,28,69,18,9,28,12,8,36,38,37,42,33,60,58,76,56,42,65,65,70,37,37,39,39,38,42,33,44,37,53,51,74,21,47,32,43,38,41,36,40,28,16,41,82,37,80,88,33,31,22,31,28,41,34,40,36,38,41,33,28,49,32,79,23,36,22,74,63,78,69,46,54,13,44,28,40,39,34,44,37,38,38,37,37,40,38,36,41,79,48,101,43,33,38,37,36,43,38,40,39,39,37,40,33,60,23,27,27,41,32,32,18,50,75,49,64,36,61,65,39,33,44,51,90,53,36,76,50,52,72,54,57,92,49,59,25,32,31,27,45,44,52,89,61,58,50,26,38,34,41,39,38,38,40,35,43,36,38,44,34,49,80,50,95,41,37,34,39,39,37,42,38,37,40,39,42,36,42,34,40,38,33,37,60,58,66,41,36,64,58,74,41,38,33,34,40,35,40,39,40,37,42,38,39,37,40,38,43,35,44,37,37,54,51,97,47,40,36,34,42,34,34,42,39,39,37,44,34,40,25,29,39,39,37,43,38,34,41,52,41,52,36,50,81,69,68,75,40,66,84,83,59,76,50,57,72,65,49,72,47,27,38,35,35,20,38,37,35,40,37,44,35,43,35,44,30,40,40,38,35,38,48,84,46,94,39,36,33,44,33,48,27,38,17,45,34,42,38,35,41,37,36,41,32,45,19,36,28,26,73,46,94,79,71,77,50,73,60,78,48,61,37,21,78,52,75,49,73,53,74,52,75,50,77,16,46,32,42,36,44,36,43,32,88,49,98,40,35,32,36,28,40,34,39,29,23,9,30,26,72,49,41,45,43,54,50,31,37,36,70,84,38,60,70,38,68,48,69,30,63,55,23,38,26,43,34,41,39,42,35,44,25,44,45,48,90,50,24,32,41,42,39,37,40,39,39,43,32,45,35,39,38,36,72,44,80,45,75,44,70,32,48,84,83,71,82,84,54,65,81,45,68,41,60,37,58,39,57,35,27,27,34,40,36,35,38,42,37,37,40,42,40,36,31,90,36,90,45,35,39,38,39,38,28,30,22,40,44,53,63,42,42,75,33,28,51,54,98,90,40,76,43,18,98,79,48,77,57,50,59,42,38,43,42,35,38,24,47,34,43,34,43,45,46,74,49,91,78,53,29,36,40,36,41,32,43,38,40,36,40,34,40,46,30,31,45,39,83,88,56,51,75,88,63,43,31,72,56,52,64,46,40,31,40,34,38,38,40,36,41,63,83,56,41,44,36,43,33,45,38,32,40,30,73,76,52,59,86,49,61,64,34,58,51,75,38,56,91,77,76,38,76,31,34,32,37,27,54,58,77,64,55,39,45,34,44,33,43,36,40,44,86

Secondary structure (DSSP, 8-state):
-EEEEETTEEEEEEEE--SEEEEEE--TT--GGGGHHHHHHHTTTEEEEEE--TTSTTSPP--S---HHHHHHHHHHHHHHTT-SSEEEEEETHHHHHHHHHHHH-TTTEEEEEEES--SB-TT--HHHHHHHHHHHHHHHHHHHHHHHHHHHHHH--SGGGHHHHHHHHHHHHHS-HHHHHHHHHHHHH-B-GGGGGG--S-EEEEEETT-SS-HHHHHHHHTTSTTEEEEEETT--TTHHHHSHHHHHHHHHHHHHHHSS------PPPP---------------------------------------S--TTSSSPP--EE-TTSS-EEGGGSSS-EEEEEHHHHHHTT--BGGGGGGTSTTEEEEE-SS-SS-EEEEETTEE-----TTS--SEEEEETTEEE---TT-S-B--SEEEEEEEES--TTTT-TT-SSEEEEEEEPPP-SS-EEEEEEEEESTT-EEEEEEEEEEEETTTEEEEEEEEEEEE--SEEBTTT--EES-EEEEEEEEEEEEEEETTEEEEEEEEEEEE-PBPPP-EESS-B-GGGGSTTPPPBPPPSSSS-B----S--B-EEEEEEEEEEEEEEEETTEEEEEEEEEEEEEEEEEEESS-SSS-SEEEEEEEEEEEEEEEEEEEEE-SSEEEEEEEEEEEEEEEEEEEEEEEEETTTTTSS-TT--S--EEEEEEEEEEEEEEEEEEEEEEEEEEEETTEEEEEEEEEEEEEEEEEEEEEEESSTT--SEEEEEEEEEEEEEEEEEEEEEEEEEEEEETTEEEEEEEEEEEE--B--TT--TTT-GGGGSPBPPEEEEEEEEEEEEEETTTEEEEEEEEEEEEEEEEEEEEEEE-SSSSSS--EEEEEEEEEEEEEEEEEEEEEEEEEETTEEEEEEEEEEEEEEEEEEETTEE-GGG-PPBT--SEEEEEEEEEEEEETTTEEEEEEEEEEEE--BB-STT--TTTPBPPEEEEEEEEEEEETT-SEEEEEEEE-TT----EEEEEE-GGGT---EEEEE----EEEEEEEEE-